Protein AF-A0A7H9S4N1-F1 (afdb_monomer_lite)

Structure (mmCIF, N/CA/C/O backbone):
data_AF-A0A7H9S4N1-F1
#
_entry.id   AF-A0A7H9S4N1-F1
#
loop_
_atom_site.group_PDB
_atom_site.id
_atom_site.type_symbol
_atom_site.label_atom_id
_atom_site.label_alt_id
_atom_site.label_comp_id
_atom_site.label_asym_id
_atom_site.label_entity_id
_atom_site.label_seq_id
_atom_site.pdbx_PDB_ins_code
_atom_site.Cartn_x
_atom_site.Cartn_y
_atom_site.Cartn_z
_atom_site.occupancy
_atom_site.B_iso_or_equiv
_atom_site.auth_seq_id
_atom_site.auth_comp_id
_atom_site.auth_asym_id
_atom_site.auth_atom_id
_atom_site.pdbx_PDB_model_num
ATOM 1 N N . MET A 1 1 ? -5.988 -62.243 -16.229 1.00 42.69 1 MET A N 1
ATOM 2 C CA . MET A 1 1 ? -5.309 -61.325 -17.167 1.00 42.69 1 MET A CA 1
ATOM 3 C C . MET A 1 1 ? -3.818 -61.556 -17.017 1.00 42.69 1 MET A C 1
ATOM 5 O O . MET A 1 1 ? -3.317 -61.381 -15.916 1.00 42.69 1 MET A O 1
ATOM 9 N N . THR A 1 2 ? -3.134 -62.046 -18.049 1.00 52.12 2 THR A N 1
ATOM 10 C CA . THR A 1 2 ? -1.668 -62.162 -18.043 1.00 52.12 2 THR A CA 1
ATOM 11 C C . THR A 1 2 ? -1.077 -60.761 -17.898 1.00 52.12 2 THR A C 1
ATOM 13 O O . THR A 1 2 ? -1.391 -59.869 -18.687 1.00 52.12 2 THR A O 1
ATOM 16 N N . VAL A 1 3 ? -0.296 -60.536 -16.839 1.00 64.12 3 VAL A N 1
ATOM 17 C CA . VAL A 1 3 ? 0.335 -59.239 -16.573 1.00 64.12 3 VAL A CA 1
ATOM 18 C C . VAL A 1 3 ? 1.312 -58.957 -17.715 1.00 64.12 3 VAL A C 1
ATOM 20 O O . VAL A 1 3 ? 2.250 -59.716 -17.932 1.00 64.12 3 VAL A O 1
ATOM 23 N N . LYS A 1 4 ? 1.051 -57.901 -18.492 1.00 76.12 4 LYS A N 1
ATOM 24 C CA . LYS A 1 4 ? 1.786 -57.603 -19.734 1.00 76.12 4 LYS A CA 1
ATOM 25 C C . LYS A 1 4 ? 3.217 -57.100 -19.487 1.00 76.12 4 LYS A C 1
ATOM 27 O O . LYS A 1 4 ? 4.080 -57.306 -20.336 1.00 76.12 4 LYS A O 1
ATOM 32 N N . TYR A 1 5 ? 3.461 -56.468 -18.338 1.00 86.69 5 TYR A N 1
ATOM 33 C CA . TYR A 1 5 ? 4.760 -55.914 -17.949 1.00 86.69 5 TYR A CA 1
ATOM 34 C C . TYR A 1 5 ? 5.113 -56.342 -16.530 1.00 86.69 5 TYR A C 1
ATOM 36 O O . TYR A 1 5 ? 4.295 -56.174 -15.626 1.00 86.69 5 TYR A O 1
ATOM 44 N N . TYR A 1 6 ? 6.296 -56.908 -16.333 1.00 87.81 6 TYR A N 1
ATOM 45 C CA . TYR A 1 6 ? 6.708 -57.458 -15.047 1.00 87.81 6 TYR A CA 1
ATOM 46 C C . TYR A 1 6 ? 8.234 -57.504 -14.926 1.00 87.81 6 TYR A C 1
ATOM 48 O O . TYR A 1 6 ? 8.958 -57.478 -15.921 1.00 87.81 6 TYR A O 1
ATOM 56 N N . ALA A 1 7 ? 8.713 -57.573 -13.685 1.00 90.25 7 ALA A N 1
ATOM 57 C CA . ALA A 1 7 ? 10.119 -57.748 -13.347 1.00 90.25 7 ALA A CA 1
ATOM 58 C C . ALA A 1 7 ? 10.339 -59.130 -12.725 1.00 90.25 7 ALA A C 1
ATOM 60 O O . ALA A 1 7 ? 9.501 -59.604 -11.954 1.00 90.25 7 ALA A O 1
ATOM 61 N N . ILE A 1 8 ? 11.471 -59.757 -13.034 1.00 90.56 8 ILE A N 1
ATOM 62 C CA . ILE A 1 8 ? 11.900 -61.029 -12.443 1.00 90.56 8 ILE A CA 1
ATOM 63 C C . ILE A 1 8 ? 13.364 -60.958 -12.017 1.00 90.56 8 ILE A C 1
ATOM 65 O O . ILE A 1 8 ? 14.156 -60.195 -12.574 1.00 90.56 8 ILE A O 1
ATOM 69 N N . LEU A 1 9 ? 13.729 -61.800 -11.051 1.00 90.38 9 LEU A N 1
ATOM 70 C CA . LEU A 1 9 ? 15.127 -62.090 -10.750 1.00 90.38 9 LEU A CA 1
ATOM 71 C C . LEU A 1 9 ? 15.722 -62.978 -11.847 1.00 90.38 9 LEU A C 1
ATOM 73 O O . LEU A 1 9 ? 15.079 -63.920 -12.315 1.00 90.38 9 LEU A O 1
ATOM 77 N N . THR A 1 10 ? 16.971 -62.707 -12.216 1.00 93.06 10 THR A N 1
ATOM 78 C CA . THR A 1 10 ? 17.762 -63.647 -13.017 1.00 93.06 10 THR A CA 1
ATOM 79 C C . THR A 1 10 ? 18.222 -64.815 -12.138 1.00 93.06 10 THR A C 1
ATOM 81 O O . THR A 1 10 ? 18.254 -64.715 -10.909 1.00 93.06 10 THR A O 1
ATOM 84 N N . ASN A 1 11 ? 18.649 -65.922 -12.747 1.00 90.75 11 ASN A N 1
ATOM 85 C CA . ASN A 1 11 ? 19.245 -67.055 -12.033 1.00 90.75 11 ASN A CA 1
ATOM 86 C C . ASN A 1 11 ? 20.469 -66.613 -11.210 1.00 90.75 11 ASN A C 1
ATOM 88 O O . ASN A 1 11 ? 20.692 -67.116 -10.109 1.00 90.75 11 ASN A O 1
ATOM 92 N N . GLN A 1 12 ? 21.236 -65.637 -11.716 1.00 89.81 12 GLN A N 1
ATOM 93 C CA . GLN A 1 12 ? 22.371 -65.058 -10.992 1.00 89.81 12 GLN A CA 1
ATOM 94 C C . GLN A 1 12 ? 21.915 -64.173 -9.825 1.00 89.81 12 GLN A C 1
ATOM 96 O O . GLN A 1 12 ? 22.463 -64.283 -8.729 1.00 89.81 12 GLN A O 1
ATOM 101 N N . GLY A 1 13 ? 20.884 -63.348 -10.028 1.00 88.50 13 GLY A N 1
ATOM 102 C CA . GLY A 1 13 ? 20.314 -62.499 -8.986 1.00 88.50 13 GLY A CA 1
ATOM 103 C C . GLY A 1 13 ? 19.695 -63.291 -7.839 1.00 88.50 13 GLY A C 1
ATOM 104 O O . GLY A 1 13 ? 19.953 -62.990 -6.676 1.00 88.50 13 GLY A O 1
ATOM 105 N N . ALA A 1 14 ? 18.952 -64.355 -8.151 1.00 86.75 14 ALA A N 1
ATOM 106 C CA . ALA A 1 14 ? 18.384 -65.254 -7.150 1.00 86.75 14 ALA A CA 1
ATOM 107 C C . ALA A 1 14 ? 19.476 -65.953 -6.320 1.00 86.75 14 ALA A C 1
ATOM 109 O O . ALA A 1 14 ? 19.380 -65.997 -5.093 1.00 86.75 14 ALA A O 1
ATOM 110 N N . ALA A 1 15 ? 20.546 -66.440 -6.963 1.00 86.31 15 ALA A N 1
ATOM 111 C CA . ALA A 1 15 ? 21.671 -67.068 -6.269 1.00 86.31 15 ALA A CA 1
ATOM 112 C C . ALA A 1 15 ? 22.426 -66.081 -5.359 1.00 86.31 15 ALA A C 1
ATOM 114 O O . ALA A 1 15 ? 22.757 -66.415 -4.221 1.00 86.31 15 ALA A O 1
ATOM 115 N N . ARG A 1 16 ? 22.667 -64.849 -5.827 1.00 86.94 16 ARG A N 1
ATOM 116 C CA . ARG A 1 16 ? 23.348 -63.799 -5.048 1.00 86.94 16 ARG A CA 1
ATOM 117 C C . ARG A 1 16 ? 22.510 -63.313 -3.868 1.00 86.94 16 ARG A C 1
ATOM 119 O O . ARG A 1 16 ? 23.044 -63.172 -2.772 1.00 86.94 16 ARG A O 1
ATOM 126 N N . LEU A 1 17 ? 21.203 -63.138 -4.056 1.00 85.19 17 LEU A N 1
ATOM 127 C CA . LEU A 1 17 ? 20.282 -62.775 -2.977 1.00 85.19 17 LEU A CA 1
ATOM 128 C C . LEU A 1 17 ? 20.185 -63.878 -1.907 1.00 85.19 17 LEU A C 1
ATOM 130 O O . LEU A 1 17 ? 20.181 -63.585 -0.708 1.00 85.19 17 LEU A O 1
ATOM 134 N N . ALA A 1 18 ? 20.163 -65.149 -2.324 1.00 83.38 18 ALA A N 1
ATOM 135 C CA . ALA A 1 18 ? 20.193 -66.289 -1.409 1.00 83.38 18 ALA A CA 1
ATOM 136 C C . ALA A 1 18 ? 21.516 -66.362 -0.622 1.00 83.38 18 ALA A C 1
ATOM 138 O O . ALA A 1 18 ? 21.494 -66.544 0.595 1.00 83.38 18 ALA A O 1
ATOM 139 N N . ASN A 1 19 ? 22.657 -66.146 -1.287 1.00 83.94 19 ASN A N 1
ATOM 140 C CA . ASN A 1 19 ? 23.972 -66.110 -0.640 1.00 83.94 19 ASN A CA 1
ATOM 141 C C . ASN A 1 19 ? 24.102 -64.958 0.366 1.00 83.94 19 ASN A C 1
ATOM 143 O O . ASN A 1 19 ? 24.593 -65.183 1.470 1.00 83.94 19 ASN A O 1
ATOM 147 N N . ALA A 1 20 ? 23.630 -63.755 0.017 1.00 83.44 20 ALA A N 1
ATOM 148 C CA . ALA A 1 20 ? 23.612 -62.602 0.919 1.00 83.44 20 ALA A CA 1
ATOM 149 C C . ALA A 1 20 ? 22.799 -62.904 2.189 1.00 83.44 20 ALA A C 1
ATOM 151 O O . ALA A 1 20 ? 23.281 -62.736 3.309 1.00 83.44 20 ALA A O 1
ATOM 152 N N . THR A 1 21 ? 21.609 -63.487 2.011 1.00 82.19 21 THR A N 1
ATOM 153 C CA . THR A 1 21 ? 20.743 -63.901 3.124 1.00 82.19 21 THR A CA 1
ATOM 154 C C . THR A 1 21 ? 21.401 -64.965 4.012 1.00 82.19 21 THR A C 1
ATOM 156 O O . THR A 1 21 ? 21.315 -64.881 5.233 1.00 82.19 21 THR A O 1
ATOM 159 N N . MET A 1 22 ? 22.081 -65.956 3.424 1.00 77.06 22 MET A N 1
ATOM 160 C CA . MET A 1 22 ? 22.726 -67.050 4.162 1.00 77.06 22 MET A CA 1
ATOM 161 C C . MET A 1 22 ? 23.977 -66.603 4.936 1.00 77.06 22 MET A C 1
ATOM 163 O O . MET A 1 22 ? 24.232 -67.102 6.029 1.00 77.06 22 MET A O 1
ATOM 167 N N . LEU A 1 23 ? 24.763 -65.681 4.373 1.00 80.50 23 LEU A N 1
ATOM 168 C CA . LEU A 1 23 ? 26.027 -65.210 4.952 1.00 80.50 23 LEU A CA 1
ATOM 169 C C . LEU A 1 23 ? 25.863 -63.990 5.874 1.00 80.50 23 LEU A C 1
ATOM 171 O O . LEU A 1 23 ? 26.842 -63.550 6.473 1.00 80.50 23 LEU A O 1
ATOM 175 N N . GLY A 1 24 ? 24.655 -63.424 5.977 1.00 73.44 24 GLY A N 1
ATOM 176 C CA . GLY A 1 24 ? 24.404 -62.175 6.704 1.00 73.44 24 GLY A CA 1
ATOM 177 C C . GLY A 1 24 ? 25.048 -60.943 6.052 1.00 73.44 24 GLY A C 1
ATOM 178 O O . GLY A 1 24 ? 25.185 -59.905 6.699 1.00 73.44 24 GLY A O 1
ATOM 179 N N . SER A 1 25 ? 25.469 -61.054 4.788 1.00 79.38 25 SER A N 1
ATOM 180 C CA . SER A 1 25 ? 25.970 -59.939 3.986 1.00 79.38 25 SER A CA 1
ATOM 181 C C . SER A 1 25 ? 24.823 -59.270 3.222 1.00 79.38 25 SER A C 1
ATOM 183 O O . SER A 1 25 ? 23.717 -59.802 3.137 1.00 79.38 25 SER A O 1
ATOM 185 N N . LYS A 1 26 ? 25.058 -58.070 2.683 1.00 81.75 26 LYS A N 1
ATOM 186 C CA . LYS A 1 26 ? 24.046 -57.335 1.916 1.00 81.75 26 LYS A CA 1
ATOM 187 C C . LYS A 1 26 ? 24.424 -57.254 0.443 1.00 81.75 26 LYS A C 1
ATOM 189 O O . LYS A 1 26 ? 25.574 -56.977 0.119 1.00 81.75 26 LYS A O 1
ATOM 194 N N . LEU A 1 27 ? 23.445 -57.467 -0.431 1.00 83.44 27 LEU A N 1
ATOM 195 C CA . LEU A 1 27 ? 23.559 -57.263 -1.869 1.00 83.44 27 LEU A CA 1
ATOM 196 C C . LEU A 1 27 ? 23.425 -55.767 -2.182 1.00 83.44 27 LEU A C 1
ATOM 198 O O . LEU A 1 27 ? 22.413 -55.139 -1.856 1.00 83.44 27 LEU A O 1
ATOM 202 N N . ASN A 1 28 ? 24.449 -55.196 -2.812 1.00 85.06 28 ASN A N 1
ATOM 203 C CA . ASN A 1 28 ? 24.478 -53.788 -3.191 1.00 85.06 28 ASN A CA 1
ATOM 204 C C . ASN A 1 28 ? 23.954 -53.632 -4.617 1.00 85.06 28 ASN A C 1
ATOM 206 O O . ASN A 1 28 ? 24.655 -53.943 -5.571 1.00 85.06 28 ASN A O 1
ATOM 210 N N . LEU A 1 29 ? 22.733 -53.129 -4.772 1.00 87.94 29 LEU A N 1
ATOM 211 C CA . LEU A 1 29 ? 22.198 -52.763 -6.083 1.00 87.94 29 LEU A CA 1
ATOM 212 C C . LEU A 1 29 ? 22.634 -51.333 -6.383 1.00 87.94 29 LEU A C 1
ATOM 214 O O . LEU A 1 29 ? 22.277 -50.418 -5.643 1.00 87.94 29 LEU A O 1
ATOM 218 N N . THR A 1 30 ? 23.434 -51.143 -7.429 1.00 85.81 30 THR A N 1
ATOM 219 C CA . THR A 1 30 ? 24.115 -49.860 -7.662 1.00 85.81 30 THR A CA 1
ATOM 220 C C . THR A 1 30 ? 23.675 -49.174 -8.940 1.00 85.81 30 THR A C 1
ATOM 222 O O . THR A 1 30 ? 23.600 -47.946 -8.968 1.00 85.81 30 THR A O 1
ATOM 225 N N . GLN A 1 31 ? 23.354 -49.935 -9.988 1.00 89.12 31 GLN A N 1
ATOM 226 C CA . GLN A 1 31 ? 23.088 -49.393 -11.316 1.00 89.12 31 GLN A CA 1
ATOM 227 C C . GLN A 1 31 ? 21.809 -49.962 -11.920 1.00 89.12 31 GLN A C 1
ATOM 229 O O . GLN A 1 31 ? 21.426 -51.106 -11.678 1.00 89.12 31 GLN A O 1
ATOM 234 N N . MET A 1 32 ? 21.167 -49.164 -12.767 1.00 93.38 32 MET A N 1
ATOM 235 C CA . MET A 1 32 ? 20.074 -49.612 -13.618 1.00 93.38 32 MET A CA 1
ATOM 236 C C . MET A 1 32 ? 20.394 -49.278 -15.073 1.00 93.38 32 MET A C 1
ATOM 238 O O . MET A 1 32 ? 20.898 -48.198 -15.391 1.00 93.38 32 MET A O 1
ATOM 242 N N . ALA A 1 33 ? 20.080 -50.203 -15.970 1.00 94.31 33 ALA A N 1
ATOM 243 C CA . ALA A 1 33 ? 20.213 -50.027 -17.403 1.00 94.31 33 ALA A CA 1
ATOM 244 C C . ALA A 1 33 ? 18.856 -50.060 -18.100 1.00 94.31 33 ALA A C 1
ATOM 246 O O . ALA A 1 33 ? 17.924 -50.713 -17.635 1.00 94.31 33 ALA A O 1
ATOM 247 N N . VAL A 1 34 ? 18.774 -49.384 -19.242 1.00 94.50 34 VAL A N 1
ATOM 248 C CA . VAL A 1 34 ? 17.630 -49.420 -20.154 1.00 94.50 34 VAL A CA 1
ATOM 249 C C . VAL A 1 34 ? 18.086 -49.773 -21.566 1.00 94.50 34 VAL A C 1
ATOM 251 O O . VAL A 1 34 ? 19.189 -49.408 -21.989 1.00 94.50 34 VAL A O 1
ATOM 254 N N . GLY A 1 35 ? 17.235 -50.485 -22.298 1.00 92.94 35 GLY A N 1
ATOM 255 C CA . GLY A 1 35 ? 17.509 -50.943 -23.658 1.00 92.94 35 GLY A CA 1
ATOM 256 C C . GLY A 1 35 ? 16.292 -50.874 -24.573 1.00 92.94 35 GLY A C 1
ATOM 257 O O . GLY A 1 35 ? 15.151 -50.789 -24.111 1.00 92.94 35 GLY A O 1
ATOM 258 N N . ASP A 1 36 ? 16.545 -50.918 -25.882 1.00 92.50 36 ASP A N 1
ATOM 259 C CA . ASP A 1 36 ? 15.497 -50.879 -26.912 1.00 92.50 36 ASP A CA 1
ATOM 260 C C . ASP A 1 36 ? 15.077 -52.273 -27.405 1.00 92.50 36 ASP A C 1
ATOM 262 O O . ASP A 1 36 ? 14.202 -52.360 -28.272 1.00 92.50 36 ASP A O 1
ATOM 266 N N . ALA A 1 37 ? 15.708 -53.334 -26.885 1.00 90.38 37 ALA A N 1
ATOM 267 C CA . ALA A 1 37 ? 15.469 -54.733 -27.229 1.00 90.38 37 ALA A CA 1
ATOM 268 C C . ALA A 1 37 ? 15.423 -55.023 -28.748 1.00 90.38 37 ALA A C 1
ATOM 270 O O . ALA A 1 37 ? 14.633 -55.842 -29.217 1.00 90.38 37 ALA A O 1
ATOM 271 N N . ASN A 1 38 ? 16.259 -54.334 -29.539 1.00 89.38 38 ASN A N 1
ATOM 272 C CA . ASN A 1 38 ? 16.323 -54.452 -31.006 1.00 89.38 38 ASN A CA 1
ATOM 273 C C . ASN A 1 38 ? 14.988 -54.173 -31.725 1.00 89.38 38 ASN A C 1
ATOM 275 O O . ASN A 1 38 ? 14.727 -54.722 -32.793 1.00 89.38 38 ASN A O 1
ATOM 279 N N . GLY A 1 39 ? 14.133 -53.318 -31.158 1.00 84.06 39 GLY A N 1
ATOM 280 C CA . GLY A 1 39 ? 12.867 -52.946 -31.798 1.00 84.06 39 GLY A CA 1
ATOM 281 C C . GLY A 1 39 ? 11.654 -53.766 -31.360 1.00 84.06 39 GLY A C 1
ATOM 282 O O . GLY A 1 39 ? 10.543 -53.405 -31.735 1.00 84.06 39 GLY A O 1
ATOM 283 N N . VAL A 1 40 ? 11.838 -54.832 -30.573 1.00 86.31 40 VAL A N 1
ATOM 284 C CA . VAL A 1 40 ? 10.773 -55.780 -30.209 1.00 86.31 40 VAL A CA 1
ATOM 285 C C . VAL A 1 40 ? 10.606 -55.822 -28.694 1.00 86.31 40 VAL A C 1
ATOM 287 O O . VAL A 1 40 ? 11.587 -55.943 -27.970 1.00 86.31 40 VAL A O 1
ATOM 290 N N . LEU A 1 41 ? 9.368 -55.742 -28.195 1.00 86.56 41 LEU A N 1
ATOM 291 C CA . LEU A 1 41 ? 9.082 -55.870 -26.763 1.00 86.56 41 LEU A CA 1
ATOM 292 C C . LEU A 1 41 ? 9.511 -57.263 -26.251 1.00 86.56 41 LEU A C 1
ATOM 294 O O . LEU A 1 41 ? 8.934 -58.264 -26.689 1.00 86.56 41 LEU A O 1
ATOM 298 N N . PRO A 1 42 ? 10.489 -57.363 -25.332 1.00 87.56 42 PRO A N 1
ATOM 299 C CA . PRO A 1 42 ? 11.009 -58.654 -24.911 1.00 87.56 42 PRO A CA 1
ATOM 300 C C . PRO A 1 42 ? 10.156 -59.290 -23.812 1.00 87.56 42 PRO A C 1
ATOM 302 O O . PRO A 1 42 ? 9.445 -58.613 -23.065 1.00 87.56 42 PRO A O 1
ATOM 305 N N . THR A 1 43 ? 10.262 -60.615 -23.702 1.00 90.19 43 THR A N 1
ATOM 306 C CA . THR A 1 43 ? 9.764 -61.377 -22.549 1.00 90.19 43 THR A CA 1
ATOM 307 C C . THR A 1 43 ? 10.934 -61.581 -21.583 1.00 90.19 43 THR A C 1
ATOM 309 O O . THR A 1 43 ? 11.912 -62.202 -21.998 1.00 90.19 43 THR A O 1
ATOM 312 N N . PRO A 1 44 ? 10.875 -61.061 -20.340 1.00 91.62 44 PRO A N 1
ATOM 313 C CA . PRO A 1 44 ? 11.924 -61.282 -19.345 1.00 91.62 44 PRO A CA 1
ATOM 314 C C . PRO A 1 44 ? 12.178 -62.780 -19.107 1.00 91.62 44 PRO A C 1
ATOM 316 O O . PRO A 1 44 ? 11.230 -63.525 -18.847 1.00 91.62 44 PRO A O 1
ATOM 319 N N . ASP A 1 45 ? 13.443 -63.206 -19.170 1.00 91.00 45 ASP A N 1
ATOM 320 C CA . ASP A 1 45 ? 13.888 -64.596 -18.991 1.00 91.00 45 ASP A CA 1
ATOM 321 C C . ASP A 1 45 ? 14.902 -64.701 -17.827 1.00 91.00 45 ASP A C 1
ATOM 323 O O . ASP A 1 45 ? 15.922 -64.002 -17.839 1.00 91.00 45 ASP A O 1
ATOM 327 N N . PRO A 1 46 ? 14.674 -65.575 -16.820 1.00 89.94 46 PRO A N 1
ATOM 328 C CA . PRO A 1 46 ? 15.619 -65.789 -15.723 1.00 89.94 46 PRO A CA 1
ATOM 329 C C . PRO A 1 46 ? 17.042 -66.159 -16.170 1.00 89.94 46 PRO A C 1
ATOM 331 O O . PRO A 1 46 ? 17.997 -65.908 -15.435 1.00 89.94 46 PRO A O 1
ATOM 334 N N . ALA A 1 47 ? 17.224 -66.750 -17.355 1.00 91.25 47 ALA A N 1
ATOM 335 C CA . ALA A 1 47 ? 18.541 -67.109 -17.879 1.00 91.25 47 ALA A CA 1
ATOM 336 C C . ALA A 1 47 ? 19.351 -65.910 -18.417 1.00 91.25 47 ALA A C 1
ATOM 338 O O . ALA A 1 47 ? 20.526 -66.077 -18.757 1.00 91.25 47 ALA A O 1
ATOM 339 N N . GLN A 1 48 ? 18.768 -64.705 -18.487 1.00 91.38 48 GLN A N 1
ATOM 340 C CA . GLN A 1 48 ? 19.463 -63.515 -18.977 1.00 91.38 48 GLN A CA 1
ATOM 341 C C . GLN A 1 48 ? 20.648 -63.134 -18.086 1.00 91.38 48 GLN A C 1
ATOM 343 O O . GLN A 1 48 ? 20.532 -62.984 -16.872 1.00 91.38 48 GLN A O 1
ATOM 348 N N . THR A 1 49 ? 21.794 -62.910 -18.725 1.00 90.31 49 THR A N 1
ATOM 349 C CA . THR A 1 49 ? 23.012 -62.391 -18.082 1.00 90.31 49 THR A CA 1
ATOM 350 C C . THR A 1 49 ? 23.314 -60.942 -18.470 1.00 90.31 49 THR A C 1
ATOM 352 O O . THR A 1 49 ? 24.179 -60.313 -17.868 1.00 90.31 49 THR A O 1
ATOM 355 N N . LYS A 1 50 ? 22.597 -60.409 -19.468 1.00 91.69 50 LYS A N 1
ATOM 356 C CA . LYS A 1 50 ? 22.661 -59.029 -19.968 1.00 91.69 50 LYS A CA 1
ATOM 357 C C . LYS A 1 50 ? 21.344 -58.647 -20.659 1.00 91.69 50 LYS A C 1
ATOM 359 O O . LYS A 1 50 ? 20.570 -59.529 -21.043 1.00 91.69 50 LYS A O 1
ATOM 364 N N . LEU A 1 51 ? 21.120 -57.347 -20.851 1.00 92.25 51 LEU A N 1
ATOM 365 C CA . LEU A 1 51 ? 20.041 -56.835 -21.708 1.00 92.25 51 LEU A CA 1
ATOM 366 C C . LEU A 1 51 ? 20.279 -57.194 -23.186 1.00 92.25 51 LEU A C 1
ATOM 368 O O . LEU A 1 51 ? 21.425 -57.356 -23.615 1.00 92.25 51 LEU A O 1
ATOM 372 N N . ILE A 1 52 ? 19.199 -57.313 -23.964 1.00 92.25 52 ILE A N 1
ATOM 373 C CA . ILE A 1 52 ? 19.237 -57.700 -25.385 1.00 92.25 52 ILE A CA 1
ATOM 374 C C . ILE A 1 52 ? 19.934 -56.620 -26.221 1.00 92.25 52 ILE A C 1
ATOM 376 O O . ILE A 1 52 ? 20.779 -56.943 -27.058 1.00 92.25 52 ILE A O 1
ATOM 380 N N . ASN A 1 53 ? 19.605 -55.348 -25.980 1.00 93.06 53 ASN A N 1
ATOM 381 C CA . ASN A 1 53 ? 20.275 -54.194 -26.573 1.00 93.06 53 ASN A CA 1
ATOM 382 C C . ASN A 1 53 ? 20.275 -52.994 -25.612 1.00 93.06 53 ASN A C 1
ATOM 384 O O . ASN A 1 53 ? 19.432 -52.096 -25.690 1.00 93.06 53 ASN A O 1
ATOM 388 N N . GLN A 1 54 ? 21.249 -52.976 -24.703 1.00 93.94 54 GLN A N 1
ATOM 389 C CA . GLN A 1 54 ? 21.445 -51.882 -23.756 1.00 93.94 54 GLN A CA 1
ATOM 390 C C . GLN A 1 54 ? 21.770 -50.567 -24.480 1.00 93.94 54 GLN A C 1
ATOM 392 O O . GLN A 1 54 ? 22.709 -50.495 -25.269 1.00 93.94 54 GLN A O 1
ATOM 397 N N . LYS A 1 55 ? 21.031 -49.504 -24.153 1.00 93.44 55 LYS A N 1
ATOM 398 C CA . LYS A 1 55 ? 21.284 -48.139 -24.642 1.00 93.44 55 LYS A CA 1
ATOM 399 C C . LYS A 1 55 ? 21.954 -47.260 -23.608 1.00 93.44 55 LYS A C 1
ATOM 401 O O . LYS A 1 55 ? 22.725 -46.377 -23.964 1.00 93.44 55 LYS A O 1
ATOM 406 N N . ARG A 1 56 ? 21.656 -47.499 -22.333 1.00 91.88 56 ARG A N 1
ATOM 407 C CA . ARG A 1 56 ? 22.105 -46.643 -21.244 1.00 91.88 56 ARG A CA 1
ATOM 408 C C . ARG A 1 56 ? 22.200 -47.432 -19.941 1.00 91.88 56 ARG A C 1
ATOM 410 O O . ARG A 1 56 ? 21.348 -48.276 -19.690 1.00 91.88 56 ARG A O 1
ATOM 417 N N . ILE A 1 57 ? 23.196 -47.118 -19.113 1.00 93.25 57 ILE A N 1
ATOM 418 C CA . ILE A 1 57 ? 23.343 -47.586 -17.728 1.00 93.25 57 ILE A CA 1
ATOM 419 C C . ILE A 1 57 ? 23.825 -46.422 -16.851 1.00 93.25 57 ILE A C 1
ATOM 421 O O . ILE A 1 57 ? 24.697 -45.666 -17.273 1.00 93.25 57 ILE A O 1
ATOM 425 N N . ALA A 1 58 ? 23.255 -46.242 -15.658 1.00 89.94 58 ALA A N 1
ATOM 426 C CA . ALA A 1 58 ? 23.766 -45.301 -14.651 1.00 89.94 58 ALA A CA 1
ATOM 427 C C . ALA A 1 58 ? 23.449 -45.753 -13.226 1.00 89.94 58 ALA A C 1
ATOM 429 O O . ALA A 1 58 ? 22.645 -46.674 -13.044 1.00 89.94 58 ALA A O 1
ATOM 430 N N . PRO A 1 59 ? 24.050 -45.080 -12.225 1.00 87.75 59 PRO A N 1
ATOM 431 C CA . PRO A 1 59 ? 23.676 -45.244 -10.832 1.00 87.75 59 PRO A CA 1
ATOM 432 C C . PRO A 1 59 ? 22.181 -45.035 -10.571 1.00 87.75 59 PRO A C 1
ATOM 434 O O . PRO A 1 59 ? 21.509 -44.273 -11.269 1.00 87.75 59 PRO A O 1
ATOM 437 N N . LEU A 1 60 ? 21.673 -45.711 -9.543 1.00 85.19 60 LEU A N 1
ATOM 438 C CA . LEU A 1 60 ? 20.309 -45.528 -9.050 1.00 85.19 60 LEU A CA 1
ATOM 439 C C . LEU A 1 60 ? 20.132 -44.161 -8.373 1.00 85.19 60 LEU A C 1
ATOM 441 O O . LEU A 1 60 ? 20.981 -43.725 -7.599 1.00 85.19 60 LEU A O 1
ATOM 445 N N . ASN A 1 61 ? 18.987 -43.520 -8.620 1.00 78.88 61 ASN A N 1
ATOM 446 C CA . ASN A 1 61 ? 18.560 -42.297 -7.933 1.00 78.88 61 ASN A CA 1
ATOM 447 C C . ASN A 1 61 ? 17.775 -42.605 -6.653 1.00 78.88 61 ASN A C 1
ATOM 449 O O . ASN A 1 61 ? 17.864 -41.847 -5.690 1.00 78.88 61 ASN A O 1
ATOM 453 N N . LEU A 1 62 ? 17.009 -43.702 -6.646 1.00 78.69 62 LEU A N 1
ATOM 454 C CA . LEU A 1 62 ? 16.281 -44.195 -5.477 1.00 78.69 62 LEU A CA 1
ATOM 455 C C . LEU A 1 62 ? 16.398 -45.720 -5.379 1.00 78.69 62 LEU A C 1
ATOM 457 O O . LEU A 1 62 ? 16.293 -46.424 -6.381 1.00 78.69 62 LEU A O 1
ATOM 461 N N . LEU A 1 63 ? 16.570 -46.218 -4.159 1.00 83.62 63 LEU A N 1
ATOM 462 C CA . LEU A 1 63 ? 16.445 -47.619 -3.794 1.00 83.62 63 LEU A CA 1
ATOM 463 C C . LEU A 1 63 ? 15.803 -47.676 -2.408 1.00 83.62 63 LEU A C 1
ATOM 465 O O . LEU A 1 63 ? 16.425 -47.300 -1.413 1.00 83.62 63 LEU A O 1
ATOM 469 N N . SER A 1 64 ? 14.547 -48.108 -2.348 1.00 83.56 64 SER A N 1
ATOM 470 C CA . SER A 1 64 ? 13.773 -48.175 -1.107 1.00 83.56 64 SER A CA 1
ATOM 471 C C . SER A 1 64 ? 12.884 -49.414 -1.066 1.00 83.56 64 SER A C 1
ATOM 473 O O . SER A 1 64 ? 12.539 -49.982 -2.101 1.00 83.56 64 SER A O 1
ATOM 475 N N . VAL A 1 65 ? 12.469 -49.814 0.134 1.00 79.88 65 VAL A N 1
ATOM 476 C CA . VAL A 1 65 ? 11.387 -50.794 0.313 1.00 79.88 65 VAL A CA 1
ATOM 477 C C . VAL A 1 65 ? 10.050 -50.088 0.094 1.00 79.88 65 VAL A C 1
ATOM 479 O O . VAL A 1 65 ? 9.903 -48.928 0.485 1.00 79.88 65 VAL A O 1
ATOM 482 N N . ASP A 1 66 ? 9.091 -50.752 -0.552 1.00 77.56 66 ASP A N 1
ATOM 483 C CA . ASP A 1 66 ? 7.747 -50.193 -0.717 1.00 77.56 66 ASP A CA 1
ATOM 484 C C . ASP A 1 66 ? 7.076 -50.043 0.666 1.00 77.56 66 ASP A C 1
ATOM 486 O O . ASP A 1 66 ? 6.937 -51.036 1.389 1.00 77.56 66 ASP A O 1
ATOM 490 N N . PRO A 1 67 ? 6.643 -48.830 1.064 1.00 73.62 67 PRO A N 1
ATOM 491 C CA . PRO A 1 67 ? 6.009 -48.606 2.362 1.00 73.62 67 PRO A CA 1
ATOM 492 C C . PRO A 1 67 ? 4.701 -49.391 2.549 1.00 73.62 67 PRO A C 1
ATOM 494 O O . PRO A 1 67 ? 4.313 -49.653 3.685 1.00 73.62 67 PRO A O 1
ATOM 497 N N . ASN A 1 68 ? 4.037 -49.792 1.461 1.00 77.69 68 ASN A N 1
ATOM 498 C CA . ASN A 1 68 ? 2.803 -50.577 1.491 1.00 77.69 68 ASN A CA 1
ATOM 499 C C . ASN A 1 68 ? 3.051 -52.088 1.339 1.00 77.69 68 ASN A C 1
ATOM 501 O O . ASN A 1 68 ? 2.138 -52.880 1.576 1.00 77.69 68 ASN A O 1
ATOM 505 N N . ASN A 1 69 ? 4.259 -52.507 0.938 1.00 79.94 69 ASN A N 1
ATOM 506 C CA . ASN A 1 69 ? 4.608 -53.916 0.771 1.00 79.94 69 ASN A CA 1
ATOM 507 C C . ASN A 1 69 ? 6.090 -54.183 1.077 1.00 79.94 69 ASN A C 1
ATOM 509 O O . ASN A 1 69 ? 6.965 -54.021 0.229 1.00 79.94 69 ASN A O 1
ATOM 513 N N . GLN A 1 70 ? 6.358 -54.705 2.275 1.00 78.81 70 GLN A N 1
ATOM 514 C CA . GLN A 1 70 ? 7.720 -54.974 2.750 1.00 78.81 70 GLN A CA 1
ATOM 515 C C . GLN A 1 70 ? 8.484 -56.043 1.944 1.00 78.81 70 GLN A C 1
ATOM 517 O O . GLN A 1 70 ? 9.689 -56.190 2.138 1.00 78.81 70 GLN A O 1
ATOM 522 N N . SER A 1 71 ? 7.821 -56.775 1.037 1.00 79.94 71 SER A N 1
ATOM 523 C CA . SER A 1 71 ? 8.442 -57.746 0.119 1.00 79.94 71 SER A CA 1
ATOM 524 C C . SER A 1 71 ? 8.791 -57.158 -1.256 1.00 79.94 71 SER A C 1
ATOM 526 O O . SER A 1 71 ? 9.219 -57.895 -2.147 1.00 79.94 71 SER A O 1
ATOM 528 N N . GLN A 1 72 ? 8.597 -55.852 -1.460 1.00 83.19 72 GLN A N 1
ATOM 529 C CA . GLN A 1 72 ? 8.894 -55.166 -2.716 1.00 83.19 72 GLN A CA 1
ATOM 530 C C . GLN A 1 72 ? 9.982 -54.115 -2.546 1.00 83.19 72 GLN A C 1
ATOM 532 O O . GLN A 1 72 ? 10.016 -53.365 -1.571 1.00 83.19 72 GLN A O 1
ATOM 537 N N . ILE A 1 73 ? 10.856 -54.048 -3.544 1.00 86.38 73 ILE A N 1
ATOM 538 C CA . ILE A 1 73 ? 11.897 -53.035 -3.653 1.00 86.38 73 ILE A CA 1
ATOM 539 C C . ILE A 1 73 ? 11.609 -52.179 -4.868 1.00 86.38 73 ILE A C 1
ATOM 541 O O . ILE A 1 73 ? 11.356 -52.684 -5.963 1.00 86.38 73 ILE A O 1
ATOM 545 N N . ILE A 1 74 ? 11.671 -50.873 -4.651 1.00 85.50 74 ILE A N 1
ATOM 546 C CA . ILE A 1 74 ? 11.515 -49.853 -5.670 1.00 85.50 74 ILE A CA 1
ATOM 547 C C . ILE A 1 74 ? 12.911 -49.332 -5.992 1.00 85.50 74 ILE A C 1
ATOM 549 O O . ILE A 1 74 ? 13.561 -48.711 -5.151 1.00 85.50 74 ILE A O 1
ATOM 553 N N . ALA A 1 75 ? 13.363 -49.601 -7.212 1.00 88.31 75 ALA A N 1
ATOM 554 C CA . ALA A 1 75 ? 14.566 -49.013 -7.777 1.00 88.31 75 ALA A CA 1
ATOM 555 C C . ALA A 1 75 ? 14.157 -47.954 -8.804 1.00 88.31 75 ALA A C 1
ATOM 557 O O . ALA A 1 75 ? 13.343 -48.231 -9.690 1.00 88.31 75 ALA A O 1
ATOM 558 N N . GLU A 1 76 ? 14.720 -46.753 -8.708 1.00 88.06 76 GLU A N 1
ATOM 559 C CA . GLU A 1 76 ? 14.475 -45.678 -9.666 1.00 88.06 76 GLU A CA 1
ATOM 560 C C . GLU A 1 76 ? 15.761 -45.124 -10.248 1.00 88.06 76 GLU A C 1
ATOM 562 O O . GLU A 1 76 ? 16.783 -44.990 -9.573 1.00 88.06 76 GLU A O 1
ATOM 567 N N . GLN A 1 77 ? 15.659 -44.730 -11.508 1.00 88.31 77 GLN A N 1
ATOM 568 C CA . GLN A 1 77 ? 16.677 -43.996 -12.228 1.00 88.31 77 GLN A CA 1
ATOM 569 C C . GLN A 1 77 ? 16.017 -42.853 -12.993 1.00 88.31 77 GLN A C 1
ATOM 571 O O . GLN A 1 77 ? 14.980 -43.036 -13.630 1.00 88.31 77 GLN A O 1
ATOM 576 N N . ILE A 1 78 ? 16.630 -41.679 -12.962 1.00 85.81 78 ILE A N 1
ATOM 577 C CA . ILE A 1 78 ? 16.216 -40.511 -13.727 1.00 85.81 78 ILE A CA 1
ATOM 578 C C . ILE A 1 78 ? 17.133 -40.400 -14.942 1.00 85.81 78 ILE A C 1
ATOM 580 O O . ILE A 1 78 ? 18.349 -40.299 -14.808 1.00 85.81 78 ILE A O 1
ATOM 584 N N . ILE A 1 79 ? 16.540 -40.402 -16.134 1.00 87.62 79 ILE A N 1
ATOM 585 C CA . ILE A 1 79 ? 17.238 -40.107 -17.383 1.00 87.62 79 ILE A CA 1
ATOM 586 C C . ILE A 1 79 ? 17.093 -38.601 -17.648 1.00 87.62 79 ILE A C 1
ATOM 588 O O . ILE A 1 79 ? 15.962 -38.146 -17.879 1.00 87.62 79 ILE A O 1
ATOM 592 N N . PRO A 1 80 ? 18.191 -37.824 -17.604 1.00 84.56 80 PRO A N 1
ATOM 593 C CA . PRO A 1 80 ? 18.153 -36.378 -17.799 1.00 84.56 80 PRO A CA 1
ATOM 594 C C . PRO A 1 80 ? 17.793 -35.992 -19.244 1.00 84.56 80 PRO A C 1
ATOM 596 O O . PRO A 1 80 ? 17.779 -36.813 -20.165 1.00 84.56 80 PRO A O 1
ATOM 599 N N . GLU A 1 81 ? 17.467 -34.721 -19.463 1.00 79.75 81 GLU A N 1
ATOM 600 C CA . GLU A 1 81 ? 17.035 -34.196 -20.768 1.00 79.75 81 GLU A CA 1
ATOM 601 C C . GLU A 1 81 ? 18.111 -34.258 -21.869 1.00 79.75 81 GLU A C 1
ATOM 603 O O . GLU A 1 81 ? 17.776 -34.364 -23.050 1.00 79.75 81 GLU A O 1
ATOM 608 N N . ASN A 1 82 ? 19.392 -34.251 -21.489 1.00 79.88 82 ASN A N 1
ATOM 609 C CA . ASN A 1 82 ? 20.540 -34.305 -22.398 1.00 79.88 82 ASN A CA 1
ATOM 610 C C . ASN A 1 82 ? 20.915 -35.733 -22.841 1.00 79.88 82 ASN A C 1
ATOM 612 O O . ASN A 1 82 ? 21.759 -35.890 -23.720 1.00 79.88 82 ASN A O 1
ATOM 616 N N . GLU A 1 83 ? 20.283 -36.765 -22.277 1.00 82.50 83 GLU A N 1
ATOM 617 C CA . GLU A 1 83 ? 20.478 -38.166 -22.652 1.00 82.50 83 GLU A CA 1
ATOM 618 C C . GLU A 1 83 ? 19.168 -38.760 -23.203 1.00 82.50 83 GLU A C 1
ATOM 620 O O . GLU A 1 83 ? 18.125 -38.739 -22.547 1.00 82.50 83 GLU A O 1
ATOM 625 N N . GLY A 1 84 ? 19.194 -39.293 -24.426 1.00 84.81 84 GLY A N 1
ATOM 626 C CA . GLY A 1 84 ? 18.002 -39.807 -25.115 1.00 84.81 84 GLY A CA 1
ATOM 627 C C . GLY A 1 84 ? 18.300 -40.267 -26.543 1.00 84.81 84 GLY A C 1
ATOM 628 O O . GLY A 1 84 ? 19.448 -40.575 -26.857 1.00 84.81 84 GLY A O 1
ATOM 629 N N . GLY A 1 85 ? 17.294 -40.269 -27.417 1.00 86.38 85 GLY A N 1
ATOM 630 C CA . GLY A 1 85 ? 17.414 -40.651 -28.833 1.00 86.38 85 GLY A CA 1
ATOM 631 C C . GLY A 1 85 ? 17.188 -42.145 -29.067 1.00 86.38 85 GLY A C 1
ATOM 632 O O . GLY A 1 85 ? 17.635 -42.711 -30.062 1.00 86.38 85 GLY A O 1
ATOM 633 N N . PHE A 1 86 ? 16.553 -42.824 -28.108 1.00 90.75 86 PHE A N 1
ATOM 634 C CA . PHE A 1 86 ? 16.316 -44.262 -28.153 1.00 90.75 86 PHE A CA 1
ATOM 635 C C . PHE A 1 86 ? 14.980 -44.645 -27.510 1.00 90.75 86 PHE A C 1
ATOM 637 O O . PHE A 1 86 ? 14.423 -43.940 -26.665 1.00 90.75 86 PHE A O 1
ATOM 644 N N . TRP A 1 87 ? 14.472 -45.803 -27.923 1.00 91.62 87 TRP A N 1
ATOM 645 C CA . TRP A 1 87 ? 13.306 -46.438 -27.321 1.00 91.62 87 TRP A CA 1
ATOM 646 C C . TRP A 1 87 ? 13.699 -47.212 -26.065 1.00 91.62 87 TRP A C 1
ATOM 648 O O . TRP A 1 87 ? 14.766 -47.820 -26.013 1.00 91.62 87 TRP A O 1
ATOM 658 N N . ILE A 1 88 ? 12.811 -47.225 -25.077 1.00 93.75 88 ILE A N 1
ATOM 659 C CA . ILE A 1 88 ? 12.957 -48.006 -23.851 1.00 93.75 88 ILE A CA 1
ATOM 660 C C . ILE A 1 88 ? 11.899 -49.108 -23.870 1.00 93.75 88 ILE A C 1
ATOM 662 O O . ILE A 1 88 ? 10.701 -48.827 -23.968 1.00 93.75 88 ILE A O 1
ATOM 666 N N . ARG A 1 89 ? 12.362 -50.359 -23.826 1.00 93.69 89 ARG A N 1
ATOM 667 C CA . ARG A 1 89 ? 11.535 -51.579 -23.849 1.00 93.69 89 ARG A CA 1
ATOM 668 C C . ARG A 1 89 ? 11.944 -52.599 -22.786 1.00 93.69 89 ARG A C 1
ATOM 670 O O . ARG A 1 89 ? 11.114 -53.401 -22.362 1.00 93.69 89 ARG A O 1
ATOM 677 N N . GLU A 1 90 ? 13.203 -52.564 -22.360 1.00 94.12 90 GLU A N 1
ATOM 678 C CA . GLU A 1 90 ? 13.759 -53.419 -21.309 1.00 94.12 90 GLU A CA 1
ATOM 679 C C . GLU A 1 90 ? 14.502 -52.595 -20.257 1.00 94.12 90 GLU A C 1
ATOM 681 O O . GLU A 1 90 ? 15.090 -51.553 -20.562 1.00 94.12 90 GLU A O 1
ATOM 686 N N . ILE A 1 91 ? 14.472 -53.083 -19.018 1.00 95.50 91 ILE A N 1
ATOM 687 C CA . ILE A 1 91 ? 15.129 -52.489 -17.855 1.00 95.50 91 ILE A CA 1
ATOM 688 C C . ILE A 1 91 ? 15.914 -53.597 -17.147 1.00 95.50 91 ILE A C 1
ATOM 690 O O . ILE A 1 91 ? 15.389 -54.690 -16.939 1.00 95.50 91 ILE A O 1
ATOM 694 N N . GLY A 1 92 ? 17.159 -53.322 -16.765 1.00 94.88 92 GLY A N 1
ATOM 695 C CA . GLY A 1 92 ? 18.022 -54.247 -16.029 1.00 94.88 92 GLY A CA 1
ATOM 696 C C . GLY A 1 92 ? 18.564 -53.609 -14.757 1.00 94.88 92 GLY A C 1
ATOM 697 O O . GLY A 1 92 ? 18.914 -52.433 -14.771 1.00 94.88 92 GLY A O 1
ATOM 698 N N . LEU A 1 93 ? 18.642 -54.369 -13.670 1.00 93.81 93 LEU A N 1
ATOM 699 C CA . LEU A 1 93 ? 19.185 -53.930 -12.384 1.00 93.81 93 LEU A CA 1
ATOM 700 C C . LEU A 1 93 ? 20.484 -54.679 -12.092 1.00 93.81 93 LEU A C 1
ATOM 702 O O . LEU A 1 93 ? 20.505 -55.905 -12.196 1.00 93.81 93 LEU A O 1
ATOM 706 N N . TYR A 1 94 ? 21.538 -53.954 -11.727 1.00 92.62 94 TYR A N 1
ATOM 707 C CA . TYR A 1 94 ? 22.893 -54.484 -11.582 1.00 92.62 94 TYR A CA 1
ATOM 708 C C . TYR A 1 94 ? 23.450 -54.259 -10.176 1.00 92.62 94 TYR A C 1
ATOM 710 O O . TYR A 1 94 ? 23.144 -53.251 -9.526 1.00 92.62 94 TYR A O 1
ATOM 718 N N . ASP A 1 95 ? 24.274 -55.201 -9.719 1.00 90.31 95 ASP A N 1
ATOM 719 C CA . ASP A 1 95 ? 25.040 -55.059 -8.481 1.00 90.31 95 ASP A CA 1
ATOM 720 C C . ASP A 1 95 ? 26.357 -54.279 -8.677 1.00 90.31 95 ASP A C 1
ATOM 722 O O . ASP A 1 95 ? 26.675 -53.817 -9.773 1.00 90.31 95 ASP A O 1
ATOM 726 N N . ASP A 1 96 ? 27.105 -54.071 -7.593 1.00 86.06 96 ASP A N 1
ATOM 727 C CA . ASP A 1 96 ? 28.426 -53.422 -7.577 1.00 86.06 96 ASP A CA 1
ATOM 728 C C . ASP A 1 96 ? 29.523 -54.188 -8.340 1.00 86.06 96 ASP A C 1
ATOM 730 O O . ASP A 1 96 ? 30.537 -53.593 -8.706 1.00 86.06 96 ASP A O 1
ATOM 734 N N . GLU A 1 97 ? 29.306 -55.468 -8.645 1.00 84.94 97 GLU A N 1
ATOM 735 C CA . GLU A 1 97 ? 30.184 -56.288 -9.488 1.00 84.94 97 GLU A CA 1
ATOM 736 C C . GLU A 1 97 ? 29.766 -56.280 -10.973 1.00 84.94 97 GLU A C 1
ATOM 738 O O . GLU A 1 97 ? 30.402 -56.933 -11.805 1.00 84.94 97 GLU A O 1
ATOM 743 N N . GLY A 1 98 ? 28.717 -55.528 -11.331 1.00 85.56 98 GLY A N 1
ATOM 744 C CA . GLY A 1 98 ? 28.218 -55.412 -12.702 1.00 85.56 98 GLY A CA 1
ATOM 745 C C . GLY A 1 98 ? 27.419 -56.629 -13.180 1.00 85.56 98 GLY A C 1
ATOM 746 O O . GLY A 1 98 ? 27.254 -56.821 -14.387 1.00 85.56 98 GLY A O 1
ATOM 747 N N . VAL A 1 99 ? 26.909 -57.457 -12.265 1.00 91.00 99 VAL A N 1
ATOM 748 C CA . VAL A 1 99 ? 26.078 -58.625 -12.579 1.00 91.00 99 VAL A CA 1
ATOM 749 C C . VAL A 1 99 ? 24.609 -58.228 -12.685 1.00 91.00 99 VAL A C 1
ATOM 751 O O . VAL A 1 99 ? 24.080 -57.532 -11.823 1.00 91.00 99 VAL A O 1
ATOM 754 N N . LEU A 1 100 ? 23.922 -58.703 -13.731 1.00 92.44 100 LEU A N 1
ATOM 755 C CA . LEU A 1 100 ? 22.488 -58.474 -13.918 1.00 92.44 100 LEU A CA 1
ATOM 756 C C . LEU A 1 100 ? 21.676 -59.279 -12.889 1.00 92.44 100 LEU A C 1
ATOM 758 O O . LEU A 1 100 ? 21.535 -60.498 -13.012 1.00 92.44 100 LEU A O 1
ATOM 762 N N . ILE A 1 101 ? 21.113 -58.591 -11.899 1.00 93.31 101 ILE A N 1
ATOM 763 C CA . ILE A 1 101 ? 20.331 -59.173 -10.799 1.00 93.31 101 ILE A CA 1
ATOM 764 C C . ILE A 1 101 ? 18.862 -59.352 -11.180 1.00 93.31 101 ILE A C 1
ATOM 766 O O . ILE A 1 101 ? 18.261 -60.384 -10.877 1.00 93.31 101 ILE A O 1
ATOM 770 N N . ALA A 1 102 ? 18.275 -58.364 -11.849 1.00 93.00 102 ALA A N 1
ATOM 771 C CA . ALA A 1 102 ? 16.873 -58.403 -12.244 1.00 93.00 102 ALA A CA 1
ATOM 772 C C . ALA A 1 102 ? 16.666 -57.807 -13.631 1.00 93.00 102 ALA A C 1
ATOM 774 O O . ALA A 1 102 ? 17.391 -56.903 -14.047 1.00 93.00 102 ALA A O 1
ATOM 775 N N . VAL A 1 103 ? 15.651 -58.306 -14.330 1.00 93.75 103 VAL A N 1
ATOM 776 C CA . VAL A 1 103 ? 15.264 -57.846 -15.663 1.00 93.75 103 VAL A CA 1
ATOM 777 C C . VAL A 1 103 ? 13.754 -57.641 -15.729 1.00 93.75 103 VAL A C 1
ATOM 779 O O . VAL A 1 103 ? 12.982 -58.401 -15.142 1.00 93.75 103 VAL A O 1
ATOM 782 N N . ALA A 1 104 ? 13.332 -56.588 -16.424 1.00 93.56 104 ALA A N 1
ATOM 783 C CA . ALA A 1 104 ? 11.933 -56.247 -16.631 1.00 93.56 104 ALA A CA 1
ATOM 784 C C . ALA A 1 104 ? 11.683 -55.764 -18.058 1.00 93.56 104 ALA A C 1
ATOM 786 O O . ALA A 1 104 ? 12.563 -55.188 -18.701 1.00 93.56 104 ALA A O 1
ATOM 787 N N . ASN A 1 105 ? 10.452 -55.945 -18.526 1.00 92.19 105 ASN A N 1
ATOM 788 C CA . ASN A 1 105 ? 9.935 -55.271 -19.710 1.00 92.19 105 ASN A CA 1
ATOM 789 C C . ASN A 1 105 ? 9.049 -54.083 -19.300 1.00 92.19 105 ASN A C 1
ATOM 791 O O . ASN A 1 105 ? 8.488 -54.050 -18.204 1.00 92.19 105 ASN A O 1
ATOM 795 N N . CYS A 1 106 ? 8.909 -53.093 -20.179 1.00 88.88 106 CYS A N 1
ATOM 796 C CA . CYS A 1 106 ? 8.080 -51.913 -19.927 1.00 88.88 106 CYS A CA 1
ATOM 797 C C . CYS A 1 106 ? 7.306 -51.482 -21.184 1.00 88.88 106 CYS A C 1
ATOM 799 O O . CYS A 1 106 ? 7.657 -51.899 -22.290 1.00 88.88 106 CYS A O 1
ATOM 801 N N . PRO A 1 107 ? 6.256 -50.648 -21.046 1.00 87.94 107 PRO A N 1
ATOM 802 C CA . PRO A 1 107 ? 5.602 -50.033 -22.196 1.00 87.94 107 PRO A CA 1
ATOM 803 C C . PRO A 1 107 ? 6.613 -49.304 -23.084 1.00 87.94 107 PRO A C 1
ATOM 805 O O . PRO A 1 107 ? 7.466 -48.571 -22.575 1.00 87.94 107 PRO A O 1
ATOM 808 N N . GLU A 1 108 ? 6.500 -49.489 -24.400 1.00 88.19 108 GLU A N 1
ATOM 809 C CA . GLU A 1 108 ? 7.399 -48.857 -25.366 1.00 88.19 108 GLU A CA 1
ATOM 810 C C . GLU A 1 108 ? 7.337 -47.336 -25.222 1.00 88.19 108 GLU A C 1
ATOM 812 O O . GLU A 1 108 ? 6.310 -46.711 -25.489 1.00 88.19 108 GLU A O 1
ATOM 817 N N . THR A 1 109 ? 8.439 -46.742 -24.770 1.00 88.69 109 THR A N 1
ATOM 818 C 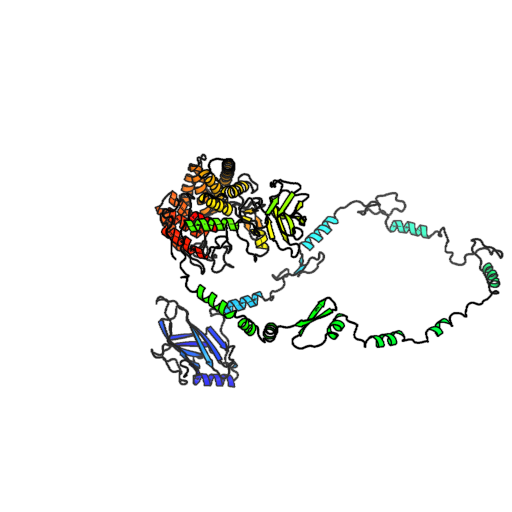CA . THR A 1 109 ? 8.510 -45.306 -24.491 1.00 88.69 109 THR A CA 1
ATOM 819 C C . THR A 1 109 ? 9.708 -44.715 -25.212 1.00 88.69 109 THR A C 1
ATOM 821 O O . THR A 1 109 ? 10.839 -45.156 -25.005 1.00 88.69 109 THR A O 1
ATOM 824 N N . TYR A 1 110 ? 9.471 -43.717 -26.063 1.00 89.12 110 TYR A N 1
ATOM 825 C CA . TYR A 1 110 ? 10.548 -42.967 -26.700 1.00 89.12 110 TYR A CA 1
ATOM 826 C C . TYR A 1 110 ? 11.049 -41.863 -25.769 1.00 89.12 110 TYR A C 1
ATOM 828 O O . TYR A 1 110 ? 10.261 -41.039 -25.296 1.00 89.12 110 TYR A O 1
ATOM 836 N N . LYS A 1 111 ? 12.360 -41.841 -25.514 1.00 89.38 111 LYS A N 1
ATOM 837 C CA . LYS A 1 111 ? 13.020 -40.777 -24.7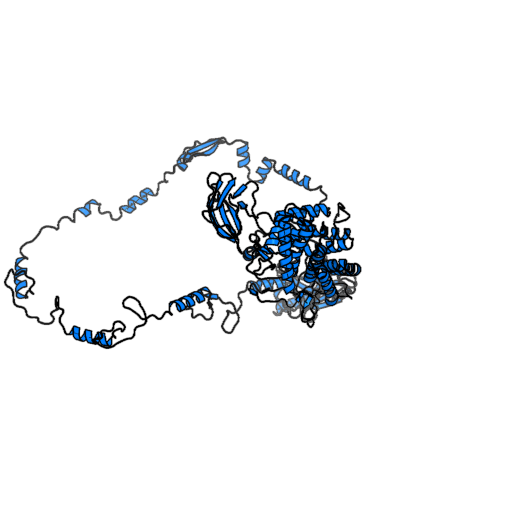55 1.00 89.38 111 LYS A CA 1
ATOM 838 C C . LYS A 1 111 ? 13.741 -39.846 -25.739 1.00 89.38 111 LYS A C 1
ATOM 840 O O . LYS A 1 111 ? 14.817 -40.224 -26.200 1.00 89.38 111 LYS A O 1
ATOM 845 N N . PRO A 1 112 ? 13.198 -38.656 -26.054 1.00 85.19 112 PRO A N 1
ATOM 846 C CA . PRO A 1 112 ? 13.841 -37.737 -26.993 1.00 85.19 112 PRO A CA 1
ATOM 847 C C . PRO A 1 112 ? 15.138 -37.142 -26.427 1.00 85.19 112 PRO A C 1
ATOM 849 O O . PRO A 1 112 ? 15.318 -37.066 -25.202 1.00 85.19 112 PRO A O 1
ATOM 852 N N . GLN A 1 113 ? 16.034 -36.725 -27.328 1.00 82.00 113 GLN A N 1
ATOM 853 C CA . GLN A 1 113 ? 17.142 -35.816 -26.998 1.00 82.00 113 GLN A CA 1
ATOM 854 C C . GLN A 1 113 ? 16.695 -34.360 -27.137 1.00 82.00 113 GLN A C 1
ATOM 856 O O . GLN A 1 113 ? 15.862 -34.039 -27.981 1.00 82.00 113 GLN A O 1
ATOM 861 N N . LEU A 1 114 ? 17.323 -33.454 -26.385 1.00 75.00 114 LEU A N 1
ATOM 862 C CA . LEU A 1 114 ? 17.082 -32.011 -26.505 1.00 75.00 114 LEU A CA 1
ATOM 863 C C . LEU A 1 114 ? 17.218 -31.492 -27.956 1.00 75.00 114 LEU A C 1
ATOM 865 O O . LEU A 1 114 ? 16.453 -30.627 -28.373 1.00 75.00 114 LEU A O 1
ATOM 869 N N . GLN A 1 115 ? 18.133 -32.064 -28.750 1.00 76.06 115 GLN A N 1
ATOM 870 C CA . GLN A 1 115 ? 18.342 -31.717 -30.168 1.00 76.06 115 GLN A CA 1
ATOM 871 C C . GLN A 1 115 ? 17.144 -32.058 -31.073 1.00 76.06 115 GLN A C 1
ATOM 873 O O . GLN A 1 115 ? 17.026 -31.514 -32.166 1.00 76.06 115 GLN A O 1
ATOM 878 N N . GLU A 1 116 ? 16.235 -32.918 -30.614 1.00 76.31 116 GLU A N 1
ATOM 879 C CA . GLU A 1 116 ? 15.008 -33.307 -31.318 1.00 76.31 116 GLU A CA 1
ATOM 880 C C . GLU A 1 116 ? 13.827 -32.373 -30.983 1.00 76.31 116 GLU A C 1
ATOM 882 O O . GLU A 1 116 ? 12.688 -32.650 -31.351 1.00 76.31 116 GLU A O 1
ATOM 887 N N . GLY A 1 117 ? 14.080 -31.263 -30.273 1.00 68.56 117 GLY A N 1
ATOM 888 C CA . GLY A 1 117 ? 13.081 -30.237 -29.953 1.00 68.56 117 GLY A CA 1
ATOM 889 C C . GLY A 1 117 ? 12.214 -30.538 -28.724 1.00 68.56 117 GLY A C 1
ATOM 890 O O . GLY A 1 117 ? 11.276 -29.794 -28.449 1.00 68.56 117 GLY A O 1
ATOM 891 N N . SER A 1 118 ? 12.514 -31.602 -27.968 1.00 67.44 118 SER A N 1
ATOM 892 C CA . SER A 1 118 ? 11.813 -31.962 -26.729 1.00 67.44 118 SER A CA 1
ATOM 893 C C . SER A 1 118 ? 12.802 -32.413 -25.646 1.00 67.44 118 SER A C 1
ATOM 895 O O . SER A 1 118 ? 13.239 -33.563 -25.608 1.00 67.44 118 SER A O 1
ATOM 897 N N . GLY A 1 119 ? 13.164 -31.492 -24.747 1.00 64.25 119 GLY A N 1
ATOM 898 C CA . GLY A 1 119 ? 13.934 -31.787 -23.537 1.00 64.25 119 GLY A CA 1
ATOM 899 C C . GLY A 1 119 ? 13.027 -32.383 -22.466 1.00 64.25 119 GLY A C 1
ATOM 900 O O . GLY A 1 119 ? 12.335 -31.662 -21.756 1.00 64.25 119 GLY A O 1
ATOM 901 N N . ARG A 1 120 ? 12.968 -33.713 -22.378 1.00 78.56 120 ARG A N 1
ATOM 902 C CA . ARG A 1 120 ? 12.139 -34.412 -21.384 1.00 78.56 120 ARG A CA 1
ATOM 903 C C . ARG A 1 120 ? 13.025 -35.151 -20.397 1.00 78.56 120 ARG A C 1
ATOM 905 O O . ARG A 1 120 ? 13.782 -36.013 -20.821 1.00 78.56 120 ARG A O 1
ATOM 912 N N . THR A 1 121 ? 12.891 -34.892 -19.103 1.00 81.88 121 THR A N 1
ATOM 913 C CA . THR A 1 121 ? 13.454 -35.756 -18.051 1.00 81.88 121 THR A CA 1
ATOM 914 C C . THR A 1 121 ? 12.499 -36.923 -17.807 1.00 81.88 121 THR A C 1
ATOM 916 O O . THR A 1 121 ? 11.288 -36.721 -17.704 1.00 81.88 121 THR A O 1
ATOM 919 N N . GLN A 1 122 ? 13.012 -38.153 -17.758 1.00 84.69 122 GLN A N 1
ATOM 920 C CA . GLN A 1 122 ? 12.185 -39.357 -17.636 1.00 84.69 122 GLN A CA 1
ATOM 921 C C . GLN A 1 122 ? 12.639 -40.206 -16.454 1.00 84.69 122 GLN A C 1
ATOM 923 O O . GLN A 1 122 ? 13.759 -40.708 -16.441 1.00 84.69 122 GLN A O 1
ATOM 928 N N . THR A 1 123 ? 11.744 -40.420 -15.492 1.00 87.06 123 THR A N 1
ATOM 929 C CA . THR A 1 123 ? 11.967 -41.374 -14.401 1.00 87.06 123 THR A CA 1
ATOM 930 C C . THR A 1 123 ? 11.580 -42.776 -14.859 1.00 87.06 123 THR A C 1
ATOM 932 O O . THR A 1 123 ? 10.487 -42.984 -15.394 1.00 87.06 123 THR A O 1
ATOM 935 N N . ILE A 1 124 ? 12.481 -43.730 -14.646 1.00 89.31 124 ILE A N 1
ATOM 936 C CA . ILE A 1 124 ? 12.288 -45.164 -14.843 1.00 89.31 124 ILE A CA 1
ATOM 937 C C . ILE A 1 124 ? 12.236 -45.810 -13.465 1.00 89.31 124 ILE A C 1
ATOM 939 O O . ILE A 1 124 ? 13.162 -45.660 -12.671 1.00 89.31 124 ILE A O 1
ATOM 943 N N . ARG A 1 125 ? 11.143 -46.520 -13.186 1.00 89.25 125 ARG A N 1
ATOM 944 C CA . ARG A 1 125 ? 10.901 -47.221 -11.923 1.00 89.25 125 ARG A CA 1
ATOM 945 C C . ARG A 1 125 ? 10.769 -48.715 -12.197 1.00 89.25 125 ARG A C 1
ATOM 947 O O . ARG A 1 125 ? 9.911 -49.118 -12.979 1.00 89.25 125 ARG A O 1
ATOM 954 N N . MET A 1 126 ? 11.583 -49.524 -11.526 1.00 88.62 126 MET A N 1
ATOM 955 C CA . MET A 1 126 ? 11.448 -50.980 -11.477 1.00 88.62 126 MET A CA 1
ATOM 956 C C . MET A 1 126 ? 10.979 -51.378 -10.078 1.00 88.62 126 MET A C 1
ATOM 958 O O . MET A 1 126 ? 11.604 -51.012 -9.085 1.00 88.62 126 MET A O 1
ATOM 962 N N . ILE A 1 127 ? 9.885 -52.136 -10.012 1.00 86.75 127 ILE A N 1
ATOM 963 C CA . ILE A 1 127 ? 9.391 -52.735 -8.770 1.00 86.75 127 ILE A CA 1
ATOM 964 C C . ILE A 1 127 ? 9.723 -54.221 -8.825 1.00 86.75 127 ILE A C 1
ATOM 966 O O . ILE A 1 127 ? 9.258 -54.926 -9.722 1.00 86.75 127 ILE A O 1
ATOM 970 N N . LEU A 1 128 ? 10.543 -54.685 -7.887 1.00 85.19 128 LEU A N 1
ATOM 971 C CA . LEU A 1 128 ? 11.011 -56.063 -7.813 1.00 85.19 128 LEU A CA 1
ATOM 972 C C . LEU A 1 128 ? 10.507 -56.720 -6.529 1.00 85.19 128 LEU A C 1
ATOM 974 O O . LEU A 1 128 ? 10.715 -56.198 -5.436 1.00 85.19 128 LEU A O 1
ATOM 978 N N . VAL A 1 129 ? 9.879 -57.886 -6.660 1.00 83.06 129 VAL A N 1
ATOM 979 C CA . VAL A 1 129 ? 9.488 -58.715 -5.514 1.00 83.06 129 VAL A CA 1
ATOM 980 C C . VAL A 1 129 ? 10.680 -59.578 -5.108 1.00 83.06 129 VAL A C 1
ATOM 982 O O . VAL A 1 129 ? 11.232 -60.299 -5.941 1.00 83.06 129 VAL A O 1
ATOM 985 N N . VAL A 1 130 ? 11.068 -59.523 -3.836 1.00 80.94 130 VAL A N 1
ATOM 986 C CA . VAL A 1 130 ? 12.180 -60.308 -3.280 1.00 80.94 130 VAL A CA 1
ATOM 987 C C . VAL A 1 130 ? 11.742 -61.068 -2.032 1.00 80.94 130 VAL A C 1
ATOM 989 O O . VAL A 1 130 ? 10.821 -60.663 -1.328 1.00 80.94 130 VAL A O 1
ATOM 992 N N . THR A 1 131 ? 12.415 -62.180 -1.738 1.00 74.50 131 THR A N 1
ATOM 993 C CA . THR A 1 131 ? 12.105 -63.027 -0.575 1.00 74.50 131 THR A CA 1
ATOM 994 C C . THR A 1 131 ? 12.636 -62.469 0.748 1.00 74.50 131 THR A C 1
ATOM 996 O O . THR A 1 131 ? 12.130 -62.852 1.798 1.00 74.50 131 THR A O 1
ATOM 999 N N . ASN A 1 132 ? 13.639 -61.581 0.718 1.00 74.38 132 ASN A N 1
ATOM 1000 C CA . ASN A 1 132 ? 14.161 -60.879 1.892 1.00 74.38 132 ASN A CA 1
ATOM 1001 C C . ASN A 1 132 ? 14.710 -59.494 1.496 1.00 74.38 132 ASN A C 1
ATOM 1003 O O . ASN A 1 132 ? 15.705 -59.405 0.776 1.00 74.38 132 ASN A O 1
ATOM 1007 N N . THR A 1 133 ? 14.070 -58.420 1.963 1.00 74.12 133 THR A N 1
ATOM 1008 C CA . THR A 1 133 ? 14.490 -57.031 1.707 1.00 74.12 133 THR A CA 1
ATOM 1009 C C . THR A 1 133 ? 15.627 -56.561 2.621 1.00 74.12 133 THR A C 1
ATOM 1011 O O . THR A 1 133 ? 16.371 -55.660 2.238 1.00 74.12 133 THR A O 1
ATOM 1014 N N . GLU A 1 134 ? 15.839 -57.196 3.780 1.00 73.81 134 GLU A N 1
ATOM 1015 C CA . GLU A 1 134 ? 16.933 -56.867 4.713 1.00 73.81 134 GLU A CA 1
ATOM 1016 C C . GLU A 1 134 ? 18.316 -57.248 4.166 1.00 73.81 134 GLU A C 1
ATOM 1018 O O . GLU A 1 134 ? 19.329 -56.640 4.528 1.00 73.81 134 GLU A O 1
ATOM 1023 N N . ALA A 1 135 ? 18.345 -58.222 3.252 1.00 72.50 135 ALA A N 1
ATOM 1024 C CA . ALA A 1 135 ? 19.540 -58.681 2.552 1.00 72.50 135 ALA A CA 1
ATOM 1025 C C . ALA A 1 135 ? 20.030 -57.699 1.468 1.00 72.50 135 ALA A C 1
ATOM 1027 O O . ALA A 1 135 ? 20.979 -58.016 0.755 1.00 72.50 135 ALA A O 1
ATOM 1028 N N . ILE A 1 136 ? 19.410 -56.520 1.317 1.00 75.75 136 ILE A N 1
ATOM 1029 C CA . ILE A 1 136 ? 19.770 -55.504 0.316 1.00 75.75 136 ILE A CA 1
ATOM 1030 C C . ILE A 1 136 ? 20.211 -54.204 1.002 1.00 75.75 136 ILE A C 1
ATOM 1032 O O . ILE A 1 136 ? 19.618 -53.744 1.982 1.00 75.75 136 ILE A O 1
ATOM 1036 N N . THR A 1 137 ? 21.288 -53.595 0.502 1.00 70.94 137 THR A N 1
ATOM 1037 C CA . THR A 1 137 ? 21.796 -52.325 1.037 1.00 70.94 137 THR A CA 1
ATOM 1038 C C . THR A 1 137 ? 20.975 -51.152 0.513 1.00 70.94 137 THR A C 1
ATOM 1040 O O . THR A 1 137 ? 21.127 -50.732 -0.629 1.00 70.94 137 THR A O 1
ATOM 1043 N N . LEU A 1 138 ? 20.150 -50.569 1.383 1.00 68.50 138 LEU A N 1
ATOM 1044 C CA . LEU A 1 138 ? 19.436 -49.315 1.136 1.00 68.50 138 LEU A CA 1
ATOM 1045 C C . LEU A 1 138 ? 20.371 -48.131 1.416 1.00 68.50 138 LEU A C 1
ATOM 1047 O O . LEU A 1 138 ? 20.293 -47.494 2.468 1.00 68.50 138 LEU A O 1
ATOM 1051 N N . LYS A 1 139 ? 21.333 -47.877 0.527 1.00 54.44 139 LYS A N 1
ATOM 1052 C CA . LYS A 1 139 ? 22.217 -46.715 0.661 1.00 54.44 139 LYS A CA 1
ATOM 1053 C C . LYS A 1 139 ? 22.489 -46.106 -0.705 1.00 54.44 139 LYS A C 1
ATOM 1055 O O . LYS A 1 139 ? 23.062 -46.757 -1.568 1.00 54.44 139 LYS A O 1
ATOM 1060 N N . ILE A 1 140 ? 22.100 -44.846 -0.861 1.00 58.31 140 ILE A N 1
ATOM 1061 C CA . ILE A 1 140 ? 22.468 -44.013 -2.006 1.00 58.31 140 ILE A CA 1
ATOM 1062 C C . ILE A 1 140 ? 23.317 -42.871 -1.466 1.00 58.31 140 ILE A C 1
ATOM 1064 O O . ILE A 1 140 ? 23.039 -42.340 -0.389 1.00 58.31 140 ILE A O 1
ATOM 1068 N N . ASP A 1 141 ? 24.380 -42.546 -2.190 1.00 46.00 141 ASP A N 1
ATOM 1069 C CA . ASP A 1 141 ? 25.287 -41.447 -1.890 1.00 46.00 141 ASP A CA 1
ATOM 1070 C C . ASP A 1 141 ? 24.579 -40.094 -2.129 1.00 46.00 141 ASP A C 1
ATOM 1072 O O . ASP A 1 141 ? 24.211 -39.805 -3.270 1.00 46.00 141 ASP A O 1
ATOM 1076 N N . PRO A 1 142 ? 24.371 -39.247 -1.100 1.00 47.84 142 PRO A N 1
ATOM 1077 C CA . PRO A 1 142 ? 23.687 -37.961 -1.254 1.00 47.84 142 PRO A CA 1
ATOM 1078 C C . PRO A 1 142 ? 24.477 -36.922 -2.064 1.00 47.84 142 PRO A C 1
ATOM 1080 O O . PRO A 1 142 ? 23.937 -35.860 -2.363 1.00 47.84 142 PRO A O 1
ATOM 1083 N N . SER A 1 143 ? 25.750 -37.177 -2.391 1.00 49.44 143 SER A N 1
ATOM 1084 C CA . SER A 1 143 ? 26.621 -36.189 -3.041 1.00 49.44 143 SER A CA 1
ATOM 1085 C C . SER A 1 143 ? 26.474 -36.108 -4.567 1.00 49.44 143 SER A C 1
ATOM 1087 O O . SER A 1 143 ? 27.024 -35.189 -5.170 1.00 49.44 143 SER A O 1
ATOM 1089 N N . VAL A 1 144 ? 25.714 -37.017 -5.201 1.00 49.22 144 VAL A N 1
ATOM 1090 C CA . VAL A 1 144 ? 25.625 -37.118 -6.678 1.00 49.22 144 VAL A CA 1
ATOM 1091 C C . VAL A 1 144 ? 24.177 -37.154 -7.208 1.00 49.22 144 VAL A C 1
ATOM 1093 O O . VAL A 1 144 ? 23.942 -37.569 -8.340 1.00 49.22 144 VAL A O 1
ATOM 1096 N N . VAL A 1 145 ? 23.167 -36.723 -6.436 1.00 51.16 145 VAL A N 1
ATOM 1097 C CA . VAL A 1 145 ? 21.753 -36.902 -6.837 1.00 51.16 145 VAL A CA 1
ATOM 1098 C C . VAL A 1 145 ? 20.916 -35.626 -6.694 1.00 51.16 145 VAL A C 1
ATOM 1100 O O . VAL A 1 145 ? 20.927 -34.968 -5.658 1.00 51.16 145 VAL A O 1
ATOM 1103 N N . LEU A 1 146 ? 20.142 -35.303 -7.737 1.00 53.59 146 LEU A N 1
ATOM 1104 C CA . LEU A 1 146 ? 19.055 -34.317 -7.710 1.00 53.59 146 LEU A CA 1
ATOM 1105 C C . LEU A 1 146 ? 17.982 -34.757 -6.696 1.00 53.59 146 LEU A C 1
ATOM 1107 O O . LEU A 1 146 ? 17.337 -35.788 -6.886 1.00 53.59 146 LEU A O 1
ATOM 1111 N N . ALA A 1 147 ? 17.785 -33.982 -5.626 1.00 55.97 147 ALA A N 1
ATOM 1112 C CA . ALA A 1 147 ? 16.718 -34.221 -4.657 1.00 55.97 147 ALA A CA 1
ATOM 1113 C C . ALA A 1 147 ? 15.345 -33.899 -5.270 1.00 55.97 147 ALA A C 1
ATOM 1115 O O . ALA A 1 147 ? 15.175 -32.885 -5.950 1.00 55.97 147 ALA A O 1
ATOM 1116 N N . THR A 1 148 ? 14.343 -34.744 -5.018 1.00 57.38 148 THR A N 1
ATOM 1117 C CA . THR A 1 148 ? 12.960 -34.424 -5.395 1.00 57.38 148 THR A CA 1
ATOM 1118 C C . THR A 1 148 ? 12.445 -33.274 -4.528 1.00 57.38 148 THR A C 1
ATOM 1120 O O . THR A 1 148 ? 12.778 -33.189 -3.345 1.00 57.38 148 THR A O 1
ATOM 1123 N N . ARG A 1 149 ? 11.598 -32.400 -5.089 1.00 56.84 149 ARG A N 1
ATOM 1124 C CA . ARG A 1 149 ? 11.002 -31.267 -4.355 1.00 56.84 149 ARG A CA 1
ATOM 1125 C C . ARG A 1 149 ? 10.348 -31.713 -3.042 1.00 56.84 149 ARG A C 1
ATOM 1127 O O . ARG A 1 149 ? 10.616 -31.130 -2.004 1.00 56.84 149 ARG A O 1
ATOM 1134 N N . LYS A 1 150 ? 9.616 -32.832 -3.066 1.00 60.41 150 LYS A N 1
ATOM 1135 C CA . LYS A 1 150 ? 8.995 -33.419 -1.871 1.00 60.41 150 LYS A CA 1
ATOM 1136 C C . LYS A 1 150 ? 10.003 -33.771 -0.769 1.00 60.41 150 LYS A C 1
ATOM 1138 O O . LYS A 1 150 ? 9.730 -33.513 0.394 1.00 60.41 150 LYS A O 1
ATOM 1143 N N . TYR A 1 151 ? 11.156 -34.346 -1.115 1.00 69.75 151 TYR A N 1
ATOM 1144 C CA . TYR A 1 151 ? 12.192 -34.646 -0.122 1.00 69.75 151 TYR A CA 1
ATOM 1145 C C . TYR A 1 151 ? 12.716 -33.367 0.548 1.00 69.75 151 TYR A C 1
ATOM 1147 O O . TYR A 1 151 ? 12.981 -33.363 1.749 1.00 69.75 151 TYR A O 1
ATOM 1155 N N . VAL A 1 152 ? 12.841 -32.281 -0.222 1.00 73.12 152 VAL A N 1
ATOM 1156 C CA . VAL A 1 152 ? 13.258 -30.971 0.292 1.00 73.12 152 VAL A CA 1
ATOM 1157 C C . VAL A 1 152 ? 12.175 -30.368 1.188 1.00 73.12 152 VAL A C 1
ATOM 1159 O O . VAL A 1 152 ? 12.484 -29.980 2.311 1.00 73.12 152 VAL A O 1
ATOM 1162 N N . ASP A 1 153 ? 10.918 -30.363 0.743 1.00 72.94 153 ASP A N 1
ATOM 1163 C CA . ASP A 1 153 ? 9.783 -29.823 1.504 1.00 72.94 153 ASP A CA 1
ATOM 1164 C C . ASP A 1 153 ? 9.603 -30.561 2.843 1.00 72.94 153 ASP A C 1
ATOM 1166 O O . ASP A 1 153 ? 9.492 -29.931 3.896 1.00 72.94 153 ASP A O 1
ATOM 1170 N N . ASP A 1 154 ? 9.675 -31.898 2.829 1.00 75.94 154 ASP A N 1
ATOM 1171 C CA . ASP A 1 154 ? 9.564 -32.724 4.036 1.00 75.94 154 ASP A CA 1
ATOM 1172 C C . ASP A 1 154 ? 10.713 -32.418 5.028 1.00 75.94 154 ASP A C 1
ATOM 1174 O O . ASP A 1 154 ? 10.496 -32.366 6.241 1.00 75.94 154 ASP A O 1
ATOM 1178 N N . LYS A 1 155 ? 11.937 -32.159 4.537 1.00 80.00 155 LYS A N 1
ATOM 1179 C CA . LYS A 1 155 ? 13.098 -31.820 5.383 1.00 80.00 155 LYS A CA 1
ATOM 1180 C C . LYS A 1 155 ? 13.063 -30.395 5.928 1.00 80.00 155 LYS A C 1
ATOM 1182 O O . LYS A 1 155 ? 13.498 -30.182 7.060 1.00 80.00 155 LYS A O 1
ATOM 1187 N N . ILE A 1 156 ? 12.546 -29.437 5.160 1.00 81.38 156 ILE A N 1
ATOM 1188 C CA . ILE A 1 156 ? 12.348 -28.055 5.619 1.00 81.38 156 ILE A CA 1
ATOM 1189 C C . ILE A 1 156 ? 11.273 -28.021 6.704 1.00 81.38 156 ILE A C 1
ATOM 1191 O O . ILE A 1 156 ? 11.497 -27.419 7.751 1.00 81.38 156 ILE A O 1
ATOM 1195 N N . SER A 1 157 ? 10.164 -28.737 6.510 1.00 78.75 157 SER A N 1
ATOM 1196 C CA . SER A 1 157 ? 9.091 -28.810 7.505 1.00 78.75 157 SER A CA 1
ATOM 1197 C C . SER A 1 157 ? 9.556 -29.488 8.807 1.00 78.75 157 SER A C 1
ATOM 1199 O O . SER A 1 157 ? 9.256 -29.015 9.904 1.00 78.75 157 SER A O 1
ATOM 1201 N N . GLU A 1 158 ? 10.382 -30.540 8.714 1.00 80.50 158 GLU A N 1
ATOM 1202 C CA . GLU A 1 158 ? 11.019 -31.163 9.887 1.00 80.50 158 GLU A CA 1
ATOM 1203 C C . GLU A 1 158 ? 11.980 -30.196 10.613 1.00 80.50 158 GLU A C 1
ATOM 1205 O O . GLU A 1 158 ? 12.047 -30.194 11.845 1.00 80.50 158 GLU A O 1
ATOM 1210 N N . HIS A 1 159 ? 12.717 -29.359 9.873 1.00 76.75 159 HIS A N 1
ATOM 1211 C CA . HIS A 1 159 ? 13.629 -28.366 10.449 1.00 76.75 159 HIS A CA 1
ATOM 1212 C C . HIS A 1 159 ? 12.885 -27.224 11.151 1.00 76.75 159 HIS A C 1
ATOM 1214 O O . HIS A 1 159 ? 13.251 -26.874 12.274 1.00 76.75 159 HIS A O 1
ATOM 1220 N N . GLU A 1 160 ? 11.828 -26.698 10.530 1.00 74.56 160 GLU A N 1
ATOM 1221 C CA . GLU A 1 160 ? 10.984 -25.616 11.054 1.00 74.56 160 GLU A CA 1
ATOM 1222 C C . GLU A 1 160 ? 10.359 -25.976 12.409 1.00 74.56 160 GLU A C 1
ATOM 1224 O O . GLU A 1 160 ? 10.321 -25.161 13.331 1.00 74.56 160 GLU A O 1
ATOM 1229 N N . GLN A 1 161 ? 9.935 -27.230 12.571 1.00 71.00 161 GLN A N 1
ATOM 1230 C CA . GLN A 1 161 ? 9.371 -27.725 13.830 1.00 71.00 161 GLN A CA 1
ATOM 1231 C C . GLN A 1 161 ? 10.442 -28.082 14.871 1.00 71.00 161 GLN A C 1
ATOM 1233 O O . GLN A 1 161 ? 10.128 -28.372 16.031 1.00 71.00 161 GLN A O 1
ATOM 1238 N N . SER A 1 162 ? 11.721 -28.078 14.492 1.00 72.12 162 SER A N 1
ATOM 1239 C CA . SER A 1 162 ? 12.804 -28.437 15.395 1.00 72.12 162 SER A CA 1
ATOM 1240 C C . SER A 1 162 ? 13.243 -27.241 16.244 1.00 72.12 162 SER A C 1
ATOM 1242 O O . SER A 1 162 ? 13.546 -26.161 15.753 1.00 72.12 162 SER A O 1
ATOM 1244 N N . ARG A 1 163 ? 13.372 -27.451 17.558 1.00 63.19 163 ARG A N 1
ATOM 1245 C CA . ARG A 1 163 ? 14.091 -26.530 18.461 1.00 63.19 163 ARG A CA 1
ATOM 1246 C C . ARG A 1 163 ? 15.516 -27.009 18.726 1.00 63.19 163 ARG A C 1
ATOM 1248 O O . ARG A 1 163 ? 16.071 -26.748 19.785 1.00 63.19 163 ARG A O 1
ATOM 1255 N N . ARG A 1 164 ? 16.112 -27.748 17.781 1.00 64.50 164 ARG A N 1
ATOM 1256 C CA . ARG A 1 164 ? 17.481 -28.290 17.889 1.00 64.50 164 ARG A CA 1
ATOM 1257 C C . ARG A 1 164 ? 18.524 -27.221 17.549 1.00 64.50 164 ARG A C 1
ATOM 1259 O O . ARG A 1 164 ? 19.455 -27.471 16.791 1.00 64.50 164 ARG A O 1
ATOM 1266 N N . HIS A 1 165 ? 18.344 -26.029 18.104 1.00 65.44 165 HIS A N 1
ATOM 1267 C CA . HIS A 1 165 ? 19.319 -24.953 18.050 1.00 65.44 165 HIS A CA 1
ATOM 1268 C C . HIS A 1 165 ? 19.923 -24.795 19.446 1.00 65.44 165 HIS A C 1
ATOM 1270 O O . HIS A 1 165 ? 19.192 -24.929 20.428 1.00 65.44 165 HIS A O 1
ATOM 1276 N N . PRO A 1 166 ? 21.236 -24.550 19.560 1.00 64.88 166 PRO A N 1
ATOM 1277 C CA . PRO A 1 166 ? 21.831 -24.228 20.850 1.00 64.88 166 PRO A CA 1
ATOM 1278 C C . PRO A 1 166 ? 21.171 -22.969 21.431 1.00 64.88 166 PRO A C 1
ATOM 1280 O O . PRO A 1 166 ? 20.759 -22.080 20.681 1.00 64.88 166 PRO A O 1
ATOM 1283 N N . ASP A 1 167 ? 21.068 -22.890 22.757 1.00 72.62 167 ASP A N 1
ATOM 1284 C CA . ASP A 1 167 ? 20.655 -21.660 23.436 1.00 72.62 167 ASP A CA 1
ATOM 1285 C C . ASP A 1 167 ? 21.709 -20.567 23.223 1.00 72.62 167 ASP A C 1
ATOM 1287 O O . ASP A 1 167 ? 22.906 -20.844 23.087 1.00 72.62 167 ASP A O 1
ATOM 1291 N N . ALA A 1 168 ? 21.264 -19.312 23.172 1.00 73.75 168 ALA A N 1
ATOM 1292 C CA . ALA A 1 168 ? 22.179 -18.191 23.039 1.00 73.75 168 ALA A CA 1
ATOM 1293 C C . ALA A 1 168 ? 23.026 -18.053 24.306 1.00 73.75 168 ALA A C 1
ATOM 1295 O O . ALA A 1 168 ? 22.508 -18.078 25.423 1.00 73.75 168 ALA A O 1
ATOM 1296 N N . SER A 1 169 ? 24.320 -17.830 24.119 1.00 72.75 169 SER A N 1
ATOM 1297 C CA . SER A 1 169 ? 25.247 -17.442 25.175 1.00 72.75 169 SER A CA 1
ATOM 1298 C C . SER A 1 169 ? 26.032 -16.205 24.743 1.00 72.75 169 SER A C 1
ATOM 1300 O O . SER A 1 169 ? 25.902 -15.722 23.617 1.00 72.75 169 SER A O 1
ATOM 1302 N N . LEU A 1 170 ? 26.907 -15.707 25.617 1.00 67.69 170 LEU A N 1
ATOM 1303 C CA . LEU A 1 170 ? 27.789 -14.577 25.309 1.00 67.69 170 LEU A CA 1
ATOM 1304 C C . LEU A 1 170 ? 28.739 -14.835 24.123 1.00 67.69 170 LEU A C 1
ATOM 1306 O O . LEU A 1 170 ? 29.300 -13.891 23.572 1.00 67.69 170 LEU A O 1
ATOM 1310 N N . THR A 1 171 ? 28.937 -16.096 23.729 1.00 72.38 171 THR A N 1
ATOM 1311 C CA . THR A 1 171 ? 29.894 -16.495 22.685 1.00 72.38 171 THR A CA 1
ATOM 1312 C C . THR A 1 171 ? 29.274 -17.323 21.560 1.00 72.38 171 THR A C 1
ATOM 1314 O O . THR A 1 171 ? 29.935 -17.556 20.547 1.00 72.38 171 THR A O 1
ATOM 1317 N N . VAL A 1 172 ? 28.012 -17.747 21.691 1.00 69.00 172 VAL A N 1
ATOM 1318 C CA . VAL A 1 172 ? 27.325 -18.620 20.729 1.00 69.00 172 VAL A CA 1
ATOM 1319 C C . VAL A 1 172 ? 25.936 -18.063 20.422 1.00 69.00 172 VAL A C 1
ATOM 1321 O O . VAL A 1 172 ? 25.148 -17.793 21.323 1.00 69.00 172 VAL A O 1
ATOM 1324 N N . LYS A 1 173 ? 25.622 -17.895 19.132 1.00 66.12 173 LYS A N 1
ATOM 1325 C CA . LYS A 1 173 ? 24.286 -17.472 18.682 1.00 66.12 173 LYS A CA 1
ATOM 1326 C C . LYS A 1 173 ? 23.282 -18.615 18.877 1.00 66.12 173 LYS A C 1
ATOM 1328 O O . LYS A 1 173 ? 23.578 -19.745 18.498 1.00 66.12 173 LYS A O 1
ATOM 1333 N N . GLY A 1 174 ? 22.100 -18.301 19.404 1.00 77.19 174 GLY A N 1
ATOM 1334 C CA . GLY A 1 174 ? 21.058 -19.278 19.721 1.00 77.19 174 GLY A CA 1
ATOM 1335 C C . GLY A 1 174 ? 19.712 -18.634 20.058 1.00 77.19 174 GLY A C 1
ATOM 1336 O O . GLY A 1 174 ? 19.542 -17.430 19.861 1.00 77.19 174 GLY A O 1
ATOM 1337 N N . PHE A 1 175 ? 18.757 -19.409 20.577 1.00 76.75 175 PHE A N 1
ATOM 1338 C CA . PHE A 1 175 ? 17.499 -18.859 21.103 1.00 76.75 175 PHE A CA 1
ATOM 1339 C C . PHE A 1 175 ? 17.682 -18.317 22.529 1.00 76.75 175 PHE A C 1
ATOM 1341 O O . PHE A 1 175 ? 18.448 -18.867 23.313 1.00 76.75 175 PHE A O 1
ATOM 1348 N N . THR A 1 176 ? 16.983 -17.235 22.882 1.00 74.12 176 THR A N 1
ATOM 1349 C CA . THR A 1 176 ? 17.053 -16.613 24.219 1.00 74.12 176 THR A CA 1
ATOM 1350 C C . THR A 1 176 ? 15.653 -16.460 24.798 1.00 74.12 176 THR A C 1
ATOM 1352 O O . THR A 1 176 ? 14.731 -16.040 24.099 1.00 74.12 176 THR A O 1
ATOM 1355 N N . GLN A 1 177 ? 15.481 -16.771 26.081 1.00 80.88 177 GLN A N 1
ATOM 1356 C CA . GLN A 1 177 ? 14.233 -16.512 26.802 1.00 80.88 177 GLN A CA 1
ATOM 1357 C C . GLN A 1 177 ? 14.252 -15.103 27.420 1.00 80.88 177 GLN A C 1
ATOM 1359 O O . GLN A 1 177 ? 15.300 -14.591 27.806 1.00 80.88 177 GLN A O 1
ATOM 1364 N N . LEU A 1 178 ? 13.095 -14.445 27.503 1.00 86.62 178 LEU A N 1
ATOM 1365 C CA . LEU A 1 178 ? 12.997 -13.068 27.995 1.00 86.62 178 LEU A CA 1
ATOM 1366 C C . LEU A 1 178 ? 12.628 -13.024 29.483 1.00 86.62 178 LEU A C 1
ATOM 1368 O O . LEU A 1 178 ? 11.756 -13.766 29.930 1.00 86.62 178 LEU A O 1
ATOM 1372 N N . SER A 1 179 ? 13.232 -12.101 30.237 1.00 86.81 179 SER A N 1
ATOM 1373 C CA . SER A 1 179 ? 12.921 -11.857 31.651 1.00 86.81 179 SER A CA 1
ATOM 1374 C C . SER A 1 179 ? 12.573 -10.392 31.924 1.00 86.81 179 SER A C 1
ATOM 1376 O O . SER A 1 179 ? 13.219 -9.458 31.441 1.00 86.81 179 SER A O 1
ATOM 1378 N N . SER A 1 180 ? 11.534 -10.167 32.730 1.00 88.94 180 SER A N 1
ATOM 1379 C CA . SER A 1 180 ? 11.182 -8.840 33.256 1.00 88.94 180 SER A CA 1
ATOM 1380 C C . SER A 1 180 ? 11.711 -8.576 34.668 1.00 88.94 180 SER A C 1
ATOM 1382 O O . SER A 1 180 ? 11.361 -7.557 35.263 1.00 88.94 180 SER A O 1
ATOM 1384 N N . ALA A 1 181 ? 12.552 -9.459 35.210 1.00 87.75 181 ALA A N 1
ATOM 1385 C CA . ALA A 1 181 ? 13.209 -9.230 36.491 1.00 87.75 181 ALA A CA 1
ATOM 1386 C C . ALA A 1 181 ? 14.314 -8.166 36.357 1.00 87.75 181 ALA A C 1
ATOM 1388 O O . ALA A 1 181 ? 15.123 -8.212 35.435 1.00 87.75 181 ALA A O 1
ATOM 1389 N N . ILE A 1 182 ? 14.366 -7.225 37.303 1.00 86.88 182 ILE A N 1
ATOM 1390 C CA . ILE A 1 182 ? 15.389 -6.158 37.364 1.00 86.88 182 ILE A CA 1
ATOM 1391 C C . ILE A 1 182 ? 16.607 -6.527 38.220 1.00 86.88 182 ILE A C 1
ATOM 1393 O O . ILE A 1 182 ? 17.476 -5.698 38.467 1.00 86.88 182 ILE A O 1
ATOM 1397 N N . ASN A 1 183 ? 16.642 -7.770 38.694 1.00 87.12 183 ASN A N 1
ATOM 1398 C CA . ASN A 1 183 ? 17.659 -8.351 39.566 1.00 87.12 183 ASN A CA 1
ATOM 1399 C C . ASN A 1 183 ? 18.069 -9.760 39.095 1.00 87.12 183 ASN A C 1
ATOM 1401 O O . ASN A 1 183 ? 18.485 -10.581 39.905 1.00 87.12 183 ASN A O 1
ATOM 1405 N N . SER A 1 184 ? 17.872 -10.071 37.810 1.00 84.56 184 SER A N 1
ATOM 1406 C CA . SER A 1 184 ? 18.239 -11.373 37.249 1.00 84.56 184 SER A CA 1
ATOM 1407 C C . SER A 1 184 ? 19.758 -11.515 37.165 1.00 84.56 184 SER A C 1
ATOM 1409 O O . SER A 1 184 ? 20.414 -10.656 36.586 1.00 84.56 184 SER A O 1
ATOM 1411 N N . GLU A 1 185 ? 20.290 -12.627 37.669 1.00 83.19 185 GLU A N 1
ATOM 1412 C CA . GLU A 1 185 ? 21.700 -13.027 37.506 1.00 83.19 185 GLU A CA 1
ATOM 1413 C C . GLU A 1 185 ? 21.898 -14.015 36.341 1.00 83.19 185 GLU A C 1
ATOM 1415 O O . GLU A 1 185 ? 22.988 -14.534 36.128 1.00 83.19 185 GLU A O 1
ATOM 1420 N N . SER A 1 186 ? 20.835 -14.318 35.591 1.00 79.94 186 SER A N 1
ATOM 1421 C CA . SER A 1 186 ? 20.900 -15.269 34.481 1.00 79.94 186 SER A CA 1
ATOM 1422 C C . SER A 1 186 ? 21.635 -14.694 33.267 1.00 79.94 186 SER A C 1
ATOM 1424 O O . SER A 1 186 ? 21.263 -13.640 32.755 1.00 79.94 186 SER A O 1
ATOM 1426 N N . GLU A 1 187 ? 22.609 -15.450 32.757 1.00 74.69 187 GLU A N 1
ATOM 1427 C CA . GLU A 1 187 ? 23.321 -15.174 31.498 1.00 74.69 187 GLU A CA 1
ATOM 1428 C C . GLU A 1 187 ? 22.624 -15.768 30.259 1.00 74.69 187 GLU A C 1
ATOM 1430 O O . GLU A 1 187 ? 23.065 -15.557 29.132 1.00 74.69 187 GLU A O 1
ATOM 1435 N N . THR A 1 188 ? 21.534 -16.515 30.458 1.00 73.69 188 THR A N 1
ATOM 1436 C CA . THR A 1 188 ? 20.759 -17.182 29.396 1.00 73.69 188 THR A CA 1
ATOM 1437 C C . THR A 1 188 ? 19.409 -16.509 29.129 1.00 73.69 188 THR A C 1
ATOM 1439 O O . THR A 1 188 ? 18.679 -16.911 28.220 1.00 73.69 188 THR A O 1
ATOM 1442 N N . LEU A 1 189 ? 19.071 -15.469 29.903 1.00 82.00 189 LEU A N 1
ATOM 1443 C CA . LEU A 1 189 ? 17.845 -14.688 29.764 1.00 82.00 189 LEU A CA 1
ATOM 1444 C C . LEU A 1 189 ? 18.157 -13.248 29.348 1.00 82.00 189 LEU A C 1
ATOM 1446 O O . LEU A 1 189 ? 18.975 -12.576 29.972 1.00 82.00 189 LEU A O 1
ATOM 1450 N N . ALA A 1 190 ? 17.449 -12.730 28.346 1.00 82.12 190 ALA A N 1
ATOM 1451 C CA . ALA A 1 190 ? 17.561 -11.329 27.948 1.00 82.12 190 ALA A CA 1
ATOM 1452 C C . ALA A 1 190 ? 16.572 -10.444 28.724 1.00 82.12 190 ALA A C 1
ATOM 1454 O O . ALA A 1 190 ? 15.404 -10.795 28.918 1.00 82.12 190 ALA A O 1
ATOM 1455 N N . ALA A 1 191 ? 17.029 -9.263 29.148 1.00 88.12 191 ALA A N 1
ATOM 1456 C CA . ALA A 1 191 ? 16.188 -8.290 29.835 1.00 88.12 191 ALA A CA 1
ATOM 1457 C C . ALA A 1 191 ? 15.150 -7.676 28.879 1.00 88.12 191 ALA A C 1
ATOM 1459 O O . ALA A 1 191 ? 15.473 -7.189 27.798 1.00 88.12 191 ALA A O 1
ATOM 1460 N N . THR A 1 192 ? 13.887 -7.656 29.300 1.00 88.62 192 THR A N 1
ATOM 1461 C CA . THR A 1 192 ? 12.807 -6.979 28.561 1.00 88.62 192 THR A CA 1
ATOM 1462 C C . THR A 1 192 ? 12.876 -5.453 28.715 1.00 88.62 192 THR A C 1
ATOM 1464 O O . THR A 1 192 ? 13.347 -4.962 29.747 1.00 88.62 192 THR A O 1
ATOM 1467 N N . PRO A 1 193 ? 12.287 -4.673 27.785 1.00 87.31 193 PRO A N 1
ATOM 1468 C CA . PRO A 1 193 ? 12.125 -3.225 27.956 1.00 87.31 193 PRO A CA 1
ATOM 1469 C C . PRO A 1 193 ? 11.449 -2.834 29.282 1.00 87.31 193 PRO A C 1
ATOM 1471 O O . PRO A 1 193 ? 11.788 -1.814 29.877 1.00 87.31 193 PRO A O 1
ATOM 1474 N N . LYS A 1 194 ? 10.544 -3.682 29.798 1.00 87.50 194 LYS A N 1
ATOM 1475 C CA . LYS A 1 194 ? 9.901 -3.514 31.110 1.00 87.50 194 LYS A CA 1
ATOM 1476 C C . LYS A 1 194 ? 10.902 -3.583 32.270 1.00 87.50 194 LYS A C 1
ATOM 1478 O O . LYS A 1 194 ? 10.824 -2.748 33.168 1.00 87.50 194 LYS A O 1
ATOM 1483 N N . ALA A 1 195 ? 11.842 -4.534 32.244 1.00 90.44 195 ALA A N 1
ATOM 1484 C CA . ALA A 1 195 ? 12.911 -4.612 33.242 1.00 90.44 195 ALA A CA 1
ATOM 1485 C C . ALA A 1 195 ? 13.816 -3.372 33.178 1.00 90.44 195 ALA A C 1
ATOM 1487 O O . ALA A 1 195 ? 14.084 -2.741 34.198 1.00 90.44 195 ALA A O 1
ATOM 1488 N N . VAL A 1 196 ? 14.223 -2.967 31.972 1.00 88.06 196 VAL A N 1
ATOM 1489 C CA . VAL A 1 196 ? 15.087 -1.791 31.780 1.00 88.06 196 VAL A CA 1
ATOM 1490 C C . VAL A 1 196 ? 14.406 -0.515 32.287 1.00 88.06 196 VAL A C 1
ATOM 1492 O O . VAL A 1 196 ? 15.016 0.256 33.027 1.00 88.06 196 VAL A O 1
ATOM 1495 N N . LYS A 1 197 ? 13.121 -0.318 31.970 1.00 87.31 197 LYS A N 1
ATOM 1496 C CA . LYS A 1 197 ? 12.339 0.828 32.453 1.00 87.31 197 LYS A CA 1
ATOM 1497 C C . LYS A 1 197 ? 12.199 0.834 33.975 1.00 87.31 197 LYS A C 1
ATOM 1499 O O . LYS A 1 197 ? 12.397 1.875 34.591 1.00 87.31 197 LYS A O 1
ATOM 1504 N N . ALA A 1 198 ? 11.908 -0.314 34.586 1.00 87.94 198 ALA A N 1
ATOM 1505 C CA . ALA A 1 198 ? 11.773 -0.418 36.037 1.00 87.94 198 ALA A CA 1
ATOM 1506 C C . ALA A 1 198 ? 13.104 -0.170 36.776 1.00 87.94 198 ALA A C 1
ATOM 1508 O O . ALA A 1 198 ? 13.110 0.488 37.816 1.00 87.94 198 ALA A O 1
ATOM 1509 N N . ALA A 1 199 ? 14.236 -0.627 36.229 1.00 85.44 199 ALA A N 1
ATOM 1510 C CA . ALA A 1 199 ? 15.561 -0.322 36.771 1.00 85.44 199 ALA A CA 1
ATOM 1511 C C . ALA A 1 199 ? 15.910 1.172 36.630 1.00 85.44 199 ALA A C 1
ATOM 1513 O O . ALA A 1 199 ? 16.411 1.780 37.578 1.00 85.44 199 ALA A O 1
ATOM 1514 N N . TYR A 1 200 ? 15.592 1.776 35.479 1.00 83.44 200 TYR A N 1
ATOM 1515 C CA . TYR A 1 200 ? 15.775 3.208 35.240 1.00 83.44 200 TYR A CA 1
ATOM 1516 C C . TYR A 1 200 ? 14.943 4.063 36.205 1.00 83.44 200 TYR A C 1
ATOM 1518 O O . TYR A 1 200 ? 15.480 4.972 36.832 1.00 83.44 200 TYR A O 1
ATOM 1526 N N . ASP A 1 201 ? 13.661 3.746 36.388 1.00 84.31 201 ASP A N 1
ATOM 1527 C CA . ASP A 1 201 ? 12.779 4.479 37.303 1.00 84.31 201 ASP A CA 1
ATOM 1528 C C . ASP A 1 201 ? 13.243 4.367 38.761 1.00 84.31 201 ASP A C 1
ATOM 1530 O O . ASP A 1 201 ? 13.227 5.355 39.497 1.00 84.31 201 ASP A O 1
ATOM 1534 N N . LEU A 1 202 ? 13.716 3.183 39.172 1.00 82.44 202 LEU A N 1
ATOM 1535 C CA . LEU A 1 202 ? 14.278 2.965 40.504 1.00 82.44 202 LEU A CA 1
ATOM 1536 C C . LEU A 1 202 ? 15.554 3.790 40.734 1.00 82.44 202 LEU A C 1
ATOM 1538 O O . LEU A 1 202 ? 15.748 4.323 41.828 1.00 82.44 202 LEU A O 1
ATOM 1542 N N . ALA A 1 203 ? 16.418 3.902 39.722 1.00 77.75 203 ALA A N 1
ATOM 1543 C CA . ALA A 1 203 ? 17.628 4.717 39.788 1.00 77.75 203 ALA A CA 1
ATOM 1544 C C . ALA A 1 203 ? 17.297 6.218 39.810 1.00 77.75 203 ALA A C 1
ATOM 1546 O O . ALA A 1 203 ? 17.796 6.952 40.664 1.00 77.75 203 ALA A O 1
ATOM 1547 N N . ASN A 1 204 ? 16.398 6.657 38.927 1.00 75.31 204 ASN A N 1
ATOM 1548 C CA . ASN A 1 204 ? 15.979 8.051 38.809 1.00 75.31 204 ASN A CA 1
ATOM 1549 C C . ASN A 1 204 ? 15.247 8.541 40.074 1.00 75.31 204 ASN A C 1
ATOM 1551 O O . ASN A 1 204 ? 15.462 9.662 40.524 1.00 75.31 204 ASN A O 1
ATOM 1555 N N . GLY A 1 205 ? 14.451 7.680 40.718 1.00 68.19 205 GLY A N 1
ATOM 1556 C CA . GLY A 1 205 ? 13.764 7.996 41.974 1.00 68.19 205 GLY A CA 1
ATOM 1557 C C . GLY A 1 205 ? 14.668 8.065 43.213 1.00 68.19 205 GLY A C 1
ATOM 1558 O O . GLY A 1 205 ? 14.250 8.603 44.236 1.00 68.19 205 GLY A O 1
ATOM 1559 N N . LYS A 1 206 ? 15.900 7.537 43.157 1.00 64.00 206 LYS A N 1
ATOM 1560 C CA . LYS A 1 206 ? 16.839 7.535 44.297 1.00 64.00 206 LYS A CA 1
ATOM 1561 C C . LYS A 1 206 ? 17.868 8.669 44.271 1.00 64.00 206 LYS A C 1
ATOM 1563 O O . LYS A 1 206 ? 18.538 8.873 45.282 1.00 64.00 206 LYS A O 1
ATOM 1568 N N . TYR A 1 207 ? 17.990 9.422 43.175 1.00 55.66 207 TYR A N 1
ATOM 1569 C CA . TYR A 1 207 ? 19.026 10.450 43.006 1.00 55.66 207 TYR A CA 1
ATOM 1570 C C . TYR A 1 207 ? 18.504 11.888 43.184 1.00 55.66 207 TYR A C 1
ATOM 1572 O O . TYR A 1 207 ? 18.751 12.769 42.366 1.00 55.66 207 TYR A O 1
ATOM 1580 N N . THR A 1 208 ? 17.809 12.157 44.291 1.00 57.25 208 THR A N 1
ATOM 1581 C CA . THR A 1 208 ? 17.577 13.527 44.783 1.00 57.25 208 THR A CA 1
ATOM 1582 C C . THR A 1 208 ? 18.178 13.655 46.180 1.00 57.25 208 THR A C 1
ATOM 1584 O O . THR A 1 208 ? 17.510 13.412 47.185 1.00 57.25 208 THR A O 1
ATOM 1587 N N . ALA A 1 209 ? 19.467 13.985 46.259 1.00 55.41 209 ALA A N 1
ATOM 1588 C CA . ALA A 1 209 ? 20.146 14.229 47.528 1.00 55.41 209 ALA A CA 1
ATOM 1589 C C . ALA A 1 209 ? 19.621 15.530 48.168 1.00 55.41 209 ALA A C 1
ATOM 1591 O O . ALA A 1 209 ? 20.027 16.622 47.781 1.00 55.41 209 ALA A O 1
ATOM 1592 N N . GLN A 1 210 ? 18.709 15.415 49.136 1.00 63.31 210 GLN A N 1
ATOM 1593 C CA . GLN A 1 210 ? 18.313 16.511 50.029 1.00 63.31 210 GLN A CA 1
ATOM 1594 C C . GLN A 1 210 ? 18.847 16.247 51.446 1.00 63.31 210 GLN A C 1
ATOM 1596 O O . GLN A 1 210 ? 18.984 15.093 51.863 1.00 63.31 210 GLN A O 1
ATOM 1601 N N . ASN A 1 211 ? 19.167 17.313 52.183 1.00 66.81 211 ASN A N 1
ATOM 1602 C CA . ASN A 1 211 ? 19.547 17.216 53.596 1.00 66.81 211 ASN A CA 1
ATOM 1603 C C . ASN A 1 211 ? 18.347 16.721 54.409 1.00 66.81 211 ASN A C 1
ATOM 1605 O O . ASN A 1 211 ? 17.225 17.165 54.165 1.00 66.81 211 ASN A O 1
ATOM 1609 N N . ALA A 1 212 ? 18.561 15.812 55.365 1.00 69.94 212 ALA A N 1
ATOM 1610 C CA . ALA A 1 212 ? 17.450 15.395 56.216 1.00 69.94 212 ALA A CA 1
ATOM 1611 C C . ALA A 1 212 ? 17.043 16.524 57.167 1.00 69.94 212 ALA A C 1
ATOM 1613 O O . ALA A 1 212 ? 17.883 17.266 57.677 1.00 69.94 212 ALA A O 1
ATOM 1614 N N . THR A 1 213 ? 15.748 16.595 57.441 1.00 72.06 213 THR A N 1
ATOM 1615 C CA . THR A 1 213 ? 15.157 17.456 58.467 1.00 72.06 213 THR A CA 1
ATOM 1616 C C . THR A 1 213 ? 14.390 16.582 59.457 1.00 72.06 213 THR A C 1
ATOM 1618 O O . THR A 1 213 ? 14.261 15.370 59.277 1.00 72.06 213 THR A O 1
ATOM 1621 N N . THR A 1 214 ? 13.826 17.178 60.505 1.00 71.44 214 THR A N 1
ATOM 1622 C CA . THR A 1 214 ? 12.980 16.457 61.472 1.00 71.44 214 THR A CA 1
ATOM 1623 C C . THR A 1 214 ? 11.677 15.915 60.870 1.00 71.44 214 THR A C 1
ATOM 1625 O O . THR A 1 214 ? 11.022 15.084 61.495 1.00 71.44 214 THR A O 1
ATOM 1628 N N . THR A 1 215 ? 11.307 16.334 59.656 1.00 72.88 215 THR A N 1
ATOM 1629 C CA . THR A 1 215 ? 10.075 15.922 58.965 1.00 72.88 215 THR A CA 1
ATOM 1630 C C . THR A 1 215 ? 10.323 15.233 57.620 1.00 72.88 215 THR A C 1
ATOM 1632 O O . THR A 1 215 ? 9.381 14.710 57.026 1.00 72.88 215 THR A O 1
ATOM 1635 N N . GLN A 1 216 ? 11.574 15.168 57.145 1.00 68.06 216 GLN A N 1
ATOM 1636 C CA . GLN A 1 216 ? 11.924 14.609 55.838 1.00 68.06 216 GLN A CA 1
ATOM 1637 C C . GLN A 1 216 ? 13.214 13.777 55.898 1.00 68.06 216 GLN A C 1
ATOM 1639 O O . GLN A 1 216 ? 14.241 14.221 56.407 1.00 68.06 216 GLN A O 1
ATOM 1644 N N . LYS A 1 217 ? 13.180 12.560 55.338 1.00 60.09 217 LYS A N 1
ATOM 1645 C CA . LYS A 1 217 ? 14.357 11.677 55.248 1.00 60.09 217 LYS A CA 1
ATOM 1646 C C . LYS A 1 217 ? 15.340 12.198 54.185 1.00 60.09 217 LYS A C 1
ATOM 1648 O O . LYS A 1 217 ? 14.917 12.505 53.075 1.00 60.09 217 LYS A O 1
ATOM 1653 N N . GLY A 1 218 ? 16.634 12.241 54.507 1.00 72.62 218 GLY A N 1
ATOM 1654 C CA . GLY A 1 218 ? 17.706 12.747 53.638 1.00 72.62 218 GLY A CA 1
ATOM 1655 C C . GLY A 1 218 ? 19.105 12.362 54.144 1.00 72.62 218 GLY A C 1
ATOM 1656 O O . GLY A 1 218 ? 19.235 11.478 54.991 1.00 72.62 218 GLY A O 1
ATOM 1657 N N . ILE A 1 219 ? 20.154 13.022 53.648 1.00 75.06 219 ILE A N 1
ATOM 1658 C CA . ILE A 1 219 ? 21.551 12.795 54.075 1.00 75.06 219 ILE A CA 1
ATOM 1659 C C . ILE A 1 219 ? 21.848 13.652 55.329 1.00 75.06 219 ILE A C 1
ATOM 1661 O O . ILE A 1 219 ? 21.475 14.823 55.358 1.00 75.06 219 ILE A O 1
ATOM 1665 N N . VAL A 1 220 ? 22.487 13.089 56.373 1.00 76.00 220 VAL A N 1
ATOM 1666 C CA . VAL A 1 220 ? 22.809 13.778 57.651 1.00 76.00 220 VAL A CA 1
ATOM 1667 C C . VAL A 1 220 ? 24.274 13.582 58.035 1.00 76.00 220 VAL A C 1
ATOM 1669 O O . VAL A 1 220 ? 24.797 12.472 57.948 1.00 76.00 220 VAL A O 1
ATOM 1672 N N . GLN A 1 221 ? 24.928 14.640 58.521 1.00 82.38 221 GLN A N 1
ATOM 1673 C CA . GLN A 1 221 ? 26.278 14.570 59.083 1.00 82.38 221 GLN A CA 1
ATOM 1674 C C . GLN A 1 221 ? 26.237 14.201 60.581 1.00 82.38 221 GLN A C 1
ATOM 1676 O O . GLN A 1 221 ? 25.404 14.696 61.339 1.00 82.38 221 GLN A O 1
ATOM 1681 N N . LEU A 1 222 ? 27.131 13.310 61.021 1.00 88.06 222 LEU A N 1
ATOM 1682 C CA . LEU A 1 222 ? 27.135 12.763 62.384 1.00 88.06 222 LEU A CA 1
ATOM 1683 C C . LEU A 1 222 ? 28.021 13.574 63.351 1.00 88.06 222 LEU A C 1
ATOM 1685 O O . LEU A 1 222 ? 29.123 13.984 62.988 1.00 88.06 222 LEU A O 1
ATOM 1689 N N . SER A 1 223 ? 27.582 13.733 64.606 1.00 88.25 223 SER A N 1
ATOM 1690 C CA . SER A 1 223 ? 28.314 14.407 65.693 1.00 88.25 223 SER A CA 1
ATOM 1691 C C . SER A 1 223 ? 28.379 13.553 66.961 1.00 88.25 223 SER A C 1
ATOM 1693 O O . SER A 1 223 ? 27.399 12.929 67.356 1.00 88.25 223 SER A O 1
ATOM 1695 N N . SER A 1 224 ? 29.537 13.525 67.630 1.00 91.00 224 SER A N 1
ATOM 1696 C CA . SER A 1 224 ? 29.729 12.787 68.894 1.00 91.00 224 SER A CA 1
ATOM 1697 C C . SER A 1 224 ? 29.751 13.679 70.144 1.00 91.00 224 SER A C 1
ATOM 1699 O O . SER A 1 224 ? 30.165 13.219 71.206 1.00 91.00 224 SER A O 1
ATOM 1701 N N . ALA A 1 225 ? 29.339 14.944 70.040 1.00 89.06 225 ALA A N 1
ATOM 1702 C CA . ALA A 1 225 ? 29.220 15.826 71.200 1.00 89.06 225 ALA A CA 1
ATOM 1703 C C . ALA A 1 225 ? 27.996 15.443 72.059 1.00 89.06 225 ALA A C 1
ATOM 1705 O O . ALA A 1 225 ? 26.906 15.250 71.527 1.00 89.06 225 ALA A O 1
ATOM 1706 N N . THR A 1 226 ? 28.153 15.360 73.385 1.00 87.12 226 THR A N 1
ATOM 1707 C CA . THR A 1 226 ? 27.080 14.979 74.335 1.00 87.12 226 THR A CA 1
ATOM 1708 C C . THR A 1 226 ? 26.225 16.160 74.808 1.00 87.12 226 THR A C 1
ATOM 1710 O O . THR A 1 226 ? 25.346 15.992 75.646 1.00 87.12 226 THR A O 1
ATOM 1713 N N . ASN A 1 227 ? 26.485 17.357 74.279 1.00 87.44 227 ASN A N 1
ATOM 1714 C CA . ASN A 1 227 ? 25.804 18.613 74.599 1.00 87.44 227 ASN A CA 1
ATOM 1715 C C . ASN A 1 227 ? 25.522 19.468 73.345 1.00 87.44 227 ASN A C 1
ATOM 1717 O O . ASN A 1 227 ? 25.433 20.690 73.440 1.00 87.44 227 ASN A O 1
ATOM 1721 N N . SER A 1 228 ? 25.451 18.853 72.157 1.00 85.81 228 SER A N 1
ATOM 1722 C CA . SER A 1 228 ? 25.222 19.596 70.912 1.00 85.81 228 SER A CA 1
ATOM 1723 C C . SER A 1 228 ? 23.827 20.221 70.877 1.00 85.81 228 SER A C 1
ATOM 1725 O O . SER A 1 228 ? 22.848 19.568 71.225 1.00 85.81 228 SER A O 1
ATOM 1727 N N . THR A 1 229 ? 23.740 21.460 70.396 1.00 83.06 229 THR A N 1
ATOM 1728 C CA . THR A 1 229 ? 22.482 22.177 70.128 1.00 83.06 229 THR A CA 1
ATOM 1729 C C . THR A 1 229 ? 22.158 22.260 68.631 1.00 83.06 229 THR A C 1
ATOM 1731 O O . THR A 1 229 ? 21.277 23.015 68.235 1.00 83.06 229 THR A O 1
ATOM 1734 N N . SER A 1 230 ? 22.894 21.537 67.776 1.00 80.44 230 SER A N 1
ATOM 1735 C CA . SER A 1 230 ? 22.713 21.588 66.321 1.00 80.44 230 SER A CA 1
ATOM 1736 C C . SER A 1 230 ? 21.468 20.820 65.879 1.00 80.44 230 SER A C 1
ATOM 1738 O O . SER A 1 230 ? 21.297 19.659 66.236 1.00 80.44 230 SER A O 1
ATOM 1740 N N . GLU A 1 231 ? 20.653 21.446 65.030 1.00 76.38 231 GLU A N 1
ATOM 1741 C CA . GLU A 1 231 ? 19.472 20.822 64.413 1.00 76.38 231 GLU A CA 1
ATOM 1742 C C . GLU A 1 231 ? 19.779 20.135 63.069 1.00 76.38 231 GLU A C 1
ATOM 1744 O O . GLU A 1 231 ? 18.920 19.469 62.498 1.00 76.38 231 GLU A O 1
ATOM 1749 N N . THR A 1 232 ? 21.008 20.271 62.556 1.00 75.06 232 THR A N 1
ATOM 1750 C CA . THR A 1 232 ? 21.437 19.716 61.257 1.00 75.06 232 THR A CA 1
ATOM 1751 C C . THR A 1 232 ? 22.385 18.520 61.386 1.00 75.06 232 THR A C 1
ATOM 1753 O O . THR A 1 232 ? 22.808 17.962 60.374 1.00 75.06 232 THR A O 1
ATOM 1756 N N . LEU A 1 233 ? 22.755 18.131 62.611 1.00 84.56 233 LEU A N 1
ATOM 1757 C CA . LEU A 1 233 ? 23.668 17.022 62.896 1.00 84.56 233 LEU A CA 1
ATOM 1758 C C . LEU A 1 233 ? 22.965 15.951 63.735 1.00 84.56 233 LEU A C 1
ATOM 1760 O O . LEU A 1 233 ? 22.303 16.269 64.718 1.00 84.56 233 LEU A O 1
ATOM 1764 N N . ALA A 1 234 ? 23.160 14.674 63.403 1.00 83.56 234 ALA A N 1
ATOM 1765 C CA . ALA A 1 234 ? 22.649 13.571 64.221 1.00 83.56 234 ALA A CA 1
ATOM 1766 C C . ALA A 1 234 ? 23.690 13.105 65.250 1.00 83.56 234 ALA A C 1
ATOM 1768 O O . ALA A 1 234 ? 24.875 12.964 64.937 1.00 83.56 234 ALA A O 1
ATOM 1769 N N . ALA A 1 235 ? 23.245 12.825 66.479 1.00 88.44 235 ALA A N 1
ATOM 1770 C CA . ALA A 1 235 ? 24.098 12.272 67.527 1.00 88.44 235 ALA A CA 1
ATOM 1771 C C . ALA A 1 235 ? 24.564 10.849 67.170 1.00 88.44 235 ALA A C 1
ATOM 1773 O O . ALA A 1 235 ? 23.773 10.010 66.737 1.00 88.44 235 ALA A O 1
ATOM 1774 N N . THR A 1 236 ? 25.847 10.545 67.373 1.00 89.44 236 THR A N 1
ATOM 1775 C CA . THR A 1 236 ? 26.365 9.186 67.176 1.00 89.44 236 THR A CA 1
ATOM 1776 C C . THR A 1 236 ? 25.936 8.246 68.306 1.00 89.44 236 THR A C 1
ATOM 1778 O O . THR A 1 236 ? 25.720 8.692 69.439 1.00 89.44 236 THR A O 1
ATOM 1781 N N . PRO A 1 237 ? 25.938 6.917 68.068 1.00 87.44 237 PRO A N 1
ATOM 1782 C CA . PRO A 1 237 ? 25.776 5.928 69.134 1.00 87.44 237 PRO A CA 1
ATOM 1783 C C . PRO A 1 237 ? 26.756 6.125 70.298 1.00 87.44 237 PRO A C 1
ATOM 1785 O O . PRO A 1 237 ? 26.414 5.851 71.443 1.00 87.44 237 PRO A O 1
ATOM 1788 N N . LYS A 1 238 ? 27.957 6.657 70.027 1.00 89.56 238 LYS A N 1
ATOM 1789 C CA . LYS A 1 238 ? 28.939 7.008 71.058 1.00 89.56 238 LYS A CA 1
ATOM 1790 C C . LYS A 1 238 ? 28.414 8.105 71.993 1.00 89.56 238 LYS A C 1
ATOM 1792 O O . LYS A 1 238 ? 28.509 7.939 73.203 1.00 89.56 238 LYS A O 1
ATOM 1797 N N . ALA A 1 239 ? 27.843 9.189 71.460 1.00 91.31 239 ALA A N 1
ATOM 1798 C CA . ALA A 1 239 ? 27.263 10.261 72.275 1.00 91.31 239 ALA A CA 1
ATOM 1799 C C . ALA A 1 239 ? 26.038 9.779 73.073 1.00 91.31 239 ALA A C 1
ATOM 1801 O O . ALA A 1 239 ? 25.944 10.047 74.270 1.00 91.31 239 ALA A O 1
ATOM 1802 N N . VAL A 1 240 ? 25.145 9.008 72.439 1.00 89.12 240 VAL A N 1
ATOM 1803 C CA . VAL A 1 240 ? 23.949 8.447 73.097 1.00 89.12 240 VAL A CA 1
ATOM 1804 C C . VAL A 1 240 ? 24.333 7.482 74.216 1.00 89.12 240 VAL A C 1
ATOM 1806 O O . VAL A 1 240 ? 23.781 7.562 75.311 1.00 89.12 240 VAL A O 1
ATOM 1809 N N . LYS A 1 241 ? 25.315 6.602 73.984 1.00 90.50 241 LYS A N 1
ATOM 1810 C CA . LYS A 1 241 ? 25.790 5.661 75.002 1.00 90.50 241 LYS A CA 1
ATOM 1811 C C . LYS A 1 241 ? 26.332 6.378 76.236 1.00 90.50 241 LYS A C 1
ATOM 1813 O O . LYS A 1 241 ? 25.994 5.985 77.345 1.00 90.50 241 LYS A O 1
ATOM 1818 N N . VAL A 1 242 ? 27.117 7.441 76.053 1.00 90.25 242 VAL A N 1
ATOM 1819 C CA . VAL A 1 242 ? 27.655 8.220 77.180 1.00 90.25 242 VAL A CA 1
ATOM 1820 C C . VAL A 1 242 ? 26.527 8.826 78.028 1.00 90.25 242 VAL A C 1
ATOM 1822 O O . VAL A 1 242 ? 26.584 8.754 79.252 1.00 90.25 242 VAL A O 1
ATOM 1825 N N . VAL A 1 243 ? 25.469 9.355 77.404 1.00 88.62 243 VAL A N 1
ATOM 1826 C CA . VAL A 1 243 ? 24.296 9.889 78.128 1.00 88.62 243 VAL A CA 1
ATOM 1827 C C . VAL A 1 243 ? 23.488 8.779 78.819 1.00 88.62 243 VAL A C 1
ATOM 1829 O O . VAL A 1 243 ? 23.023 8.956 79.949 1.00 88.62 243 VAL A O 1
ATOM 1832 N N . MET A 1 244 ? 23.333 7.621 78.173 1.00 88.94 244 MET A N 1
ATOM 1833 C CA . MET A 1 244 ? 22.599 6.479 78.728 1.00 88.94 244 MET A CA 1
ATOM 1834 C C . MET A 1 244 ? 23.311 5.868 79.940 1.00 88.94 244 MET A C 1
ATOM 1836 O O . MET A 1 244 ? 22.673 5.587 80.952 1.00 88.94 244 MET A O 1
ATOM 1840 N N . ASP A 1 245 ? 24.633 5.709 79.870 1.00 89.00 245 ASP A N 1
ATOM 1841 C CA . ASP A 1 245 ? 25.435 5.179 80.976 1.00 89.00 245 ASP A CA 1
ATOM 1842 C C . ASP A 1 245 ? 25.351 6.087 82.220 1.00 89.00 245 ASP A C 1
ATOM 1844 O O . ASP A 1 245 ? 25.282 5.587 83.342 1.00 89.00 245 ASP A O 1
ATOM 1848 N N . GLU A 1 246 ? 25.287 7.412 82.041 1.00 84.81 246 GLU A N 1
ATOM 1849 C CA . GLU A 1 246 ? 25.046 8.354 83.145 1.00 84.81 246 GLU A CA 1
ATOM 1850 C C . GLU A 1 246 ? 23.609 8.292 83.690 1.00 84.81 246 GLU A C 1
ATOM 1852 O O . GLU A 1 246 ? 23.397 8.382 84.900 1.00 84.81 246 GLU A O 1
ATOM 1857 N N . THR A 1 247 ? 22.610 8.089 82.827 1.00 82.06 247 THR A N 1
ATOM 1858 C CA . THR A 1 247 ? 21.201 7.965 83.246 1.00 82.06 247 THR A CA 1
ATOM 1859 C C . THR A 1 247 ? 20.964 6.686 84.053 1.00 82.06 247 THR A C 1
ATOM 1861 O O . THR A 1 247 ? 20.278 6.719 85.073 1.00 82.06 247 THR A O 1
ATOM 1864 N N . ASN A 1 248 ? 21.605 5.580 83.669 1.00 81.19 248 ASN A N 1
ATOM 1865 C CA . ASN A 1 248 ? 21.490 4.283 84.342 1.00 81.19 248 ASN A CA 1
ATOM 1866 C C . ASN A 1 248 ? 22.039 4.262 85.779 1.00 81.19 248 ASN A C 1
ATOM 1868 O O . ASN A 1 248 ? 21.746 3.334 86.529 1.00 81.19 248 ASN A O 1
ATOM 1872 N N . LYS A 1 249 ? 22.815 5.270 86.196 1.00 77.50 249 LYS A N 1
ATOM 1873 C CA . LYS A 1 249 ? 23.290 5.395 87.585 1.00 77.50 249 LYS A CA 1
ATOM 1874 C C . LYS A 1 249 ? 22.226 5.945 88.545 1.00 77.50 249 LYS A C 1
ATOM 1876 O O . LYS A 1 249 ? 22.484 6.029 89.743 1.00 77.50 249 LYS A O 1
ATOM 1881 N N . LYS A 1 250 ? 21.050 6.352 88.054 1.00 77.25 250 LYS A N 1
ATOM 1882 C CA . LYS A 1 250 ? 19.977 6.963 88.857 1.00 77.25 250 LYS A CA 1
ATOM 1883 C C . LYS A 1 250 ? 18.789 6.003 89.007 1.00 77.25 250 LYS A C 1
ATOM 1885 O O . LYS A 1 250 ? 18.438 5.308 88.060 1.00 77.25 250 LYS A O 1
ATOM 1890 N N . ALA A 1 251 ? 18.153 5.969 90.183 1.00 70.25 251 ALA A N 1
ATOM 1891 C CA . ALA A 1 251 ? 16.933 5.179 90.396 1.00 70.25 251 ALA A CA 1
ATOM 1892 C C . ALA A 1 251 ? 15.724 5.799 89.652 1.00 70.25 251 ALA A C 1
ATOM 1894 O O . ALA A 1 251 ? 15.651 7.029 89.561 1.00 70.25 251 ALA A O 1
ATOM 1895 N N . PRO A 1 252 ? 14.766 4.993 89.141 1.00 71.06 252 PRO A N 1
ATOM 1896 C CA . PRO A 1 252 ? 13.547 5.504 88.508 1.00 71.06 252 PRO A CA 1
ATOM 1897 C C . PRO A 1 252 ? 12.736 6.402 89.452 1.00 71.06 252 PRO A C 1
ATOM 1899 O O . PRO A 1 252 ? 12.584 6.087 90.630 1.00 71.06 252 PRO A O 1
ATOM 1902 N N . LEU A 1 253 ? 12.188 7.504 88.928 1.00 67.88 253 LEU A N 1
ATOM 1903 C CA . LEU A 1 253 ? 11.469 8.506 89.730 1.00 67.88 253 LEU A CA 1
ATOM 1904 C C . LEU A 1 253 ? 10.096 8.013 90.230 1.00 67.88 253 LEU A C 1
ATOM 1906 O O . LEU A 1 253 ? 9.655 8.417 91.299 1.00 67.88 253 LEU A O 1
ATOM 1910 N N . ASN A 1 254 ? 9.438 7.130 89.474 1.00 55.16 254 ASN A N 1
ATOM 1911 C CA . ASN A 1 254 ? 8.174 6.489 89.840 1.00 55.16 254 ASN A CA 1
ATOM 1912 C C . ASN A 1 254 ? 8.403 4.985 90.009 1.00 55.16 254 ASN A C 1
ATOM 1914 O O . ASN A 1 254 ? 8.915 4.340 89.095 1.00 55.16 254 ASN A O 1
ATOM 1918 N N . SER A 1 255 ? 7.997 4.442 91.159 1.00 62.78 255 SER A N 1
ATOM 1919 C CA . SER A 1 255 ? 8.043 3.006 91.478 1.00 62.78 255 SER A CA 1
ATOM 1920 C C . SER A 1 255 ? 9.426 2.360 91.289 1.00 62.78 255 SER A C 1
ATOM 1922 O O . SER A 1 255 ? 9.576 1.458 90.460 1.00 62.78 255 SER A O 1
ATOM 1924 N N . PRO A 1 256 ? 10.461 2.797 92.033 1.00 73.44 256 PRO A N 1
ATOM 1925 C CA . PRO A 1 256 ? 11.778 2.183 91.938 1.00 73.44 256 PRO A CA 1
ATOM 1926 C C . PRO A 1 256 ? 11.711 0.702 92.336 1.00 73.44 256 PRO A C 1
ATOM 1928 O O . PRO A 1 256 ? 11.161 0.347 93.379 1.00 73.44 256 PRO A O 1
ATOM 1931 N N . ALA A 1 257 ? 12.302 -0.168 91.517 1.00 68.62 257 ALA A N 1
ATOM 1932 C CA . ALA A 1 257 ? 12.504 -1.564 91.874 1.00 68.62 257 ALA A CA 1
ATOM 1933 C C . ALA A 1 257 ? 13.615 -1.644 92.930 1.00 68.62 257 ALA A C 1
ATOM 1935 O O . ALA A 1 257 ? 14.790 -1.424 92.638 1.00 68.62 257 ALA A O 1
ATOM 1936 N N . LEU A 1 258 ? 13.235 -1.912 94.175 1.00 72.69 258 LEU A N 1
ATOM 1937 C CA . LEU A 1 258 ? 14.173 -2.080 95.278 1.00 72.69 258 LEU A CA 1
ATOM 1938 C C . LEU A 1 258 ? 14.731 -3.511 95.234 1.00 72.69 258 LEU A C 1
ATOM 1940 O O . LEU A 1 258 ? 13.980 -4.473 95.369 1.00 72.69 258 LEU A O 1
ATOM 1944 N N . THR A 1 259 ? 16.039 -3.668 95.040 1.00 67.31 259 THR A N 1
ATOM 1945 C CA . THR A 1 259 ? 16.727 -4.974 95.044 1.00 67.31 259 THR A CA 1
ATOM 1946 C C . THR A 1 259 ? 17.626 -5.113 96.275 1.00 67.31 259 THR A C 1
ATOM 1948 O O . THR A 1 259 ? 18.162 -4.116 96.755 1.00 67.31 259 THR A O 1
ATOM 1951 N N . GLY A 1 260 ? 17.839 -6.337 96.769 1.00 72.12 260 GLY A N 1
ATOM 1952 C CA . GLY A 1 260 ? 18.586 -6.605 98.009 1.00 72.12 260 GLY A CA 1
ATOM 1953 C C . GLY A 1 260 ? 17.664 -6.679 99.231 1.00 72.12 260 GLY A C 1
ATOM 1954 O O . GLY A 1 260 ? 16.559 -7.205 99.129 1.00 72.12 260 GLY A O 1
ATOM 1955 N N . THR A 1 261 ? 18.102 -6.152 100.377 1.00 75.81 261 THR A N 1
ATOM 1956 C CA . THR A 1 261 ? 17.328 -6.076 101.635 1.00 75.81 261 THR A CA 1
ATOM 1957 C C . THR A 1 261 ? 16.931 -4.621 101.940 1.00 75.81 261 THR A C 1
ATOM 1959 O O . THR A 1 261 ? 17.510 -3.998 102.833 1.00 75.81 261 THR A O 1
ATOM 1962 N N . PRO A 1 262 ? 15.978 -4.024 101.192 1.00 73.88 262 PRO A N 1
ATOM 1963 C CA . PRO A 1 262 ? 15.497 -2.676 101.486 1.00 73.88 262 PRO A CA 1
ATOM 1964 C C . PRO A 1 262 ? 14.777 -2.663 102.841 1.00 73.88 262 PRO A C 1
ATOM 1966 O O . PRO A 1 262 ? 13.911 -3.497 103.101 1.00 73.88 262 PRO A O 1
ATOM 1969 N N . THR A 1 263 ? 15.127 -1.726 103.721 1.00 73.25 263 THR A N 1
ATOM 1970 C CA . THR A 1 263 ? 14.493 -1.585 105.039 1.00 73.25 263 THR A CA 1
ATOM 1971 C C . THR A 1 263 ? 13.422 -0.491 105.011 1.00 73.25 263 THR A C 1
ATOM 1973 O O . THR A 1 263 ? 13.626 0.584 104.451 1.00 73.25 263 THR A O 1
ATOM 1976 N N . THR A 1 264 ? 12.260 -0.772 105.611 1.00 76.94 264 THR A N 1
ATOM 1977 C CA . THR A 1 264 ? 11.139 0.170 105.796 1.00 76.94 264 THR A CA 1
ATOM 1978 C C . THR A 1 264 ? 10.540 -0.008 107.207 1.00 76.94 264 THR A C 1
ATOM 1980 O O . THR A 1 264 ? 10.598 -1.124 107.732 1.00 76.94 264 THR A O 1
ATOM 1983 N N . PRO A 1 265 ? 9.986 1.029 107.864 1.00 81.19 265 PRO A N 1
ATOM 1984 C CA . PRO A 1 265 ? 9.331 0.902 109.178 1.00 81.19 265 PRO A CA 1
ATOM 1985 C C . PRO A 1 265 ? 8.054 0.022 109.174 1.00 81.19 265 PRO A C 1
ATOM 1987 O O . PRO A 1 265 ? 7.344 -0.031 108.173 1.00 81.19 265 PRO A O 1
ATOM 1990 N N . THR A 1 266 ? 7.719 -0.643 110.296 1.00 85.12 266 THR A N 1
ATOM 1991 C CA . THR A 1 266 ? 6.474 -1.445 110.448 1.00 85.12 266 THR A CA 1
ATOM 1992 C C . THR A 1 266 ? 5.277 -0.578 110.847 1.00 85.12 266 THR A C 1
ATOM 1994 O O . THR A 1 266 ? 5.349 0.164 111.824 1.00 85.12 266 THR A O 1
ATOM 1997 N N . ALA A 1 267 ? 4.162 -0.717 110.125 1.00 82.69 267 ALA A N 1
ATOM 1998 C CA . ALA A 1 267 ? 2.934 0.051 110.340 1.00 82.69 267 ALA A CA 1
ATOM 1999 C C . ALA A 1 267 ? 1.982 -0.575 111.393 1.00 82.69 267 ALA A C 1
ATOM 2001 O O . ALA A 1 267 ? 1.968 -1.799 111.542 1.00 82.69 267 ALA A O 1
ATOM 2002 N N . PRO A 1 268 ? 1.139 0.219 112.088 1.00 82.56 268 PRO A N 1
ATOM 2003 C CA . PRO A 1 268 ? 0.076 -0.281 112.977 1.00 82.56 268 PRO A CA 1
ATOM 2004 C C . PRO A 1 268 ? -1.054 -1.028 112.241 1.00 82.56 268 PRO A C 1
ATOM 2006 O O . PRO A 1 268 ? -1.346 -0.716 111.084 1.00 82.56 268 PRO A O 1
ATOM 2009 N N . GLN A 1 269 ? -1.743 -1.962 112.916 1.00 74.50 269 GLN A N 1
ATOM 2010 C CA . GLN A 1 269 ? -2.882 -2.718 112.358 1.00 74.50 269 GLN A CA 1
ATOM 2011 C C . GLN A 1 269 ? -4.016 -1.778 111.900 1.00 74.50 269 GLN A C 1
ATOM 2013 O O . GLN A 1 269 ? -4.346 -0.816 112.590 1.00 74.50 269 GLN A O 1
ATOM 2018 N N . GLY A 1 270 ? -4.596 -2.044 110.724 1.00 76.50 270 GLY A N 1
ATOM 2019 C CA . GLY A 1 270 ? -5.617 -1.184 110.107 1.00 76.50 270 GLY A CA 1
ATOM 2020 C C . GLY A 1 270 ? -5.079 -0.040 109.234 1.00 76.50 270 GLY A C 1
ATOM 2021 O O . GLY A 1 270 ? -5.876 0.710 108.674 1.00 76.50 270 GLY A O 1
ATOM 2022 N N . THR A 1 271 ? -3.756 0.096 109.066 1.00 85.38 271 THR A N 1
ATOM 2023 C CA . THR A 1 271 ? -3.198 1.103 108.148 1.00 85.38 271 THR A CA 1
ATOM 2024 C C . THR A 1 271 ? -3.499 0.769 106.683 1.00 85.38 271 THR A C 1
ATOM 2026 O O . THR A 1 271 ? -3.239 -0.344 106.235 1.00 85.38 271 THR A O 1
ATOM 2029 N N . ASN A 1 272 ? -4.008 1.744 105.923 1.00 76.25 272 ASN A N 1
ATOM 2030 C CA . ASN A 1 272 ? -4.514 1.551 104.558 1.00 76.25 272 ASN A CA 1
ATOM 2031 C C . ASN A 1 272 ? -4.086 2.663 103.575 1.00 76.25 272 ASN A C 1
ATOM 2033 O O . ASN A 1 272 ? -4.863 3.079 102.717 1.00 76.25 272 ASN A O 1
ATOM 2037 N N . ASN A 1 273 ? -2.854 3.162 103.699 1.00 83.50 273 ASN A N 1
ATOM 2038 C CA . ASN A 1 273 ? -2.275 4.128 102.761 1.00 83.50 273 ASN A CA 1
ATOM 2039 C C . ASN A 1 273 ? -1.215 3.471 101.852 1.00 83.50 273 ASN A C 1
ATOM 2041 O O . ASN A 1 273 ? -0.942 2.278 101.954 1.00 83.50 273 ASN A O 1
ATOM 2045 N N . ALA A 1 274 ? -0.613 4.254 100.955 1.00 75.56 274 ALA A N 1
ATOM 2046 C CA . ALA A 1 274 ? 0.290 3.764 99.909 1.00 75.56 274 ALA A CA 1
ATOM 2047 C C . ALA A 1 274 ? 1.730 3.437 100.369 1.00 75.56 274 ALA A C 1
ATOM 2049 O O . ALA A 1 274 ? 2.617 3.276 99.531 1.00 75.56 274 ALA A O 1
ATOM 2050 N N . GLN A 1 275 ? 2.003 3.377 101.676 1.00 83.56 275 GLN A N 1
ATOM 2051 C CA . GLN A 1 275 ? 3.332 3.004 102.169 1.00 83.56 275 GLN A CA 1
ATOM 2052 C C . GLN A 1 275 ? 3.646 1.525 101.890 1.00 83.56 275 GLN A C 1
ATOM 2054 O O . GLN A 1 275 ? 2.750 0.683 101.836 1.00 83.56 275 GLN A O 1
ATOM 2059 N N . ILE A 1 276 ? 4.932 1.185 101.771 1.00 81.44 276 ILE A N 1
ATOM 2060 C CA . ILE A 1 276 ? 5.362 -0.213 101.644 1.00 81.44 276 ILE A CA 1
ATOM 2061 C C . ILE A 1 276 ? 5.062 -0.940 102.961 1.00 81.44 276 ILE A C 1
ATOM 2063 O O . ILE A 1 276 ? 5.605 -0.585 104.008 1.00 81.44 276 ILE A O 1
ATOM 2067 N N . ALA A 1 277 ? 4.209 -1.964 102.911 1.00 83.19 277 ALA A N 1
ATOM 2068 C CA . ALA A 1 277 ? 3.914 -2.810 104.061 1.00 83.19 277 ALA A CA 1
ATOM 2069 C C . ALA A 1 277 ? 5.127 -3.682 104.420 1.00 83.19 277 ALA A C 1
ATOM 2071 O O . ALA A 1 277 ? 5.683 -4.371 103.563 1.00 83.19 277 ALA A O 1
ATOM 2072 N N . SER A 1 278 ? 5.523 -3.689 105.694 1.00 86.56 278 SER A N 1
ATOM 2073 C CA . SER A 1 278 ? 6.523 -4.641 106.179 1.00 86.56 278 SER A CA 1
ATOM 2074 C C . SER A 1 278 ? 5.914 -6.042 106.322 1.00 86.56 278 SER A C 1
ATOM 2076 O O . SER A 1 278 ? 4.704 -6.208 106.497 1.00 86.56 278 SER A O 1
ATOM 2078 N N . THR A 1 279 ? 6.754 -7.078 106.289 1.00 82.88 279 THR A N 1
ATOM 2079 C CA . THR A 1 279 ? 6.319 -8.480 106.442 1.00 82.88 279 THR A CA 1
ATOM 2080 C C . THR A 1 279 ? 5.597 -8.741 107.769 1.00 82.88 279 THR A C 1
ATOM 2082 O O . THR A 1 279 ? 4.687 -9.567 107.821 1.00 82.88 279 THR A O 1
ATOM 2085 N N . ALA A 1 280 ? 5.934 -7.991 108.822 1.00 84.44 280 ALA A N 1
ATOM 2086 C CA . ALA A 1 280 ? 5.260 -8.058 110.115 1.00 84.44 280 ALA A CA 1
ATOM 2087 C C . ALA A 1 280 ? 3.787 -7.597 110.061 1.00 84.44 280 ALA A C 1
ATOM 2089 O O . ALA A 1 280 ? 2.962 -8.124 110.802 1.00 84.44 280 ALA A O 1
ATOM 2090 N N . PHE A 1 281 ? 3.433 -6.655 109.176 1.00 88.69 281 PHE A N 1
ATOM 2091 C CA . PHE A 1 281 ? 2.064 -6.137 109.052 1.00 88.69 281 PHE A CA 1
ATOM 2092 C C . PHE A 1 281 ? 1.115 -7.121 108.338 1.00 88.69 281 PHE A C 1
ATOM 2094 O O . PHE A 1 281 ? -0.010 -7.328 108.785 1.00 88.69 281 PHE A O 1
ATOM 2101 N N . VAL A 1 282 ? 1.565 -7.776 107.259 1.00 83.31 282 VAL A N 1
ATOM 2102 C CA . VAL A 1 282 ? 0.718 -8.658 106.421 1.00 83.31 282 VAL A CA 1
ATOM 2103 C C . VAL A 1 282 ? 0.294 -9.937 107.151 1.00 83.31 282 VAL A C 1
ATOM 2105 O O . VAL A 1 282 ? -0.864 -10.347 107.059 1.00 83.31 282 VAL A O 1
ATOM 2108 N N . MET A 1 283 ? 1.198 -10.543 107.926 1.00 83.25 283 MET A N 1
ATOM 2109 C CA . MET A 1 283 ? 0.897 -11.760 108.696 1.00 83.25 283 MET A CA 1
ATOM 2110 C C . MET A 1 283 ? -0.254 -11.553 109.692 1.00 83.25 283 MET A C 1
ATOM 2112 O O . MET A 1 283 ? -1.035 -12.471 109.930 1.00 83.25 283 MET A O 1
ATOM 2116 N N . ALA A 1 284 ? -0.408 -10.338 110.222 1.00 80.12 284 ALA A N 1
ATOM 2117 C CA . ALA A 1 284 ? -1.483 -10.000 111.149 1.00 80.12 284 ALA A CA 1
ATOM 2118 C C . ALA A 1 284 ? -2.863 -9.839 110.475 1.00 80.12 284 ALA A C 1
ATOM 2120 O O . ALA A 1 284 ? -3.872 -9.882 111.173 1.00 80.12 284 ALA A O 1
ATOM 2121 N N . ALA A 1 285 ? -2.934 -9.642 109.150 1.00 81.25 285 ALA A N 1
ATOM 2122 C CA . ALA A 1 285 ? -4.191 -9.434 108.418 1.00 81.25 285 ALA A CA 1
ATOM 2123 C C . ALA A 1 285 ? -4.804 -10.743 107.885 1.00 81.25 285 ALA A C 1
ATOM 2125 O O . ALA A 1 285 ? -6.019 -10.918 107.919 1.00 81.25 285 ALA A O 1
ATOM 2126 N N . ILE A 1 286 ? -3.970 -11.682 107.424 1.00 80.69 286 ILE A N 1
ATOM 2127 C CA . ILE A 1 286 ? -4.419 -12.959 106.833 1.00 80.69 286 ILE A CA 1
ATOM 2128 C C . ILE A 1 286 ? -5.148 -13.834 107.859 1.00 80.69 286 ILE A C 1
ATOM 2130 O O . ILE A 1 286 ? -6.146 -14.471 107.526 1.00 80.69 286 ILE A O 1
ATOM 2134 N N . ALA A 1 287 ? -4.702 -13.816 109.115 1.00 75.56 287 ALA A N 1
ATOM 2135 C CA . ALA A 1 287 ? -5.334 -14.570 110.193 1.00 75.56 287 ALA A CA 1
ATOM 2136 C C . ALA A 1 287 ? -6.813 -14.189 110.428 1.00 75.56 287 ALA A C 1
ATOM 2138 O O . ALA A 1 287 ? -7.557 -15.002 110.956 1.00 75.56 287 ALA A O 1
ATOM 2139 N N . ALA A 1 288 ? -7.256 -12.995 110.015 1.00 72.25 288 ALA A N 1
ATOM 2140 C CA . ALA A 1 288 ? -8.621 -12.515 110.242 1.00 72.25 288 ALA A CA 1
ATOM 2141 C C . ALA A 1 288 ? -9.634 -12.899 109.138 1.00 72.25 288 ALA A C 1
ATOM 2143 O O . ALA A 1 288 ? -10.835 -12.803 109.367 1.00 72.25 288 ALA A O 1
ATOM 2144 N N . LEU A 1 289 ? -9.185 -13.304 107.940 1.00 72.50 289 LEU A N 1
ATOM 2145 C CA . LEU A 1 289 ? -10.060 -13.559 106.776 1.00 72.50 289 LEU A CA 1
ATOM 2146 C C . LEU A 1 289 ? -10.566 -15.012 106.687 1.00 72.50 289 LEU A C 1
ATOM 2148 O O . LEU A 1 289 ? -11.625 -15.271 106.119 1.00 72.50 289 LEU A O 1
ATOM 2152 N N . VAL A 1 290 ? -9.810 -15.966 107.230 1.00 68.69 290 VAL A N 1
ATOM 2153 C CA . VAL A 1 290 ? -10.034 -17.414 107.044 1.00 68.69 290 VAL A CA 1
ATOM 2154 C C . VAL A 1 290 ? -11.304 -17.938 107.748 1.00 68.69 290 VAL A C 1
ATOM 2156 O O . VAL A 1 290 ? -11.812 -18.994 107.383 1.00 68.69 290 VAL A O 1
ATOM 2159 N N . ASP A 1 291 ? -11.912 -17.176 108.656 1.00 57.50 291 ASP A N 1
ATOM 2160 C CA . ASP A 1 291 ? -13.001 -17.639 109.532 1.00 57.50 291 ASP A CA 1
ATOM 2161 C C . ASP A 1 291 ? -14.456 -17.549 108.948 1.00 57.50 291 ASP A C 1
ATOM 2163 O O . ASP A 1 291 ? -15.399 -17.465 109.730 1.00 57.50 291 ASP A O 1
ATOM 2167 N N . SER A 1 292 ? -14.722 -17.567 107.614 1.00 60.47 292 SER A N 1
ATOM 2168 C CA . SER A 1 292 ? -16.067 -17.174 107.053 1.00 60.47 292 SER A CA 1
ATOM 2169 C C . SER A 1 292 ? -16.737 -17.918 105.828 1.00 60.47 292 SER A C 1
ATOM 2171 O O . SER A 1 292 ? -17.371 -17.270 105.006 1.00 60.47 292 SER A O 1
ATOM 2173 N N . SER A 1 293 ? -16.696 -19.257 105.662 1.00 46.47 293 SER A N 1
ATOM 2174 C CA . SER A 1 293 ? -17.191 -20.054 104.460 1.00 46.47 293 SER A CA 1
ATOM 2175 C C . SER A 1 293 ? -18.739 -20.429 104.394 1.00 46.47 293 SER A C 1
ATOM 2177 O O . SER A 1 293 ? -19.361 -20.180 105.426 1.00 46.47 293 SER A O 1
ATOM 2179 N N . PRO A 1 294 ? -19.376 -21.231 103.438 1.00 67.88 294 PRO A N 1
ATOM 2180 C CA . PRO A 1 294 ? -19.658 -21.257 101.934 1.00 67.88 294 PRO A CA 1
ATOM 2181 C C . PRO A 1 294 ? -21.120 -21.744 101.457 1.00 67.88 294 PRO A C 1
ATOM 2183 O O . PRO A 1 294 ? -21.944 -21.961 102.332 1.00 67.88 294 PRO A O 1
ATOM 2186 N N . ASP A 1 295 ? -21.450 -21.960 100.125 1.00 51.97 295 ASP A N 1
ATOM 2187 C CA . ASP A 1 295 ? -22.613 -22.805 99.583 1.00 51.97 295 ASP A CA 1
ATOM 2188 C C . ASP A 1 295 ? -22.805 -23.102 98.022 1.00 51.97 295 ASP A C 1
ATOM 2190 O O . ASP A 1 295 ? -23.784 -23.727 97.614 1.00 51.97 295 ASP A O 1
ATOM 2194 N N . ALA A 1 296 ? -21.933 -22.720 97.069 1.00 63.47 296 ALA A N 1
ATOM 2195 C CA . ALA A 1 296 ? -22.290 -22.625 95.619 1.00 63.47 296 ALA A CA 1
ATOM 2196 C C . ALA A 1 296 ? -22.120 -23.859 94.661 1.00 63.47 296 ALA A C 1
ATOM 2198 O O . ALA A 1 296 ? -22.096 -23.672 93.446 1.00 63.47 296 ALA A O 1
ATOM 2199 N N . LEU A 1 297 ? -21.988 -25.113 95.121 1.00 62.00 297 LEU A N 1
ATOM 2200 C CA . LEU A 1 297 ? -21.475 -26.238 94.286 1.00 62.00 297 LEU A CA 1
ATOM 2201 C C . LEU A 1 297 ? -22.501 -27.269 93.722 1.00 62.00 297 LEU A C 1
ATOM 2203 O O . LEU A 1 297 ? -22.079 -28.223 93.076 1.00 62.00 297 LEU A O 1
ATOM 2207 N N . ASN A 1 298 ? -23.824 -27.117 93.907 1.00 61.72 298 ASN A N 1
ATOM 2208 C CA . ASN A 1 298 ? -24.819 -28.185 93.622 1.00 61.72 298 ASN A CA 1
ATOM 2209 C C . ASN A 1 298 ? -25.442 -28.213 92.188 1.00 61.72 298 ASN A C 1
ATOM 2211 O O . ASN A 1 298 ? -25.946 -29.241 91.752 1.00 61.72 298 ASN A O 1
ATOM 2215 N N . THR A 1 299 ? -25.420 -27.130 91.404 1.00 69.56 299 THR A N 1
ATOM 2216 C CA . THR A 1 299 ? -26.294 -26.963 90.208 1.00 69.56 299 THR A CA 1
ATOM 2217 C C . THR A 1 299 ? -25.824 -27.587 88.883 1.00 69.56 299 THR A C 1
ATOM 2219 O O . THR A 1 299 ? -26.621 -27.719 87.957 1.00 69.56 299 THR A O 1
ATOM 2222 N N . LEU A 1 300 ? -24.561 -27.993 88.736 1.00 71.81 300 LEU A N 1
ATOM 2223 C CA . LEU A 1 300 ? -24.024 -28.480 87.449 1.00 71.81 300 LEU A CA 1
ATOM 2224 C C . LEU A 1 300 ? -24.492 -29.892 87.041 1.00 71.81 300 LEU A C 1
ATOM 2226 O O . LEU A 1 300 ? -24.366 -30.263 85.877 1.00 71.81 300 LEU A O 1
ATOM 2230 N N . ASN A 1 301 ? -25.042 -30.677 87.968 1.00 72.38 301 ASN A N 1
ATOM 2231 C CA . ASN A 1 301 ? -25.335 -32.095 87.745 1.00 72.38 301 ASN A CA 1
ATOM 2232 C C . ASN A 1 301 ? -26.693 -32.356 87.048 1.00 72.38 301 ASN A C 1
ATOM 2234 O O . ASN A 1 301 ? -26.895 -33.413 86.458 1.00 72.38 301 ASN A O 1
ATOM 2238 N N . GLU A 1 302 ? -27.631 -31.402 87.079 1.00 72.06 302 GLU A N 1
ATOM 2239 C CA . GLU A 1 302 ? -29.013 -31.609 86.604 1.00 72.06 302 GLU A CA 1
ATOM 2240 C C . GLU A 1 302 ? -29.177 -31.475 85.075 1.00 72.06 302 GLU A C 1
ATOM 2242 O O . GLU A 1 302 ? -30.031 -32.131 84.479 1.00 72.06 302 GLU A O 1
ATOM 2247 N N . LEU A 1 303 ? -28.328 -30.684 84.407 1.00 72.00 303 LEU A N 1
ATOM 2248 C CA . LEU A 1 303 ? -28.432 -30.407 82.963 1.00 72.00 303 LEU A CA 1
ATOM 2249 C C . LEU A 1 303 ? -28.055 -31.602 82.067 1.00 72.00 303 LEU A C 1
ATOM 2251 O O . LEU A 1 303 ? -28.575 -31.722 80.959 1.00 72.00 303 LEU A O 1
ATOM 2255 N N . ALA A 1 304 ? -27.185 -32.501 82.531 1.00 68.00 304 ALA A N 1
ATOM 2256 C CA . ALA A 1 304 ? -26.708 -33.635 81.735 1.00 68.00 304 ALA A CA 1
ATOM 2257 C C . ALA A 1 304 ? -27.785 -34.719 81.516 1.00 68.00 304 ALA A C 1
ATOM 2259 O O . ALA A 1 304 ? -27.824 -35.353 80.466 1.00 68.00 304 ALA A O 1
ATOM 2260 N N . ALA A 1 305 ? -28.710 -34.900 82.464 1.00 66.62 305 ALA A N 1
ATOM 2261 C CA . ALA A 1 305 ? -29.726 -35.953 82.399 1.00 66.62 305 ALA A CA 1
ATOM 2262 C C . ALA A 1 305 ? -30.866 -35.674 81.393 1.00 66.62 305 ALA A C 1
ATOM 2264 O O . ALA A 1 305 ? -31.507 -36.610 80.917 1.00 66.62 305 ALA A O 1
ATOM 2265 N N . ALA A 1 306 ? -31.120 -34.409 81.035 1.00 68.81 306 ALA A N 1
ATOM 2266 C CA . ALA A 1 306 ? -32.262 -34.015 80.200 1.00 68.81 306 ALA A CA 1
ATOM 2267 C C . ALA A 1 306 ? -32.101 -34.332 78.697 1.00 68.81 306 ALA A C 1
ATOM 2269 O O . ALA A 1 306 ? -33.092 -34.380 77.973 1.00 68.81 306 ALA A O 1
ATOM 2270 N N . LEU A 1 307 ? -30.873 -34.575 78.223 1.00 72.19 307 LEU A N 1
ATOM 2271 C CA . LEU A 1 307 ? -30.559 -34.850 76.810 1.00 72.19 307 LEU A CA 1
ATOM 2272 C C . LEU A 1 307 ? -30.414 -36.351 76.500 1.00 72.19 307 LEU A C 1
ATOM 2274 O O . LEU A 1 307 ? -29.848 -36.730 75.479 1.00 72.19 307 LEU A O 1
ATOM 2278 N N . GLY A 1 308 ? -30.907 -37.218 77.390 1.00 68.31 308 GLY A N 1
ATOM 2279 C CA . GLY A 1 308 ? -30.989 -38.666 77.163 1.00 68.31 308 GLY A CA 1
ATOM 2280 C C . GLY A 1 308 ? -29.648 -39.401 77.091 1.00 68.31 308 GLY A C 1
ATOM 2281 O O . GLY A 1 308 ? -29.638 -40.595 76.812 1.00 68.31 308 GLY A O 1
ATOM 2282 N N . ASN A 1 309 ? -28.532 -38.717 77.362 1.00 68.62 309 ASN A N 1
ATOM 2283 C CA . ASN A 1 309 ? -27.172 -39.259 77.303 1.00 68.62 309 ASN A CA 1
ATOM 2284 C C . ASN A 1 309 ? -26.821 -39.957 75.966 1.00 68.62 309 ASN A C 1
ATOM 2286 O O . ASN A 1 309 ? -26.016 -40.888 75.971 1.00 68.62 309 ASN A O 1
ATOM 2290 N N . ASP A 1 310 ? -27.398 -39.531 74.832 1.00 70.62 310 ASP A N 1
ATOM 2291 C CA . ASP A 1 310 ? -27.084 -40.089 73.505 1.00 70.62 310 ASP A CA 1
ATOM 2292 C C . ASP A 1 310 ? -25.999 -39.261 72.784 1.00 70.62 310 ASP A C 1
ATOM 2294 O O . ASP A 1 310 ? -26.257 -38.123 72.381 1.00 70.62 310 ASP A O 1
ATOM 2298 N N . PRO A 1 311 ? -24.789 -39.812 72.572 1.00 66.31 311 PRO A N 1
ATOM 2299 C CA . PRO A 1 311 ? -23.711 -39.107 71.888 1.00 66.31 311 PRO A CA 1
ATOM 2300 C C . PRO A 1 311 ? -23.868 -39.019 70.355 1.00 66.31 311 PRO A C 1
ATOM 2302 O O . PRO A 1 311 ? -23.106 -38.280 69.736 1.00 66.31 311 PRO A O 1
ATOM 2305 N N . ASN A 1 312 ? -24.822 -39.727 69.726 1.00 66.19 312 ASN A N 1
ATOM 2306 C CA . ASN A 1 312 ? -24.947 -39.838 68.258 1.00 66.19 312 ASN A CA 1
ATOM 2307 C C . ASN A 1 312 ? -26.318 -39.411 67.696 1.00 66.19 312 ASN A C 1
ATOM 2309 O O . ASN A 1 312 ? -26.648 -39.732 66.551 1.00 66.19 312 ASN A O 1
ATOM 2313 N N . PHE A 1 313 ? -27.094 -38.646 68.466 1.00 79.44 313 PHE A N 1
ATOM 2314 C CA . PHE A 1 313 ? -28.457 -38.209 68.135 1.00 79.44 313 PHE A CA 1
ATOM 2315 C C . PHE A 1 313 ? -28.625 -37.633 66.710 1.00 79.44 313 PHE A C 1
ATOM 2317 O O . PHE A 1 313 ? -29.639 -37.864 66.052 1.00 79.44 313 PHE A O 1
ATOM 2324 N N . ALA A 1 314 ? -27.617 -36.921 66.197 1.00 72.25 314 ALA A N 1
ATOM 2325 C CA . ALA A 1 314 ? -27.657 -36.309 64.868 1.00 72.25 314 ALA A CA 1
ATOM 2326 C C . ALA A 1 314 ? -27.687 -37.328 63.709 1.00 72.25 314 ALA A C 1
ATOM 2328 O O . ALA A 1 314 ? -28.323 -37.076 62.686 1.00 72.25 314 ALA A O 1
ATOM 2329 N N . THR A 1 315 ? -27.035 -38.483 63.858 1.00 68.62 315 THR A N 1
ATOM 2330 C CA . THR A 1 315 ? -26.883 -39.477 62.781 1.00 68.62 315 THR A CA 1
ATOM 2331 C C . THR A 1 315 ? -28.190 -40.232 62.529 1.00 68.62 315 THR A C 1
ATOM 2333 O O . THR A 1 315 ? -28.609 -40.396 61.387 1.00 68.62 315 THR A O 1
ATOM 2336 N N . THR A 1 316 ? -28.907 -40.588 63.598 1.00 71.81 316 THR A N 1
ATOM 2337 C CA . THR A 1 316 ? -30.186 -41.319 63.549 1.00 71.81 316 THR A CA 1
ATOM 2338 C C . THR A 1 316 ? -31.289 -40.555 62.802 1.00 71.81 316 THR A C 1
ATOM 2340 O O . THR A 1 316 ? -32.177 -41.161 62.203 1.00 71.81 316 THR A O 1
ATOM 2343 N N . VAL A 1 317 ? -31.237 -39.219 62.801 1.00 76.25 317 VAL A N 1
ATOM 2344 C CA . VAL A 1 317 ? -32.231 -38.364 62.129 1.00 76.25 317 VAL A CA 1
ATOM 2345 C C . VAL A 1 317 ? -31.946 -38.208 60.624 1.00 76.25 317 VAL A C 1
ATOM 2347 O O . VAL A 1 317 ? -32.883 -38.033 59.846 1.00 76.25 317 VAL A O 1
ATOM 2350 N N . ILE A 1 318 ? -30.686 -38.312 60.182 1.00 76.00 318 ILE A N 1
ATOM 2351 C CA . ILE A 1 318 ? -30.288 -38.114 58.773 1.00 76.00 318 ILE A CA 1
ATOM 2352 C C . ILE A 1 318 ? -30.659 -39.321 57.891 1.00 76.00 318 ILE A C 1
ATOM 2354 O O . ILE A 1 318 ? -31.186 -39.135 56.791 1.00 76.00 318 ILE A O 1
ATOM 2358 N N . ASP A 1 319 ? -30.482 -40.550 58.381 1.00 70.12 319 ASP A N 1
ATOM 2359 C CA . ASP A 1 319 ? -30.716 -41.772 57.589 1.00 70.12 319 ASP A CA 1
ATOM 2360 C C . ASP A 1 319 ? -32.200 -42.006 57.241 1.00 70.12 319 ASP A C 1
ATOM 2362 O O . ASP A 1 319 ? -32.527 -42.562 56.190 1.00 70.12 319 ASP A O 1
ATOM 2366 N N . ALA A 1 320 ? -33.130 -41.512 58.064 1.00 69.94 320 ALA A N 1
ATOM 2367 C CA . ALA A 1 320 ? -34.568 -41.606 57.802 1.00 69.94 320 ALA A CA 1
ATOM 2368 C C . ALA A 1 320 ? -35.055 -40.663 56.678 1.00 69.94 320 ALA A C 1
ATOM 2370 O O . ALA A 1 320 ? -36.110 -40.906 56.084 1.00 69.94 320 ALA A O 1
ATOM 2371 N N . LEU A 1 321 ? -34.303 -39.599 56.364 1.00 70.69 321 LEU A N 1
ATOM 2372 C CA . LEU A 1 321 ? -34.664 -38.619 55.330 1.00 70.69 321 LEU A CA 1
ATOM 2373 C C . LEU A 1 321 ? -34.174 -39.006 53.921 1.00 70.69 321 LEU A C 1
ATOM 2375 O O . LEU A 1 321 ? -34.773 -38.573 52.938 1.00 70.69 321 LEU A O 1
ATOM 2379 N N . ALA A 1 322 ? -33.134 -39.837 53.797 1.00 66.94 322 ALA A N 1
ATOM 2380 C CA . ALA A 1 322 ? -32.468 -40.118 52.518 1.00 66.94 322 ALA A CA 1
ATOM 2381 C C . ALA A 1 322 ? -33.225 -41.085 51.572 1.00 66.94 322 ALA A C 1
ATOM 2383 O O . ALA A 1 322 ? -32.928 -41.136 50.382 1.00 66.94 322 ALA A O 1
ATOM 2384 N N . GLY A 1 323 ? -34.220 -41.838 52.061 1.00 65.12 323 GLY A N 1
ATOM 2385 C CA . GLY A 1 323 ? -34.957 -42.852 51.280 1.00 65.12 323 GLY A CA 1
ATOM 2386 C C . GLY A 1 323 ? -36.233 -42.376 50.564 1.00 65.12 323 GLY A C 1
ATOM 2387 O O . GLY A 1 323 ? -36.984 -43.200 50.043 1.00 65.12 323 GLY A O 1
ATOM 2388 N N . LYS A 1 324 ? -36.542 -41.074 50.566 1.00 73.75 324 LYS A N 1
ATOM 2389 C CA . LYS A 1 324 ? -37.765 -40.507 49.965 1.00 73.75 324 LYS A CA 1
ATOM 2390 C C . LYS A 1 324 ? -37.414 -39.757 48.676 1.00 73.75 324 LYS A C 1
ATOM 2392 O O . LYS A 1 324 ? -36.540 -38.898 48.695 1.00 73.75 324 LYS A O 1
ATOM 2397 N N . GLN A 1 325 ? -38.124 -40.025 47.574 1.00 65.31 325 GLN A N 1
ATOM 2398 C CA . GLN A 1 325 ? -38.039 -39.177 46.378 1.00 65.31 325 GLN A CA 1
ATOM 2399 C C . GLN A 1 325 ? -38.447 -37.741 46.764 1.00 65.31 325 GLN A C 1
ATOM 2401 O O . GLN A 1 325 ? -39.531 -37.567 47.335 1.00 65.31 325 GLN A O 1
ATOM 2406 N N . PRO A 1 326 ? -37.619 -36.714 46.492 1.00 69.81 326 PRO A N 1
ATOM 2407 C CA . PRO A 1 326 ? -37.996 -35.328 46.730 1.00 69.81 326 PRO A CA 1
ATOM 2408 C C . PRO A 1 326 ? -39.287 -35.012 45.977 1.00 69.81 326 PRO A C 1
ATOM 2410 O O . PRO A 1 326 ? -39.451 -35.403 44.821 1.00 69.81 326 PRO A O 1
ATOM 2413 N N . LYS A 1 327 ? -40.225 -34.328 46.632 1.00 70.94 327 LYS A N 1
ATOM 2414 C CA . LYS A 1 327 ? -41.498 -33.949 46.018 1.00 70.94 327 LYS A CA 1
ATOM 2415 C C . LYS A 1 327 ? -41.234 -32.963 44.874 1.00 70.94 327 LYS A C 1
ATOM 2417 O O . LYS A 1 327 ? -41.038 -31.779 45.128 1.00 70.94 327 LYS A O 1
ATOM 2422 N N . ASP A 1 328 ? -41.245 -33.457 43.638 1.00 82.56 328 ASP A N 1
ATOM 2423 C CA . ASP A 1 328 ? -41.099 -32.650 42.427 1.00 82.56 328 ASP A CA 1
ATOM 2424 C C . ASP A 1 328 ? -42.454 -32.465 41.740 1.00 82.56 328 ASP A C 1
ATOM 2426 O O . ASP A 1 328 ? -43.184 -33.418 41.439 1.00 82.56 328 ASP A O 1
ATOM 2430 N N . ALA A 1 329 ? -42.813 -31.206 41.522 1.00 80.19 329 ALA A N 1
ATOM 2431 C CA . ALA A 1 329 ? -44.126 -30.846 41.021 1.00 80.19 329 ALA A CA 1
ATOM 2432 C C . ALA A 1 329 ? -44.297 -31.168 39.520 1.00 80.19 329 ALA A C 1
ATOM 2434 O O . ALA A 1 329 ? -45.423 -31.379 39.074 1.00 80.19 329 ALA A O 1
ATOM 2435 N N . THR A 1 330 ? -43.211 -31.296 38.749 1.00 82.50 330 THR A N 1
ATOM 2436 C CA . THR A 1 330 ? -43.259 -31.676 37.328 1.00 82.50 330 THR A CA 1
ATOM 2437 C C . THR A 1 330 ? -43.447 -33.182 37.162 1.00 82.50 330 THR A C 1
ATOM 2439 O O . THR A 1 330 ? -44.293 -33.613 36.376 1.00 82.50 330 THR A O 1
ATOM 2442 N N . LEU A 1 331 ? -42.729 -33.992 37.945 1.00 80.75 331 LEU A N 1
ATOM 2443 C CA . LEU A 1 331 ? -42.896 -35.450 37.947 1.00 80.75 331 LEU A CA 1
ATOM 2444 C C . LEU A 1 331 ? -44.283 -35.869 38.449 1.00 80.75 331 LEU A C 1
ATOM 2446 O O . LEU A 1 331 ? -44.872 -36.803 37.909 1.00 80.75 331 LEU A O 1
ATOM 2450 N N . THR A 1 332 ? -44.830 -35.137 39.423 1.00 82.69 332 THR A N 1
ATOM 2451 C CA . THR A 1 332 ? -46.209 -35.341 39.894 1.00 82.69 332 THR A CA 1
ATOM 2452 C C . THR A 1 332 ? -47.219 -35.072 38.770 1.00 82.69 332 THR A C 1
ATOM 2454 O O . THR A 1 332 ? -48.080 -35.905 38.509 1.00 82.69 332 THR A O 1
ATOM 2457 N N . ALA A 1 333 ? -47.063 -33.969 38.028 1.00 83.44 333 ALA A N 1
ATOM 2458 C CA . ALA A 1 333 ? -47.975 -33.599 36.942 1.00 83.44 333 ALA A CA 1
ATOM 2459 C C . ALA A 1 333 ? -47.953 -34.567 35.743 1.00 83.44 333 ALA A C 1
ATOM 2461 O O . ALA A 1 333 ? -48.980 -34.783 35.105 1.00 83.44 333 ALA A O 1
ATOM 2462 N N . LEU A 1 334 ? -46.796 -35.156 35.424 1.00 83.94 334 LEU A N 1
ATOM 2463 C CA . LEU A 1 334 ? -46.681 -36.204 34.402 1.00 83.94 334 LEU A CA 1
ATOM 2464 C C . LEU A 1 334 ? -47.333 -37.521 34.850 1.00 83.94 334 LEU A C 1
ATOM 2466 O O . LEU A 1 334 ? -48.001 -38.167 34.045 1.00 83.94 334 LEU A O 1
ATOM 2470 N N . ALA A 1 335 ? -47.154 -37.907 36.119 1.00 81.69 335 ALA A N 1
ATOM 2471 C CA . ALA A 1 335 ? -47.716 -39.137 36.683 1.00 81.69 335 ALA A CA 1
ATOM 2472 C C . ALA A 1 335 ? -49.254 -39.109 36.800 1.00 81.69 335 ALA A C 1
ATOM 2474 O O . ALA A 1 335 ? -49.882 -40.164 36.847 1.00 81.69 335 ALA A O 1
ATOM 2475 N N . GLU A 1 336 ? -49.860 -37.918 36.820 1.00 84.81 336 GLU A N 1
ATOM 2476 C CA . GLU A 1 336 ? -51.314 -37.711 36.877 1.00 84.81 336 GLU A CA 1
ATOM 2477 C C . GLU A 1 336 ? -52.020 -37.812 35.506 1.00 84.81 336 GLU A C 1
ATOM 2479 O O . GLU A 1 336 ? -53.252 -37.805 35.446 1.00 84.81 336 GLU A O 1
ATOM 2484 N N . LEU A 1 337 ? -51.286 -37.927 34.390 1.00 87.50 337 LEU A N 1
ATOM 2485 C CA . LEU A 1 337 ? -51.887 -38.050 33.057 1.00 87.50 337 LEU A CA 1
ATOM 2486 C C . LEU A 1 337 ? -52.509 -39.436 32.817 1.00 87.50 337 LEU A C 1
ATOM 2488 O O . LEU A 1 337 ? -51.841 -40.463 32.912 1.00 87.50 337 LEU A O 1
ATOM 2492 N N . ALA A 1 338 ? -53.778 -39.468 32.401 1.00 83.88 338 ALA A N 1
ATOM 2493 C CA . ALA A 1 338 ? -54.461 -40.702 32.009 1.00 83.88 338 ALA A CA 1
ATOM 2494 C C . ALA A 1 338 ? -53.966 -41.204 30.641 1.00 83.88 338 ALA A C 1
ATOM 2496 O O . ALA A 1 338 ? -54.192 -40.557 29.620 1.00 83.88 338 ALA A O 1
ATOM 2497 N N . THR A 1 339 ? -53.317 -42.366 30.593 1.00 77.00 339 THR A N 1
ATOM 2498 C CA . THR A 1 339 ? -52.794 -42.940 29.344 1.00 77.00 339 THR A CA 1
ATOM 2499 C C . THR A 1 339 ? -53.913 -43.216 28.328 1.00 77.00 339 THR A C 1
ATOM 2501 O O . THR A 1 339 ? -54.979 -43.732 28.660 1.00 77.00 339 THR A O 1
ATOM 2504 N N . SER A 1 340 ? -53.689 -42.846 27.063 1.00 79.62 340 SER A N 1
ATOM 2505 C CA . SER A 1 340 ? -54.666 -42.997 25.977 1.00 79.62 340 SER A CA 1
ATOM 2506 C C . SER A 1 340 ? -53.952 -43.154 24.631 1.00 79.62 340 SER A C 1
ATOM 2508 O O . SER A 1 340 ? -52.892 -42.563 24.421 1.00 79.62 340 SER A O 1
ATOM 2510 N N . ALA A 1 341 ? -54.517 -43.962 23.729 1.00 77.88 341 ALA A N 1
ATOM 2511 C CA . ALA A 1 341 ? -53.970 -44.164 22.389 1.00 77.88 341 ALA A CA 1
ATOM 2512 C C . ALA A 1 341 ? -54.010 -42.863 21.567 1.00 77.88 341 ALA A C 1
ATOM 2514 O O . ALA A 1 341 ? -54.907 -42.037 21.734 1.00 77.88 341 ALA A O 1
ATOM 2515 N N . ASP A 1 342 ? -53.030 -42.684 20.677 1.00 81.31 342 ASP A N 1
ATOM 2516 C CA . ASP A 1 342 ? -52.916 -41.529 19.772 1.00 81.31 342 ASP A CA 1
ATOM 2517 C C . ASP A 1 342 ? -52.822 -40.154 20.464 1.00 81.31 342 ASP A C 1
ATOM 2519 O O . ASP A 1 342 ? -53.138 -39.113 19.872 1.00 81.31 342 ASP A O 1
ATOM 2523 N N . LYS A 1 343 ? -52.357 -40.133 21.721 1.00 85.56 343 LYS A N 1
ATOM 2524 C CA . LYS A 1 343 ? -52.106 -38.916 22.498 1.00 85.56 343 LYS A CA 1
ATOM 2525 C C . LYS A 1 343 ? -50.620 -38.715 22.786 1.00 85.56 343 LYS A C 1
ATOM 2527 O O . LYS A 1 343 ? -49.918 -39.664 23.117 1.00 85.56 343 LYS A O 1
ATOM 2532 N N . LEU A 1 344 ? -50.163 -37.464 22.716 1.00 86.00 344 LEU A N 1
ATOM 2533 C CA . LEU A 1 344 ? -48.811 -37.055 23.112 1.00 86.00 344 LEU A CA 1
ATOM 2534 C C . LEU A 1 344 ? -48.884 -36.188 24.386 1.00 86.00 344 LEU A C 1
ATOM 2536 O O . LEU A 1 344 ? -49.663 -35.225 24.397 1.00 86.00 344 LEU A O 1
ATOM 2540 N N . PRO A 1 345 ? -48.110 -36.492 25.448 1.00 87.69 345 PRO A N 1
ATOM 2541 C CA . PRO A 1 345 ? -47.991 -35.619 26.611 1.00 87.69 345 PRO A CA 1
ATOM 2542 C C . PRO A 1 345 ? -47.189 -34.363 26.274 1.00 87.69 345 PRO A C 1
ATOM 2544 O O . PRO A 1 345 ? -46.141 -34.425 25.635 1.00 87.69 345 PRO A O 1
ATOM 2547 N N . TYR A 1 346 ? -47.682 -33.216 26.727 1.00 87.12 346 TYR A N 1
ATOM 2548 C CA . TYR A 1 346 ? -46.998 -31.932 26.621 1.00 87.12 346 TYR A CA 1
ATOM 2549 C C . TYR A 1 346 ? -47.283 -31.081 27.859 1.00 87.12 346 TYR A C 1
ATOM 2551 O O . TYR A 1 346 ? -48.273 -31.291 28.559 1.00 87.12 346 TYR A O 1
ATOM 2559 N N . PHE A 1 347 ? -46.419 -30.112 28.145 1.00 86.19 347 PHE A N 1
ATOM 2560 C CA . PHE A 1 347 ? -46.614 -29.213 29.278 1.00 86.19 347 PHE A CA 1
ATOM 2561 C C . PHE A 1 347 ? -47.455 -28.002 28.876 1.00 86.19 347 PHE A C 1
ATOM 2563 O O . PHE A 1 347 ? -47.154 -27.320 27.899 1.00 86.19 347 PHE A O 1
ATOM 2570 N N . THR A 1 348 ? -48.497 -27.710 29.654 1.00 83.81 348 THR A N 1
ATOM 2571 C CA . THR A 1 348 ? -49.348 -26.518 29.482 1.00 83.81 348 THR A CA 1
ATOM 2572 C C . THR A 1 348 ? -48.944 -25.375 30.417 1.00 83.81 348 THR A C 1
ATOM 2574 O O . THR A 1 348 ? -49.601 -24.338 30.455 1.00 83.81 348 THR A O 1
ATOM 2577 N N . GLY A 1 349 ? -47.895 -25.577 31.216 1.00 80.88 349 GLY A N 1
ATOM 2578 C CA . GLY A 1 349 ? -47.328 -24.620 32.162 1.00 80.88 349 GLY A CA 1
ATOM 2579 C C . GLY A 1 349 ? -46.360 -25.309 33.127 1.00 80.88 349 GLY A C 1
ATOM 2580 O O . GLY A 1 349 ? -46.227 -26.534 33.108 1.00 80.88 349 GLY A O 1
ATOM 2581 N N . ALA A 1 350 ? -45.695 -24.538 33.992 1.00 78.25 350 ALA A N 1
ATOM 2582 C CA . ALA A 1 350 ? -44.832 -25.100 35.032 1.00 78.25 350 ALA A CA 1
ATOM 2583 C C . ALA A 1 350 ? -45.635 -26.063 35.920 1.00 78.25 350 ALA A C 1
ATOM 2585 O O . ALA A 1 350 ? -46.677 -25.684 36.462 1.00 78.25 350 ALA A O 1
ATOM 2586 N N . ASN A 1 351 ? -45.154 -27.302 36.059 1.00 82.06 351 ASN A N 1
ATOM 2587 C CA . ASN A 1 351 ? -45.805 -28.351 36.848 1.00 82.06 351 ASN A CA 1
ATOM 2588 C C . ASN A 1 351 ? -47.243 -28.681 36.392 1.00 82.06 351 ASN A C 1
ATOM 2590 O O . ASN A 1 351 ? -48.093 -29.024 37.211 1.00 82.06 351 ASN A O 1
ATOM 2594 N N . ARG A 1 352 ? -47.544 -28.534 35.092 1.00 83.19 352 ARG A N 1
ATOM 2595 C CA . ARG A 1 352 ? -48.833 -28.910 34.488 1.00 83.19 352 ARG A CA 1
ATOM 2596 C C . ARG A 1 352 ? -48.604 -29.624 33.167 1.00 83.19 352 ARG A C 1
ATOM 2598 O O . ARG A 1 352 ? -48.050 -29.030 32.243 1.00 83.19 352 ARG A O 1
ATOM 2605 N N . ALA A 1 353 ? -49.067 -30.861 33.060 1.00 87.38 353 ALA A N 1
ATOM 2606 C CA . ALA A 1 353 ? -49.026 -31.623 31.823 1.00 87.38 353 ALA A CA 1
ATOM 2607 C C . ALA A 1 353 ? -50.452 -31.869 31.309 1.00 87.38 353 ALA A C 1
ATOM 2609 O O . ALA A 1 353 ? -51.398 -31.957 32.089 1.00 87.38 353 ALA A O 1
ATOM 2610 N N . ALA A 1 354 ? -50.606 -31.970 29.993 1.00 88.06 354 ALA A N 1
ATOM 2611 C CA . ALA A 1 354 ? -51.845 -32.351 29.331 1.00 88.06 354 ALA A CA 1
ATOM 2612 C C . ALA A 1 354 ? -51.547 -33.293 28.161 1.00 88.06 354 ALA A C 1
ATOM 2614 O O . ALA A 1 354 ? -50.399 -33.482 27.758 1.00 88.06 354 ALA A O 1
ATOM 2615 N N . LEU A 1 355 ? -52.602 -33.878 27.599 1.00 89.19 355 LEU A N 1
ATOM 2616 C CA . LEU A 1 355 ? -52.527 -34.732 26.419 1.00 89.19 355 LEU A CA 1
ATOM 2617 C C . LEU A 1 355 ? -53.155 -34.023 25.224 1.00 89.19 355 LEU A C 1
ATOM 2619 O O . LEU A 1 355 ? -54.286 -33.546 25.309 1.00 89.19 355 LEU A O 1
ATOM 2623 N N . THR A 1 356 ? -52.455 -34.008 24.091 1.00 86.56 356 THR A N 1
ATOM 2624 C CA . THR A 1 356 ? -53.016 -33.550 22.812 1.00 86.56 356 THR A CA 1
ATOM 2625 C C . THR A 1 356 ? -53.178 -34.710 21.836 1.00 86.56 356 THR A C 1
ATOM 2627 O O . THR A 1 356 ? -52.498 -35.728 21.956 1.00 86.56 356 THR A O 1
ATOM 2630 N N . ALA A 1 357 ? -54.111 -34.586 20.890 1.00 87.00 357 ALA A N 1
ATOM 2631 C CA . ALA A 1 357 ? -54.274 -35.566 19.820 1.00 87.00 357 ALA A CA 1
ATOM 2632 C C . ALA A 1 357 ? -53.119 -35.447 18.824 1.00 87.00 357 ALA A C 1
ATOM 2634 O O . ALA A 1 357 ? -52.864 -34.366 18.297 1.00 87.00 357 ALA A O 1
ATOM 2635 N N . LEU A 1 358 ? -52.453 -36.561 18.537 1.00 85.62 358 LEU A N 1
ATOM 2636 C CA . LEU A 1 358 ? -51.480 -36.623 17.458 1.00 85.62 358 LEU A CA 1
ATOM 2637 C C . LEU A 1 35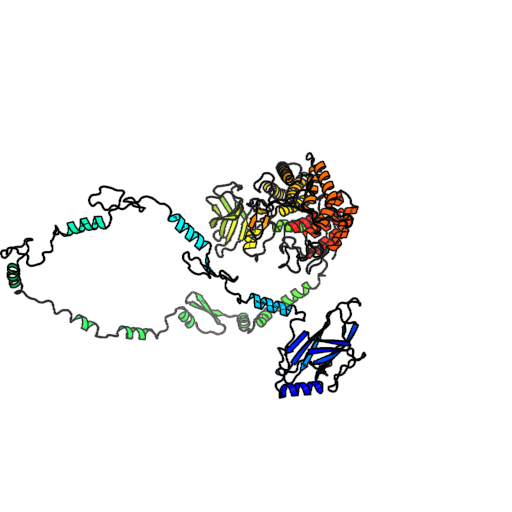8 ? -52.213 -37.020 16.170 1.00 85.62 358 LEU A C 1
ATOM 2639 O O . LEU A 1 358 ? -52.987 -37.978 16.167 1.00 85.62 358 LEU A O 1
ATOM 2643 N N . THR A 1 359 ? -52.030 -36.276 15.079 1.00 85.25 359 THR A N 1
ATOM 2644 C CA . THR A 1 359 ? -52.680 -36.593 13.794 1.00 85.25 359 THR A CA 1
ATOM 2645 C C . THR A 1 359 ? -52.032 -37.816 13.142 1.00 85.25 359 THR A C 1
ATOM 2647 O O . THR A 1 359 ? -50.908 -38.185 13.484 1.00 85.25 359 THR A O 1
ATOM 2650 N N . SER A 1 360 ? -52.719 -38.445 12.182 1.00 81.38 360 SER A N 1
ATOM 2651 C CA . SER A 1 360 ? -52.134 -39.527 11.373 1.00 81.38 360 SER A CA 1
ATOM 2652 C C . SER A 1 360 ? -50.840 -39.082 10.686 1.00 81.38 360 SER A C 1
ATOM 2654 O O . SER A 1 360 ? -49.829 -39.763 10.805 1.00 81.38 360 SER A O 1
ATOM 2656 N N . VAL A 1 361 ? -50.839 -37.882 10.094 1.00 83.50 361 VAL A N 1
ATOM 2657 C CA . VAL A 1 361 ? -49.651 -37.257 9.485 1.00 83.50 361 VAL A CA 1
ATOM 2658 C C . VAL A 1 361 ? -48.527 -37.058 10.507 1.00 83.50 361 VAL A C 1
ATOM 2660 O O . VAL A 1 361 ? -47.374 -37.372 10.230 1.00 83.50 361 VAL A O 1
ATOM 2663 N N . GLY A 1 362 ? -48.851 -36.572 11.710 1.00 82.06 362 GLY A N 1
ATOM 2664 C CA . GLY A 1 362 ? -47.867 -36.376 12.775 1.00 82.06 362 GLY A CA 1
ATOM 2665 C C . GLY A 1 362 ? -47.223 -37.686 13.226 1.00 82.06 362 GLY A C 1
ATOM 2666 O O . GLY A 1 362 ? -46.010 -37.728 13.402 1.00 82.06 362 GLY A O 1
ATOM 2667 N N . ARG A 1 363 ? -48.014 -38.763 13.345 1.00 85.00 363 ARG A N 1
ATOM 2668 C CA . ARG A 1 363 ? -47.513 -40.117 13.635 1.00 85.00 363 ARG A CA 1
ATOM 2669 C C . ARG A 1 363 ? -46.599 -40.639 12.531 1.00 85.00 363 ARG A C 1
ATOM 2671 O O . ARG A 1 363 ? -45.544 -41.180 12.841 1.00 85.00 363 ARG A O 1
ATOM 2678 N N . GLU A 1 364 ? -46.974 -40.455 11.267 1.00 86.31 364 GLU A N 1
ATOM 2679 C CA . GLU A 1 364 ? -46.177 -40.925 10.131 1.00 86.31 364 GLU A CA 1
ATOM 2680 C C . GLU A 1 364 ? -44.809 -40.243 10.061 1.00 86.31 364 GLU A C 1
ATOM 2682 O O . GLU A 1 364 ? -43.812 -40.936 9.862 1.00 86.31 364 GLU A O 1
ATOM 2687 N N . ILE A 1 365 ? -44.734 -38.930 10.311 1.00 85.19 365 ILE A N 1
ATOM 2688 C CA . ILE A 1 365 ? -43.468 -38.181 10.309 1.00 85.19 365 ILE A CA 1
ATOM 2689 C C . ILE A 1 365 ? -42.555 -38.617 11.466 1.00 85.19 365 ILE A C 1
ATOM 2691 O O . ILE A 1 365 ? -41.393 -38.927 11.224 1.00 85.19 365 ILE A O 1
ATOM 2695 N N . ILE A 1 366 ? -43.058 -38.701 12.708 1.00 83.00 366 ILE A N 1
ATOM 2696 C CA . ILE A 1 366 ? -42.225 -39.127 13.856 1.00 83.00 366 ILE A CA 1
ATOM 2697 C C . ILE A 1 366 ? -41.838 -40.611 13.802 1.00 83.00 366 ILE A C 1
ATOM 2699 O O . ILE A 1 366 ? -40.904 -41.023 14.483 1.00 83.00 366 ILE A O 1
ATOM 2703 N N . SER A 1 367 ? -42.570 -41.417 13.025 1.00 85.25 367 SER A N 1
ATOM 2704 C CA . SER A 1 367 ? -42.265 -42.835 12.812 1.00 85.25 367 SER A CA 1
ATOM 2705 C C . SER A 1 367 ? -41.175 -43.073 11.765 1.00 85.25 367 SER A C 1
ATOM 2707 O O . SER A 1 367 ? -40.713 -44.206 11.627 1.00 85.25 367 SER A O 1
ATOM 2709 N N . LYS A 1 368 ? -40.765 -42.038 11.017 1.00 88.88 368 LYS A N 1
ATOM 2710 C CA . LYS A 1 368 ? -39.679 -42.161 10.043 1.00 88.88 368 LYS A CA 1
ATOM 2711 C C . LYS A 1 368 ? -38.349 -42.362 10.759 1.00 88.88 368 LYS A C 1
ATOM 2713 O O . LYS A 1 368 ? -38.043 -41.697 11.744 1.00 88.88 368 LYS A O 1
ATOM 2718 N N . THR A 1 369 ? -37.551 -43.282 10.233 1.00 84.25 369 THR A N 1
ATOM 2719 C CA . THR A 1 369 ? -36.270 -43.691 10.819 1.00 84.25 369 THR A CA 1
ATOM 2720 C C . THR A 1 369 ? -35.069 -42.965 10.213 1.00 84.25 369 THR A C 1
ATOM 2722 O O . THR A 1 369 ? -33.957 -43.135 10.707 1.00 84.25 369 THR A O 1
ATOM 2725 N N . SER A 1 370 ? -35.269 -42.152 9.167 1.00 81.94 370 SER A N 1
ATOM 2726 C CA . SER A 1 370 ? -34.219 -41.356 8.527 1.00 81.94 370 SER A CA 1
ATOM 2727 C C . SER A 1 370 ? -34.728 -39.990 8.053 1.00 81.94 370 SER A C 1
ATOM 2729 O O . SER A 1 370 ? -35.925 -39.789 7.844 1.00 81.94 370 SER A O 1
ATOM 2731 N N . ALA A 1 371 ? -33.804 -39.044 7.870 1.00 76.88 371 ALA A N 1
ATOM 2732 C CA . ALA A 1 371 ? -34.115 -37.739 7.286 1.00 76.88 371 ALA A CA 1
ATOM 2733 C C . ALA A 1 371 ? -34.556 -37.852 5.814 1.00 76.88 371 ALA A C 1
ATOM 2735 O O . ALA A 1 371 ? -35.384 -37.066 5.363 1.00 76.88 371 ALA A O 1
ATOM 2736 N N . GLU A 1 372 ? -34.046 -38.847 5.088 1.00 77.31 372 GLU A N 1
ATOM 2737 C CA . GLU A 1 372 ? -34.376 -39.116 3.685 1.00 77.31 372 GLU A CA 1
ATOM 2738 C C . GLU A 1 372 ? -35.850 -39.522 3.529 1.00 77.31 372 GLU A C 1
ATOM 2740 O O . GLU A 1 372 ? -36.579 -38.920 2.742 1.00 77.31 372 GLU A O 1
ATOM 2745 N N . ASP A 1 373 ? -36.345 -40.408 4.400 1.00 81.75 373 ASP A N 1
ATOM 2746 C CA . ASP A 1 373 ? -37.755 -40.831 4.407 1.00 81.75 373 ASP A CA 1
ATOM 2747 C C . ASP A 1 373 ? -38.730 -39.681 4.723 1.00 81.75 373 ASP A C 1
ATOM 2749 O O . ASP A 1 373 ? -39.901 -39.707 4.326 1.00 81.75 373 ASP A O 1
ATOM 2753 N N . VAL A 1 374 ? -38.269 -38.676 5.477 1.00 82.56 374 VAL A N 1
ATOM 2754 C CA . VAL A 1 374 ? -39.045 -37.462 5.773 1.00 82.56 374 VAL A CA 1
ATOM 2755 C C . VAL A 1 374 ? -39.069 -36.532 4.558 1.00 82.56 374 VAL A C 1
ATOM 2757 O O . VAL A 1 374 ? -40.126 -35.991 4.230 1.00 82.56 374 VAL A O 1
ATOM 2760 N N . LEU A 1 375 ? -37.935 -36.356 3.871 1.00 80.88 375 LEU A N 1
ATOM 2761 C CA . LEU A 1 375 ? -37.826 -35.509 2.676 1.00 80.88 375 LEU A CA 1
ATOM 2762 C C . LEU A 1 375 ? -38.678 -36.039 1.515 1.00 80.88 375 LEU A C 1
ATOM 2764 O O . LEU A 1 375 ? -39.364 -35.252 0.852 1.00 80.88 375 LEU A O 1
ATOM 2768 N N . ASP A 1 376 ? -38.708 -37.359 1.337 1.00 81.06 376 ASP A N 1
ATOM 2769 C CA . ASP A 1 376 ? -39.543 -38.021 0.334 1.00 81.06 376 ASP A CA 1
ATOM 2770 C C . ASP A 1 376 ? -41.036 -37.913 0.656 1.00 81.06 376 ASP A C 1
ATOM 2772 O O . ASP A 1 376 ? -41.837 -37.588 -0.225 1.00 81.06 376 ASP A O 1
ATOM 2776 N N . TYR A 1 377 ? -41.426 -38.082 1.926 1.00 83.44 377 TYR A N 1
ATOM 2777 C CA . TYR A 1 377 ? -42.811 -37.861 2.358 1.00 83.44 377 TYR A CA 1
ATOM 2778 C C . TYR A 1 377 ? -43.290 -36.425 2.060 1.00 83.44 377 TYR A C 1
ATOM 2780 O O . TYR A 1 377 ? -44.454 -36.211 1.721 1.00 83.44 377 TYR A O 1
ATOM 2788 N N . LEU A 1 378 ? -42.386 -35.440 2.127 1.00 83.19 378 LEU A N 1
ATOM 2789 C CA . LEU A 1 378 ? -42.667 -34.029 1.837 1.00 83.19 378 LEU A CA 1
ATOM 2790 C C . LEU A 1 378 ? -42.506 -33.644 0.349 1.00 83.19 378 LEU A C 1
ATOM 2792 O O . LEU A 1 378 ? -42.763 -32.492 -0.002 1.00 83.19 378 LEU A O 1
ATOM 2796 N N . ARG A 1 379 ? -42.119 -34.583 -0.530 1.00 78.81 379 ARG A N 1
ATOM 2797 C CA . ARG A 1 379 ? -41.867 -34.391 -1.979 1.00 78.81 379 ARG A CA 1
ATOM 2798 C C . ARG A 1 379 ? -40.832 -33.301 -2.315 1.00 78.81 379 ARG A C 1
ATOM 2800 O O . ARG A 1 379 ? -40.912 -32.670 -3.369 1.00 78.81 379 ARG A O 1
ATOM 2807 N N . LEU A 1 380 ? -39.850 -33.071 -1.444 1.00 76.62 380 LEU A N 1
ATOM 2808 C CA . LEU A 1 380 ? -38.830 -32.027 -1.643 1.00 76.62 380 LEU A CA 1
ATOM 2809 C C . LEU A 1 380 ? -37.752 -32.420 -2.673 1.00 76.62 380 LEU A C 1
ATOM 2811 O O . LEU A 1 380 ? -37.127 -31.541 -3.267 1.00 76.62 380 LEU A O 1
ATOM 2815 N N . THR A 1 381 ? -37.594 -33.714 -2.952 1.00 72.56 381 THR A N 1
ATOM 2816 C CA . THR A 1 381 ? -36.633 -34.276 -3.917 1.00 72.56 381 THR A CA 1
ATOM 2817 C C . THR A 1 381 ? -36.927 -33.831 -5.364 1.00 72.56 381 THR A C 1
ATOM 2819 O O . THR A 1 381 ? -36.033 -33.363 -6.064 1.00 72.56 381 THR A O 1
ATOM 2822 N N . GLU A 1 382 ? -38.202 -33.824 -5.786 1.00 68.94 382 GLU A N 1
ATOM 2823 C CA . GLU A 1 382 ? -38.630 -33.373 -7.132 1.00 68.94 382 GLU A CA 1
ATOM 2824 C C . GLU A 1 382 ? -38.348 -31.877 -7.394 1.00 68.94 382 GLU A C 1
ATOM 2826 O O . GLU A 1 382 ? -38.139 -31.461 -8.537 1.00 68.94 382 GLU A O 1
ATOM 2831 N N . ILE A 1 383 ? -38.355 -31.041 -6.350 1.00 68.75 383 ILE A N 1
ATOM 2832 C CA . ILE A 1 383 ? -38.107 -29.596 -6.476 1.00 68.75 383 ILE A CA 1
ATOM 2833 C C . ILE A 1 383 ? -36.620 -29.330 -6.741 1.00 68.75 383 ILE A C 1
ATOM 2835 O O . ILE A 1 383 ? -36.286 -28.456 -7.545 1.00 68.75 383 ILE A O 1
ATOM 2839 N N . ILE A 1 384 ? -35.734 -30.110 -6.118 1.00 68.88 384 ILE A N 1
ATOM 2840 C CA . ILE A 1 384 ? -34.277 -29.999 -6.266 1.00 68.88 384 ILE A CA 1
ATOM 2841 C C . ILE A 1 384 ? -33.847 -30.354 -7.700 1.00 68.88 384 ILE A C 1
ATOM 2843 O O . ILE A 1 384 ? -33.078 -29.612 -8.317 1.00 68.88 384 ILE A O 1
ATOM 2847 N N . ASP A 1 385 ? -34.418 -31.408 -8.285 1.00 67.62 385 ASP A N 1
ATOM 2848 C CA . ASP A 1 385 ? -34.094 -31.835 -9.654 1.00 67.62 385 ASP A CA 1
ATOM 2849 C C . ASP A 1 385 ? -34.535 -30.821 -10.720 1.00 67.62 385 ASP A C 1
ATOM 2851 O O . ASP A 1 385 ? -33.853 -30.598 -11.728 1.00 67.62 385 ASP A O 1
ATOM 2855 N N . LYS A 1 386 ? -35.653 -30.128 -10.479 1.00 64.81 386 LYS A N 1
ATOM 2856 C CA . LYS A 1 386 ? -36.166 -29.099 -11.391 1.00 64.81 386 LYS A CA 1
ATOM 2857 C C . LYS A 1 386 ? -35.243 -27.877 -11.453 1.00 64.81 386 LYS A C 1
ATOM 2859 O O . LYS A 1 386 ? -35.037 -27.334 -12.542 1.00 64.81 386 LYS A O 1
ATOM 2864 N N . PHE A 1 387 ? -34.639 -27.498 -10.323 1.00 61.19 387 PHE A N 1
ATOM 2865 C CA . PHE A 1 387 ? -33.639 -26.427 -10.247 1.00 61.19 387 PHE A CA 1
ATOM 2866 C C . PHE A 1 387 ? -32.335 -26.779 -10.981 1.00 61.19 387 PHE A C 1
ATOM 2868 O O . PHE A 1 387 ? -31.753 -25.910 -11.631 1.00 61.19 387 PHE A O 1
ATOM 2875 N N . HIS A 1 388 ? -31.908 -28.046 -10.969 1.00 60.12 388 HIS A N 1
ATOM 2876 C CA . HIS A 1 388 ? -30.710 -28.473 -11.701 1.00 60.12 388 HIS A CA 1
ATOM 2877 C C . HIS A 1 388 ? -30.854 -28.376 -13.229 1.00 60.12 388 HIS A C 1
ATOM 2879 O O . HIS A 1 388 ? -29.891 -28.018 -13.910 1.00 60.12 388 HIS A O 1
ATOM 2885 N N . SER A 1 389 ? -32.049 -28.627 -13.776 1.00 51.66 389 SER A N 1
ATOM 2886 C CA . SER A 1 389 ? -32.282 -28.607 -15.232 1.00 51.66 389 SER A CA 1
ATOM 2887 C C . SER A 1 389 ? -32.253 -27.208 -15.869 1.00 51.66 389 SER A C 1
ATOM 2889 O O . SER A 1 389 ? -31.922 -27.074 -17.044 1.00 51.66 389 SER A O 1
ATOM 2891 N N . GLN A 1 390 ? -32.553 -26.145 -15.111 1.00 54.03 390 GLN A N 1
ATOM 2892 C CA . GLN A 1 390 ? -32.578 -24.768 -15.633 1.00 54.03 390 GLN A CA 1
ATOM 2893 C C . GLN A 1 390 ? -31.183 -24.129 -15.739 1.00 54.03 390 GLN A C 1
ATOM 2895 O O . GLN A 1 390 ? -31.011 -23.116 -16.413 1.00 54.03 390 GLN A O 1
ATOM 2900 N N . ILE A 1 391 ? -30.166 -24.726 -15.113 1.00 54.31 391 ILE A N 1
ATOM 2901 C CA . ILE A 1 391 ? -28.801 -24.184 -15.061 1.00 54.31 391 ILE A CA 1
ATOM 2902 C C . ILE A 1 391 ? -27.969 -24.578 -16.305 1.00 54.31 391 ILE A C 1
ATOM 2904 O O . ILE A 1 391 ? -26.918 -23.990 -16.569 1.00 54.31 391 ILE A O 1
ATOM 2908 N N . THR A 1 392 ? -28.408 -25.545 -17.117 1.00 46.78 392 THR A N 1
ATOM 2909 C CA . THR A 1 392 ? -27.543 -26.226 -18.104 1.00 46.78 392 THR A CA 1
ATOM 2910 C C . THR A 1 392 ? -27.564 -25.673 -19.544 1.00 46.78 392 THR A C 1
ATOM 2912 O O . THR A 1 392 ? -26.778 -26.151 -20.355 1.00 46.78 392 THR A O 1
ATOM 2915 N N . THR A 1 393 ? -28.372 -24.658 -19.889 1.00 44.34 393 THR A N 1
ATOM 2916 C CA . THR A 1 393 ? -28.552 -24.186 -21.293 1.00 44.34 393 THR A CA 1
ATOM 2917 C C . THR A 1 393 ? -28.078 -22.757 -21.624 1.00 44.34 393 THR A C 1
ATOM 2919 O O . THR A 1 393 ? -28.368 -22.268 -22.712 1.00 44.34 393 THR A O 1
ATOM 2922 N N . CYS A 1 394 ? -27.309 -22.084 -20.761 1.00 41.00 394 CYS A N 1
ATOM 2923 C CA . CYS A 1 394 ? -26.568 -20.870 -21.151 1.00 41.00 394 CYS A CA 1
ATOM 2924 C C . CYS A 1 394 ? -25.152 -21.240 -21.624 1.00 41.00 394 CYS A C 1
ATOM 2926 O O . CYS A 1 394 ? -24.400 -21.851 -20.861 1.00 41.00 394 CYS A O 1
ATOM 2928 N N . GLU A 1 395 ? -24.772 -20.839 -22.845 1.00 44.12 395 GLU A N 1
ATOM 2929 C CA . GLU A 1 395 ? -23.377 -20.824 -23.313 1.00 44.12 395 GLU A CA 1
ATOM 2930 C C . GLU A 1 395 ? -22.519 -20.035 -22.311 1.00 44.12 395 GLU A C 1
ATOM 2932 O O . GLU A 1 395 ? -22.611 -18.814 -22.208 1.00 44.12 395 GLU A O 1
ATOM 2937 N N . ARG A 1 396 ? -21.723 -20.740 -21.505 1.00 43.56 396 ARG A N 1
ATOM 2938 C CA . ARG A 1 396 ? -21.152 -20.183 -20.270 1.00 43.56 396 ARG A CA 1
ATOM 2939 C C . ARG A 1 396 ? -19.802 -19.468 -20.433 1.00 43.56 396 ARG A C 1
ATOM 2941 O O . ARG A 1 396 ? -19.310 -18.934 -19.449 1.00 43.56 396 ARG A O 1
ATOM 2948 N N . ASN A 1 397 ? -19.228 -19.406 -21.639 1.00 44.56 397 ASN A N 1
ATOM 2949 C CA . ASN A 1 397 ? -17.834 -18.975 -21.847 1.00 44.56 397 ASN A CA 1
ATOM 2950 C C . ASN A 1 397 ? -17.645 -17.932 -22.958 1.00 44.56 397 ASN A C 1
ATOM 2952 O O . ASN A 1 397 ? -16.681 -18.001 -23.708 1.00 44.56 397 ASN A O 1
ATOM 2956 N N . SER A 1 398 ? -18.540 -16.956 -23.094 1.00 45.09 398 SER A N 1
ATOM 2957 C CA . SER A 1 398 ? -18.176 -15.755 -23.845 1.00 45.09 398 SER A CA 1
ATOM 2958 C C . SER A 1 398 ? -18.560 -14.505 -23.091 1.00 45.09 398 SER A C 1
ATOM 2960 O O . SER A 1 398 ? -19.733 -14.124 -23.062 1.00 45.09 398 SER A O 1
ATOM 2962 N N . ARG A 1 399 ? -17.563 -13.884 -22.462 1.00 57.81 399 ARG A N 1
ATOM 2963 C CA . ARG A 1 399 ? -17.711 -12.537 -21.925 1.00 57.81 399 ARG A CA 1
ATOM 2964 C C . ARG A 1 399 ? -17.500 -11.562 -23.066 1.00 57.81 399 ARG A C 1
ATOM 2966 O O . ARG A 1 399 ? -16.638 -11.750 -23.920 1.00 57.81 399 ARG A O 1
ATOM 2973 N N . VAL A 1 400 ? -18.355 -10.556 -23.097 1.00 65.19 400 VAL A N 1
ATOM 2974 C CA . VAL A 1 400 ? -18.350 -9.550 -24.139 1.00 65.19 400 VAL A CA 1
ATOM 2975 C C . VAL A 1 400 ? -18.108 -8.211 -23.461 1.00 65.19 400 VAL A C 1
ATOM 2977 O O . VAL A 1 400 ? -19.001 -7.691 -22.799 1.00 65.19 400 VAL A O 1
ATOM 2980 N N . GLU A 1 401 ? -16.893 -7.684 -23.584 1.00 74.94 401 GLU A N 1
ATOM 2981 C CA . GLU A 1 401 ? -16.508 -6.401 -22.983 1.00 74.94 401 GLU A CA 1
ATOM 2982 C C . GLU A 1 401 ? -16.466 -5.313 -24.069 1.00 74.94 401 GLU A C 1
ATOM 2984 O O . GLU A 1 401 ? -16.199 -5.581 -25.244 1.00 74.94 401 GLU A O 1
ATOM 2989 N N . ASN A 1 402 ? -16.772 -4.076 -23.683 1.00 85.75 402 ASN A N 1
ATOM 2990 C CA . ASN A 1 402 ? -16.552 -2.880 -24.493 1.00 85.75 402 ASN A CA 1
ATOM 2991 C C . ASN A 1 402 ? -16.129 -1.735 -23.562 1.00 85.75 402 ASN A C 1
ATOM 2993 O O . ASN A 1 402 ? -16.458 -1.757 -22.375 1.00 85.75 402 ASN A O 1
ATOM 2997 N N . PHE A 1 403 ? -15.448 -0.723 -24.104 1.00 87.75 403 PHE A N 1
ATOM 2998 C CA . PHE A 1 403 ? -14.905 0.379 -23.306 1.00 87.75 403 PHE A CA 1
ATOM 2999 C C . PHE A 1 403 ? -15.945 1.089 -22.428 1.00 87.75 403 PHE A C 1
ATOM 3001 O O . PHE A 1 403 ? -15.662 1.385 -21.273 1.00 87.75 403 PHE A O 1
ATOM 3008 N N . TYR A 1 404 ? -17.149 1.343 -22.943 1.00 86.81 404 TYR A N 1
ATOM 3009 C CA . TYR A 1 404 ? -18.157 2.135 -22.237 1.00 86.81 404 TYR A CA 1
ATOM 3010 C C . TYR A 1 404 ? -18.734 1.379 -21.034 1.00 86.81 404 TYR A C 1
ATOM 3012 O O . TYR A 1 404 ? -18.670 1.856 -19.905 1.00 86.81 404 TYR A O 1
ATOM 3020 N N . THR A 1 405 ? -19.228 0.156 -21.257 1.00 87.56 405 THR A N 1
ATOM 3021 C CA . THR A 1 405 ? -19.786 -0.674 -20.177 1.00 87.56 405 THR A CA 1
ATOM 3022 C C . THR A 1 405 ? -18.729 -0.999 -19.124 1.00 87.56 405 THR A C 1
ATOM 3024 O O . THR A 1 405 ? -19.038 -1.036 -17.931 1.00 87.56 405 THR A O 1
ATOM 3027 N N . LEU A 1 406 ? -17.476 -1.204 -19.545 1.00 91.25 406 LEU A N 1
ATOM 3028 C CA . LEU A 1 406 ? -16.375 -1.451 -18.625 1.00 91.25 406 LEU A CA 1
ATOM 3029 C C . LEU A 1 406 ? -16.055 -0.207 -17.781 1.00 91.25 406 LEU A C 1
ATOM 3031 O O . LEU A 1 406 ? -15.961 -0.331 -16.564 1.00 91.25 406 LEU A O 1
ATOM 3035 N N . ALA A 1 407 ? -15.976 0.986 -18.383 1.00 93.56 407 ALA A N 1
ATOM 3036 C CA . ALA A 1 407 ? -15.760 2.240 -17.654 1.00 93.56 407 ALA A CA 1
ATOM 3037 C C . ALA A 1 407 ? -16.873 2.529 -16.631 1.00 93.56 407 ALA A C 1
ATOM 3039 O O . ALA A 1 407 ? -16.574 2.842 -15.476 1.00 93.56 407 ALA A O 1
ATOM 3040 N N . GLU A 1 408 ? -18.146 2.368 -17.012 1.00 93.06 408 GLU A N 1
ATOM 3041 C CA . GLU A 1 408 ? -19.286 2.546 -16.099 1.00 93.06 408 GLU A CA 1
ATOM 3042 C C . GLU A 1 408 ? -19.239 1.556 -14.928 1.00 93.06 408 GLU A C 1
ATOM 3044 O O . GLU A 1 408 ? -19.414 1.944 -13.770 1.00 93.06 408 GLU A O 1
ATOM 3049 N N . THR A 1 409 ? -18.949 0.284 -15.218 1.00 93.88 409 THR A N 1
ATOM 3050 C CA . THR A 1 409 ? -18.848 -0.770 -14.198 1.00 93.88 409 THR A CA 1
ATOM 3051 C C . THR A 1 409 ? -17.711 -0.473 -13.222 1.00 93.88 409 THR A C 1
ATOM 3053 O O . THR A 1 409 ? -17.938 -0.429 -12.013 1.00 93.88 409 THR A O 1
ATOM 3056 N N . CYS A 1 410 ? -16.512 -0.176 -13.734 1.00 96.50 410 CYS A N 1
ATOM 3057 C CA . CYS A 1 410 ? -15.358 0.177 -12.910 1.00 96.50 410 CYS A CA 1
ATOM 3058 C C . CYS A 1 410 ? -15.617 1.445 -12.080 1.00 96.50 410 CYS A C 1
ATOM 3060 O O . CYS A 1 410 ? -15.189 1.527 -10.932 1.00 96.50 410 CYS A O 1
ATOM 3062 N N . THR A 1 411 ? -16.354 2.425 -12.614 1.00 96.88 411 THR A N 1
ATOM 3063 C CA . THR A 1 411 ? -16.734 3.639 -11.869 1.00 96.88 411 THR A CA 1
ATOM 3064 C C . THR A 1 411 ? -17.628 3.301 -10.679 1.00 96.88 411 THR A C 1
ATOM 3066 O O . THR A 1 411 ? -17.379 3.768 -9.565 1.00 96.88 411 THR A O 1
ATOM 3069 N N . ALA A 1 412 ? -18.636 2.447 -10.872 1.00 95.50 412 ALA A N 1
ATOM 3070 C CA . ALA A 1 412 ? -19.499 1.992 -9.785 1.00 95.50 412 ALA A CA 1
ATOM 3071 C C . ALA A 1 412 ? -18.720 1.191 -8.723 1.00 95.50 412 ALA A C 1
ATOM 3073 O O . ALA A 1 412 ? -18.933 1.375 -7.522 1.00 95.50 412 ALA A O 1
ATOM 3074 N N . GLU A 1 413 ? -17.789 0.340 -9.151 1.00 95.31 413 GLU A N 1
ATOM 3075 C CA . GLU A 1 413 ? -16.929 -0.462 -8.275 1.00 95.31 413 GLU A CA 1
ATOM 3076 C C . GLU A 1 413 ? -15.950 0.402 -7.462 1.00 95.31 413 GLU A C 1
ATOM 3078 O O . GLU A 1 413 ? -15.848 0.226 -6.245 1.00 95.31 413 GLU A O 1
ATOM 3083 N N . LEU A 1 414 ? -15.308 1.393 -8.095 1.00 95.75 414 LEU A N 1
ATOM 3084 C CA . LEU A 1 414 ? -14.440 2.381 -7.442 1.00 95.75 414 LEU A CA 1
ATOM 3085 C C . LEU A 1 414 ? -15.194 3.135 -6.337 1.00 95.75 414 LEU A C 1
ATOM 3087 O O . LEU A 1 414 ? -14.692 3.302 -5.220 1.00 95.75 414 LEU A O 1
ATOM 3091 N N . LEU A 1 415 ? -16.426 3.565 -6.620 1.00 93.81 415 LEU A N 1
ATOM 3092 C CA . LEU A 1 415 ? -17.285 4.219 -5.632 1.00 93.81 415 LEU A CA 1
ATOM 3093 C C . LEU A 1 415 ? -17.717 3.249 -4.527 1.00 93.81 415 LEU A C 1
ATOM 3095 O O . LEU A 1 415 ? -17.733 3.630 -3.356 1.00 93.81 415 LEU A O 1
ATOM 3099 N N . SER A 1 416 ? -18.005 1.988 -4.862 1.00 91.50 416 SER A N 1
ATOM 3100 C CA . SER A 1 416 ? -18.350 0.967 -3.869 1.00 91.50 416 SER A CA 1
ATOM 3101 C C . SER A 1 416 ? -17.190 0.637 -2.931 1.00 91.50 416 SER A C 1
ATOM 3103 O O . SER A 1 416 ? -17.440 0.338 -1.762 1.00 91.50 416 SER A O 1
ATOM 3105 N N . LEU A 1 417 ? -15.940 0.665 -3.400 1.00 91.19 417 LEU A N 1
ATOM 3106 C CA . LEU A 1 417 ? -14.768 0.474 -2.542 1.00 91.19 417 LEU A CA 1
ATOM 3107 C C . LEU A 1 417 ? -14.600 1.629 -1.550 1.00 91.19 417 LEU A C 1
ATOM 3109 O O . LEU A 1 417 ? -14.119 1.418 -0.436 1.00 91.19 417 LEU A O 1
ATOM 3113 N N . ASN A 1 418 ? -15.040 2.826 -1.933 1.00 88.69 418 ASN A N 1
ATOM 3114 C CA . ASN A 1 418 ? -15.007 4.037 -1.119 1.00 88.69 418 ASN A CA 1
ATOM 3115 C C . ASN A 1 418 ? -16.235 4.224 -0.213 1.00 88.69 418 ASN A C 1
ATOM 3117 O O . ASN A 1 418 ? -16.294 5.202 0.530 1.00 88.69 418 ASN A O 1
ATOM 3121 N N . ALA A 1 419 ? -17.191 3.293 -0.241 1.00 84.69 419 ALA A N 1
ATOM 3122 C CA . ALA A 1 419 ? -18.314 3.272 0.690 1.00 84.69 419 ALA A CA 1
ATOM 3123 C C . ALA A 1 419 ? -17.877 2.808 2.102 1.00 84.69 419 ALA A C 1
ATOM 3125 O O . ALA A 1 419 ? -16.843 2.137 2.240 1.00 84.69 419 ALA A O 1
ATOM 3126 N N . PRO A 1 420 ? -18.654 3.109 3.160 1.00 80.44 420 PRO A N 1
ATOM 3127 C CA . PRO A 1 420 ? -18.374 2.618 4.510 1.00 80.44 420 PRO A CA 1
ATOM 3128 C C . PRO A 1 420 ? -18.305 1.081 4.571 1.00 80.44 420 PRO A C 1
ATOM 3130 O O . PRO A 1 420 ? -19.012 0.387 3.840 1.00 80.44 420 PRO A O 1
ATOM 3133 N N . GLU A 1 421 ? -17.447 0.532 5.439 1.00 75.12 421 GLU A N 1
ATOM 3134 C CA . GLU A 1 421 ? -17.210 -0.925 5.528 1.00 75.12 421 GLU A CA 1
ATOM 3135 C C . GLU A 1 421 ? -18.454 -1.714 5.952 1.00 75.12 421 GLU A C 1
ATOM 3137 O O . GLU A 1 421 ? -18.723 -2.790 5.414 1.00 75.12 421 GLU A O 1
ATOM 3142 N N . ALA A 1 422 ? -19.200 -1.160 6.908 1.00 78.62 422 ALA A N 1
ATOM 3143 C CA . ALA A 1 422 ? -20.517 -1.621 7.308 1.00 78.62 422 ALA A CA 1
ATOM 3144 C C . ALA A 1 422 ? -21.509 -0.517 6.958 1.00 78.62 422 ALA A C 1
ATOM 3146 O O . ALA A 1 422 ? -21.380 0.612 7.433 1.00 78.62 422 ALA A O 1
ATOM 3147 N N . TYR A 1 423 ? -22.469 -0.840 6.100 1.00 76.69 423 TYR A N 1
ATOM 3148 C CA . TYR A 1 423 ? -23.429 0.128 5.598 1.00 76.69 423 TYR A CA 1
ATOM 3149 C C . TYR A 1 423 ? -24.792 -0.534 5.425 1.00 76.69 423 TYR A C 1
ATOM 3151 O O . TYR A 1 423 ? -25.048 -1.228 4.438 1.00 76.69 423 TYR A O 1
ATOM 3159 N N . ASP A 1 424 ? -25.662 -0.326 6.408 1.00 83.00 424 ASP A N 1
ATOM 3160 C CA . ASP A 1 424 ? -27.071 -0.690 6.316 1.00 83.00 424 ASP A CA 1
ATOM 3161 C C . ASP A 1 424 ? -27.866 0.526 5.842 1.00 83.00 424 ASP A C 1
ATOM 3163 O O . ASP A 1 424 ? -28.086 1.483 6.584 1.00 83.00 424 ASP A O 1
ATOM 3167 N N . LYS A 1 425 ? -28.295 0.476 4.580 1.00 78.56 425 LYS A N 1
ATOM 3168 C CA . LYS A 1 425 ? -29.033 1.559 3.919 1.00 78.56 425 LYS A CA 1
ATOM 3169 C C . LYS A 1 425 ? -30.401 1.838 4.543 1.00 78.56 425 LYS A C 1
ATOM 3171 O O . LYS A 1 425 ? -30.981 2.875 4.240 1.00 78.56 425 LYS A O 1
ATOM 3176 N N . SER A 1 426 ? -30.940 0.922 5.351 1.00 85.50 426 SER A N 1
ATOM 3177 C CA . SER A 1 426 ? -32.208 1.150 6.050 1.00 85.50 426 SER A CA 1
ATOM 3178 C C . SER A 1 426 ? -32.048 2.041 7.284 1.00 85.50 426 SER A C 1
ATOM 3180 O O . SER A 1 426 ? -33.036 2.585 7.772 1.00 85.50 426 SER A O 1
ATOM 3182 N N . ILE A 1 427 ? -30.813 2.221 7.763 1.00 88.12 427 ILE A N 1
ATOM 3183 C CA . ILE A 1 427 ? -30.495 3.013 8.946 1.00 88.12 427 ILE A CA 1
ATOM 3184 C C . ILE A 1 427 ? -29.992 4.382 8.501 1.00 88.12 427 ILE A C 1
ATOM 3186 O O . ILE A 1 427 ? -28.979 4.502 7.812 1.00 88.12 427 ILE A O 1
ATOM 3190 N N . THR A 1 428 ? -30.685 5.430 8.938 1.00 89.50 428 THR A N 1
ATOM 3191 C CA . THR A 1 428 ? -30.254 6.813 8.701 1.00 89.50 428 THR A CA 1
ATOM 3192 C C . THR A 1 428 ? -29.649 7.382 9.974 1.00 89.50 428 THR A C 1
ATOM 3194 O O . THR A 1 428 ? -30.348 7.492 10.978 1.00 89.50 428 THR A O 1
ATOM 3197 N N . LEU A 1 429 ? -28.376 7.779 9.920 1.00 90.69 429 LEU A N 1
ATOM 3198 C CA . LEU A 1 429 ? -27.717 8.530 10.984 1.00 90.69 429 LEU A CA 1
ATOM 3199 C C . LEU A 1 429 ? -27.533 9.987 10.554 1.00 90.69 429 LEU A C 1
ATOM 3201 O O . LEU A 1 429 ? -26.927 10.251 9.516 1.00 90.69 429 LEU A O 1
ATOM 3205 N N . THR A 1 430 ? -28.019 10.921 11.365 1.00 92.25 430 THR A N 1
ATOM 3206 C CA . THR A 1 430 ? -27.835 12.362 11.166 1.00 92.25 430 THR A CA 1
ATOM 3207 C C . THR A 1 430 ? -27.144 12.976 12.369 1.00 92.25 430 THR A C 1
ATOM 3209 O O . THR A 1 430 ? -27.512 12.687 13.507 1.00 92.25 430 THR A O 1
ATOM 3212 N N . VAL A 1 431 ? -26.178 13.851 12.110 1.00 92.50 431 VAL A N 1
ATOM 3213 C CA . VAL A 1 431 ? -25.526 14.693 13.117 1.00 92.50 431 VAL A CA 1
ATOM 3214 C C . VAL A 1 431 ? -26.020 16.123 12.930 1.00 92.50 431 VAL A C 1
ATOM 3216 O O . VAL A 1 431 ? -26.182 16.569 11.795 1.00 92.50 431 VAL A O 1
ATOM 3219 N N . ASN A 1 432 ? -26.296 16.817 14.032 1.00 93.12 432 ASN A N 1
ATOM 3220 C CA . ASN A 1 432 ? -26.895 18.151 14.000 1.00 93.12 432 ASN A CA 1
ATOM 3221 C C . ASN A 1 432 ? -25.854 19.262 13.808 1.00 93.12 432 ASN A C 1
ATOM 3223 O O . ASN A 1 432 ? -26.187 20.345 13.330 1.00 93.12 432 ASN A O 1
ATOM 3227 N N . GLU A 1 433 ? -24.608 19.015 14.207 1.00 93.06 433 GLU A N 1
ATOM 3228 C CA . GLU A 1 433 ? -23.513 19.975 14.126 1.00 93.06 433 GLU A CA 1
ATOM 3229 C C . GLU A 1 433 ? -22.712 19.851 12.821 1.00 93.06 433 GLU A C 1
ATOM 3231 O O . GLU A 1 433 ? -22.553 18.771 12.252 1.00 93.06 433 GLU A O 1
ATOM 3236 N N . GLU A 1 434 ? -22.135 20.969 12.378 1.00 89.12 434 GLU A N 1
ATOM 3237 C CA . GLU A 1 434 ? -21.156 20.995 11.291 1.00 89.12 434 GLU A CA 1
ATOM 3238 C C . GLU A 1 434 ? -19.774 20.592 11.832 1.00 89.12 434 GLU A C 1
ATOM 3240 O O . GLU A 1 434 ? -19.080 21.363 12.498 1.00 89.12 434 GLU A O 1
ATOM 3245 N N . LEU A 1 435 ? -19.387 19.338 11.591 1.00 86.00 435 LEU A N 1
ATOM 3246 C CA . LEU A 1 435 ? -18.197 18.727 12.187 1.00 86.00 435 LEU A CA 1
ATOM 3247 C C . LEU A 1 435 ? -16.923 18.989 11.376 1.00 86.00 435 LEU A C 1
ATOM 3249 O O . LEU A 1 435 ? -16.364 18.085 10.750 1.00 86.00 435 LEU A O 1
ATOM 3253 N N . THR A 1 436 ? -16.417 20.218 11.433 1.00 84.12 436 THR A N 1
ATOM 3254 C CA . THR A 1 436 ? -15.089 20.542 10.895 1.00 84.12 436 THR A CA 1
ATOM 3255 C C . THR A 1 436 ? -13.972 19.848 11.691 1.00 84.12 436 THR A C 1
ATOM 3257 O O . THR A 1 436 ? -14.146 19.409 12.832 1.00 84.12 436 THR A O 1
ATOM 3260 N N . THR A 1 437 ? -12.771 19.733 11.112 1.00 81.38 437 THR A N 1
ATOM 3261 C CA . THR A 1 437 ? -11.644 19.046 11.776 1.00 81.38 437 THR A CA 1
ATOM 3262 C C . THR A 1 437 ? -11.158 19.736 13.056 1.00 81.38 437 THR A C 1
ATOM 3264 O O . THR A 1 437 ? -10.527 19.098 13.894 1.00 81.38 437 THR A O 1
ATOM 3267 N N . ASP A 1 438 ? -11.424 21.026 13.219 1.00 85.25 438 ASP A N 1
ATOM 3268 C CA . ASP A 1 438 ? -11.117 21.829 14.405 1.00 85.25 438 ASP A CA 1
ATOM 3269 C C . ASP A 1 438 ? -12.290 21.915 15.393 1.00 85.25 438 ASP A C 1
ATOM 3271 O O . ASP A 1 438 ? -12.118 22.434 16.498 1.00 85.25 438 ASP A O 1
ATOM 3275 N N . TYR A 1 439 ? -13.453 21.350 15.045 1.00 88.50 439 TYR A N 1
ATOM 3276 C CA . TYR A 1 439 ? -14.624 21.346 15.909 1.00 88.50 439 TYR A CA 1
ATOM 3277 C C . TYR A 1 439 ? -14.322 20.665 17.250 1.00 88.50 439 TYR A C 1
ATOM 3279 O O . TYR A 1 439 ? -13.943 19.485 17.316 1.00 88.50 439 TYR A O 1
ATOM 3287 N N . THR A 1 440 ? -14.535 21.426 18.324 1.00 89.88 440 THR A N 1
ATOM 3288 C CA . THR A 1 440 ? -14.498 20.959 19.710 1.00 89.88 440 THR A CA 1
ATOM 3289 C C . THR A 1 440 ? -15.764 21.430 20.409 1.00 89.88 440 THR A C 1
ATOM 3291 O O . THR A 1 440 ? -16.040 22.621 20.508 1.00 89.88 440 THR A O 1
ATOM 3294 N N . GLY A 1 441 ? -16.576 20.483 20.860 1.00 91.44 441 GLY A N 1
ATOM 3295 C CA . GLY A 1 441 ? -17.880 20.795 21.437 1.00 91.44 441 GLY A CA 1
ATOM 3296 C C . GLY A 1 441 ? -18.757 19.561 21.614 1.00 91.44 441 GLY A C 1
ATOM 3297 O O . GLY A 1 441 ? -18.326 18.453 21.262 1.00 91.44 441 GLY A O 1
ATOM 3298 N N . PRO A 1 442 ? -19.955 19.726 22.196 1.00 93.69 442 PRO A N 1
ATOM 3299 C CA . PRO A 1 442 ? -20.965 18.679 22.232 1.00 93.69 442 PRO A CA 1
ATOM 3300 C C . PRO A 1 442 ? -21.358 18.247 20.819 1.00 93.69 442 PRO A C 1
ATOM 3302 O O . PRO A 1 442 ? -21.359 19.064 19.909 1.00 93.69 442 PRO A O 1
ATOM 3305 N N . VAL A 1 443 ? -21.692 16.973 20.642 1.00 95.56 443 VAL A N 1
ATOM 3306 C CA . VAL A 1 443 ? -22.172 16.446 19.361 1.00 95.56 443 VAL A CA 1
ATOM 3307 C C . VAL A 1 443 ? -23.468 15.701 19.599 1.00 95.56 443 VAL A C 1
ATOM 3309 O O . VAL A 1 443 ? -23.518 14.803 20.442 1.00 95.56 443 VAL A O 1
ATOM 3312 N N . THR A 1 444 ? -24.507 16.068 18.865 1.00 95.81 444 THR A N 1
ATOM 3313 C CA . THR A 1 444 ? -25.842 15.499 18.980 1.00 95.81 444 THR A CA 1
ATOM 3314 C C . THR A 1 444 ? -26.325 14.996 17.635 1.00 95.81 444 THR A C 1
ATOM 3316 O O . THR A 1 444 ? -25.903 15.440 16.567 1.00 95.81 444 THR A O 1
ATOM 3319 N N . GLY A 1 445 ? -27.234 14.036 17.671 1.00 95.81 445 GLY A N 1
ATOM 3320 C CA . GLY A 1 445 ? -27.799 13.520 16.445 1.00 95.81 445 GLY A CA 1
ATOM 3321 C C . GLY A 1 445 ? -28.930 12.550 16.687 1.00 95.81 445 GLY A C 1
ATOM 3322 O O . GLY A 1 445 ? -29.429 12.392 17.803 1.00 95.81 445 GLY A O 1
ATOM 3323 N N . HIS A 1 446 ? -29.340 11.915 15.602 1.00 96.00 446 HIS A N 1
ATOM 3324 C CA . HIS A 1 446 ? -30.453 10.990 15.581 1.00 96.00 446 HIS A CA 1
ATOM 3325 C C . HIS A 1 446 ? -30.143 9.810 14.661 1.00 96.00 446 HIS A C 1
ATOM 3327 O O . HIS A 1 446 ? -29.593 9.973 13.571 1.00 96.00 446 HIS A O 1
ATOM 3333 N N . CYS A 1 447 ? -30.507 8.613 15.107 1.00 95.12 447 CYS A N 1
ATOM 3334 C CA . CYS A 1 447 ? -30.412 7.374 14.356 1.00 95.12 447 CYS A CA 1
ATOM 3335 C C . CYS A 1 447 ? -31.820 6.806 14.148 1.00 95.12 447 CYS A C 1
ATOM 3337 O O . CYS A 1 447 ? -32.483 6.398 15.099 1.00 95.12 447 CYS A O 1
ATOM 3339 N N . SER A 1 448 ? -32.282 6.761 12.899 1.00 93.62 448 SER A N 1
ATOM 3340 C CA . SER A 1 448 ? -33.562 6.144 12.556 1.00 93.62 448 SER A CA 1
ATOM 3341 C C . SER A 1 448 ? -33.394 4.628 12.453 1.00 93.62 448 SER A C 1
ATOM 3343 O O . SER A 1 448 ? -32.813 4.130 11.487 1.00 93.62 448 SER A O 1
ATOM 3345 N N . ILE A 1 449 ? -33.868 3.908 13.473 1.00 92.94 449 ILE A N 1
ATOM 3346 C CA . ILE A 1 449 ? -33.778 2.448 13.578 1.00 92.94 449 ILE A CA 1
ATOM 3347 C C . ILE A 1 449 ? -34.909 1.888 14.456 1.00 92.94 449 ILE A C 1
ATOM 3349 O O . ILE A 1 449 ? -35.440 2.583 15.320 1.00 92.94 449 ILE A O 1
ATOM 3353 N N . GLY A 1 450 ? -35.297 0.629 14.234 1.00 91.94 450 GLY A N 1
ATOM 3354 C CA . GLY A 1 450 ? -36.214 -0.080 15.130 1.00 91.94 450 GLY A CA 1
ATOM 3355 C C . GLY A 1 450 ? -35.522 -0.482 16.434 1.00 91.94 450 GLY A C 1
ATOM 3356 O O . GLY A 1 450 ? -34.383 -0.935 16.398 1.00 91.94 450 GLY A O 1
ATOM 3357 N N . ASP A 1 451 ? -36.223 -0.337 17.561 1.00 92.56 451 ASP A N 1
ATOM 3358 C CA . ASP A 1 451 ? -35.710 -0.616 18.913 1.00 92.56 451 ASP A CA 1
ATOM 3359 C C . ASP A 1 451 ? -34.343 0.047 19.219 1.00 92.56 451 ASP A C 1
ATOM 3361 O O . ASP A 1 451 ? -33.353 -0.646 19.469 1.00 92.56 451 ASP A O 1
ATOM 3365 N N . PRO A 1 452 ? -34.241 1.395 19.185 1.00 94.44 452 PRO A N 1
ATOM 3366 C CA . PRO A 1 452 ? -32.956 2.093 19.296 1.00 94.44 452 PRO A CA 1
ATOM 3367 C C . PRO A 1 452 ? -32.131 1.728 20.536 1.00 94.44 452 PRO A C 1
ATOM 3369 O O . PRO A 1 452 ? -30.908 1.633 20.454 1.00 94.44 452 PRO A O 1
ATOM 3372 N N . GLN A 1 453 ? -32.784 1.448 21.667 1.00 94.88 453 GLN A N 1
ATOM 3373 C CA . GLN A 1 453 ? -32.115 1.125 22.934 1.00 94.88 453 GLN A CA 1
ATOM 3374 C C . GLN A 1 453 ? -31.334 -0.203 22.894 1.00 94.88 453 GLN A C 1
ATOM 3376 O O . GLN A 1 453 ? -30.490 -0.454 23.756 1.00 94.88 453 GLN A O 1
ATOM 3381 N N . SER A 1 454 ? -31.544 -1.030 21.866 1.00 95.12 454 SER A N 1
ATOM 3382 C CA . SER A 1 454 ? -30.728 -2.214 21.573 1.00 95.12 454 SER A CA 1
ATOM 3383 C C . SER A 1 454 ? -29.403 -1.893 20.862 1.00 95.12 454 SER A C 1
ATOM 3385 O O . SER A 1 454 ? -28.677 -2.807 20.453 1.00 95.12 454 SER A O 1
ATOM 3387 N N . TYR A 1 455 ? -29.048 -0.613 20.719 1.00 95.81 455 TYR A N 1
ATOM 3388 C CA . TYR A 1 455 ? -27.853 -0.176 20.005 1.00 95.81 455 TYR A CA 1
ATOM 3389 C C . TYR A 1 455 ? -27.020 0.838 20.795 1.00 95.81 455 TYR A C 1
ATOM 3391 O O . TYR A 1 455 ? -27.531 1.708 21.498 1.00 95.81 455 TYR A O 1
ATOM 3399 N N . ILE A 1 456 ? -25.702 0.727 20.635 1.00 96.06 456 ILE A N 1
ATOM 3400 C CA . ILE A 1 456 ? -24.707 1.675 21.139 1.00 96.06 456 ILE A CA 1
ATOM 3401 C C . ILE A 1 456 ? -24.101 2.401 19.948 1.00 96.06 456 ILE A C 1
ATOM 3403 O O . ILE A 1 456 ? -23.649 1.767 18.996 1.00 96.06 456 ILE A O 1
ATOM 3407 N N . ILE A 1 457 ? -24.034 3.724 20.024 1.00 96.00 457 ILE A N 1
ATOM 3408 C CA . ILE A 1 457 ? -23.294 4.552 19.081 1.00 96.00 457 ILE A CA 1
ATOM 3409 C C . ILE A 1 457 ? -21.988 5.024 19.716 1.00 96.00 457 ILE A C 1
ATOM 3411 O O . ILE A 1 457 ? -21.970 5.562 20.822 1.00 96.00 457 ILE A O 1
ATOM 3415 N N . ALA A 1 458 ? -20.877 4.815 19.017 1.00 95.56 458 ALA A N 1
ATOM 3416 C CA . ALA A 1 458 ? -19.556 5.287 19.405 1.00 95.56 458 ALA A CA 1
ATOM 3417 C C . ALA A 1 458 ? -19.112 6.428 18.491 1.00 95.56 458 ALA A C 1
ATOM 3419 O O . ALA A 1 458 ? -19.188 6.293 17.272 1.00 95.56 458 ALA A O 1
ATOM 3420 N N . MET A 1 459 ? -18.610 7.516 19.074 1.00 94.94 459 MET A N 1
ATOM 3421 C CA . MET A 1 459 ? -17.942 8.586 18.339 1.00 94.94 459 MET A CA 1
ATOM 3422 C C . MET A 1 459 ? -16.434 8.342 18.344 1.00 94.94 459 MET A C 1
ATOM 3424 O O . MET A 1 459 ? -15.803 8.229 19.401 1.00 94.94 459 MET A O 1
ATOM 3428 N N . CYS A 1 460 ? -15.848 8.313 17.156 1.00 91.94 460 CYS A N 1
ATOM 3429 C CA . CYS A 1 460 ? -14.417 8.218 16.923 1.00 91.94 460 CYS A CA 1
ATOM 3430 C C . CYS A 1 460 ? -13.880 9.553 16.394 1.00 91.94 460 CYS A C 1
ATOM 3432 O O . CYS A 1 460 ? -14.601 10.345 15.787 1.00 91.94 460 CYS A O 1
ATOM 3434 N N . THR A 1 461 ? -12.608 9.829 16.670 1.00 90.38 461 THR A N 1
ATOM 3435 C CA . THR A 1 461 ? -11.878 10.978 16.125 1.00 90.38 461 THR A CA 1
ATOM 3436 C C . THR A 1 461 ? -10.613 10.496 15.431 1.00 90.38 461 THR A C 1
ATOM 3438 O O . THR A 1 461 ? -9.870 9.682 15.977 1.00 90.38 461 THR A O 1
ATOM 3441 N N . SER A 1 462 ? -10.356 11.022 14.238 1.00 87.69 462 SER A N 1
ATOM 3442 C CA . SER A 1 462 ? -9.201 10.693 13.411 1.00 87.69 462 SER A CA 1
ATOM 3443 C C . SER A 1 462 ? -8.302 11.911 13.234 1.00 87.69 462 SER A C 1
ATOM 3445 O O . SER A 1 462 ? -8.709 12.947 12.701 1.00 87.69 462 SER A O 1
ATOM 3447 N N . THR A 1 463 ? -7.050 11.772 13.664 1.00 83.88 463 THR A N 1
ATOM 3448 C CA . THR A 1 463 ? -5.953 12.680 13.306 1.00 83.88 463 THR A CA 1
ATOM 3449 C C . THR A 1 463 ? -5.020 11.937 12.350 1.00 83.88 463 THR A C 1
ATOM 3451 O O . THR A 1 463 ? -5.420 11.652 11.229 1.00 83.88 463 THR A O 1
ATOM 3454 N N . THR A 1 464 ? -3.814 11.553 12.758 1.00 77.31 464 THR A N 1
ATOM 3455 C CA . THR A 1 464 ? -2.986 10.593 12.005 1.00 77.31 464 THR A CA 1
ATOM 3456 C C . THR A 1 464 ? -3.422 9.144 12.240 1.00 77.31 464 THR A C 1
ATOM 3458 O O . THR A 1 464 ? -3.146 8.280 11.411 1.00 77.31 464 THR A O 1
ATOM 3461 N N . LEU A 1 465 ? -4.134 8.888 13.341 1.00 78.56 465 LEU A N 1
ATOM 3462 C CA . LEU A 1 465 ? -4.764 7.615 13.688 1.00 78.56 465 LEU A CA 1
ATOM 3463 C C . LEU A 1 465 ? -6.181 7.865 14.215 1.00 78.56 465 LEU A C 1
ATOM 3465 O O . LEU A 1 465 ? -6.484 8.957 14.705 1.00 78.56 465 LEU A O 1
ATOM 3469 N N . GLU A 1 466 ? -7.040 6.854 14.106 1.00 84.44 466 GLU A N 1
ATOM 3470 C CA . GLU A 1 466 ? -8.377 6.856 14.699 1.00 84.44 466 GLU A CA 1
ATOM 3471 C C . GLU A 1 466 ? -8.314 6.415 16.168 1.00 84.44 466 GLU A C 1
ATOM 3473 O O . GLU A 1 466 ? -7.603 5.474 16.520 1.00 84.44 466 GLU A O 1
ATOM 3478 N N . TYR A 1 467 ? -9.083 7.078 17.028 1.00 85.12 467 TYR A N 1
ATOM 3479 C CA . TYR A 1 467 ? -9.326 6.649 18.400 1.00 85.12 467 TYR A CA 1
ATOM 3480 C C . TYR A 1 467 ? -10.782 6.917 18.794 1.00 85.12 467 TYR A C 1
ATOM 3482 O O . TYR A 1 467 ? -11.391 7.905 18.378 1.00 85.12 467 TYR A O 1
ATOM 3490 N N . GLN A 1 468 ? -11.364 6.029 19.601 1.00 89.25 468 GLN A N 1
ATOM 3491 C CA . GLN A 1 468 ? -12.710 6.224 20.138 1.00 89.25 468 GLN A CA 1
ATOM 3492 C C . GLN A 1 468 ? -12.687 7.276 21.252 1.00 89.25 468 GLN A C 1
ATOM 3494 O O . GLN A 1 468 ? -11.872 7.200 22.170 1.00 89.25 468 GLN A O 1
ATOM 3499 N N . VAL A 1 469 ? -13.598 8.247 21.182 1.00 88.62 469 VAL A N 1
ATOM 3500 C CA . VAL A 1 469 ? -13.759 9.291 22.205 1.00 88.62 469 VAL A CA 1
ATOM 3501 C C . VAL A 1 469 ? -14.691 8.810 23.308 1.00 88.62 469 VAL A C 1
ATOM 3503 O O . VAL A 1 469 ? -14.369 8.903 24.491 1.00 88.62 469 VAL A O 1
ATOM 3506 N N . SER A 1 470 ? -15.862 8.313 22.918 1.00 91.38 470 SER A N 1
ATOM 3507 C CA . SER A 1 470 ? -16.926 7.899 23.829 1.00 91.38 470 SER A CA 1
ATOM 3508 C C . SER A 1 470 ? -17.975 7.075 23.085 1.00 91.38 470 SER A C 1
ATOM 3510 O O . SER A 1 470 ? -17.989 7.017 21.855 1.00 91.38 470 SER A O 1
ATOM 3512 N N . SER A 1 471 ? -18.850 6.419 23.842 1.00 95.19 471 SER A N 1
ATOM 3513 C CA . SER A 1 471 ? -19.992 5.673 23.319 1.00 95.19 471 SER A CA 1
ATOM 3514 C C . SER A 1 471 ? -21.204 5.846 24.226 1.00 95.19 471 SER A C 1
ATOM 3516 O O . SER A 1 471 ? -21.041 5.921 25.444 1.00 95.19 471 SER A O 1
ATOM 3518 N N . VAL A 1 472 ? -22.399 5.889 23.643 1.00 95.75 472 VAL A N 1
ATOM 3519 C CA . VAL A 1 472 ? -23.679 6.023 24.355 1.00 95.75 472 VAL A CA 1
ATOM 3520 C C . VAL A 1 472 ? -24.703 5.041 23.788 1.00 95.75 472 VAL A C 1
ATOM 3522 O O . VAL A 1 472 ? -24.633 4.683 22.614 1.00 95.75 472 VAL A O 1
ATOM 3525 N N . VAL A 1 473 ? -25.635 4.580 24.621 1.00 96.25 473 VAL A N 1
ATOM 3526 C CA . VAL A 1 473 ? -26.828 3.855 24.149 1.00 96.25 473 VAL A CA 1
ATOM 3527 C C . VAL A 1 473 ? -27.757 4.879 23.493 1.00 96.25 473 VAL A C 1
ATOM 3529 O O . VAL A 1 473 ? -27.843 6.002 23.989 1.00 96.25 473 VAL A O 1
ATOM 3532 N N . LEU A 1 474 ? -28.407 4.529 22.380 1.00 96.38 474 LEU A N 1
ATOM 3533 C CA . LEU A 1 474 ? -29.406 5.425 21.787 1.00 96.38 474 LEU A CA 1
ATOM 3534 C C . LEU A 1 474 ? -30.605 5.579 22.731 1.00 96.38 474 LEU A C 1
ATOM 3536 O O . LEU A 1 474 ? -31.040 4.616 23.366 1.00 96.38 474 LEU A O 1
ATOM 3540 N N . GLU A 1 475 ? -31.171 6.778 22.783 1.00 96.75 475 GLU A N 1
ATOM 3541 C CA . GLU A 1 475 ? -32.415 7.032 23.506 1.00 96.75 475 GLU A CA 1
ATOM 3542 C C . GLU A 1 475 ? -33.605 6.342 22.821 1.00 96.75 475 GLU A C 1
ATOM 3544 O O . GLU A 1 475 ? -33.526 5.927 21.665 1.00 96.75 475 GLU A O 1
ATOM 3549 N N . SER A 1 476 ? -34.741 6.215 23.516 1.00 95.19 476 SER A N 1
ATOM 3550 C CA . SER A 1 476 ? -35.930 5.516 22.988 1.00 95.19 476 SER A CA 1
ATOM 3551 C C . SER A 1 476 ? -36.479 6.096 21.681 1.00 95.19 476 SER A C 1
ATOM 3553 O O . SER A 1 476 ? -37.156 5.390 20.937 1.00 95.19 476 SER A O 1
ATOM 3555 N N . ASP A 1 477 ? -36.209 7.373 21.414 1.00 95.19 477 ASP A N 1
ATOM 3556 C CA . ASP A 1 477 ? -36.585 8.070 20.183 1.00 95.19 477 ASP A CA 1
ATOM 3557 C C . ASP A 1 477 ? -35.492 8.030 19.099 1.00 95.19 477 ASP A C 1
ATOM 3559 O O . ASP A 1 477 ? -35.680 8.608 18.036 1.00 95.19 477 ASP A O 1
ATOM 3563 N N . GLY A 1 478 ? -34.366 7.349 19.344 1.00 95.00 478 GLY A N 1
ATOM 3564 C CA . GLY A 1 478 ? -33.232 7.258 18.424 1.00 95.00 478 GLY A CA 1
ATOM 3565 C C . GLY A 1 478 ? -32.205 8.382 18.560 1.00 95.00 478 GLY A C 1
ATOM 3566 O O . GLY A 1 478 ? -31.214 8.382 17.825 1.00 95.00 478 GLY A O 1
ATOM 3567 N N . THR A 1 479 ? -32.394 9.336 19.475 1.00 97.25 479 THR A N 1
ATOM 3568 C CA . THR A 1 479 ? -31.431 10.426 19.685 1.00 97.25 479 THR A CA 1
ATOM 3569 C C . THR A 1 479 ? -30.173 9.971 20.428 1.00 97.25 479 THR A C 1
ATOM 3571 O O . THR A 1 479 ? -30.158 8.965 21.140 1.00 97.25 479 THR A O 1
ATOM 3574 N N . PHE A 1 480 ? -29.077 10.708 20.234 1.00 96.62 480 PHE A N 1
ATOM 3575 C CA . PHE A 1 480 ? -27.829 10.524 20.974 1.00 96.62 480 PHE A CA 1
ATOM 3576 C C . PHE A 1 480 ? -27.136 11.860 21.244 1.00 96.62 480 PHE A C 1
ATOM 3578 O O . PHE A 1 480 ? -27.289 12.829 20.496 1.00 96.62 480 PHE A O 1
ATOM 3585 N N . SER A 1 481 ? -26.338 11.900 22.313 1.00 96.19 481 SER A N 1
ATOM 3586 C CA . SER A 1 481 ? -25.570 13.082 22.699 1.00 96.19 481 SER A CA 1
ATOM 3587 C C . SER A 1 481 ? -24.218 12.706 23.299 1.00 96.19 481 SER A C 1
ATOM 3589 O O . SER A 1 481 ? -24.119 11.887 24.214 1.00 96.19 481 SER A O 1
ATOM 3591 N N . PHE A 1 482 ? -23.166 13.346 22.800 1.00 96.25 482 PHE A N 1
ATOM 3592 C CA . PHE A 1 482 ? -21.819 13.298 23.343 1.00 96.25 482 PHE A CA 1
ATOM 3593 C C . PHE A 1 482 ? -21.479 14.664 23.935 1.00 96.25 482 PHE A C 1
ATOM 3595 O O . PHE A 1 482 ? -21.467 15.667 23.231 1.00 96.25 482 PHE A O 1
ATOM 3602 N N . ALA A 1 483 ? -21.141 14.714 25.225 1.00 92.19 483 ALA A N 1
ATOM 3603 C CA . ALA A 1 483 ? -20.915 15.983 25.926 1.00 92.19 483 ALA A CA 1
ATOM 3604 C C . ALA A 1 483 ? -19.698 16.790 25.424 1.00 92.19 483 ALA A C 1
ATOM 3606 O O . ALA A 1 483 ? -19.595 17.983 25.699 1.00 92.19 483 ALA A O 1
ATOM 3607 N N . ARG A 1 484 ? -18.743 16.142 24.745 1.00 87.94 484 ARG A N 1
ATOM 3608 C CA . ARG A 1 484 ? -17.524 16.771 24.216 1.00 87.94 484 ARG A CA 1
ATOM 3609 C C . ARG A 1 484 ? -16.937 15.969 23.063 1.00 87.94 484 ARG A C 1
ATOM 3611 O O . ARG A 1 484 ? -17.089 14.749 23.017 1.00 87.94 484 ARG A O 1
ATOM 3618 N N . SER A 1 485 ? -16.171 16.652 22.227 1.00 90.62 485 SER A N 1
ATOM 3619 C CA . SER A 1 485 ? -15.367 16.090 21.146 1.00 90.62 485 SER A CA 1
ATOM 3620 C C . SER A 1 485 ? -13.980 16.742 21.108 1.00 90.62 485 SER A C 1
ATOM 3622 O O . SER A 1 485 ? -13.772 17.812 21.684 1.00 90.62 485 SER A O 1
ATOM 3624 N N . TRP A 1 486 ? -13.023 16.077 20.462 1.00 88.31 486 TRP A N 1
ATOM 3625 C CA . TRP A 1 486 ? -11.635 16.536 20.332 1.00 88.31 486 TRP A CA 1
ATOM 3626 C C . TRP A 1 486 ? -11.315 16.925 18.885 1.00 88.31 486 TRP A C 1
ATOM 3628 O O . TRP A 1 486 ? -12.001 16.442 17.984 1.00 88.31 486 TRP A O 1
ATOM 3638 N N . PRO A 1 487 ? -10.279 17.742 18.621 1.00 88.69 487 PRO A N 1
ATOM 3639 C CA . PRO A 1 487 ? -9.868 18.051 17.253 1.00 88.69 487 PRO A CA 1
ATOM 3640 C C . PRO A 1 487 ? -9.531 16.784 16.447 1.00 88.69 487 PRO A C 1
ATOM 3642 O O . PRO A 1 487 ? -8.850 15.879 16.935 1.00 88.69 487 PRO A O 1
ATOM 3645 N N . GLY A 1 488 ? -9.992 16.742 15.201 1.00 87.06 488 GLY A N 1
ATOM 3646 C CA . GLY A 1 488 ? -9.847 15.643 14.245 1.00 87.06 488 GLY A CA 1
ATOM 3647 C C . GLY A 1 488 ? -11.151 15.365 13.493 1.00 87.06 488 GLY A C 1
ATOM 3648 O O . GLY A 1 488 ? -12.218 15.824 13.896 1.00 87.06 488 GLY A O 1
ATOM 3649 N N . ALA A 1 489 ? -11.077 14.610 12.400 1.00 88.50 489 ALA A N 1
ATOM 3650 C CA . ALA A 1 489 ? -12.262 14.198 11.647 1.00 88.50 489 ALA A CA 1
ATOM 3651 C C . ALA A 1 489 ? -13.103 13.221 12.479 1.00 88.50 489 ALA A C 1
ATOM 3653 O O . ALA A 1 489 ? -12.544 12.382 13.184 1.00 88.50 489 ALA A O 1
ATOM 3654 N N . LYS A 1 490 ? -14.431 13.340 12.436 1.00 90.19 490 LYS A N 1
ATOM 3655 C CA . LYS A 1 490 ? -15.330 12.510 13.247 1.00 90.19 490 LYS A CA 1
ATOM 3656 C C . LYS A 1 490 ? -15.935 11.384 12.418 1.00 90.19 490 LYS A C 1
ATOM 3658 O O . LYS A 1 490 ? -16.285 11.580 11.258 1.00 90.19 490 LYS A O 1
ATOM 3663 N N . SER A 1 491 ? -16.091 10.225 13.042 1.00 91.56 491 SER A N 1
ATOM 3664 C CA . SER A 1 491 ? -16.862 9.100 12.514 1.00 91.56 491 SER A CA 1
ATOM 3665 C C . SER A 1 491 ? -17.717 8.504 13.629 1.00 91.56 491 SER A C 1
ATOM 3667 O O . SER A 1 491 ? -17.398 8.639 14.815 1.00 91.56 491 SER A O 1
ATOM 3669 N N . PHE A 1 492 ? -18.819 7.859 13.259 1.00 92.50 492 PHE A N 1
ATOM 3670 C CA . PHE A 1 492 ? -19.748 7.245 14.200 1.00 92.50 492 PHE A CA 1
ATOM 3671 C C . PHE A 1 492 ? -19.969 5.788 13.836 1.00 92.50 492 PHE A C 1
ATOM 3673 O O . PHE A 1 492 ? -20.252 5.454 12.687 1.00 92.50 492 PHE A O 1
ATOM 3680 N N . LYS A 1 493 ? -19.847 4.912 14.829 1.00 93.56 493 LYS A N 1
ATOM 3681 C CA . LYS A 1 493 ? -19.976 3.464 14.659 1.00 93.56 493 LYS A CA 1
ATOM 3682 C C . LYS A 1 493 ? -21.132 2.966 15.508 1.00 93.56 493 LYS A C 1
ATOM 3684 O O . LYS A 1 493 ? -21.143 3.195 16.716 1.00 93.56 493 LYS A O 1
ATOM 3689 N N . LEU A 1 494 ? -22.095 2.306 14.876 1.00 93.94 494 LEU A N 1
ATOM 3690 C CA . LEU A 1 494 ? -23.271 1.758 15.543 1.00 93.94 494 LEU A CA 1
ATOM 3691 C C . LEU A 1 494 ? -23.089 0.257 15.778 1.00 93.94 494 LEU A C 1
ATOM 3693 O O . LEU A 1 494 ? -22.842 -0.492 14.833 1.00 93.94 494 LEU A O 1
ATOM 3697 N N . TYR A 1 495 ? -23.262 -0.186 17.018 1.00 94.38 495 TYR A N 1
ATOM 3698 C CA . TYR A 1 495 ? -23.119 -1.577 17.446 1.00 94.38 495 TYR A CA 1
ATOM 3699 C C . TYR A 1 495 ? -24.416 -2.088 18.069 1.00 94.38 495 TYR A C 1
ATOM 3701 O O . TYR A 1 495 ? -25.122 -1.332 18.734 1.00 94.38 495 TYR A O 1
ATOM 3709 N N . ARG A 1 496 ? -24.715 -3.382 17.919 1.00 93.50 496 ARG A N 1
ATOM 3710 C CA . ARG A 1 496 ? -25.774 -4.037 18.711 1.00 93.50 496 ARG A CA 1
ATOM 3711 C C . ARG A 1 496 ? -25.304 -4.283 20.140 1.00 93.50 496 ARG A C 1
ATOM 3713 O O . ARG A 1 496 ? -24.236 -4.856 20.340 1.00 93.50 496 ARG A O 1
ATOM 3720 N N . THR A 1 497 ? -26.133 -3.960 21.129 1.00 91.75 497 THR A N 1
ATOM 3721 C CA . THR A 1 497 ? -25.837 -4.215 22.552 1.00 91.75 497 THR A CA 1
ATOM 3722 C C . THR A 1 497 ? -25.719 -5.707 22.865 1.00 91.75 497 THR A C 1
ATOM 3724 O O . THR A 1 497 ? -24.922 -6.095 23.713 1.00 91.75 497 THR A O 1
ATOM 3727 N N . SER A 1 498 ? -26.468 -6.558 22.158 1.00 90.94 498 SER A N 1
ATOM 3728 C CA . SER A 1 498 ? -26.558 -7.994 22.448 1.00 90.94 498 SER A CA 1
ATOM 3729 C C . SER A 1 498 ? -25.277 -8.781 22.160 1.00 90.94 498 SER A C 1
ATOM 3731 O O . SER A 1 498 ? -25.033 -9.804 22.792 1.00 90.94 498 SER A O 1
ATOM 3733 N N . ASN A 1 499 ? -24.491 -8.365 21.164 1.00 89.38 499 ASN A N 1
ATOM 3734 C CA . ASN A 1 499 ? -23.318 -9.114 20.695 1.00 89.38 499 ASN A CA 1
ATOM 3735 C C . ASN A 1 499 ? -22.137 -8.230 20.273 1.00 89.38 499 ASN A C 1
ATOM 3737 O O . ASN A 1 499 ? -21.157 -8.747 19.742 1.00 89.38 499 ASN A O 1
ATOM 3741 N N . ASN A 1 500 ? -22.237 -6.913 20.466 1.00 85.88 500 ASN A N 1
ATOM 3742 C CA . ASN A 1 500 ? -21.247 -5.928 20.042 1.00 85.88 500 ASN A CA 1
ATOM 3743 C C . ASN A 1 500 ? -20.918 -5.970 18.533 1.00 85.88 500 ASN A C 1
ATOM 3745 O O . ASN A 1 500 ? -19.848 -5.538 18.108 1.00 85.88 500 ASN A O 1
ATOM 3749 N N . GLY A 1 501 ? -21.825 -6.507 17.709 1.00 89.69 501 GLY A N 1
ATOM 3750 C CA . GLY A 1 501 ? -21.654 -6.568 16.261 1.00 89.69 501 GLY A CA 1
ATOM 3751 C C . GLY A 1 501 ? -21.827 -5.189 15.630 1.00 89.69 501 GLY A C 1
ATOM 3752 O O . GLY A 1 501 ? -22.829 -4.521 15.893 1.00 89.69 501 GLY A O 1
ATOM 3753 N N . LEU A 1 502 ? -20.866 -4.777 14.797 1.00 89.94 502 LEU A N 1
ATOM 3754 C CA . LEU A 1 502 ? -20.925 -3.533 14.026 1.00 89.94 502 LEU A CA 1
ATOM 3755 C C . LEU A 1 502 ? -22.055 -3.609 12.989 1.00 89.94 502 LEU A C 1
ATOM 3757 O O . LEU A 1 502 ? -22.128 -4.557 12.210 1.00 89.94 502 LEU A O 1
ATOM 3761 N N . VAL A 1 503 ? -22.933 -2.609 12.992 1.00 90.19 503 VAL A N 1
ATOM 3762 C CA . VAL A 1 503 ? -24.149 -2.560 12.166 1.00 90.19 503 VAL A CA 1
ATOM 3763 C C . VAL A 1 503 ? -23.962 -1.616 10.990 1.00 90.19 503 VAL A C 1
ATOM 3765 O O . VAL A 1 503 ? -24.146 -2.000 9.840 1.00 90.19 503 VAL A O 1
ATOM 3768 N N . THR A 1 504 ? -23.592 -0.372 11.283 1.00 90.19 504 THR A N 1
ATOM 3769 C CA . THR A 1 504 ? -23.355 0.653 10.271 1.00 90.19 504 THR A CA 1
ATOM 3770 C C . THR A 1 504 ? -22.299 1.632 10.768 1.00 90.19 504 THR A C 1
ATOM 3772 O O . THR A 1 504 ? -22.140 1.837 11.977 1.00 90.19 504 THR A O 1
ATOM 3775 N N . VAL A 1 505 ? -21.563 2.216 9.830 1.00 89.75 505 VAL A N 1
ATOM 3776 C CA . VAL A 1 505 ? -20.600 3.286 10.076 1.00 89.75 505 VAL A CA 1
ATOM 3777 C C . VAL A 1 505 ? -21.043 4.506 9.291 1.00 89.75 505 VAL A C 1
ATOM 3779 O O . VAL A 1 505 ? -21.292 4.428 8.089 1.00 89.75 505 VAL A O 1
ATOM 3782 N N . TRP A 1 506 ? -21.105 5.637 9.979 1.00 88.62 506 TRP A N 1
ATOM 3783 C CA . TRP A 1 506 ? -21.190 6.939 9.348 1.00 88.62 506 TRP A CA 1
ATOM 3784 C C . TRP A 1 506 ? -19.819 7.596 9.391 1.00 88.62 506 TRP A C 1
ATOM 3786 O O . TRP A 1 506 ? -19.192 7.721 10.446 1.00 88.62 506 TRP A O 1
ATOM 3796 N N . GLU A 1 507 ? -19.353 8.015 8.230 1.00 86.81 507 GLU A N 1
ATOM 3797 C CA . GLU A 1 507 ? -18.069 8.663 8.041 1.00 86.81 507 GLU A CA 1
ATOM 3798 C C . GLU A 1 507 ? -18.162 9.588 6.832 1.00 86.81 507 GLU A C 1
ATOM 3800 O O . GLU A 1 507 ? -18.822 9.253 5.849 1.00 86.81 507 GLU A O 1
ATOM 3805 N N . ASP A 1 508 ? -17.467 10.722 6.898 1.00 82.00 508 ASP A N 1
ATOM 3806 C CA . ASP A 1 508 ? -17.269 11.619 5.758 1.00 82.00 508 ASP A CA 1
ATOM 3807 C C . ASP A 1 508 ? -15.762 11.769 5.472 1.00 82.00 508 ASP A C 1
ATOM 3809 O O . ASP A 1 508 ? -15.117 12.724 5.914 1.00 82.00 508 ASP A O 1
ATOM 3813 N N . PRO A 1 509 ? -15.135 10.754 4.847 1.00 86.06 509 PRO A N 1
ATOM 3814 C CA . PRO A 1 509 ? -13.695 10.744 4.633 1.00 86.06 509 PRO A CA 1
ATOM 3815 C C . PRO A 1 509 ? -13.272 11.768 3.574 1.00 86.06 509 PRO A C 1
ATOM 3817 O O . PRO A 1 509 ? -13.766 11.732 2.438 1.00 86.06 509 PRO A O 1
ATOM 3820 N N . LEU A 1 510 ? -12.285 12.604 3.926 1.00 88.12 510 LEU A N 1
ATOM 3821 C CA . LEU A 1 510 ? -11.661 13.582 3.024 1.00 88.12 510 LEU A CA 1
ATOM 3822 C C . LEU A 1 510 ? -10.940 12.926 1.842 1.00 88.12 510 LEU A C 1
ATOM 3824 O O . LEU A 1 510 ? -10.948 13.466 0.737 1.00 88.12 510 LEU A O 1
ATOM 3828 N N . CYS A 1 511 ? -10.314 11.773 2.065 1.00 94.38 511 CYS A N 1
ATOM 3829 C CA . CYS A 1 511 ? -9.584 11.028 1.049 1.00 94.38 511 CYS A CA 1
ATOM 3830 C C . CYS A 1 511 ? -10.157 9.618 0.853 1.00 94.38 511 CYS A C 1
ATOM 3832 O O . CYS A 1 511 ? -10.977 9.119 1.626 1.00 94.38 511 CYS A O 1
ATOM 3834 N N . ILE A 1 512 ? -9.730 8.966 -0.220 1.00 94.38 512 ILE A N 1
ATOM 3835 C CA . ILE A 1 512 ? -10.211 7.655 -0.635 1.00 94.38 512 ILE A CA 1
ATOM 3836 C C . ILE A 1 512 ? -9.622 6.529 0.206 1.00 94.38 512 ILE A C 1
ATOM 3838 O O . ILE A 1 512 ? -8.577 6.663 0.842 1.00 94.38 512 ILE A O 1
ATOM 3842 N N . ARG A 1 513 ? -10.252 5.364 0.128 1.00 92.06 513 ARG A N 1
ATOM 3843 C CA . ARG A 1 513 ? -9.641 4.104 0.538 1.00 92.06 513 ARG A CA 1
ATOM 3844 C C . ARG A 1 513 ? -8.799 3.560 -0.621 1.00 92.06 513 ARG A C 1
ATOM 3846 O O . ARG A 1 513 ? -9.320 3.359 -1.714 1.00 92.06 513 ARG A O 1
ATOM 3853 N N . SER A 1 514 ? -7.514 3.307 -0.385 1.00 93.81 514 SER A N 1
ATOM 3854 C CA . SER A 1 514 ? -6.620 2.749 -1.412 1.00 93.81 514 SER A CA 1
ATOM 3855 C C . SER A 1 514 ? -6.914 1.284 -1.717 1.00 93.81 514 SER A C 1
ATOM 3857 O O . SER A 1 514 ? -7.084 0.924 -2.876 1.00 93.81 514 SER A O 1
ATOM 3859 N N . TYR A 1 515 ? -7.048 0.458 -0.676 1.00 91.69 515 TYR A N 1
ATOM 3860 C CA . TYR A 1 515 ? -7.291 -0.979 -0.797 1.00 91.69 515 TYR A CA 1
ATOM 3861 C C . TYR A 1 515 ? -8.508 -1.399 0.007 1.00 91.69 515 TYR A C 1
ATOM 3863 O O . TYR A 1 515 ? -8.757 -0.900 1.109 1.00 91.69 515 TYR A O 1
ATOM 3871 N N . ARG A 1 516 ? -9.248 -2.378 -0.508 1.00 88.12 516 ARG A N 1
ATOM 3872 C CA . ARG A 1 516 ? -10.253 -3.066 0.290 1.00 88.12 516 ARG A CA 1
ATOM 3873 C C . ARG A 1 516 ? -9.556 -3.991 1.285 1.00 88.12 516 ARG A C 1
ATOM 3875 O O . ARG A 1 516 ? -8.904 -4.944 0.885 1.00 88.12 516 ARG A O 1
ATOM 3882 N N . MET A 1 517 ? -9.750 -3.742 2.578 1.00 83.50 517 MET A N 1
ATOM 3883 C CA . MET A 1 517 ? -9.244 -4.638 3.617 1.00 83.50 517 MET A CA 1
ATOM 3884 C C . MET A 1 517 ? -10.050 -5.949 3.626 1.00 83.50 517 MET A C 1
ATOM 3886 O O . MET A 1 517 ? -11.286 -5.882 3.726 1.00 83.50 517 MET A O 1
ATOM 3890 N N . PRO A 1 518 ? -9.409 -7.125 3.513 1.00 73.88 518 PRO A N 1
ATOM 3891 C CA . PRO A 1 518 ? -10.105 -8.395 3.636 1.00 73.88 518 PRO A CA 1
ATOM 3892 C C . PRO A 1 518 ? -10.391 -8.710 5.116 1.00 73.88 518 PRO A C 1
ATOM 3894 O O . PRO A 1 518 ? -9.752 -8.177 6.024 1.00 73.88 518 PRO A O 1
ATOM 3897 N N . SER A 1 519 ? -11.395 -9.550 5.376 1.00 73.81 519 SER A N 1
ATOM 3898 C CA . SER A 1 519 ? -11.844 -9.867 6.743 1.00 73.81 519 SER A CA 1
ATOM 3899 C C . SER A 1 519 ? -10.841 -10.689 7.555 1.00 73.81 519 SER A C 1
ATOM 3901 O O . SER A 1 519 ? -10.944 -10.740 8.775 1.00 73.81 519 SER A O 1
ATOM 3903 N N . ASP A 1 520 ? -9.911 -11.348 6.875 1.00 77.69 520 ASP A N 1
ATOM 3904 C CA . ASP A 1 520 ? -8.847 -12.193 7.411 1.00 77.69 520 ASP A CA 1
ATOM 3905 C C . ASP A 1 520 ? -7.477 -11.491 7.432 1.00 77.69 520 ASP A C 1
ATOM 3907 O O . ASP A 1 520 ? -6.470 -12.122 7.749 1.00 77.69 520 ASP A O 1
ATOM 3911 N N . ALA A 1 521 ? -7.416 -10.187 7.127 1.00 77.88 521 ALA A N 1
ATOM 3912 C CA . ALA A 1 521 ? -6.179 -9.426 7.255 1.00 77.88 521 ALA A CA 1
ATOM 3913 C C . ALA A 1 521 ? -5.655 -9.473 8.697 1.00 77.88 521 ALA A C 1
ATOM 3915 O O . ALA A 1 521 ? -6.380 -9.169 9.645 1.00 77.88 521 ALA A O 1
ATOM 3916 N N . GLY A 1 522 ? -4.368 -9.792 8.851 1.00 80.56 522 GLY A N 1
ATOM 3917 C CA . GLY A 1 522 ? -3.701 -9.756 10.150 1.00 80.56 522 GLY A CA 1
ATOM 3918 C C . GLY A 1 522 ? -3.663 -8.348 10.756 1.00 80.56 522 GLY A C 1
ATOM 3919 O O . GLY A 1 522 ? -3.663 -7.344 10.038 1.00 80.56 522 GLY A O 1
ATOM 3920 N N . ASP A 1 523 ? -3.571 -8.280 12.085 1.00 80.44 523 ASP A N 1
ATOM 3921 C CA . ASP A 1 523 ? -3.658 -7.033 12.861 1.00 80.44 523 ASP A CA 1
ATOM 3922 C C . ASP A 1 523 ? -2.697 -5.937 12.378 1.00 80.44 523 ASP A C 1
ATOM 3924 O O . ASP A 1 523 ? -3.068 -4.764 12.327 1.00 80.44 523 ASP A O 1
ATOM 3928 N N . GLU A 1 524 ? -1.472 -6.300 11.985 1.00 79.25 524 GLU A N 1
ATOM 3929 C CA . GLU A 1 524 ? -0.481 -5.332 11.502 1.00 79.25 524 GLU A CA 1
ATOM 3930 C C . GLU A 1 524 ? -0.870 -4.739 10.141 1.00 79.25 524 GLU A C 1
ATOM 3932 O O . GLU A 1 524 ? -0.797 -3.524 9.948 1.00 79.25 524 GLU A O 1
ATOM 3937 N N . THR A 1 525 ? -1.368 -5.564 9.217 1.00 81.38 525 THR A N 1
ATOM 3938 C CA . THR A 1 525 ? -1.899 -5.100 7.929 1.00 81.38 525 THR A CA 1
ATOM 3939 C C . THR A 1 525 ? -3.075 -4.159 8.149 1.00 81.38 525 THR A C 1
ATOM 3941 O O . THR A 1 525 ? -3.105 -3.070 7.574 1.00 81.38 525 THR A O 1
ATOM 3944 N N . VAL A 1 526 ? -4.010 -4.526 9.032 1.00 80.06 526 VAL A N 1
ATOM 3945 C CA . VAL A 1 526 ? -5.158 -3.680 9.384 1.00 80.06 526 VAL A CA 1
ATOM 3946 C C . VAL A 1 526 ? -4.687 -2.343 9.951 1.00 80.06 526 VAL A C 1
ATOM 3948 O O . VAL A 1 526 ? -5.107 -1.290 9.469 1.00 80.06 526 VAL A O 1
ATOM 3951 N N . ARG A 1 527 ? -3.763 -2.366 10.918 1.00 77.44 527 ARG A N 1
ATOM 3952 C CA . ARG A 1 527 ? -3.214 -1.166 11.562 1.00 77.44 527 ARG A CA 1
ATOM 3953 C C . ARG A 1 527 ? -2.557 -0.213 10.564 1.00 77.44 527 ARG A C 1
ATOM 3955 O O . ARG A 1 527 ? -2.649 1.003 10.727 1.00 77.44 527 ARG A O 1
ATOM 3962 N N . VAL A 1 528 ? -1.868 -0.748 9.558 1.00 76.38 528 VAL A N 1
ATOM 3963 C CA . VAL A 1 528 ? -1.074 0.047 8.614 1.00 76.38 528 VAL A CA 1
ATOM 3964 C C . VAL A 1 528 ? -1.889 0.492 7.399 1.00 76.38 528 VAL A C 1
ATOM 3966 O O . VAL A 1 528 ? -1.694 1.624 6.951 1.00 76.38 528 VAL A O 1
ATOM 3969 N N . MET A 1 529 ? -2.786 -0.350 6.874 1.00 82.88 529 MET A N 1
ATOM 3970 C CA . MET A 1 529 ? -3.418 -0.156 5.561 1.00 82.88 529 MET A CA 1
ATOM 3971 C C . MET A 1 529 ? -4.896 0.266 5.609 1.00 82.88 529 MET A C 1
ATOM 3973 O O . MET A 1 529 ? -5.344 0.916 4.669 1.00 82.88 529 MET A O 1
ATOM 3977 N N . LYS A 1 530 ? -5.663 -0.046 6.670 1.00 82.44 530 LYS A N 1
ATOM 3978 C CA . LYS A 1 530 ? -7.141 0.119 6.697 1.00 82.44 530 LYS A CA 1
ATOM 3979 C C . LYS A 1 530 ? -7.608 1.533 6.348 1.00 82.44 530 LYS A C 1
ATOM 3981 O O . LYS A 1 530 ? -8.461 1.719 5.484 1.00 82.44 530 LYS A O 1
ATOM 3986 N N . ASP A 1 531 ? -7.037 2.519 7.031 1.00 85.00 531 ASP A N 1
ATOM 3987 C CA . ASP A 1 531 ? -7.382 3.935 6.875 1.00 85.00 531 ASP A CA 1
ATOM 3988 C C . ASP A 1 531 ? -6.282 4.716 6.153 1.00 85.00 531 ASP A C 1
ATOM 3990 O O . ASP A 1 531 ? -6.204 5.940 6.264 1.00 85.00 531 ASP A O 1
ATOM 3994 N N . ARG A 1 532 ? -5.412 4.014 5.420 1.00 89.06 532 ARG A N 1
ATOM 3995 C CA . ARG A 1 532 ? -4.356 4.625 4.622 1.00 89.06 532 ARG A CA 1
ATOM 3996 C C . ARG A 1 532 ? -4.881 4.971 3.234 1.00 89.06 532 ARG A C 1
ATOM 3998 O O . ARG A 1 532 ? -5.429 4.129 2.527 1.00 89.06 532 ARG A O 1
ATOM 4005 N N . THR A 1 533 ? -4.624 6.205 2.833 1.00 94.50 533 THR A N 1
ATOM 4006 C CA . THR A 1 533 ? -4.703 6.654 1.447 1.00 94.50 533 THR A CA 1
ATOM 4007 C C . THR A 1 533 ? -3.284 6.822 0.932 1.00 94.50 533 THR A C 1
ATOM 4009 O O . THR A 1 533 ? -2.545 7.662 1.450 1.00 94.50 533 THR A O 1
ATOM 4012 N N . TYR A 1 534 ? -2.899 6.069 -0.092 1.00 95.62 534 TYR A N 1
ATOM 4013 C CA . TYR A 1 534 ? -1.761 6.441 -0.928 1.00 95.62 534 TYR A CA 1
ATOM 4014 C C . TYR A 1 534 ? -2.180 7.623 -1.798 1.00 95.62 534 TYR A C 1
ATOM 4016 O O . TYR A 1 534 ? -3.237 7.608 -2.429 1.00 95.62 534 TYR A O 1
ATOM 4024 N N . THR A 1 535 ? -1.403 8.702 -1.768 1.00 97.62 535 THR A N 1
ATOM 4025 C CA . THR A 1 535 ? -1.838 9.968 -2.379 1.00 97.62 535 THR A CA 1
ATOM 4026 C C . THR A 1 535 ? -1.820 9.904 -3.908 1.00 97.62 535 THR A C 1
ATOM 4028 O O . THR A 1 535 ? -2.623 10.579 -4.551 1.00 97.62 535 THR A O 1
ATOM 4031 N N . TYR A 1 536 ? -1.010 9.009 -4.476 1.00 97.38 536 TYR A N 1
ATOM 4032 C CA . TYR A 1 536 ? -1.107 8.549 -5.857 1.00 97.38 536 TYR A CA 1
ATOM 4033 C C . TYR A 1 536 ? -2.494 7.981 -6.194 1.00 97.38 536 TYR A C 1
ATOM 4035 O O . TYR A 1 536 ? -3.159 8.487 -7.096 1.00 97.38 536 TYR A O 1
ATOM 4043 N N . ASP A 1 537 ? -2.981 7.007 -5.420 1.00 97.75 537 ASP A N 1
ATOM 4044 C CA . ASP A 1 537 ? -4.289 6.383 -5.643 1.00 97.75 537 ASP A CA 1
ATOM 4045 C C . ASP A 1 537 ? -5.421 7.423 -5.606 1.00 97.75 537 ASP A C 1
ATOM 4047 O O . ASP A 1 537 ? -6.360 7.361 -6.404 1.00 97.75 537 ASP A O 1
ATOM 4051 N N . GLN A 1 538 ? -5.329 8.404 -4.694 1.00 98.25 538 GLN A N 1
ATOM 4052 C CA . GLN A 1 538 ? -6.252 9.545 -4.640 1.00 98.25 538 GLN A CA 1
ATOM 4053 C C . GLN A 1 538 ? -6.248 10.321 -5.959 1.00 98.25 538 GLN A C 1
ATOM 4055 O O . GLN A 1 538 ? -7.316 10.660 -6.472 1.00 98.25 538 GLN A O 1
ATOM 4060 N N . ALA A 1 539 ? -5.060 10.618 -6.490 1.00 98.69 539 ALA A N 1
ATOM 4061 C CA . ALA A 1 539 ? -4.889 11.380 -7.717 1.00 98.69 539 ALA A CA 1
ATOM 4062 C C . ALA A 1 539 ? -5.476 10.648 -8.922 1.00 98.69 539 ALA A C 1
ATOM 4064 O O . ALA A 1 539 ? -6.346 11.199 -9.595 1.00 98.69 539 ALA A O 1
ATOM 4065 N N . VAL A 1 540 ? -5.077 9.395 -9.155 1.00 98.44 540 VAL A N 1
ATOM 4066 C CA . VAL A 1 540 ? -5.573 8.615 -10.299 1.00 98.44 540 VAL A CA 1
ATOM 4067 C C . VAL A 1 540 ? -7.085 8.389 -10.219 1.00 98.44 540 VAL A C 1
ATOM 4069 O O . VAL A 1 540 ? -7.781 8.531 -11.223 1.00 98.44 540 VAL A O 1
ATOM 4072 N N . SER A 1 541 ? -7.634 8.161 -9.020 1.00 98.38 541 SER A N 1
ATOM 4073 C CA . SER A 1 541 ? -9.083 8.003 -8.838 1.00 98.38 541 SER A CA 1
ATOM 4074 C C . SER A 1 541 ? -9.848 9.299 -9.096 1.00 98.38 541 SER A C 1
ATOM 4076 O O . SER A 1 541 ? -10.927 9.272 -9.687 1.00 98.38 541 SER A O 1
ATOM 4078 N N . ALA A 1 542 ? -9.298 10.448 -8.690 1.00 98.38 542 ALA A N 1
ATOM 4079 C CA . ALA A 1 542 ? -9.886 11.744 -9.006 1.00 98.38 542 ALA A CA 1
ATOM 4080 C C . ALA A 1 542 ? -9.882 11.997 -10.521 1.00 98.38 542 ALA A C 1
ATOM 4082 O O . ALA A 1 542 ? -10.899 12.427 -11.062 1.00 98.38 542 ALA A O 1
ATOM 4083 N N . ILE A 1 543 ? -8.773 11.697 -11.212 1.00 98.62 543 ILE A N 1
ATOM 4084 C CA . ILE A 1 543 ? -8.657 11.825 -12.677 1.00 98.62 543 ILE A CA 1
ATOM 4085 C C . ILE A 1 543 ? -9.681 10.926 -13.370 1.00 98.62 543 ILE A C 1
ATOM 4087 O O . ILE A 1 543 ? -10.376 11.395 -14.268 1.00 98.62 543 ILE A O 1
ATOM 4091 N N . ALA A 1 544 ? -9.842 9.680 -12.919 1.00 98.25 544 ALA A N 1
ATOM 4092 C CA . ALA A 1 544 ? -10.848 8.766 -13.451 1.00 98.25 544 ALA A CA 1
ATOM 4093 C C . ALA A 1 544 ? -12.273 9.330 -13.313 1.00 98.25 544 ALA A C 1
ATOM 4095 O O . ALA A 1 544 ? -13.016 9.356 -14.291 1.00 98.25 544 ALA A O 1
ATOM 4096 N N . LEU A 1 545 ? -12.648 9.857 -12.142 1.00 97.88 545 LEU A N 1
ATOM 4097 C CA . LEU A 1 545 ? -13.971 10.468 -11.953 1.00 97.88 545 LEU A CA 1
ATOM 4098 C C . LEU A 1 545 ? -14.167 11.745 -12.781 1.00 97.88 545 LEU A C 1
ATOM 4100 O O . LEU A 1 545 ? -15.257 11.951 -13.316 1.00 97.88 545 LEU A O 1
ATOM 4104 N N . MET A 1 546 ? -13.122 12.567 -12.923 1.00 97.69 546 MET A N 1
ATOM 4105 C CA . MET A 1 546 ? -13.135 13.751 -13.788 1.00 97.69 546 MET A CA 1
ATOM 4106 C C . MET A 1 546 ? -13.319 13.377 -15.258 1.00 97.69 546 MET A C 1
ATOM 4108 O O . MET A 1 546 ? -14.088 14.032 -15.958 1.00 97.69 546 MET A O 1
ATOM 4112 N N . ALA A 1 547 ? -12.639 12.326 -15.727 1.00 95.50 547 ALA A N 1
ATOM 4113 C CA . ALA A 1 547 ? -12.817 11.807 -17.077 1.00 95.50 547 ALA A CA 1
ATOM 4114 C C . ALA A 1 547 ? -14.274 11.366 -17.289 1.00 95.50 547 ALA A C 1
ATOM 4116 O O . ALA A 1 547 ? -14.902 11.754 -18.265 1.00 95.50 547 ALA A O 1
ATOM 4117 N N . GLN A 1 548 ? -14.864 10.674 -16.314 1.00 95.00 548 GLN A N 1
ATOM 4118 C CA . GLN A 1 548 ? -16.271 10.268 -16.374 1.00 95.00 548 GLN A CA 1
ATOM 4119 C C . GLN A 1 548 ? -17.277 11.411 -16.146 1.00 95.00 548 GLN A C 1
ATOM 4121 O O . GLN A 1 548 ? -18.483 11.182 -16.214 1.00 95.00 548 GLN A O 1
ATOM 4126 N N . GLY A 1 549 ? -16.826 12.633 -15.833 1.00 95.12 549 GLY A N 1
ATOM 4127 C CA . GLY A 1 549 ? -17.711 13.750 -15.488 1.00 95.12 549 GLY A CA 1
ATOM 4128 C C . GLY A 1 549 ? -18.611 13.454 -14.281 1.00 95.12 549 GLY A C 1
ATOM 4129 O O . GLY A 1 549 ? -19.742 13.935 -14.210 1.00 95.12 549 GLY A O 1
ATOM 4130 N N . HIS A 1 550 ? -18.146 12.619 -13.348 1.00 96.50 550 HIS A N 1
ATOM 4131 C CA . HIS A 1 550 ? -18.984 12.069 -12.289 1.00 96.50 550 HIS A CA 1
ATOM 4132 C C . HIS A 1 550 ? -19.264 13.097 -11.178 1.00 96.50 550 HIS A C 1
ATOM 4134 O O . HIS A 1 550 ? -18.395 13.888 -10.803 1.00 96.50 550 HIS A O 1
ATOM 4140 N N . SER A 1 551 ? -20.449 13.037 -10.560 1.00 94.81 551 SER A N 1
ATOM 4141 C CA . SER A 1 551 ? -20.894 13.993 -9.524 1.00 94.81 551 SER A CA 1
ATOM 4142 C C . SER A 1 551 ? -20.050 13.990 -8.241 1.00 94.81 551 SER A C 1
ATOM 4144 O O . SER A 1 551 ? -20.068 14.951 -7.480 1.00 94.81 551 SER A O 1
ATOM 4146 N N . GLN A 1 552 ? -19.281 12.925 -8.001 1.00 93.12 552 GLN A N 1
ATOM 4147 C CA . GLN A 1 552 ? -18.372 12.793 -6.851 1.00 93.12 552 GLN A CA 1
ATOM 4148 C C . GLN A 1 552 ? -16.986 13.421 -7.081 1.00 93.12 552 GLN A C 1
ATOM 4150 O O . GLN A 1 552 ? -16.145 13.378 -6.184 1.00 93.12 552 GLN A O 1
ATOM 4155 N N . THR A 1 553 ? -16.737 14.008 -8.256 1.00 94.75 553 THR A N 1
ATOM 4156 C CA . THR A 1 553 ? -15.443 14.602 -8.626 1.00 94.75 553 THR A CA 1
ATOM 4157 C C . THR A 1 553 ? -14.929 15.585 -7.576 1.00 94.75 553 THR A C 1
ATOM 4159 O O . THR A 1 553 ? -13.820 15.421 -7.069 1.00 94.75 553 THR A O 1
ATOM 4162 N N . GLU A 1 554 ? -15.741 16.570 -7.183 1.00 93.50 554 GLU A N 1
ATOM 4163 C CA . GLU A 1 554 ? -15.297 17.592 -6.230 1.00 93.50 554 GLU A CA 1
ATOM 4164 C C . GLU A 1 554 ? -14.930 17.012 -4.862 1.00 93.50 554 GLU A C 1
ATOM 4166 O O . GLU A 1 554 ? -14.007 17.511 -4.222 1.00 93.50 554 GLU A O 1
ATOM 4171 N N . ARG A 1 555 ? -15.589 15.932 -4.419 1.00 92.88 555 ARG A N 1
ATOM 4172 C CA . ARG A 1 555 ? -15.228 15.249 -3.168 1.00 92.88 555 ARG A CA 1
ATOM 4173 C C . ARG A 1 555 ? -13.786 14.739 -3.229 1.00 92.88 555 ARG A C 1
ATOM 4175 O O . ARG A 1 555 ? -13.020 14.939 -2.291 1.00 92.88 555 ARG A O 1
ATOM 4182 N N . PHE A 1 556 ? -13.396 14.110 -4.336 1.00 96.31 556 PHE A N 1
ATOM 4183 C CA . PHE A 1 556 ? -12.046 13.567 -4.496 1.00 96.31 556 PHE A CA 1
ATOM 4184 C C . PHE A 1 556 ? -11.011 14.689 -4.679 1.00 96.31 556 PHE A C 1
ATOM 4186 O O . PHE A 1 556 ? -9.891 14.591 -4.175 1.00 96.31 556 PHE A O 1
ATOM 4193 N N . VAL A 1 557 ? -11.390 15.784 -5.339 1.00 97.62 557 VAL A N 1
ATOM 4194 C CA . VAL A 1 557 ? -10.528 16.963 -5.519 1.00 97.62 557 VAL A CA 1
ATOM 4195 C C . VAL A 1 557 ? -10.302 17.700 -4.196 1.00 97.62 557 VAL A C 1
ATOM 4197 O O . VAL A 1 557 ? -9.174 18.093 -3.912 1.00 97.62 557 VAL A O 1
ATOM 4200 N N . ARG A 1 558 ? -11.314 17.798 -3.323 1.00 95.19 558 ARG A N 1
ATOM 4201 C CA . ARG A 1 558 ? -11.145 18.307 -1.947 1.00 95.19 558 ARG A CA 1
ATOM 4202 C C . ARG A 1 558 ? -10.084 17.516 -1.182 1.00 95.19 558 ARG A C 1
ATOM 4204 O O . ARG A 1 558 ? -9.240 18.120 -0.523 1.00 95.19 558 ARG A O 1
ATOM 4211 N N . GLY A 1 559 ? -10.080 16.190 -1.329 1.00 95.56 559 GLY A N 1
ATOM 4212 C CA . GLY A 1 559 ? -9.037 15.322 -0.779 1.00 95.56 559 GLY A CA 1
ATOM 4213 C C . GLY A 1 559 ? -7.637 15.669 -1.293 1.00 95.56 559 GLY A C 1
ATOM 4214 O O . GLY A 1 559 ? -6.709 15.792 -0.498 1.00 95.56 559 GLY A O 1
ATOM 4215 N N . LEU A 1 560 ? -7.482 15.901 -2.602 1.00 98.06 560 LEU A N 1
ATOM 4216 C CA . LEU A 1 560 ? -6.208 16.337 -3.196 1.00 98.06 560 LEU A CA 1
ATOM 4217 C C . LEU A 1 560 ? -5.742 17.684 -2.636 1.00 98.06 560 LEU A C 1
ATOM 4219 O O . LEU A 1 560 ? -4.588 17.819 -2.231 1.00 98.06 560 LEU A O 1
ATOM 4223 N N . CYS A 1 561 ? -6.644 18.662 -2.553 1.00 97.38 561 CYS A N 1
ATOM 4224 C CA . CYS A 1 561 ? -6.343 19.972 -1.982 1.00 97.38 561 CYS A CA 1
ATOM 4225 C C . CYS A 1 561 ? -5.910 19.876 -0.509 1.00 97.38 561 CYS A C 1
ATOM 4227 O O . CYS A 1 561 ? -5.009 20.604 -0.089 1.00 97.38 561 CYS A O 1
ATOM 4229 N N . ALA A 1 562 ? -6.518 18.971 0.266 1.00 94.06 562 ALA A N 1
ATOM 4230 C CA . ALA A 1 562 ? -6.164 18.729 1.664 1.00 94.06 562 ALA A CA 1
ATOM 4231 C C . ALA A 1 562 ? -4.807 18.017 1.827 1.00 94.06 562 ALA A C 1
ATOM 4233 O O . ALA A 1 562 ? -4.089 18.281 2.791 1.00 94.06 562 ALA A O 1
ATOM 4234 N N . ILE A 1 563 ? -4.432 17.150 0.879 1.00 96.50 563 ILE A N 1
ATOM 4235 C CA . ILE A 1 563 ? -3.130 16.469 0.865 1.00 96.50 563 ILE A CA 1
ATOM 4236 C C . ILE A 1 563 ? -1.982 17.466 0.662 1.00 96.50 563 ILE A C 1
ATOM 4238 O O . ILE A 1 563 ? -0.941 17.332 1.312 1.00 96.50 563 ILE A O 1
ATOM 4242 N N . VAL A 1 564 ? -2.138 18.459 -0.218 1.00 97.50 564 VAL A N 1
ATOM 4243 C CA . VAL A 1 564 ? -1.062 19.413 -0.527 1.00 97.50 564 VAL A CA 1
ATOM 4244 C C . VAL A 1 564 ? -0.767 20.321 0.674 1.00 97.50 564 VAL A C 1
ATOM 4246 O O . VAL A 1 564 ? -1.571 21.169 1.075 1.00 97.50 564 VAL A O 1
ATOM 4249 N N . GLY A 1 565 ? 0.439 20.167 1.222 1.00 93.75 565 GLY A N 1
ATOM 4250 C CA . GLY A 1 565 ? 0.919 20.838 2.430 1.00 93.75 565 GLY A CA 1
ATOM 4251 C C . GLY A 1 565 ? 0.754 20.015 3.713 1.00 93.75 565 GLY A C 1
ATOM 4252 O O . GLY A 1 565 ? 1.188 20.450 4.779 1.00 93.75 565 GLY A O 1
ATOM 4253 N N . SER A 1 566 ? 0.166 18.817 3.641 1.00 91.38 566 SER A N 1
ATOM 4254 C CA . SER A 1 566 ? -0.100 17.977 4.822 1.00 91.38 566 SER A CA 1
ATOM 4255 C C . SER A 1 566 ? 1.137 17.263 5.388 1.00 91.38 566 SER A C 1
ATOM 4257 O O . SER A 1 566 ? 1.086 16.755 6.509 1.00 91.38 566 SER A O 1
ATOM 4259 N N . GLY A 1 567 ? 2.254 17.235 4.648 1.00 83.50 567 GLY A N 1
ATOM 4260 C CA . GLY A 1 567 ? 3.507 16.570 5.039 1.00 83.50 567 GLY A CA 1
ATOM 4261 C C . GLY A 1 567 ? 4.391 17.367 6.011 1.00 83.50 567 GLY A C 1
ATOM 4262 O O . GLY A 1 567 ? 5.414 16.866 6.474 1.00 83.50 567 GLY A O 1
ATOM 4263 N N . GLY A 1 568 ? 4.014 18.600 6.357 1.00 84.38 568 GLY A N 1
ATOM 4264 C CA . GLY A 1 568 ? 4.766 19.450 7.290 1.00 84.38 568 GLY A CA 1
ATOM 4265 C C . GLY A 1 568 ? 5.626 20.532 6.633 1.00 84.38 568 GLY A C 1
ATOM 4266 O O . GLY A 1 568 ? 6.249 21.313 7.346 1.00 84.38 568 GLY A O 1
ATOM 4267 N N . SER A 1 569 ? 5.629 20.631 5.301 1.00 89.88 569 SER A N 1
ATOM 4268 C CA . SER A 1 569 ? 6.064 21.836 4.583 1.00 89.88 569 SER A CA 1
ATOM 4269 C C . SER A 1 569 ? 5.005 22.273 3.575 1.00 89.88 569 SER A C 1
ATOM 4271 O O . SER A 1 569 ? 4.273 21.437 3.041 1.00 89.88 569 SER A O 1
ATOM 4273 N N . GLU A 1 570 ? 4.934 23.570 3.286 1.00 94.88 570 GLU A N 1
ATOM 4274 C CA . GLU A 1 570 ? 4.049 24.108 2.249 1.00 94.88 570 GLU A CA 1
ATOM 4275 C C . GLU A 1 570 ? 4.301 23.415 0.901 1.00 94.88 570 GLU A C 1
ATOM 4277 O O . GLU A 1 570 ? 5.434 23.042 0.587 1.00 94.88 570 GLU A O 1
ATOM 4282 N N . GLY A 1 571 ? 3.226 23.132 0.162 1.00 96.06 571 GLY A N 1
ATOM 4283 C CA . GLY A 1 571 ? 3.286 22.408 -1.111 1.00 96.06 571 GLY A CA 1
ATOM 4284 C C . GLY A 1 571 ? 3.655 20.920 -1.034 1.00 96.06 571 GLY A C 1
ATOM 4285 O O . GLY A 1 571 ? 3.510 20.221 -2.032 1.00 96.06 571 GLY A O 1
ATOM 4286 N N . SER A 1 572 ? 4.095 20.394 0.116 1.00 96.25 572 SER A N 1
ATOM 4287 C CA . SER A 1 572 ? 4.517 18.989 0.202 1.00 96.25 572 SER A CA 1
ATOM 4288 C C . SER A 1 572 ? 3.378 18.005 -0.023 1.00 96.25 572 SER A C 1
ATOM 4290 O O . SER A 1 572 ? 2.271 18.177 0.487 1.00 96.25 572 SER A O 1
ATOM 4292 N N . VAL A 1 573 ? 3.686 16.920 -0.733 1.00 97.38 573 VAL A N 1
ATOM 4293 C CA . VAL A 1 573 ? 2.764 15.803 -0.948 1.00 97.38 573 VAL A CA 1
ATOM 4294 C C . VAL A 1 573 ? 3.358 14.550 -0.309 1.00 97.38 573 VAL A C 1
ATOM 4296 O O . VAL A 1 573 ? 4.249 13.931 -0.900 1.00 97.38 573 VAL A O 1
ATOM 4299 N N . PRO A 1 574 ? 2.916 14.165 0.900 1.00 95.88 574 PRO A N 1
ATOM 4300 C CA . PRO A 1 574 ? 3.349 12.914 1.509 1.00 95.88 574 PRO A CA 1
ATOM 4301 C C . PRO A 1 574 ? 2.884 11.711 0.686 1.00 95.88 574 PRO A C 1
ATOM 4303 O O . PRO A 1 574 ? 1.826 11.741 0.065 1.00 95.88 574 PRO A O 1
ATOM 4306 N N . PHE A 1 575 ? 3.653 10.625 0.720 1.00 95.62 575 PHE A N 1
ATOM 4307 C CA . PHE A 1 575 ? 3.366 9.401 -0.036 1.00 95.62 575 PHE A CA 1
ATOM 4308 C C . PHE A 1 575 ? 2.054 8.724 0.394 1.00 95.62 575 PHE A C 1
ATOM 4310 O O . PHE A 1 575 ? 1.363 8.110 -0.413 1.00 95.62 575 PHE A O 1
ATOM 4317 N N . PHE A 1 576 ? 1.692 8.848 1.671 1.00 94.44 576 PHE A N 1
ATOM 4318 C CA . PHE A 1 576 ? 0.411 8.385 2.193 1.00 94.44 576 PHE A CA 1
ATOM 4319 C C . PHE A 1 576 ? -0.084 9.275 3.332 1.00 94.44 576 PHE A C 1
ATOM 4321 O O . PHE A 1 576 ? 0.712 9.885 4.052 1.00 94.44 576 PHE A O 1
ATOM 4328 N N . VAL A 1 577 ? -1.400 9.285 3.526 1.00 93.69 577 VAL A N 1
ATOM 4329 C CA . VAL A 1 577 ? -2.111 10.008 4.586 1.00 93.69 577 VAL A CA 1
ATOM 4330 C C . VAL A 1 577 ? -3.190 9.132 5.220 1.00 93.69 577 VAL A C 1
ATOM 4332 O O . VAL A 1 577 ? -3.562 8.093 4.677 1.00 93.69 577 VAL A O 1
ATOM 4335 N N . ASN A 1 578 ? -3.697 9.542 6.380 1.00 91.62 578 ASN A N 1
ATOM 4336 C CA . ASN A 1 578 ? -4.922 8.988 6.939 1.00 91.62 578 ASN A CA 1
ATOM 4337 C C . ASN A 1 578 ? -6.128 9.486 6.127 1.00 91.62 578 ASN A C 1
ATOM 4339 O O . ASN A 1 578 ? -6.274 10.692 5.919 1.00 91.62 578 ASN A O 1
ATOM 4343 N N . ARG A 1 579 ? -7.009 8.576 5.704 1.00 91.19 579 ARG A N 1
ATOM 4344 C CA . ARG A 1 579 ? -8.105 8.902 4.783 1.00 91.19 579 ARG A CA 1
ATOM 4345 C C . ARG A 1 579 ? -9.135 9.878 5.347 1.00 91.19 579 ARG A C 1
ATOM 4347 O O . ARG A 1 579 ? -9.768 10.608 4.594 1.00 91.19 579 ARG A O 1
ATOM 4354 N N . MET A 1 580 ? -9.326 9.883 6.666 1.00 88.50 580 MET A N 1
ATOM 4355 C CA . MET A 1 580 ? -10.326 10.735 7.309 1.00 88.50 580 MET A CA 1
ATOM 4356 C C . MET A 1 580 ? -9.834 12.179 7.423 1.00 88.50 580 MET A C 1
ATOM 4358 O O . MET A 1 580 ? -10.627 13.104 7.308 1.00 88.50 580 MET A O 1
ATOM 4362 N N . SER A 1 581 ? -8.532 12.378 7.647 1.00 87.44 581 SER A N 1
ATOM 4363 C CA . SER A 1 581 ? -7.962 13.691 7.980 1.00 87.44 581 SER A CA 1
ATOM 4364 C C . SER A 1 581 ? -7.059 14.294 6.905 1.00 87.44 581 SER A C 1
ATOM 4366 O O . SER A 1 581 ? -6.693 15.462 7.029 1.00 87.44 581 SER A O 1
ATOM 4368 N N . ALA A 1 582 ? -6.651 13.507 5.905 1.00 91.62 582 ALA A N 1
ATOM 4369 C CA . ALA A 1 582 ? -5.596 13.840 4.949 1.00 91.62 582 ALA A CA 1
ATOM 4370 C C . ALA A 1 582 ? -4.235 14.168 5.601 1.00 91.62 582 ALA A C 1
ATOM 4372 O O . ALA A 1 582 ? -3.410 14.850 5.002 1.00 91.62 582 ALA A O 1
ATOM 4373 N N . ARG A 1 583 ? -3.972 13.695 6.831 1.00 88.88 583 ARG A N 1
ATOM 4374 C CA . ARG A 1 583 ? -2.714 13.958 7.557 1.00 88.88 583 ARG A CA 1
ATOM 4375 C C . ARG A 1 583 ? -1.836 12.725 7.683 1.00 88.88 583 ARG A C 1
ATOM 4377 O O . ARG A 1 583 ? -2.316 11.596 7.737 1.00 88.88 583 ARG A O 1
ATOM 4384 N N . THR A 1 584 ? -0.537 12.954 7.830 1.00 89.19 584 THR A N 1
ATOM 4385 C CA . THR A 1 584 ? 0.446 11.920 8.156 1.00 89.19 584 THR A CA 1
ATOM 4386 C C . THR A 1 584 ? 1.473 12.448 9.151 1.00 89.19 584 THR A C 1
ATOM 4388 O O . THR A 1 584 ? 1.704 13.652 9.233 1.00 89.19 584 THR A O 1
ATOM 4391 N N . SER A 1 585 ? 2.099 11.551 9.910 1.00 82.00 585 SER A N 1
ATOM 4392 C CA . SER A 1 585 ? 3.284 11.870 10.718 1.00 82.00 585 SER A CA 1
ATOM 4393 C C . SER A 1 585 ? 4.595 11.639 9.956 1.00 82.00 585 SER A C 1
ATOM 4395 O O . SER A 1 585 ? 5.667 11.926 10.482 1.00 82.00 585 SER A O 1
ATOM 4397 N N . SER A 1 586 ? 4.528 11.078 8.746 1.00 83.50 586 SER A N 1
ATOM 4398 C CA . SER A 1 586 ? 5.697 10.622 7.996 1.00 83.50 586 SER A CA 1
ATOM 4399 C C . SER A 1 586 ? 6.053 11.594 6.881 1.00 83.50 586 SER A C 1
ATOM 4401 O O . SER A 1 586 ? 5.305 11.755 5.921 1.00 83.50 586 SER A O 1
ATOM 4403 N N . GLN A 1 587 ? 7.251 12.171 6.955 1.00 90.56 587 GLN A N 1
ATOM 4404 C CA . GLN A 1 587 ? 7.841 13.013 5.905 1.00 90.56 587 GLN A CA 1
ATOM 4405 C C . GLN A 1 587 ? 8.417 12.160 4.759 1.00 90.56 587 GLN A C 1
ATOM 4407 O O . GLN A 1 587 ? 9.587 12.268 4.390 1.00 90.56 587 GLN A O 1
ATOM 4412 N N . TYR A 1 588 ? 7.615 11.211 4.274 1.00 94.75 588 TYR A N 1
ATOM 4413 C CA . TYR A 1 588 ? 7.988 10.274 3.224 1.00 94.75 588 TYR A CA 1
ATOM 4414 C C . TYR A 1 588 ? 7.495 10.800 1.880 1.00 94.75 588 TYR A C 1
ATOM 4416 O O . TYR A 1 588 ? 6.290 10.913 1.671 1.00 94.75 588 TYR A O 1
ATOM 4424 N N . TYR A 1 589 ? 8.420 11.124 0.979 1.00 96.12 589 TYR A N 1
ATOM 4425 C CA . TYR A 1 589 ? 8.137 11.847 -0.256 1.00 96.12 589 TYR A CA 1
ATOM 4426 C C . TYR A 1 589 ? 8.677 11.110 -1.477 1.00 96.12 589 TYR A C 1
ATOM 4428 O O . TYR A 1 589 ? 9.821 10.639 -1.486 1.00 96.12 589 TYR A O 1
ATOM 4436 N N . ARG A 1 590 ? 7.866 11.067 -2.536 1.00 97.25 590 ARG A N 1
ATOM 4437 C CA . ARG A 1 590 ? 8.253 10.601 -3.870 1.00 97.25 590 ARG A CA 1
ATOM 4438 C C . ARG A 1 590 ? 7.795 11.611 -4.913 1.00 97.25 590 ARG A C 1
ATOM 4440 O O . ARG A 1 590 ? 6.657 12.069 -4.859 1.00 97.25 590 ARG A O 1
ATOM 4447 N N . THR A 1 591 ? 8.687 11.986 -5.826 1.00 97.19 591 THR A N 1
ATOM 4448 C CA . THR A 1 591 ? 8.408 13.048 -6.807 1.00 97.19 591 THR A CA 1
ATOM 4449 C C . THR A 1 591 ? 7.388 12.641 -7.866 1.00 97.19 591 THR A C 1
ATOM 4451 O O . THR A 1 591 ? 6.557 13.479 -8.189 1.00 97.19 591 THR A O 1
ATOM 4454 N N . GLY A 1 592 ? 7.365 11.380 -8.318 1.00 96.50 592 GLY A N 1
ATOM 4455 C CA . GLY A 1 592 ? 6.307 10.866 -9.204 1.00 96.50 592 GLY A CA 1
ATOM 4456 C C . GLY A 1 592 ? 4.929 10.968 -8.547 1.00 96.50 592 GLY A C 1
ATOM 4457 O O . GLY A 1 592 ? 4.028 11.618 -9.061 1.00 96.50 592 GLY A O 1
ATOM 4458 N N . ASN A 1 593 ? 4.806 10.490 -7.305 1.00 97.06 593 ASN A N 1
ATOM 4459 C CA . ASN A 1 593 ? 3.583 10.629 -6.505 1.00 97.06 593 ASN A CA 1
ATOM 4460 C C . ASN A 1 593 ? 3.103 12.093 -6.365 1.00 97.06 593 ASN A C 1
ATOM 4462 O O . ASN A 1 593 ? 1.918 12.383 -6.517 1.00 97.06 593 ASN A O 1
ATOM 4466 N N . ALA A 1 594 ? 4.014 13.031 -6.086 1.00 98.19 594 ALA A N 1
ATOM 4467 C CA . ALA A 1 594 ? 3.671 14.453 -6.030 1.00 98.19 594 ALA A CA 1
ATOM 4468 C C . ALA A 1 594 ? 3.249 15.008 -7.400 1.00 98.19 594 ALA A C 1
ATOM 4470 O O . ALA A 1 594 ? 2.307 15.798 -7.478 1.00 98.19 594 ALA A O 1
ATOM 4471 N N . ALA A 1 595 ? 3.912 14.568 -8.473 1.00 98.56 595 ALA A N 1
ATOM 4472 C CA . ALA A 1 595 ? 3.578 14.944 -9.837 1.00 98.56 595 ALA A CA 1
ATOM 4473 C C . ALA A 1 595 ? 2.168 14.486 -10.219 1.00 98.56 595 ALA A C 1
ATOM 4475 O O . ALA A 1 595 ? 1.430 15.268 -10.804 1.00 98.56 595 ALA A O 1
ATOM 4476 N N . TRP A 1 596 ? 1.751 13.287 -9.808 1.00 98.62 596 TRP A N 1
ATOM 4477 C CA . TRP A 1 596 ? 0.389 12.789 -10.001 1.00 98.62 596 TRP A CA 1
ATOM 4478 C C . TRP A 1 596 ? -0.670 13.616 -9.272 1.00 98.62 596 TRP A C 1
ATOM 4480 O O . TRP A 1 596 ? -1.673 13.993 -9.879 1.00 98.62 596 TRP A O 1
ATOM 4490 N N . VAL A 1 597 ? -0.447 13.951 -7.997 1.00 98.75 597 VAL A N 1
ATOM 4491 C CA . VAL A 1 597 ? -1.366 14.815 -7.229 1.00 98.75 597 VAL A CA 1
ATOM 4492 C C . VAL A 1 597 ? -1.493 16.191 -7.883 1.00 98.75 597 VAL A C 1
ATOM 4494 O O . VAL A 1 597 ? -2.605 16.678 -8.092 1.00 98.75 597 VAL A O 1
ATOM 4497 N N . ALA A 1 598 ? -0.371 16.800 -8.269 1.00 98.81 598 ALA A N 1
ATOM 4498 C CA . ALA A 1 598 ? -0.371 18.067 -8.990 1.00 98.81 598 ALA A CA 1
ATOM 4499 C C . ALA A 1 598 ? -1.023 17.942 -10.378 1.00 98.81 598 ALA A C 1
ATOM 4501 O O . ALA A 1 598 ? -1.795 18.813 -10.776 1.00 98.81 598 ALA A O 1
ATOM 4502 N N . TYR A 1 599 ? -0.784 16.846 -11.102 1.00 98.88 599 TYR A N 1
ATOM 4503 C CA . TYR A 1 599 ? -1.382 16.605 -12.412 1.00 98.88 599 TYR A CA 1
ATOM 4504 C C . TYR A 1 599 ? -2.898 16.494 -12.290 1.00 98.88 599 TYR A C 1
ATOM 4506 O O . TYR A 1 599 ? -3.608 17.087 -13.091 1.00 98.88 599 TYR A O 1
ATOM 4514 N N . ALA A 1 600 ? -3.410 15.807 -11.266 1.00 98.81 600 ALA A N 1
ATOM 4515 C CA . ALA A 1 600 ? -4.842 15.723 -11.012 1.00 98.81 600 ALA A CA 1
ATOM 4516 C C . ALA A 1 600 ? -5.463 17.106 -10.747 1.00 98.81 600 ALA A C 1
ATOM 4518 O O . ALA A 1 600 ? -6.526 17.408 -11.282 1.00 98.81 600 ALA A O 1
ATOM 4519 N N . LEU A 1 601 ? -4.785 17.985 -9.998 1.00 98.88 601 LEU A N 1
ATOM 4520 C CA . LEU A 1 601 ? -5.235 19.372 -9.810 1.00 98.88 601 LEU A CA 1
ATOM 4521 C C . LEU A 1 601 ? -5.190 20.175 -11.120 1.00 98.88 601 LEU A C 1
ATOM 4523 O O . LEU A 1 601 ? -6.123 20.914 -11.422 1.00 98.88 601 LEU A O 1
ATOM 4527 N N . ALA A 1 602 ? -4.147 20.009 -11.935 1.00 98.81 602 ALA A N 1
ATOM 4528 C CA . ALA A 1 602 ? -4.065 20.641 -13.251 1.00 98.81 602 ALA A CA 1
ATOM 4529 C C . ALA A 1 602 ? -5.162 20.120 -14.199 1.00 98.81 602 ALA A C 1
ATOM 4531 O O . ALA A 1 602 ? -5.814 20.897 -14.892 1.00 98.81 602 ALA A O 1
ATOM 4532 N N . TYR A 1 603 ? -5.430 18.816 -14.186 1.00 98.62 603 TYR A N 1
ATOM 4533 C CA . TYR A 1 603 ? -6.487 18.184 -14.973 1.00 98.62 603 TYR A CA 1
ATOM 4534 C C . TYR A 1 603 ? -7.876 18.647 -14.522 1.00 98.62 603 TYR A C 1
ATOM 4536 O O . TYR A 1 603 ? -8.742 18.894 -15.361 1.00 98.62 603 TYR A O 1
ATOM 4544 N N . TYR A 1 604 ? -8.063 18.878 -13.219 1.00 98.56 604 TYR A N 1
ATOM 4545 C CA . TYR A 1 604 ? -9.262 19.527 -12.701 1.00 98.56 604 TYR A CA 1
ATOM 4546 C C . TYR A 1 604 ? -9.441 20.922 -13.292 1.00 98.56 604 TYR A C 1
ATOM 4548 O O . TYR A 1 604 ? -10.503 21.204 -13.827 1.00 98.56 604 TYR A O 1
ATOM 4556 N N . LEU A 1 605 ? -8.402 21.762 -13.301 1.00 98.44 605 LEU A N 1
ATOM 4557 C CA . LEU A 1 605 ? -8.471 23.100 -13.906 1.00 98.44 605 LEU A CA 1
ATOM 4558 C C . LEU A 1 605 ? -8.712 23.072 -15.420 1.00 98.44 605 LEU A C 1
ATOM 4560 O O . LEU A 1 605 ? -9.295 24.009 -15.958 1.00 98.44 605 LEU A O 1
ATOM 4564 N N . LEU A 1 606 ? -8.271 22.017 -16.111 1.00 97.38 606 LEU A N 1
ATOM 4565 C CA . LEU A 1 606 ? -8.566 21.821 -17.530 1.00 97.38 606 LEU A CA 1
ATOM 4566 C C . LEU A 1 606 ? -10.061 21.565 -17.770 1.00 97.38 606 LEU A C 1
ATOM 4568 O O . LEU A 1 606 ? -10.612 22.048 -18.756 1.00 97.38 606 LEU A O 1
ATOM 4572 N N . LYS A 1 607 ? -10.707 20.782 -16.899 1.00 96.19 607 LYS A N 1
ATOM 4573 C CA . LYS A 1 607 ? -12.116 20.374 -17.038 1.00 96.19 607 LYS A CA 1
ATOM 4574 C C . LYS A 1 607 ? -13.095 21.355 -16.384 1.00 96.19 607 LYS A C 1
ATOM 4576 O O . LYS A 1 607 ? -14.189 21.560 -16.900 1.00 96.19 607 LYS A O 1
ATOM 4581 N N . TYR A 1 608 ? -12.681 21.962 -15.279 1.00 96.69 608 TYR A N 1
ATOM 4582 C CA . T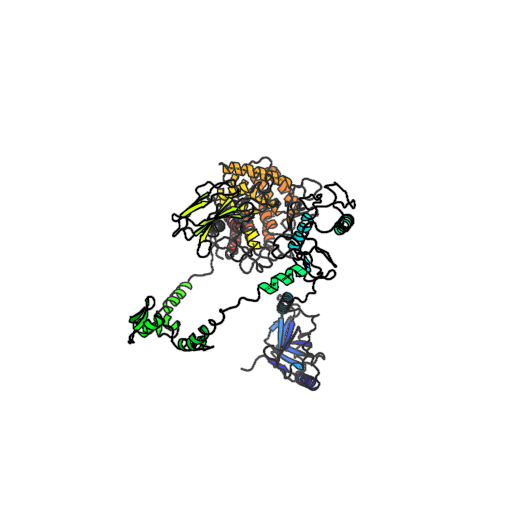YR A 1 608 ? -13.456 22.830 -14.396 1.00 96.69 608 TYR A CA 1
ATOM 4583 C C . TYR A 1 608 ? -12.623 24.087 -14.072 1.00 96.69 608 TYR A C 1
ATOM 4585 O O . TYR A 1 608 ? -12.058 24.206 -12.982 1.00 96.69 608 TYR A O 1
ATOM 4593 N N . PRO A 1 609 ? -12.479 25.019 -15.034 1.00 95.94 609 PRO A N 1
ATOM 4594 C CA . PRO A 1 609 ? -11.590 26.176 -14.891 1.00 95.94 609 PRO A CA 1
ATOM 4595 C C . PRO A 1 609 ? -12.094 27.233 -13.896 1.00 95.94 609 PRO A C 1
ATOM 4597 O O . PRO A 1 609 ? -11.294 28.043 -13.422 1.00 95.94 609 PRO A O 1
ATOM 4600 N N . ASP A 1 610 ? -13.390 27.206 -13.575 1.00 94.75 610 ASP A N 1
ATOM 4601 C CA . ASP A 1 610 ? -14.097 28.215 -12.785 1.00 94.75 610 ASP A CA 1
ATOM 4602 C C . ASP A 1 610 ? -14.676 27.637 -11.478 1.00 94.75 610 ASP A C 1
ATOM 4604 O O . ASP A 1 610 ? -14.804 26.424 -11.306 1.00 94.75 610 ASP A O 1
ATOM 4608 N N . GLY A 1 611 ? -15.069 28.522 -10.557 1.00 94.50 611 GLY A N 1
ATOM 4609 C CA . GLY A 1 611 ? -15.683 28.172 -9.269 1.00 94.50 611 GLY A CA 1
ATOM 4610 C C . GLY A 1 611 ? -14.710 28.190 -8.086 1.00 94.50 611 GLY A C 1
ATOM 4611 O O . GLY A 1 611 ? -13.492 28.268 -8.249 1.00 94.50 611 GLY A O 1
ATOM 4612 N N . GLU A 1 612 ? -15.248 28.123 -6.865 1.00 94.44 612 GLU A N 1
ATOM 4613 C CA . GLU A 1 612 ? -14.452 28.235 -5.631 1.00 94.44 612 GLU A CA 1
ATOM 4614 C C . GLU A 1 612 ? -13.383 27.140 -5.533 1.00 94.44 612 GLU A C 1
ATOM 4616 O O . GLU A 1 612 ? -12.226 27.415 -5.213 1.00 94.44 612 GLU A O 1
ATOM 4621 N N . MET A 1 613 ? -13.737 25.903 -5.891 1.00 95.69 613 MET A N 1
ATOM 4622 C CA . MET A 1 613 ? -12.794 24.786 -5.859 1.00 95.69 613 MET A CA 1
ATOM 4623 C C . MET A 1 613 ? -11.669 24.937 -6.892 1.00 95.69 613 MET A C 1
ATOM 4625 O O . MET A 1 613 ? -10.550 24.509 -6.627 1.00 95.69 613 MET A O 1
ATOM 4629 N N . ALA A 1 614 ? -11.917 25.582 -8.039 1.00 97.44 614 ALA A N 1
ATOM 4630 C CA . ALA A 1 614 ? -10.875 25.854 -9.031 1.00 97.44 614 ALA A CA 1
ATOM 4631 C C . ALA A 1 614 ? -9.842 26.864 -8.507 1.00 97.44 614 ALA A C 1
ATOM 4633 O O . ALA A 1 614 ? -8.645 26.709 -8.750 1.00 97.44 614 ALA A O 1
ATOM 4634 N N . VAL A 1 615 ? -10.273 27.857 -7.721 1.00 97.94 615 VAL A N 1
ATOM 4635 C CA . VAL A 1 615 ? -9.356 28.794 -7.048 1.00 97.94 615 VAL A CA 1
ATOM 4636 C C . VAL A 1 615 ? -8.453 28.047 -6.063 1.00 97.94 615 VAL A C 1
ATOM 4638 O O . VAL A 1 615 ? -7.233 28.199 -6.117 1.00 97.94 615 VAL A O 1
ATOM 4641 N N . VAL A 1 616 ? -9.033 27.183 -5.223 1.00 97.94 616 VAL A N 1
ATOM 4642 C CA . VAL A 1 616 ? -8.275 26.371 -4.253 1.00 97.94 616 VAL A CA 1
ATOM 4643 C C . VAL A 1 616 ? -7.322 25.405 -4.963 1.00 97.94 616 VAL A C 1
ATOM 4645 O O . VAL A 1 616 ? -6.149 25.318 -4.606 1.00 97.94 616 VAL A O 1
ATOM 4648 N N . ALA A 1 617 ? -7.793 24.708 -5.999 1.00 98.31 617 ALA A N 1
ATOM 4649 C CA . ALA A 1 617 ? -6.976 23.775 -6.769 1.00 98.31 617 ALA A CA 1
ATOM 4650 C C . ALA A 1 617 ? -5.786 24.474 -7.442 1.00 98.31 617 ALA A C 1
ATOM 4652 O O . ALA A 1 617 ? -4.685 23.928 -7.451 1.00 98.31 617 ALA A O 1
ATOM 4653 N N . ARG A 1 618 ? -5.977 25.695 -7.960 1.00 98.56 618 ARG A N 1
ATOM 4654 C CA . ARG A 1 618 ? -4.909 26.503 -8.568 1.00 98.56 618 ARG A CA 1
ATOM 4655 C C . ARG A 1 618 ? -3.846 26.928 -7.560 1.00 98.56 618 ARG A C 1
ATOM 4657 O O . ARG A 1 618 ? -2.657 26.832 -7.869 1.00 98.56 618 ARG A O 1
ATOM 4664 N N . ASP A 1 619 ? -4.259 27.363 -6.375 1.00 98.31 619 ASP A N 1
ATOM 4665 C CA . ASP A 1 619 ? -3.348 27.708 -5.280 1.00 98.31 619 ASP A CA 1
ATOM 4666 C C . ASP A 1 619 ? -2.520 26.486 -4.844 1.00 98.31 619 ASP A C 1
ATOM 4668 O O . ASP A 1 619 ? -1.287 26.512 -4.864 1.00 98.31 619 ASP A O 1
ATOM 4672 N N . LYS A 1 620 ? -3.188 25.355 -4.586 1.00 98.50 620 LYS A N 1
ATOM 4673 C CA . LYS A 1 620 ? -2.526 24.100 -4.204 1.00 98.50 620 LYS A CA 1
ATOM 4674 C C . LYS A 1 620 ? -1.609 23.543 -5.289 1.00 98.50 620 LYS A C 1
ATOM 4676 O O . LYS A 1 620 ? -0.501 23.108 -4.981 1.00 98.50 620 LYS A O 1
ATOM 4681 N N . LEU A 1 621 ? -2.015 23.599 -6.555 1.00 98.75 621 LEU A N 1
ATOM 4682 C CA . LEU A 1 621 ? -1.160 23.223 -7.680 1.00 98.75 621 LEU A CA 1
ATOM 4683 C C . LEU A 1 621 ? 0.119 24.066 -7.715 1.00 98.75 621 LEU A C 1
ATOM 4685 O O . LEU A 1 621 ? 1.206 23.516 -7.876 1.00 98.75 621 LEU A O 1
ATOM 4689 N N . THR A 1 622 ? -0.002 25.381 -7.526 1.00 98.44 622 THR A N 1
ATOM 4690 C CA . THR A 1 622 ? 1.146 26.299 -7.536 1.00 98.44 622 THR A CA 1
ATOM 4691 C C . THR A 1 622 ? 2.122 25.962 -6.411 1.00 98.44 622 THR A C 1
ATOM 4693 O O . THR A 1 622 ? 3.294 25.709 -6.688 1.00 98.44 622 THR A O 1
ATOM 4696 N N . GLN A 1 623 ? 1.627 25.833 -5.174 1.00 98.38 623 GLN A N 1
ATOM 4697 C CA . GLN A 1 623 ? 2.439 25.442 -4.013 1.00 98.38 623 GLN A CA 1
ATOM 4698 C C . GLN A 1 623 ? 3.154 24.103 -4.243 1.00 98.38 623 GLN A C 1
ATOM 4700 O O . GLN A 1 623 ? 4.349 23.969 -3.978 1.00 98.38 623 GLN A O 1
ATOM 4705 N N . CYS A 1 624 ? 2.439 23.095 -4.754 1.00 98.62 624 CYS A N 1
ATOM 4706 C CA . CYS A 1 624 ? 3.020 21.779 -5.012 1.00 98.62 624 CYS A CA 1
ATOM 4707 C C . CYS A 1 624 ? 4.096 21.825 -6.104 1.00 98.62 624 CYS A C 1
ATOM 4709 O O . CYS A 1 624 ? 5.152 21.207 -5.961 1.00 98.62 624 CYS A O 1
ATOM 4711 N N . ALA A 1 625 ? 3.852 22.554 -7.193 1.00 98.12 625 ALA A N 1
ATOM 4712 C CA . ALA A 1 625 ? 4.791 22.652 -8.302 1.00 98.12 625 ALA A CA 1
ATOM 4713 C C . ALA A 1 625 ? 6.066 23.428 -7.914 1.00 98.12 625 ALA A C 1
ATOM 4715 O O . ALA A 1 625 ? 7.165 23.054 -8.326 1.00 98.12 625 ALA A O 1
ATOM 4716 N N . GLU A 1 626 ? 5.947 24.450 -7.062 1.00 97.25 626 GLU A N 1
ATOM 4717 C CA . GLU A 1 626 ? 7.093 25.139 -6.455 1.00 97.25 626 GLU A CA 1
ATOM 4718 C C . GLU A 1 626 ? 7.886 24.223 -5.519 1.00 97.25 626 GLU A C 1
ATOM 4720 O O . GLU A 1 626 ? 9.115 24.184 -5.580 1.00 97.25 626 GLU A O 1
ATOM 4725 N N . TRP A 1 627 ? 7.203 23.425 -4.698 1.00 97.94 627 TRP A N 1
ATOM 4726 C CA . TRP A 1 627 ? 7.859 22.462 -3.816 1.00 97.94 627 TRP A CA 1
ATOM 4727 C C . TRP A 1 627 ? 8.609 21.366 -4.595 1.00 97.94 627 TRP A C 1
ATOM 4729 O O . TRP A 1 627 ? 9.732 21.004 -4.236 1.00 97.94 627 TRP A O 1
ATOM 4739 N N . ILE A 1 628 ? 8.047 20.879 -5.706 1.00 98.06 628 ILE A N 1
ATOM 4740 C CA . ILE A 1 628 ? 8.692 19.901 -6.599 1.00 98.06 628 ILE A CA 1
ATOM 4741 C C . ILE A 1 628 ? 10.045 20.415 -7.132 1.00 98.06 628 ILE A C 1
ATOM 4743 O O . ILE A 1 628 ? 10.986 19.629 -7.280 1.00 98.06 628 ILE A O 1
ATOM 4747 N N . GLU A 1 629 ? 10.199 21.724 -7.369 1.00 96.44 629 GLU A N 1
ATOM 4748 C CA . GLU A 1 629 ? 11.454 22.319 -7.865 1.00 96.44 629 GLU A CA 1
ATOM 4749 C C . GLU A 1 629 ? 12.651 22.143 -6.923 1.00 96.44 629 GLU A C 1
ATOM 4751 O O . GLU A 1 629 ? 13.797 22.243 -7.379 1.00 96.44 629 GLU A O 1
ATOM 4756 N N . ILE A 1 630 ? 12.413 21.847 -5.642 1.00 95.31 630 ILE A N 1
ATOM 4757 C CA . ILE A 1 630 ? 13.461 21.554 -4.654 1.00 95.31 630 ILE A CA 1
ATOM 4758 C C . ILE A 1 630 ? 14.218 20.269 -5.024 1.00 95.31 630 ILE A C 1
ATOM 4760 O O . ILE A 1 630 ? 15.403 20.140 -4.724 1.00 95.31 630 ILE A O 1
ATOM 4764 N N . PHE A 1 631 ? 13.565 19.328 -5.711 1.00 97.19 631 PHE A N 1
ATOM 4765 C CA . PHE A 1 631 ? 14.160 18.041 -6.082 1.00 97.19 631 PHE A CA 1
ATOM 4766 C C . PHE A 1 631 ? 14.954 18.080 -7.390 1.00 97.19 631 PHE A C 1
ATOM 4768 O O . PHE A 1 631 ? 15.562 17.068 -7.755 1.00 97.19 631 PHE A O 1
ATOM 4775 N N . ARG A 1 632 ? 14.967 19.218 -8.092 1.00 97.56 632 ARG A N 1
ATOM 4776 C CA . ARG A 1 632 ? 15.686 19.378 -9.357 1.00 97.56 632 ARG A CA 1
ATOM 4777 C C . ARG A 1 632 ? 17.198 19.365 -9.138 1.00 97.56 632 ARG A C 1
ATOM 4779 O O . ARG A 1 632 ? 17.731 20.161 -8.365 1.00 97.56 632 ARG A O 1
ATOM 4786 N N . VAL A 1 633 ? 17.906 18.533 -9.896 1.00 97.62 633 VAL A N 1
ATOM 4787 C CA . VAL A 1 633 ? 19.372 18.534 -9.933 1.00 97.62 633 VAL A CA 1
ATOM 4788 C C . VAL A 1 633 ? 19.840 19.688 -10.820 1.00 97.62 633 VAL A C 1
ATOM 4790 O O . VAL A 1 633 ? 19.556 19.715 -12.018 1.00 97.62 633 VAL A O 1
ATOM 4793 N N . ARG A 1 634 ? 20.528 20.669 -10.224 1.00 96.06 634 ARG A N 1
ATOM 4794 C CA . ARG A 1 634 ? 20.984 21.896 -10.912 1.00 96.06 634 ARG A CA 1
ATOM 4795 C C . ARG A 1 634 ? 22.489 21.953 -11.154 1.00 96.06 634 ARG A C 1
ATOM 4797 O O . ARG A 1 634 ? 22.932 22.755 -11.967 1.00 96.06 634 ARG A O 1
ATOM 4804 N N . ASP A 1 635 ? 23.267 21.139 -10.446 1.00 94.94 635 ASP A N 1
ATOM 4805 C CA . ASP A 1 635 ? 24.715 21.076 -10.633 1.00 94.94 635 ASP A CA 1
ATOM 4806 C C . ASP A 1 635 ? 25.021 20.499 -12.021 1.00 94.94 635 ASP A C 1
ATOM 4808 O O . ASP A 1 635 ? 24.604 19.388 -12.332 1.00 94.94 635 ASP A O 1
ATOM 4812 N N . GLY A 1 636 ? 25.702 21.266 -12.874 1.00 91.69 636 GLY A N 1
ATOM 4813 C CA . GLY A 1 636 ? 26.062 20.844 -14.231 1.00 91.69 636 GLY A CA 1
ATOM 4814 C C . GLY A 1 636 ? 27.131 19.748 -14.278 1.00 91.69 636 GLY A C 1
ATOM 4815 O O . GLY A 1 636 ? 27.288 19.108 -15.313 1.00 91.69 636 GLY A O 1
ATOM 4816 N N . SER A 1 637 ? 27.858 19.524 -13.178 1.00 94.31 637 SER A N 1
ATOM 4817 C CA . SER A 1 637 ? 28.829 18.430 -13.059 1.00 94.31 637 SER A CA 1
ATOM 4818 C C . SER A 1 637 ? 28.185 17.091 -12.682 1.00 94.31 637 SER A C 1
ATOM 4820 O O . SER A 1 637 ? 28.784 16.036 -12.893 1.00 94.31 637 SER A O 1
ATOM 4822 N N . ASP A 1 638 ? 26.952 17.116 -12.168 1.00 96.19 638 ASP A N 1
ATOM 4823 C CA . ASP A 1 638 ? 26.180 15.915 -11.874 1.00 96.19 638 ASP A CA 1
ATOM 4824 C C . ASP A 1 638 ? 25.627 15.320 -13.174 1.00 96.19 638 ASP A C 1
ATOM 4826 O O . ASP A 1 638 ? 24.945 15.993 -13.947 1.00 96.19 638 ASP A O 1
ATOM 4830 N N . VAL A 1 639 ? 25.860 14.029 -13.412 1.00 95.81 639 VAL A N 1
ATOM 4831 C CA . VAL A 1 639 ? 25.362 13.334 -14.613 1.00 95.81 639 VAL A CA 1
ATOM 4832 C C . VAL A 1 639 ? 23.834 13.415 -14.754 1.00 95.81 639 VAL A C 1
ATOM 4834 O O . VAL A 1 639 ? 23.314 13.427 -15.875 1.00 95.81 639 VAL A O 1
ATOM 4837 N N . ARG A 1 640 ? 23.125 13.566 -13.627 1.00 97.38 640 ARG A N 1
ATOM 4838 C CA . ARG A 1 640 ? 21.665 13.707 -13.532 1.00 97.38 640 ARG A CA 1
ATOM 4839 C C . ARG A 1 640 ? 21.168 15.139 -13.752 1.00 97.38 640 ARG A C 1
ATOM 4841 O O . ARG A 1 640 ? 19.964 15.360 -13.650 1.00 97.38 640 ARG A O 1
ATOM 4848 N N . SER A 1 641 ? 22.051 16.113 -13.989 1.00 97.25 641 SER A N 1
ATOM 4849 C CA . SER A 1 641 ? 21.681 17.529 -14.133 1.00 97.25 641 SER A CA 1
ATOM 4850 C C . SER A 1 641 ? 20.500 17.720 -15.082 1.00 97.25 641 SER A C 1
ATOM 4852 O O . SER A 1 641 ? 20.473 17.142 -16.165 1.00 97.25 641 SER A O 1
ATOM 4854 N N . GLY A 1 642 ? 19.507 18.510 -14.676 1.00 96.75 642 GLY A N 1
ATOM 4855 C CA . GLY A 1 642 ? 18.269 18.712 -15.434 1.00 96.75 642 GLY A CA 1
ATOM 4856 C C . GLY A 1 642 ? 17.137 17.731 -15.105 1.00 96.75 642 GLY A C 1
ATOM 4857 O O . GLY A 1 642 ? 15.987 18.070 -15.374 1.00 96.75 642 GLY A O 1
ATOM 4858 N N . LEU A 1 643 ? 17.425 16.591 -14.465 1.00 98.44 643 LEU A N 1
ATOM 4859 C CA . LEU A 1 643 ? 16.421 15.655 -13.941 1.00 98.44 643 LEU A CA 1
ATOM 4860 C C . LEU A 1 643 ? 16.037 15.988 -12.488 1.00 98.44 643 LEU A C 1
ATOM 4862 O O . LEU A 1 643 ? 16.683 16.798 -11.815 1.00 98.44 643 LEU A O 1
ATOM 4866 N N . TYR A 1 644 ? 14.993 15.330 -11.984 1.00 98.44 644 TYR A N 1
ATOM 4867 C CA . TYR A 1 644 ? 14.497 15.474 -10.616 1.00 98.44 644 TYR A CA 1
ATOM 4868 C C . TYR A 1 644 ? 14.764 14.199 -9.814 1.00 98.44 644 TYR A C 1
ATOM 4870 O O . TYR A 1 644 ? 14.407 13.095 -10.228 1.00 98.44 644 TYR A O 1
ATOM 4878 N N . THR A 1 645 ? 15.366 14.356 -8.636 1.00 98.19 645 THR A N 1
ATOM 4879 C CA . THR A 1 645 ? 15.586 13.239 -7.705 1.00 98.19 645 THR A CA 1
ATOM 4880 C C . THR A 1 645 ? 14.261 12.623 -7.263 1.00 98.19 645 THR A C 1
ATOM 4882 O O . THR A 1 645 ? 13.230 13.292 -7.190 1.00 98.19 645 THR A O 1
ATOM 4885 N N . SER A 1 646 ? 14.265 11.328 -6.952 1.00 96.31 646 SER A N 1
ATOM 4886 C CA . SER A 1 646 ? 13.039 10.567 -6.693 1.00 96.31 646 SER A CA 1
ATOM 4887 C C . SER A 1 646 ? 12.369 10.848 -5.346 1.00 96.31 646 SER A C 1
ATOM 4889 O O . SER A 1 646 ? 11.327 10.260 -5.068 1.00 96.31 646 SER A O 1
ATOM 4891 N N . GLY A 1 647 ? 12.908 11.748 -4.520 1.00 95.44 647 GLY A N 1
ATOM 4892 C CA . GLY A 1 647 ? 12.280 12.209 -3.281 1.00 95.44 647 GLY A CA 1
ATOM 4893 C C . GLY A 1 647 ? 13.170 12.097 -2.041 1.00 95.44 647 GLY A C 1
ATOM 4894 O O . GLY A 1 647 ? 14.400 12.056 -2.117 1.00 95.44 647 GLY A O 1
ATOM 4895 N N . SER A 1 648 ? 12.541 12.059 -0.868 1.00 95.00 648 SER A N 1
ATOM 4896 C CA . SER A 1 648 ? 13.223 11.953 0.426 1.00 95.00 648 SER A CA 1
ATOM 4897 C C . SER A 1 648 ? 12.402 11.172 1.447 1.00 95.00 648 SER A C 1
ATOM 4899 O O . SER A 1 648 ? 11.232 10.870 1.223 1.00 95.00 648 SER A O 1
ATOM 4901 N N . GLY A 1 649 ? 13.023 10.816 2.566 1.00 94.00 649 GLY A N 1
ATOM 4902 C CA . GLY A 1 649 ? 12.474 9.871 3.522 1.00 94.00 649 GLY A CA 1
ATOM 4903 C C . GLY A 1 649 ? 12.513 8.434 2.987 1.00 94.00 649 GLY A C 1
ATOM 4904 O O . GLY A 1 649 ? 12.394 8.187 1.778 1.00 94.00 649 GLY A O 1
ATOM 4905 N N . ARG A 1 650 ? 12.667 7.457 3.882 1.00 93.31 650 ARG A N 1
ATOM 4906 C CA . ARG A 1 650 ? 12.467 6.036 3.555 1.00 93.31 650 ARG A CA 1
ATOM 4907 C C . ARG A 1 650 ? 12.048 5.225 4.770 1.00 93.31 650 ARG A C 1
ATOM 4909 O O . ARG A 1 650 ? 12.400 5.578 5.891 1.00 93.31 650 ARG A O 1
ATOM 4916 N N . TYR A 1 651 ? 11.368 4.116 4.518 1.00 86.88 651 TYR A N 1
ATOM 4917 C CA . TYR A 1 651 ? 11.230 3.030 5.479 1.00 86.88 651 TYR A CA 1
ATOM 4918 C C . TYR A 1 651 ? 12.252 1.942 5.151 1.00 86.88 651 TYR A C 1
ATOM 4920 O O . TYR A 1 651 ? 12.438 1.612 3.981 1.00 86.88 651 TYR A O 1
ATOM 4928 N N . LEU A 1 652 ? 12.921 1.413 6.169 1.00 86.81 652 LEU A N 1
ATOM 4929 C CA . LEU A 1 652 ? 13.769 0.228 6.070 1.00 86.81 652 LEU A CA 1
ATOM 4930 C C . LEU A 1 652 ? 13.491 -0.625 7.308 1.00 86.81 652 LEU A C 1
ATOM 4932 O O . LEU A 1 652 ? 13.578 -0.112 8.421 1.00 86.81 652 LEU A O 1
ATOM 4936 N N . ASP A 1 653 ? 13.075 -1.875 7.102 1.00 84.19 653 ASP A N 1
ATOM 4937 C CA . ASP A 1 653 ? 12.743 -2.838 8.164 1.00 84.19 653 ASP A CA 1
ATOM 4938 C C . ASP A 1 653 ? 11.775 -2.280 9.228 1.00 84.19 653 ASP A C 1
ATOM 4940 O O . ASP A 1 653 ? 11.958 -2.438 10.432 1.00 84.19 653 ASP A O 1
ATOM 4944 N N . GLY A 1 654 ? 10.747 -1.550 8.779 1.00 79.31 654 GLY A N 1
ATOM 4945 C CA . GLY A 1 654 ? 9.741 -0.926 9.650 1.00 79.31 654 GLY A CA 1
ATOM 4946 C C . GLY A 1 654 ? 10.183 0.374 10.339 1.00 79.31 654 GLY A C 1
ATOM 4947 O O . GLY A 1 654 ? 9.356 1.040 10.963 1.00 79.31 654 GLY A O 1
ATOM 4948 N N . VAL A 1 655 ? 11.444 0.795 10.188 1.00 86.81 655 VAL A N 1
ATOM 4949 C CA . VAL A 1 655 ? 11.981 2.042 10.758 1.00 86.81 655 VAL A CA 1
ATOM 4950 C C . VAL A 1 655 ? 11.933 3.169 9.728 1.00 86.81 655 VAL A C 1
ATOM 4952 O O . VAL A 1 655 ? 12.364 3.006 8.586 1.00 86.81 655 VAL A O 1
ATOM 4955 N N . PHE A 1 656 ? 11.418 4.333 10.131 1.00 90.62 656 PHE A N 1
ATOM 4956 C CA . PHE A 1 656 ? 11.360 5.524 9.284 1.00 90.62 656 PHE A CA 1
ATOM 4957 C C . PHE A 1 656 ? 12.619 6.390 9.430 1.00 90.62 656 PHE A C 1
ATOM 4959 O O . PHE A 1 656 ? 12.996 6.768 10.537 1.00 90.62 656 PHE A O 1
ATOM 4966 N N . TYR A 1 657 ? 13.226 6.754 8.302 1.00 92.38 657 TYR A N 1
ATOM 4967 C CA . TYR A 1 657 ? 14.407 7.611 8.206 1.00 92.38 657 TYR A CA 1
ATOM 4968 C C . TYR A 1 657 ? 14.029 8.917 7.494 1.00 92.38 657 TYR A C 1
ATOM 4970 O O . TYR A 1 657 ? 14.031 8.935 6.258 1.00 92.38 657 TYR A O 1
ATOM 4978 N N . PRO A 1 658 ? 13.693 9.997 8.224 1.00 89.94 658 PRO A N 1
ATOM 4979 C CA . PRO A 1 658 ? 13.224 11.253 7.626 1.00 89.94 658 PRO A CA 1
ATOM 4980 C C . PRO A 1 658 ? 14.305 11.975 6.806 1.00 89.94 658 PRO A C 1
ATOM 4982 O O . PRO A 1 658 ? 14.006 12.558 5.765 1.00 89.94 658 PRO A O 1
ATOM 4985 N N . ASP A 1 659 ? 15.572 11.871 7.216 1.00 91.81 659 ASP A N 1
ATOM 4986 C CA . ASP A 1 659 ? 16.683 12.615 6.602 1.00 91.81 659 ASP A CA 1
ATOM 4987 C C . ASP A 1 659 ? 17.216 11.987 5.308 1.00 91.81 659 ASP A C 1
ATOM 4989 O O . ASP A 1 659 ? 18.056 12.570 4.621 1.00 91.81 659 ASP A O 1
ATOM 4993 N N . PHE A 1 660 ? 16.731 10.798 4.943 1.00 95.25 660 PHE A N 1
ATOM 4994 C CA . PHE A 1 660 ? 17.156 10.119 3.725 1.00 95.25 660 PHE A CA 1
ATOM 4995 C C . PHE A 1 660 ? 16.840 10.959 2.481 1.00 95.25 660 PHE A C 1
ATOM 4997 O O . PHE A 1 660 ? 15.713 11.423 2.312 1.00 95.25 660 PHE A O 1
ATOM 5004 N N . LYS A 1 661 ? 17.800 11.100 1.567 1.00 94.44 661 LYS A N 1
ATOM 5005 C CA . LYS A 1 661 ? 17.612 11.734 0.255 1.00 94.44 661 LYS A CA 1
ATOM 5006 C C . LYS A 1 661 ? 17.883 10.705 -0.834 1.00 94.44 661 LYS A C 1
ATOM 5008 O O . LYS A 1 661 ? 18.901 10.020 -0.778 1.00 94.44 661 LYS A O 1
ATOM 5013 N N . ALA A 1 662 ? 16.972 10.583 -1.798 1.00 94.69 662 ALA A N 1
ATOM 5014 C CA . ALA A 1 662 ? 17.158 9.663 -2.910 1.00 94.69 662 ALA A CA 1
ATOM 5015 C C . ALA A 1 662 ? 18.327 10.131 -3.791 1.00 94.69 662 ALA A C 1
ATOM 5017 O O . ALA A 1 662 ? 18.350 11.266 -4.266 1.00 94.69 662 ALA A O 1
ATOM 5018 N N . ASP A 1 663 ? 19.290 9.244 -4.032 1.00 94.69 663 ASP A N 1
ATOM 5019 C CA . ASP A 1 663 ? 20.415 9.474 -4.943 1.00 94.69 663 ASP A CA 1
ATOM 5020 C C . ASP A 1 663 ? 20.082 9.113 -6.403 1.00 94.69 663 ASP A C 1
ATOM 5022 O O . ASP A 1 663 ? 20.932 9.239 -7.284 1.00 94.69 663 ASP A O 1
ATOM 5026 N N . TRP A 1 664 ? 18.847 8.698 -6.688 1.00 96.94 664 TRP A N 1
ATOM 5027 C CA . TRP A 1 664 ? 18.382 8.356 -8.032 1.00 96.94 664 TRP A CA 1
ATOM 5028 C C . TRP A 1 664 ? 17.304 9.315 -8.544 1.00 96.94 664 TRP A C 1
ATOM 5030 O O . TRP A 1 664 ? 16.560 9.912 -7.765 1.00 96.94 664 TRP A O 1
ATOM 5040 N N . CYS A 1 665 ? 17.216 9.405 -9.868 1.00 98.12 665 CYS A N 1
ATOM 5041 C CA . CYS A 1 665 ? 16.128 9.986 -10.644 1.00 98.12 665 CYS A CA 1
ATOM 5042 C C . CYS A 1 665 ? 15.477 8.840 -11.435 1.00 98.12 665 CYS A C 1
ATOM 5044 O O . CYS A 1 665 ? 16.033 8.400 -12.441 1.00 98.12 665 CYS A O 1
ATOM 5046 N N . ALA A 1 666 ? 14.354 8.306 -10.953 1.00 97.75 666 ALA A N 1
ATOM 5047 C CA . ALA A 1 666 ? 13.588 7.275 -11.662 1.00 97.75 666 ALA A CA 1
ATOM 5048 C C . ALA A 1 666 ? 12.960 7.859 -12.933 1.00 97.75 666 ALA A C 1
ATOM 5050 O O . ALA A 1 666 ? 12.454 8.983 -12.885 1.00 97.75 666 ALA A O 1
ATOM 5051 N N . SER A 1 667 ? 12.986 7.111 -14.038 1.00 98.19 667 SER A N 1
ATOM 5052 C CA . SER A 1 667 ? 12.462 7.560 -15.336 1.00 98.19 667 SER A CA 1
ATOM 5053 C C . SER A 1 667 ? 10.956 7.794 -15.298 1.00 98.19 667 SER A C 1
ATOM 5055 O O . SER A 1 667 ? 10.509 8.835 -15.766 1.00 98.19 667 SER A O 1
ATOM 5057 N N . GLU A 1 668 ? 10.206 6.891 -14.659 1.00 96.44 668 GLU A N 1
ATOM 5058 C CA . GLU A 1 668 ? 8.762 7.024 -14.405 1.00 96.44 668 GLU A CA 1
ATOM 5059 C C . GLU A 1 668 ? 8.418 8.402 -13.816 1.00 96.44 668 GLU A C 1
ATOM 5061 O O . GLU A 1 668 ? 7.683 9.173 -14.429 1.00 96.44 668 GLU A O 1
ATOM 5066 N N . HIS A 1 669 ? 9.085 8.788 -12.722 1.00 98.12 669 HIS A N 1
ATOM 5067 C CA . HIS A 1 669 ? 8.878 10.096 -12.099 1.00 98.12 669 HIS A CA 1
ATOM 5068 C C . HIS A 1 669 ? 9.151 11.266 -13.062 1.00 98.12 669 HIS A C 1
ATOM 5070 O O . HIS A 1 669 ? 8.530 12.320 -12.937 1.00 98.12 669 HIS A O 1
ATOM 5076 N N . GLN A 1 670 ? 10.104 11.127 -13.994 1.00 98.62 670 GLN A N 1
ATOM 5077 C CA . GLN A 1 670 ? 10.388 12.194 -14.958 1.00 98.62 670 GLN A CA 1
ATOM 5078 C C . GLN A 1 670 ? 9.265 12.322 -15.990 1.00 98.62 670 GLN A C 1
ATOM 5080 O O . GLN A 1 670 ? 8.933 13.442 -16.375 1.00 98.62 670 GLN A O 1
ATOM 5085 N N . PHE A 1 671 ? 8.668 11.205 -16.419 1.00 98.44 671 PHE A N 1
ATOM 5086 C CA . PHE A 1 671 ? 7.517 11.217 -17.323 1.00 98.44 671 PHE A CA 1
ATOM 5087 C C . PHE A 1 671 ? 6.304 11.865 -16.649 1.00 98.44 671 PHE A C 1
ATOM 5089 O O . PHE A 1 671 ? 5.681 12.741 -17.248 1.00 98.44 671 PHE A O 1
ATOM 5096 N N . ASP A 1 672 ? 6.027 11.523 -15.386 1.00 98.38 672 ASP A N 1
ATOM 5097 C CA . ASP A 1 672 ? 4.930 12.124 -14.615 1.00 98.38 672 ASP A CA 1
ATOM 5098 C C . ASP A 1 672 ? 5.098 13.646 -14.495 1.00 98.38 672 ASP A C 1
ATOM 5100 O O . ASP A 1 672 ? 4.173 14.423 -14.750 1.00 98.38 672 ASP A O 1
ATOM 5104 N N . LEU A 1 673 ? 6.314 14.088 -14.149 1.00 98.75 673 LEU A N 1
ATOM 5105 C CA . LEU A 1 673 ? 6.668 15.505 -14.060 1.00 98.75 673 LEU A CA 1
ATOM 5106 C C . LEU A 1 673 ? 6.558 16.210 -15.410 1.00 98.75 673 LEU A C 1
ATOM 5108 O O . LEU A 1 673 ? 6.106 17.353 -15.471 1.00 98.75 673 LEU A O 1
ATOM 5112 N N . TRP A 1 674 ? 6.942 15.539 -16.495 1.00 98.69 674 TRP A N 1
ATOM 5113 C CA . TRP A 1 674 ? 6.789 16.089 -17.832 1.00 98.69 674 TRP A CA 1
ATOM 5114 C C . TRP A 1 674 ? 5.316 16.297 -18.184 1.00 98.69 674 TRP A C 1
ATOM 5116 O O . TRP A 1 674 ? 4.957 17.396 -18.604 1.00 98.69 674 TRP A O 1
ATOM 5126 N N . PHE A 1 675 ? 4.454 15.300 -17.953 1.00 98.62 675 PHE A N 1
ATOM 5127 C CA . PHE A 1 675 ? 3.015 15.430 -18.199 1.00 98.62 675 PHE A CA 1
ATOM 5128 C C . PHE A 1 675 ? 2.391 16.551 -17.365 1.00 98.62 675 PHE A C 1
ATOM 5130 O O . PHE A 1 675 ? 1.542 17.291 -17.868 1.00 98.62 675 PHE A O 1
ATOM 5137 N N . LEU A 1 676 ? 2.829 16.711 -16.112 1.00 98.75 676 LEU A N 1
ATOM 5138 C CA . LEU A 1 676 ? 2.444 17.838 -15.267 1.00 98.75 676 LEU A CA 1
ATOM 5139 C C . LEU A 1 676 ? 2.866 19.173 -15.883 1.00 98.75 676 LEU A C 1
ATOM 5141 O O . LEU A 1 676 ? 2.027 20.055 -16.056 1.00 98.75 676 LEU A O 1
ATOM 5145 N N . PHE A 1 677 ? 4.147 19.341 -16.211 1.00 98.69 677 PHE A N 1
ATOM 5146 C CA . PHE A 1 677 ? 4.661 20.610 -16.725 1.00 98.69 677 PHE A CA 1
ATOM 5147 C C . PHE A 1 677 ? 4.066 20.963 -18.088 1.00 98.69 677 PHE A C 1
ATOM 5149 O O . PHE A 1 677 ? 3.725 22.121 -18.318 1.00 98.69 677 PHE A O 1
ATOM 5156 N N . ASP A 1 678 ? 3.877 19.974 -18.961 1.00 98.56 678 ASP A N 1
ATOM 5157 C CA . ASP A 1 678 ? 3.205 20.143 -20.247 1.00 98.56 678 ASP A CA 1
ATOM 5158 C C . ASP A 1 678 ? 1.758 20.620 -20.056 1.00 98.56 678 ASP A C 1
ATOM 5160 O O . ASP A 1 678 ? 1.331 21.602 -20.669 1.00 98.56 678 ASP A O 1
ATOM 5164 N N . LEU A 1 679 ? 1.001 19.982 -19.157 1.00 98.62 679 LEU A N 1
ATOM 5165 C CA . LEU A 1 679 ? -0.371 20.392 -18.868 1.00 98.62 679 LEU A CA 1
ATOM 5166 C C . LEU A 1 679 ? -0.432 21.786 -18.226 1.00 98.62 679 LEU A C 1
ATOM 5168 O O . LEU A 1 679 ? -1.241 22.614 -18.640 1.00 98.62 679 LEU A O 1
ATOM 5172 N N . MET A 1 680 ? 0.447 22.090 -17.271 1.00 98.69 680 MET A N 1
ATOM 5173 C CA . MET A 1 680 ? 0.548 23.427 -16.675 1.00 98.69 680 MET A CA 1
ATOM 5174 C C . MET A 1 680 ? 0.888 24.495 -17.722 1.00 98.69 680 MET A C 1
ATOM 5176 O O . MET A 1 680 ? 0.293 25.573 -17.709 1.00 98.69 680 MET A O 1
ATOM 5180 N N . GLY A 1 681 ? 1.786 24.192 -18.664 1.00 98.31 681 GLY A N 1
ATOM 5181 C CA . GLY A 1 681 ? 2.098 25.067 -19.792 1.00 98.31 681 GLY A CA 1
ATOM 5182 C C . GLY A 1 681 ? 0.873 25.335 -20.670 1.00 98.31 681 GLY A C 1
ATOM 5183 O O . GLY A 1 681 ? 0.574 26.490 -20.972 1.00 98.31 681 GLY A O 1
ATOM 5184 N N . ARG A 1 682 ? 0.102 24.292 -21.007 1.00 97.12 682 ARG A N 1
ATOM 5185 C CA . ARG A 1 682 ? -1.157 24.415 -21.771 1.00 97.12 682 ARG A CA 1
ATOM 5186 C C . ARG A 1 682 ? -2.247 25.196 -21.035 1.00 97.12 682 ARG A C 1
ATOM 5188 O O . ARG A 1 682 ? -3.060 25.850 -21.680 1.00 97.12 682 ARG A O 1
ATOM 5195 N N . LEU A 1 683 ? -2.245 25.161 -19.705 1.00 97.75 683 LEU A N 1
ATOM 5196 C CA . LEU A 1 683 ? -3.137 25.949 -18.846 1.00 97.75 683 LEU A CA 1
ATOM 5197 C C . LEU A 1 683 ? -2.654 27.393 -18.622 1.00 97.75 683 LEU A C 1
ATOM 5199 O O . LEU A 1 683 ? -3.319 28.151 -17.915 1.00 97.75 683 LEU A O 1
ATOM 5203 N N . GLY A 1 684 ? -1.510 27.777 -19.197 1.00 97.12 684 GLY A N 1
ATOM 5204 C CA . GLY A 1 684 ? -0.980 29.139 -19.136 1.00 97.12 684 GLY A CA 1
ATOM 5205 C C . GLY A 1 684 ? -0.193 29.474 -17.866 1.00 97.12 684 GLY A C 1
ATOM 5206 O O . GLY A 1 684 ? -0.005 30.654 -17.573 1.00 97.12 684 GLY A O 1
ATOM 5207 N N . PHE A 1 685 ? 0.281 28.484 -17.102 1.00 97.94 685 PHE A N 1
ATOM 5208 C CA . PHE A 1 685 ? 1.189 28.751 -15.983 1.00 97.94 685 PHE A CA 1
ATOM 5209 C C . PHE A 1 685 ? 2.566 29.179 -16.508 1.00 97.94 685 PHE A C 1
ATOM 5211 O O . PHE A 1 685 ? 3.224 28.456 -17.260 1.00 97.94 685 PHE A O 1
ATOM 5218 N N . THR A 1 686 ? 3.020 30.357 -16.080 1.00 97.19 686 THR A N 1
ATOM 5219 C CA . THR A 1 686 ? 4.256 30.987 -16.560 1.00 97.19 686 THR A CA 1
ATOM 5220 C C . THR A 1 686 ? 5.479 30.081 -16.396 1.00 97.19 686 THR A C 1
ATOM 5222 O O . THR A 1 686 ? 5.761 29.591 -15.303 1.00 97.19 686 THR A O 1
ATOM 5225 N N . GLY A 1 687 ? 6.240 29.893 -17.479 1.00 97.50 687 GLY A N 1
ATOM 5226 C CA . GLY A 1 687 ? 7.511 29.162 -17.485 1.00 97.50 687 GLY A CA 1
ATOM 5227 C C . GLY A 1 687 ? 7.397 27.634 -17.553 1.00 97.50 687 GLY A C 1
ATOM 5228 O O . GLY A 1 687 ? 8.420 26.955 -17.649 1.00 97.50 687 GLY A O 1
ATOM 5229 N N . TYR A 1 688 ? 6.191 27.060 -17.475 1.00 98.19 688 TYR A N 1
ATOM 5230 C CA . TYR A 1 688 ? 6.025 25.602 -17.437 1.00 98.19 688 TYR A CA 1
ATOM 5231 C C . TYR A 1 688 ? 6.139 24.932 -18.810 1.00 98.19 688 TYR A C 1
ATOM 5233 O O . TYR A 1 688 ? 6.608 23.798 -18.877 1.00 98.19 688 TYR A O 1
ATOM 5241 N N . ALA A 1 689 ? 5.832 25.637 -19.903 1.00 97.94 689 ALA A N 1
ATOM 5242 C CA . ALA A 1 689 ? 6.078 25.132 -21.255 1.00 97.94 689 ALA A CA 1
ATOM 5243 C C . ALA A 1 689 ? 7.586 24.945 -21.520 1.00 97.94 689 ALA A C 1
ATOM 5245 O O . ALA A 1 689 ? 8.022 23.912 -22.030 1.00 97.94 689 ALA A O 1
ATOM 5246 N N . GLU A 1 690 ? 8.406 25.910 -21.100 1.00 98.19 690 GLU A N 1
ATOM 5247 C CA . GLU A 1 690 ? 9.864 25.846 -21.203 1.00 98.19 690 GLU A CA 1
ATOM 5248 C C . GLU A 1 690 ? 10.446 24.762 -20.290 1.00 98.19 690 GLU A C 1
ATOM 5250 O O . GLU A 1 690 ? 11.361 24.044 -20.696 1.00 98.19 690 GLU A O 1
ATOM 5255 N N . LYS A 1 691 ? 9.901 24.597 -19.075 1.00 97.94 691 LYS A N 1
ATOM 5256 C CA . LYS A 1 691 ? 10.283 23.501 -18.169 1.00 97.94 691 LYS A CA 1
ATOM 5257 C C . LYS A 1 691 ? 9.958 22.130 -18.756 1.00 97.94 691 LYS A C 1
ATOM 5259 O O . LYS A 1 691 ? 10.817 21.254 -18.710 1.00 97.94 691 LYS A O 1
ATOM 5264 N N . ALA A 1 692 ? 8.763 21.951 -19.323 1.00 98.38 692 ALA A N 1
ATOM 5265 C CA . ALA A 1 692 ? 8.366 20.705 -19.974 1.00 98.38 692 ALA A CA 1
ATOM 5266 C C . ALA A 1 692 ? 9.321 20.365 -21.122 1.00 98.38 692 ALA A C 1
ATOM 5268 O O . ALA A 1 692 ? 9.822 19.244 -21.203 1.00 98.38 692 ALA A O 1
ATOM 5269 N N . LYS A 1 693 ? 9.657 21.353 -21.962 1.00 98.38 693 LYS A N 1
ATOM 5270 C CA . LYS A 1 693 ? 10.643 21.171 -23.029 1.00 98.38 693 LYS A CA 1
ATOM 5271 C C . LYS A 1 693 ? 12.025 20.789 -22.487 1.00 98.38 693 LYS A C 1
ATOM 5273 O O . LYS A 1 693 ? 12.602 19.812 -22.950 1.00 98.38 693 LYS A O 1
ATOM 5278 N N . ALA A 1 694 ? 12.545 21.530 -21.510 1.00 98.25 694 ALA A N 1
ATOM 5279 C CA . ALA A 1 694 ? 13.867 21.262 -20.944 1.00 98.25 694 ALA A CA 1
ATOM 5280 C C . ALA A 1 694 ? 13.951 19.873 -20.290 1.00 98.25 694 ALA A C 1
ATOM 5282 O O . ALA A 1 694 ? 14.970 19.196 -20.407 1.00 98.25 694 ALA A O 1
ATOM 5283 N N . LEU A 1 695 ? 12.878 19.437 -19.621 1.00 98.62 695 LEU A N 1
ATOM 5284 C CA . LEU A 1 695 ? 12.802 18.104 -19.033 1.00 98.62 695 LEU A CA 1
ATOM 5285 C C . LEU A 1 695 ? 12.715 17.015 -20.112 1.00 98.62 695 LEU A C 1
ATOM 5287 O O . LEU A 1 695 ? 13.408 16.011 -19.995 1.00 98.62 695 LEU A O 1
ATOM 5291 N N . ALA A 1 696 ? 11.938 17.221 -21.182 1.00 98.62 696 ALA A N 1
ATOM 5292 C CA . ALA A 1 696 ? 11.896 16.291 -22.312 1.00 98.62 696 ALA A CA 1
ATOM 5293 C C . ALA A 1 696 ? 13.272 16.106 -22.960 1.00 98.62 696 ALA A C 1
ATOM 5295 O O . ALA A 1 696 ? 13.690 14.971 -23.188 1.00 98.62 696 ALA A O 1
ATOM 5296 N N . ASP A 1 697 ? 13.986 17.208 -23.207 1.00 98.38 697 ASP A N 1
ATOM 5297 C CA . ASP A 1 697 ? 15.332 17.177 -23.781 1.00 98.38 697 ASP A CA 1
ATOM 5298 C C . ASP A 1 697 ? 16.285 16.376 -22.861 1.00 98.38 697 ASP A C 1
ATOM 5300 O O . ASP A 1 697 ? 16.980 15.474 -23.328 1.00 98.38 697 ASP A O 1
ATOM 5304 N N . ALA A 1 698 ? 16.237 16.605 -21.540 1.00 98.25 698 ALA A N 1
ATOM 5305 C CA . ALA A 1 698 ? 17.047 15.864 -20.567 1.00 98.25 698 ALA A CA 1
ATOM 5306 C C . ALA A 1 698 ? 16.691 14.367 -20.485 1.00 98.25 698 ALA A C 1
ATOM 5308 O O . ALA A 1 698 ? 17.590 13.528 -20.403 1.00 98.25 698 ALA A O 1
ATOM 5309 N N . ILE A 1 699 ? 15.401 14.012 -20.518 1.00 98.50 699 ILE A N 1
ATOM 5310 C CA . ILE A 1 699 ? 14.937 12.616 -20.538 1.00 98.50 699 ILE A CA 1
ATOM 5311 C C . ILE A 1 699 ? 15.467 11.906 -21.789 1.00 98.50 699 ILE A C 1
ATOM 5313 O O . ILE A 1 699 ? 16.040 10.819 -21.688 1.00 98.50 699 ILE A O 1
ATOM 5317 N N . MET A 1 700 ? 15.305 12.521 -22.962 1.00 98.12 700 MET A N 1
ATOM 5318 C CA . MET A 1 700 ? 15.716 11.926 -24.234 1.00 98.12 700 MET A CA 1
ATOM 5319 C C . MET A 1 700 ? 17.235 11.810 -24.369 1.00 98.12 700 MET A C 1
ATOM 5321 O O . MET A 1 700 ? 17.716 10.845 -24.951 1.00 98.12 700 MET A O 1
ATOM 5325 N N . GLU A 1 701 ? 17.999 12.752 -23.818 1.00 97.12 701 GLU A N 1
ATOM 5326 C CA . GLU A 1 701 ? 19.463 12.691 -23.816 1.00 97.12 701 GLU A CA 1
ATOM 5327 C C . GLU A 1 701 ? 19.995 11.590 -22.884 1.00 97.12 701 GLU A C 1
ATOM 5329 O O . GLU A 1 701 ? 20.949 10.890 -23.223 1.00 97.12 701 GLU A O 1
ATOM 5334 N N . LYS A 1 702 ? 19.401 11.445 -21.693 1.00 97.31 702 LYS A N 1
ATOM 5335 C CA . LYS A 1 702 ? 20.017 10.700 -20.580 1.00 97.31 702 LYS A CA 1
ATOM 5336 C C . LYS A 1 702 ? 19.423 9.318 -20.336 1.00 97.31 702 LYS A C 1
ATOM 5338 O O . LYS A 1 702 ? 20.111 8.459 -19.785 1.00 97.31 702 LYS A O 1
ATOM 5343 N N . LEU A 1 703 ? 18.149 9.116 -20.669 1.00 97.69 703 LEU A N 1
ATOM 5344 C CA . LEU A 1 703 ? 17.385 7.928 -20.269 1.00 97.69 703 LEU A CA 1
ATOM 5345 C C . LEU A 1 703 ? 16.946 7.067 -21.457 1.00 97.69 703 LEU A C 1
ATOM 5347 O O . LEU A 1 703 ? 16.608 5.903 -21.254 1.00 97.69 703 LEU A O 1
ATOM 5351 N N . TRP A 1 704 ? 16.950 7.605 -22.678 1.00 97.50 704 TRP A N 1
ATOM 5352 C CA . TRP A 1 704 ? 16.579 6.866 -23.886 1.00 97.50 704 TRP A CA 1
ATOM 5353 C C . TRP A 1 704 ? 17.669 5.877 -24.321 1.00 97.50 704 TRP A C 1
ATOM 5355 O O . TRP A 1 704 ? 18.855 6.206 -24.353 1.00 97.50 704 TRP A O 1
ATOM 5365 N N . VAL A 1 705 ? 17.257 4.668 -24.710 1.00 96.75 705 VAL A N 1
ATOM 5366 C CA . VAL A 1 705 ? 18.136 3.609 -25.221 1.00 96.75 705 VAL A CA 1
ATOM 5367 C C . VAL A 1 705 ? 17.868 3.414 -26.709 1.00 96.75 705 VAL A C 1
ATOM 5369 O O . VAL A 1 705 ? 16.943 2.703 -27.108 1.00 96.75 705 VAL A O 1
ATOM 5372 N N . GLU A 1 706 ? 18.690 4.054 -27.541 1.00 95.06 706 GLU A N 1
ATOM 5373 C CA . GLU A 1 706 ? 18.464 4.122 -28.988 1.00 95.06 706 GLU A CA 1
ATOM 5374 C C . GLU A 1 706 ? 18.551 2.765 -29.692 1.00 95.06 706 GLU A C 1
ATOM 5376 O O . GLU A 1 706 ? 17.852 2.589 -30.674 1.00 95.06 706 GLU A O 1
ATOM 5381 N N . ASP A 1 707 ? 19.307 1.780 -29.210 1.00 94.38 707 ASP A N 1
ATOM 5382 C CA . ASP A 1 707 ? 19.370 0.470 -29.886 1.00 94.38 707 ASP A CA 1
ATOM 5383 C C . ASP A 1 707 ? 18.205 -0.455 -29.500 1.00 94.38 707 ASP A C 1
ATOM 5385 O O . ASP A 1 707 ? 17.793 -1.318 -30.273 1.00 94.38 707 ASP A O 1
ATOM 5389 N N . GLU A 1 708 ? 17.630 -0.259 -28.312 1.00 93.44 708 GLU A N 1
ATOM 5390 C CA . GLU A 1 708 ? 16.578 -1.129 -27.775 1.00 93.44 708 GLU A CA 1
ATOM 5391 C C . GLU A 1 708 ? 15.170 -0.553 -27.968 1.00 93.44 708 GLU A C 1
ATOM 5393 O O . GLU A 1 708 ? 14.194 -1.299 -27.959 1.00 93.44 708 GLU A O 1
ATOM 5398 N N . GLY A 1 709 ? 15.051 0.763 -28.178 1.00 94.69 709 GLY A N 1
ATOM 5399 C CA . GLY A 1 709 ? 13.761 1.429 -28.350 1.00 94.69 709 GLY A CA 1
ATOM 5400 C C . GLY A 1 709 ? 12.940 1.484 -27.065 1.00 94.69 709 GLY A C 1
ATOM 5401 O O . GLY A 1 709 ? 11.743 1.224 -27.096 1.00 94.69 709 GLY A O 1
ATOM 5402 N N . ARG A 1 710 ? 13.594 1.783 -25.941 1.00 95.19 710 ARG A N 1
ATOM 5403 C CA . ARG A 1 710 ? 12.990 1.889 -24.605 1.00 95.19 710 ARG A CA 1
ATOM 5404 C C . ARG A 1 710 ? 13.762 2.887 -23.738 1.00 95.19 710 ARG A C 1
ATOM 5406 O O . ARG A 1 710 ? 14.749 3.466 -24.185 1.00 95.19 710 ARG A O 1
ATOM 5413 N N . PHE A 1 711 ? 13.358 3.030 -22.479 1.00 97.25 711 PHE A N 1
ATOM 5414 C CA . PHE A 1 711 ? 14.062 3.837 -21.483 1.00 97.25 711 PHE A CA 1
ATOM 5415 C C . PHE A 1 711 ? 14.784 2.969 -20.440 1.00 97.25 711 PHE A C 1
ATOM 5417 O O . PHE A 1 711 ? 14.388 1.834 -20.157 1.00 97.25 711 PHE A O 1
ATOM 5424 N N . TYR A 1 712 ? 15.859 3.504 -19.864 1.00 96.81 712 TYR A N 1
ATOM 5425 C CA . TYR A 1 712 ? 16.438 3.007 -18.614 1.00 96.81 712 TYR A CA 1
ATOM 5426 C C . TYR A 1 712 ? 15.447 3.175 -17.454 1.00 96.81 712 TYR A C 1
ATOM 5428 O O . TYR A 1 712 ? 14.586 4.051 -17.514 1.00 96.81 712 TYR A O 1
ATOM 5436 N N . ALA A 1 713 ? 15.580 2.393 -16.378 1.00 96.12 713 ALA A N 1
ATOM 5437 C CA . ALA A 1 713 ? 14.733 2.542 -15.186 1.00 96.12 713 ALA A CA 1
ATOM 5438 C C . ALA A 1 713 ? 14.948 3.890 -14.472 1.00 96.12 713 ALA A C 1
ATOM 5440 O O . ALA A 1 713 ? 14.061 4.418 -13.801 1.00 96.12 713 ALA A O 1
ATOM 5441 N N . GLY A 1 714 ? 16.137 4.468 -14.626 1.00 97.06 714 GLY A N 1
ATOM 5442 C CA . GLY A 1 714 ? 16.478 5.771 -14.077 1.00 97.06 714 GLY A CA 1
ATOM 5443 C C . GLY A 1 714 ? 17.971 6.049 -14.143 1.00 97.06 714 GLY A C 1
ATOM 5444 O O . GLY A 1 714 ? 18.722 5.393 -14.867 1.00 97.06 714 GLY A O 1
ATOM 5445 N N . MET A 1 715 ? 18.415 7.023 -13.354 1.00 96.81 715 MET A N 1
ATOM 5446 C CA . MET A 1 715 ? 19.819 7.416 -13.262 1.00 96.81 715 MET A CA 1
ATOM 5447 C C . MET A 1 715 ? 20.218 7.747 -11.823 1.00 96.81 715 MET A C 1
ATOM 5449 O O . MET A 1 715 ? 19.514 8.466 -11.118 1.00 96.81 715 MET A O 1
ATOM 5453 N N . ARG A 1 716 ? 21.375 7.246 -11.396 1.00 97.19 716 ARG A N 1
ATOM 5454 C CA . ARG A 1 716 ? 22.051 7.562 -10.130 1.00 97.19 716 ARG A CA 1
ATOM 5455 C C . ARG A 1 716 ? 23.250 8.471 -10.383 1.00 97.19 716 ARG A C 1
ATOM 5457 O O . ARG A 1 716 ? 23.650 8.677 -11.525 1.00 97.19 716 ARG A O 1
ATOM 5464 N N . THR A 1 717 ? 23.871 8.968 -9.315 1.00 95.25 717 THR A N 1
ATOM 5465 C CA . THR A 1 717 ? 25.164 9.680 -9.405 1.00 95.25 717 THR A CA 1
ATOM 5466 C C . THR A 1 717 ? 26.258 8.842 -10.073 1.00 95.25 717 THR A C 1
ATOM 5468 O O . THR A 1 717 ? 27.191 9.391 -10.647 1.00 95.25 717 THR A O 1
ATOM 5471 N N . THR A 1 718 ? 26.140 7.513 -10.016 1.00 95.06 718 THR A N 1
ATOM 5472 C CA . THR A 1 718 ? 27.084 6.549 -10.593 1.00 95.06 718 THR A CA 1
ATOM 5473 C C . THR A 1 718 ? 26.782 6.161 -12.044 1.00 95.06 718 THR A C 1
ATOM 5475 O O . THR A 1 718 ? 27.577 5.442 -12.646 1.00 95.06 718 THR A O 1
ATOM 5478 N N . GLY A 1 719 ? 25.664 6.617 -12.619 1.00 95.06 719 GLY A N 1
ATOM 5479 C CA . GLY A 1 719 ? 25.251 6.299 -13.988 1.00 95.06 719 GLY A CA 1
ATOM 5480 C C . GLY A 1 719 ? 23.831 5.740 -14.090 1.00 95.06 719 GLY A C 1
ATOM 5481 O O . GLY A 1 719 ? 23.038 5.817 -13.152 1.00 95.06 719 GLY A O 1
ATOM 5482 N N . VAL A 1 720 ? 23.494 5.208 -15.265 1.00 96.38 720 VAL A N 1
ATOM 5483 C CA . VAL A 1 720 ? 22.148 4.707 -15.591 1.00 96.38 720 VAL A CA 1
ATOM 5484 C C . VAL A 1 720 ? 21.812 3.398 -14.875 1.00 96.38 720 VAL A C 1
ATOM 5486 O O . VAL A 1 720 ? 22.656 2.509 -14.747 1.00 96.38 720 VAL A O 1
ATOM 5489 N N . ASP A 1 721 ? 20.553 3.263 -14.467 1.00 95.38 721 ASP A N 1
ATOM 5490 C CA . ASP A 1 721 ? 19.971 2.001 -14.022 1.00 95.38 721 ASP A CA 1
ATOM 5491 C C . ASP A 1 721 ? 19.435 1.235 -15.236 1.00 95.38 721 ASP A C 1
ATOM 5493 O O . ASP A 1 721 ? 18.473 1.642 -15.891 1.00 95.38 721 ASP A O 1
ATOM 5497 N N . LYS A 1 722 ? 20.095 0.122 -15.557 1.00 94.69 722 LYS A N 1
ATOM 5498 C CA . LYS A 1 722 ? 19.814 -0.654 -16.767 1.00 94.69 722 LYS A CA 1
ATOM 5499 C C . LYS A 1 722 ? 18.588 -1.555 -16.655 1.00 94.69 722 LYS A C 1
ATOM 5501 O O . LYS A 1 722 ? 18.237 -2.169 -17.664 1.00 94.69 722 LYS A O 1
ATOM 5506 N N . ALA A 1 723 ? 17.953 -1.634 -15.483 1.00 93.38 723 ALA A N 1
ATOM 5507 C CA . ALA A 1 723 ? 16.711 -2.374 -15.320 1.00 93.38 723 ALA A CA 1
ATOM 5508 C C . ALA A 1 723 ? 15.623 -1.864 -16.281 1.00 93.38 723 ALA A C 1
ATOM 5510 O O . ALA A 1 723 ? 15.681 -0.740 -16.792 1.00 93.38 723 ALA A O 1
ATOM 5511 N N . SER A 1 724 ? 14.646 -2.723 -16.559 1.00 90.44 724 SER A N 1
ATOM 5512 C CA . SER A 1 724 ? 13.570 -2.438 -17.508 1.00 90.44 724 SER A CA 1
ATOM 5513 C C . SER A 1 724 ? 12.209 -2.827 -16.922 1.00 90.44 724 SER A C 1
ATOM 5515 O O . SER A 1 724 ? 11.627 -3.828 -17.350 1.00 90.44 724 SER A O 1
ATOM 5517 N N . PRO A 1 725 ? 11.704 -2.063 -15.941 1.00 93.06 725 PRO A N 1
ATOM 5518 C CA . PRO A 1 725 ? 10.349 -2.241 -15.434 1.00 93.06 725 PRO A CA 1
ATOM 5519 C C . PRO A 1 725 ? 9.297 -1.827 -16.477 1.00 93.06 725 PRO A C 1
ATOM 5521 O O . PRO A 1 725 ? 9.587 -1.104 -17.438 1.00 93.06 725 PRO A O 1
ATOM 5524 N N . LEU A 1 726 ? 8.071 -2.324 -16.297 1.00 94.75 726 LEU A N 1
ATOM 5525 C CA . LEU A 1 726 ? 6.956 -2.114 -17.224 1.00 94.75 726 LEU A CA 1
ATOM 5526 C C . LEU A 1 726 ? 6.573 -0.644 -17.393 1.00 94.75 726 LEU A C 1
ATOM 5528 O O . LEU A 1 726 ? 6.353 -0.191 -18.520 1.00 94.75 726 LEU A O 1
ATOM 5532 N N . ASP A 1 727 ? 6.501 0.087 -16.286 1.00 89.12 727 ASP A N 1
ATOM 5533 C CA . ASP A 1 727 ? 6.160 1.512 -16.221 1.00 89.12 727 ASP A CA 1
ATOM 5534 C C . ASP A 1 727 ? 7.079 2.367 -17.115 1.00 89.12 727 ASP A C 1
ATOM 5536 O O . ASP A 1 727 ? 6.611 3.202 -17.885 1.00 89.12 727 ASP A O 1
ATOM 5540 N N . CYS A 1 728 ? 8.382 2.088 -17.145 1.00 90.44 728 CYS A N 1
ATOM 5541 C CA . CYS A 1 728 ? 9.342 2.845 -17.943 1.00 90.44 728 CYS A CA 1
ATOM 5542 C C . CYS A 1 728 ? 9.128 2.675 -19.451 1.00 90.44 728 CYS A C 1
ATOM 5544 O O . CYS A 1 728 ? 9.339 3.613 -20.220 1.00 90.44 728 CYS A O 1
ATOM 5546 N N . ALA A 1 729 ? 8.698 1.491 -19.888 1.00 84.62 729 ALA A N 1
ATOM 5547 C CA . ALA A 1 729 ? 8.397 1.231 -21.292 1.00 84.62 729 ALA A CA 1
ATOM 5548 C C . ALA A 1 729 ? 6.990 1.714 -21.688 1.00 84.62 729 ALA A C 1
ATOM 5550 O O . ALA A 1 729 ? 6.790 2.172 -22.814 1.00 84.62 729 ALA A O 1
ATOM 5551 N N . SER A 1 730 ? 6.024 1.663 -20.771 1.00 91.94 730 SER A N 1
ATOM 5552 C CA . SER A 1 730 ? 4.637 2.063 -21.027 1.00 91.94 730 SER A CA 1
ATOM 5553 C C . SER A 1 730 ? 4.417 3.572 -20.853 1.00 91.94 730 SER A C 1
ATOM 5555 O O . SER A 1 730 ? 4.081 4.240 -21.834 1.00 91.94 730 SER A O 1
ATOM 5557 N N . TRP A 1 731 ? 4.704 4.155 -19.683 1.00 95.69 731 TRP A N 1
ATOM 5558 C CA . TRP A 1 731 ? 4.585 5.601 -19.444 1.00 95.69 731 TRP A CA 1
ATOM 5559 C C . TRP A 1 731 ? 5.605 6.348 -20.304 1.00 95.69 731 TRP A C 1
ATOM 5561 O O . TRP A 1 731 ? 5.279 7.374 -20.897 1.00 95.69 731 TRP A O 1
ATOM 5571 N N . GLY A 1 732 ? 6.814 5.795 -20.460 1.00 96.31 732 GLY A N 1
ATOM 5572 C CA . GLY A 1 732 ? 7.823 6.333 -21.375 1.00 96.31 732 GLY A CA 1
ATOM 5573 C C . GLY A 1 732 ? 7.376 6.291 -22.839 1.00 96.31 732 GLY A C 1
ATOM 5574 O O . GLY A 1 732 ? 7.627 7.232 -23.590 1.00 96.31 732 GLY A O 1
ATOM 5575 N N . GLY A 1 733 ? 6.655 5.241 -23.248 1.00 97.06 733 GLY A N 1
ATOM 5576 C CA . GLY A 1 733 ? 6.012 5.162 -24.560 1.00 97.06 733 GLY A CA 1
ATOM 5577 C C . GLY A 1 733 ? 4.948 6.246 -24.766 1.00 97.06 733 GLY A C 1
ATOM 5578 O O . GLY A 1 733 ? 4.910 6.876 -25.822 1.00 97.06 733 GLY A O 1
ATOM 5579 N N . LEU A 1 734 ? 4.121 6.511 -23.748 1.00 97.69 734 LEU A N 1
ATOM 5580 C CA . LEU A 1 734 ? 3.120 7.586 -23.765 1.00 97.69 734 LEU A CA 1
ATOM 5581 C C . LEU A 1 734 ? 3.776 8.969 -23.814 1.00 97.69 734 LEU A C 1
ATOM 5583 O O . LEU A 1 734 ? 3.372 9.812 -24.614 1.00 97.69 734 LEU A O 1
ATOM 5587 N N . PHE A 1 735 ? 4.813 9.189 -23.008 1.00 98.12 735 PHE A N 1
ATOM 5588 C CA . PHE A 1 735 ? 5.635 10.396 -23.029 1.00 98.12 735 PHE A CA 1
ATOM 5589 C C . PHE A 1 735 ? 6.203 10.636 -24.431 1.00 98.12 735 PHE A C 1
ATOM 5591 O O . PHE A 1 735 ? 5.922 11.665 -25.050 1.00 98.12 735 PHE A O 1
ATOM 5598 N N . VAL A 1 736 ? 6.933 9.662 -24.981 1.00 97.62 736 VAL A N 1
ATOM 5599 C CA . VAL A 1 736 ? 7.613 9.849 -26.264 1.00 97.62 736 VAL A CA 1
ATOM 5600 C C . VAL A 1 736 ? 6.625 9.927 -27.427 1.00 97.62 736 VAL A C 1
ATOM 5602 O O . VAL A 1 736 ? 6.924 10.603 -28.396 1.00 97.62 736 VAL A O 1
ATOM 5605 N N . ALA A 1 737 ? 5.404 9.386 -27.325 1.00 97.25 737 ALA A N 1
ATOM 5606 C CA . ALA A 1 737 ? 4.357 9.581 -28.339 1.00 97.25 737 ALA A CA 1
ATOM 5607 C C . ALA A 1 737 ? 3.937 11.053 -28.528 1.00 97.25 737 ALA A C 1
ATOM 5609 O O . ALA A 1 737 ? 3.322 11.405 -29.537 1.00 97.25 737 ALA A O 1
ATOM 5610 N N . ASN A 1 738 ? 4.259 11.928 -27.572 1.00 95.75 738 ASN A N 1
ATOM 5611 C CA . ASN A 1 738 ? 4.055 13.372 -27.692 1.00 95.75 738 ASN A CA 1
ATOM 5612 C C . ASN A 1 738 ? 5.237 14.106 -28.349 1.00 95.75 738 ASN A C 1
ATOM 5614 O O . ASN A 1 738 ? 5.135 15.300 -28.615 1.00 95.75 738 ASN A O 1
ATOM 5618 N N . ILE A 1 739 ? 6.336 13.401 -28.623 1.00 94.81 739 ILE A N 1
ATOM 5619 C CA . ILE A 1 739 ? 7.574 13.945 -29.192 1.00 94.81 739 ILE A CA 1
ATOM 5620 C C . ILE A 1 739 ? 7.873 13.274 -30.540 1.00 94.81 739 ILE A C 1
ATOM 5622 O O . ILE A 1 739 ? 8.075 13.950 -31.544 1.00 94.81 739 ILE A O 1
ATOM 5626 N N . ASP A 1 740 ? 7.872 11.942 -30.560 1.00 97.06 740 ASP A N 1
ATOM 5627 C CA . ASP A 1 740 ? 8.226 11.077 -31.679 1.00 97.06 740 ASP A CA 1
ATOM 5628 C C . ASP A 1 740 ? 7.385 9.780 -31.652 1.00 97.06 740 ASP A C 1
ATOM 5630 O O . ASP A 1 740 ? 7.586 8.867 -30.841 1.00 97.06 740 ASP A O 1
ATOM 5634 N N . MET A 1 741 ? 6.433 9.688 -32.584 1.00 96.56 741 MET A N 1
ATOM 5635 C CA . MET A 1 741 ? 5.530 8.538 -32.717 1.00 96.56 741 MET A CA 1
ATOM 5636 C C . MET A 1 741 ? 6.241 7.247 -33.146 1.00 96.56 741 MET A C 1
ATOM 5638 O O . MET A 1 741 ? 5.752 6.157 -32.845 1.00 96.56 741 MET A O 1
ATOM 5642 N N . GLU A 1 742 ? 7.371 7.329 -33.851 1.00 96.81 742 GLU A N 1
ATOM 5643 C CA . GLU A 1 742 ? 8.125 6.142 -34.262 1.00 96.81 742 GLU A CA 1
ATOM 5644 C C . GLU A 1 742 ? 8.836 5.522 -33.058 1.00 96.81 742 GLU A C 1
ATOM 5646 O O . GLU A 1 742 ? 8.730 4.314 -32.825 1.00 96.81 742 GLU A O 1
ATOM 5651 N N . LYS A 1 743 ? 9.463 6.353 -32.219 1.00 97.50 743 LYS A N 1
ATOM 5652 C CA . LYS A 1 743 ? 10.039 5.903 -30.943 1.00 97.50 743 LYS A CA 1
ATOM 5653 C C . LYS A 1 743 ? 8.983 5.305 -30.014 1.00 97.50 743 LYS A C 1
ATOM 5655 O O . LYS A 1 743 ? 9.239 4.271 -29.400 1.00 97.50 743 LYS A O 1
ATOM 5660 N N . ALA A 1 744 ? 7.771 5.859 -29.991 1.00 97.44 744 ALA A N 1
ATOM 5661 C CA . ALA A 1 744 ? 6.664 5.290 -29.218 1.00 97.44 744 ALA A CA 1
ATOM 5662 C C . ALA A 1 744 ? 6.258 3.884 -29.695 1.00 97.44 744 ALA A C 1
ATOM 5664 O O . ALA A 1 744 ? 6.030 2.991 -28.877 1.00 97.44 744 ALA A O 1
ATOM 5665 N N . ARG A 1 745 ? 6.223 3.644 -31.014 1.00 97.38 745 ARG A N 1
ATOM 5666 C CA . ARG A 1 745 ? 5.968 2.300 -31.573 1.00 97.38 745 ARG A CA 1
ATOM 5667 C C . ARG A 1 745 ? 7.063 1.301 -31.210 1.00 97.38 745 ARG A C 1
ATOM 5669 O O . ARG A 1 745 ? 6.776 0.119 -31.012 1.00 97.38 745 ARG A O 1
ATOM 5676 N N . ARG A 1 746 ? 8.309 1.762 -31.098 1.00 96.69 746 ARG A N 1
ATOM 5677 C CA . ARG A 1 746 ? 9.433 0.928 -30.653 1.00 96.69 746 ARG A CA 1
ATOM 5678 C C . ARG A 1 746 ? 9.305 0.554 -29.175 1.00 96.69 746 ARG A C 1
ATOM 5680 O O . ARG A 1 746 ? 9.435 -0.630 -28.874 1.00 96.69 746 ARG A O 1
ATOM 5687 N N . CYS A 1 747 ? 8.902 1.491 -28.308 1.00 96.06 747 CYS A N 1
ATOM 5688 C CA . CYS A 1 747 ? 8.533 1.176 -26.920 1.00 96.06 747 CYS A CA 1
ATOM 5689 C C . CYS A 1 747 ? 7.426 0.117 -26.869 1.00 96.06 747 CYS A C 1
ATOM 5691 O O . CYS A 1 747 ? 7.547 -0.878 -26.158 1.00 96.06 747 CYS A O 1
ATOM 5693 N N . PHE A 1 748 ? 6.372 0.291 -27.673 1.00 96.56 748 PHE A N 1
ATOM 5694 C CA . PHE A 1 748 ? 5.262 -0.659 -27.734 1.00 96.56 748 PHE A CA 1
ATOM 5695 C C . PHE A 1 748 ? 5.694 -2.055 -28.199 1.00 96.56 748 PHE A C 1
ATOM 5697 O O . PHE A 1 748 ? 5.265 -3.063 -27.646 1.00 96.56 748 PHE A O 1
ATOM 5704 N N . THR A 1 749 ? 6.612 -2.124 -29.163 1.00 96.06 749 THR A N 1
ATOM 5705 C CA . THR A 1 749 ? 7.203 -3.394 -29.607 1.00 96.06 749 THR A CA 1
ATOM 5706 C C . THR A 1 749 ? 8.024 -4.046 -28.491 1.00 96.06 749 THR A C 1
ATOM 5708 O O . THR A 1 749 ? 7.919 -5.252 -28.269 1.00 96.06 749 THR A O 1
ATOM 5711 N N . TYR A 1 750 ? 8.813 -3.258 -27.753 1.00 95.31 750 TYR A N 1
ATOM 5712 C CA . TYR A 1 750 ? 9.612 -3.749 -26.631 1.00 95.31 750 TYR A CA 1
ATOM 5713 C C . TYR A 1 750 ? 8.738 -4.349 -25.516 1.00 95.31 750 TYR A C 1
ATOM 5715 O O . TYR A 1 750 ? 9.089 -5.392 -24.957 1.00 95.31 750 TYR A O 1
ATOM 5723 N N . LEU A 1 751 ? 7.572 -3.749 -25.239 1.00 95.50 751 LEU A N 1
ATOM 5724 C CA . LEU A 1 751 ? 6.619 -4.221 -24.226 1.00 95.50 751 LEU A CA 1
ATOM 5725 C C . LEU A 1 751 ? 6.172 -5.672 -24.433 1.00 95.50 751 LEU A C 1
ATOM 5727 O O . LEU A 1 751 ? 5.872 -6.343 -23.449 1.00 95.50 751 LEU A O 1
ATOM 5731 N N . GLY A 1 752 ? 6.201 -6.206 -25.661 1.00 94.31 752 GLY A N 1
ATOM 5732 C CA . GLY A 1 752 ? 5.894 -7.618 -25.928 1.00 94.31 752 GLY A CA 1
ATOM 5733 C C . GLY A 1 752 ? 6.735 -8.607 -25.104 1.00 94.31 752 GLY A C 1
ATOM 5734 O O . GLY A 1 752 ? 6.277 -9.708 -24.814 1.00 94.31 752 GLY A O 1
ATOM 5735 N N . ARG A 1 753 ? 7.927 -8.201 -24.646 1.00 93.88 753 ARG A N 1
ATOM 5736 C CA . ARG A 1 753 ? 8.793 -8.990 -23.748 1.00 93.88 753 ARG A CA 1
ATOM 5737 C C . ARG A 1 753 ? 8.239 -9.137 -22.329 1.00 93.88 753 ARG A C 1
ATOM 5739 O O . ARG A 1 753 ? 8.625 -10.055 -21.613 1.00 93.88 753 ARG A O 1
ATOM 5746 N N . LEU A 1 754 ? 7.371 -8.218 -21.918 1.00 94.88 754 LEU A N 1
ATOM 5747 C CA . LEU A 1 754 ? 6.748 -8.187 -20.596 1.00 94.88 754 LEU A CA 1
ATOM 5748 C C . LEU A 1 754 ? 5.340 -8.792 -20.606 1.00 94.88 754 LEU A C 1
ATOM 5750 O O . LEU A 1 754 ? 4.708 -8.864 -19.555 1.00 94.88 754 LEU A O 1
ATOM 5754 N N . TRP A 1 755 ? 4.847 -9.259 -21.757 1.00 95.62 755 TRP A N 1
ATOM 5755 C CA . TRP A 1 755 ? 3.588 -9.996 -21.828 1.00 95.62 755 TRP A CA 1
ATOM 5756 C C . TRP A 1 755 ? 3.673 -11.273 -20.984 1.00 95.62 755 TRP A C 1
ATOM 5758 O O . TRP A 1 755 ? 4.649 -12.029 -21.063 1.00 95.62 755 TRP A O 1
ATOM 5768 N N . TYR A 1 756 ? 2.674 -11.501 -20.137 1.00 94.44 756 TYR A N 1
ATOM 5769 C CA . TYR A 1 756 ? 2.643 -12.609 -19.191 1.00 94.44 756 TYR A CA 1
ATOM 5770 C C . TYR A 1 756 ? 1.218 -13.111 -18.957 1.00 94.44 756 TYR A C 1
ATOM 5772 O O . TYR A 1 756 ? 0.251 -12.356 -19.049 1.00 94.44 756 TYR A O 1
ATOM 5780 N N . ALA A 1 757 ? 1.104 -14.395 -18.636 1.00 94.00 757 ALA A N 1
ATOM 5781 C CA . ALA A 1 757 ? -0.138 -15.020 -18.220 1.00 94.00 757 ALA A CA 1
ATOM 5782 C C . ALA A 1 757 ? 0.102 -15.748 -16.899 1.00 94.00 757 ALA A C 1
ATOM 5784 O O . ALA A 1 757 ? 1.018 -16.566 -16.812 1.00 94.00 757 ALA A O 1
ATOM 5785 N N . THR A 1 758 ? -0.718 -15.434 -15.904 1.00 90.69 758 THR A N 1
ATOM 5786 C CA . THR A 1 758 ? -0.855 -16.216 -14.674 1.00 90.69 758 THR A CA 1
ATOM 5787 C C . THR A 1 758 ? -1.907 -17.305 -14.880 1.00 90.69 758 THR A C 1
ATOM 5789 O O . THR A 1 758 ? -2.499 -17.430 -15.958 1.00 90.69 758 THR A O 1
ATOM 5792 N N . HIS A 1 759 ? -2.178 -18.091 -13.839 1.00 86.50 759 HIS A N 1
ATOM 5793 C CA . HIS A 1 759 ? -3.312 -19.016 -13.825 1.00 86.50 759 HIS A CA 1
ATOM 5794 C C . HIS A 1 759 ? -4.680 -18.325 -13.993 1.00 86.50 759 HIS A C 1
ATOM 5796 O O . HIS A 1 759 ? -5.596 -18.950 -14.529 1.00 86.50 759 HIS A O 1
ATOM 5802 N N . ASP A 1 760 ? -4.818 -17.060 -13.576 1.00 86.56 760 ASP A N 1
ATOM 5803 C CA . ASP A 1 760 ? -6.099 -16.340 -13.596 1.00 86.56 760 ASP A CA 1
ATOM 5804 C C . ASP A 1 760 ? -6.310 -15.481 -14.843 1.00 86.56 760 ASP A C 1
ATOM 5806 O O . ASP A 1 760 ? -7.426 -15.391 -15.356 1.00 86.56 760 ASP A O 1
ATOM 5810 N N . ALA A 1 761 ? -5.266 -14.778 -15.293 1.00 91.69 761 ALA A N 1
ATOM 5811 C CA . ALA A 1 761 ? -5.400 -13.689 -16.252 1.00 91.69 761 ALA A CA 1
ATOM 5812 C C . ALA A 1 761 ? -4.178 -13.550 -17.160 1.00 91.69 761 ALA A C 1
ATOM 5814 O O . ALA A 1 761 ? -3.113 -14.120 -16.935 1.00 91.69 761 ALA A O 1
ATOM 5815 N N . THR A 1 762 ? -4.330 -12.764 -18.223 1.00 94.75 762 THR A N 1
ATOM 5816 C CA . THR A 1 762 ? -3.240 -12.433 -19.147 1.00 94.75 762 THR A CA 1
ATOM 5817 C C . THR A 1 762 ? -3.116 -10.921 -19.272 1.00 94.75 762 THR A C 1
ATOM 5819 O O . THR A 1 762 ? -4.115 -10.229 -19.445 1.00 94.75 762 THR A O 1
ATOM 5822 N N . GLY A 1 763 ? -1.888 -10.417 -19.206 1.00 95.50 763 GLY A N 1
ATOM 5823 C CA . GLY A 1 763 ? -1.573 -8.997 -19.297 1.00 95.50 763 GLY A CA 1
ATOM 5824 C C . GLY A 1 763 ? -0.064 -8.783 -19.320 1.00 95.50 763 GLY A C 1
ATOM 5825 O O . GLY A 1 763 ? 0.661 -9.513 -19.994 1.00 95.50 763 GLY A O 1
ATOM 5826 N N . TYR A 1 764 ? 0.422 -7.792 -18.579 1.00 96.31 764 TYR A N 1
ATOM 5827 C CA . TYR A 1 764 ? 1.841 -7.455 -18.513 1.00 96.31 764 TYR A CA 1
ATOM 5828 C C . TYR A 1 764 ? 2.393 -7.571 -17.090 1.00 96.31 764 TYR A C 1
ATOM 5830 O O . TYR A 1 764 ? 1.741 -7.189 -16.117 1.00 96.31 764 TYR A O 1
ATOM 5838 N N . THR A 1 765 ? 3.620 -8.087 -16.986 1.00 94.12 765 THR A N 1
ATOM 5839 C CA . THR A 1 765 ? 4.342 -8.204 -15.712 1.00 94.12 765 THR A CA 1
ATOM 5840 C C . THR A 1 765 ? 5.058 -6.903 -15.365 1.00 94.12 765 THR A C 1
ATOM 5842 O O . THR A 1 765 ? 5.703 -6.335 -16.249 1.00 94.12 765 THR A O 1
ATOM 5845 N N . PRO A 1 766 ? 5.001 -6.431 -14.103 1.00 92.31 766 PRO A N 1
ATOM 5846 C CA . PRO A 1 766 ? 5.679 -5.200 -13.693 1.00 92.31 766 PRO A CA 1
ATOM 5847 C C . PRO A 1 766 ? 7.202 -5.354 -13.763 1.00 92.31 766 PRO A C 1
ATOM 5849 O O . PRO A 1 766 ? 7.919 -4.440 -14.178 1.00 92.31 766 PRO A O 1
ATOM 5852 N N . TYR A 1 767 ? 7.685 -6.547 -13.407 1.00 90.81 767 TYR A N 1
ATOM 5853 C CA . TYR A 1 767 ? 9.097 -6.899 -13.340 1.00 90.81 767 TYR A CA 1
ATOM 5854 C C . TYR A 1 767 ? 9.375 -8.189 -14.104 1.00 90.81 767 TYR A C 1
ATOM 5856 O O . TYR A 1 767 ? 8.516 -9.065 -14.224 1.00 90.81 767 TYR A O 1
ATOM 5864 N N . HIS A 1 768 ? 10.601 -8.317 -14.607 1.00 90.44 768 HIS A N 1
ATOM 5865 C CA . HIS A 1 768 ? 11.061 -9.518 -15.293 1.00 90.44 768 HIS A CA 1
ATOM 5866 C C . HIS A 1 768 ? 12.460 -9.919 -14.791 1.00 90.44 768 HIS A C 1
ATOM 5868 O O . HIS A 1 768 ? 13.369 -9.079 -14.838 1.00 90.44 768 HIS A O 1
ATOM 5874 N N . PRO A 1 769 ? 12.675 -11.182 -14.362 1.00 89.50 769 PRO A N 1
ATOM 5875 C CA . PRO A 1 769 ? 13.952 -11.651 -13.815 1.00 89.50 769 PRO A CA 1
ATOM 5876 C C . PRO A 1 769 ? 15.168 -11.360 -14.690 1.00 89.50 769 PRO A C 1
ATOM 5878 O O . PRO A 1 769 ? 16.203 -10.905 -14.206 1.00 89.50 769 PRO A O 1
ATOM 5881 N N . GLU A 1 770 ? 15.023 -11.553 -15.999 1.00 90.88 770 GLU A N 1
ATOM 5882 C CA . GLU A 1 770 ? 16.109 -11.349 -16.964 1.00 90.88 770 GLU A CA 1
ATOM 5883 C C . GLU A 1 770 ? 16.378 -9.871 -17.288 1.00 90.88 770 GLU A C 1
ATOM 5885 O O . GLU A 1 770 ? 17.391 -9.556 -17.908 1.00 90.88 770 GLU A O 1
ATOM 5890 N N . TYR A 1 771 ? 15.502 -8.950 -16.869 1.00 90.06 771 TYR A N 1
ATOM 5891 C CA . TYR A 1 771 ? 15.566 -7.531 -17.240 1.00 90.06 771 TYR A CA 1
ATOM 5892 C C . TYR A 1 771 ? 15.778 -6.617 -16.026 1.00 90.06 771 TYR A C 1
ATOM 5894 O O . TYR A 1 771 ? 15.140 -5.574 -15.878 1.00 90.06 771 TYR A O 1
ATOM 5902 N N . GLY A 1 772 ? 16.712 -7.012 -15.156 1.00 85.19 772 GLY A N 1
ATOM 5903 C CA . GLY A 1 772 ? 17.172 -6.206 -14.019 1.00 85.19 772 GLY A CA 1
ATOM 5904 C C . GLY A 1 772 ? 16.498 -6.512 -12.681 1.00 85.19 772 GLY A C 1
ATOM 5905 O O . GLY A 1 772 ? 16.815 -5.853 -11.695 1.00 85.19 772 GLY A O 1
ATOM 5906 N N . TYR A 1 773 ? 15.630 -7.529 -12.616 1.00 88.81 773 TYR A N 1
ATOM 5907 C CA . TYR A 1 773 ? 14.904 -7.903 -11.396 1.00 88.81 773 TYR A CA 1
ATOM 5908 C C . TYR A 1 773 ? 15.049 -9.391 -11.036 1.00 88.81 773 TYR A C 1
ATOM 5910 O O . TYR A 1 773 ? 14.040 -10.070 -10.862 1.00 88.81 773 TYR A O 1
ATOM 5918 N N . PRO A 1 774 ? 16.277 -9.922 -10.869 1.00 88.00 774 PRO A N 1
ATOM 5919 C CA . PRO A 1 774 ? 16.531 -11.366 -10.744 1.00 88.00 774 PRO A CA 1
ATOM 5920 C C . PRO A 1 774 ? 15.830 -12.045 -9.556 1.00 88.00 774 PRO A C 1
ATOM 5922 O O . PRO A 1 774 ? 15.683 -13.261 -9.555 1.00 88.00 774 PRO A O 1
ATOM 5925 N N . ASN A 1 775 ? 15.391 -11.266 -8.563 1.00 87.69 775 ASN A N 1
ATOM 5926 C CA . ASN A 1 775 ? 14.730 -11.755 -7.351 1.00 87.69 775 ASN A CA 1
ATOM 5927 C C . ASN A 1 775 ? 13.212 -11.503 -7.331 1.00 87.69 775 ASN A C 1
ATOM 5929 O O . ASN A 1 775 ? 12.582 -11.762 -6.311 1.00 87.69 775 ASN A O 1
ATOM 5933 N N . LYS A 1 776 ? 12.628 -10.935 -8.394 1.00 85.62 776 LYS A N 1
ATOM 5934 C CA . LYS A 1 776 ? 11.184 -10.668 -8.462 1.00 85.62 776 LYS A CA 1
ATOM 5935 C C . LYS A 1 776 ? 10.475 -11.793 -9.198 1.00 85.62 776 LYS A C 1
ATOM 5937 O O . LYS A 1 776 ? 10.958 -12.251 -10.231 1.00 85.62 776 LYS A O 1
ATOM 5942 N N . GLN A 1 777 ? 9.327 -12.211 -8.677 1.00 86.88 777 GLN A N 1
ATOM 5943 C CA . GLN A 1 777 ? 8.419 -13.092 -9.401 1.00 86.88 777 GLN A CA 1
ATOM 5944 C C . GLN A 1 777 ? 7.639 -12.301 -10.454 1.00 86.88 777 GLN A C 1
ATOM 5946 O O . GLN A 1 777 ? 7.631 -11.068 -10.458 1.00 86.88 777 GLN A O 1
ATOM 5951 N N . ARG A 1 778 ? 7.059 -13.030 -11.408 1.00 88.75 778 ARG A N 1
ATOM 5952 C CA . ARG A 1 778 ? 6.197 -12.456 -12.440 1.00 88.75 778 ARG A CA 1
ATOM 5953 C C . ARG A 1 778 ? 4.743 -12.613 -12.015 1.00 88.75 778 ARG A C 1
ATOM 5955 O O . ARG A 1 778 ? 4.350 -13.670 -11.528 1.00 88.75 778 ARG A O 1
ATOM 5962 N N . GLY A 1 779 ? 3.950 -11.603 -12.330 1.00 92.06 779 GLY A N 1
ATOM 5963 C CA . GLY A 1 779 ? 2.499 -11.632 -12.212 1.00 92.06 779 GLY A CA 1
ATOM 5964 C C . GLY A 1 779 ? 1.870 -10.736 -13.270 1.00 92.06 779 GLY A C 1
ATOM 5965 O O . GLY A 1 779 ? 2.564 -10.233 -14.153 1.00 92.06 779 GLY A O 1
ATOM 5966 N N . VAL A 1 780 ? 0.556 -10.563 -13.224 1.00 94.25 780 VAL A N 1
ATOM 5967 C CA . VAL A 1 780 ? -0.158 -9.608 -14.075 1.00 94.25 780 VAL A CA 1
ATOM 5968 C C . VAL A 1 780 ? -0.522 -8.403 -13.221 1.00 94.25 780 VAL A C 1
ATOM 5970 O O . VAL A 1 780 ? -1.355 -8.512 -12.322 1.00 94.25 780 VAL A O 1
ATOM 5973 N N . TRP A 1 781 ? 0.102 -7.265 -13.533 1.00 94.44 781 TRP A N 1
ATOM 5974 C CA . TRP A 1 781 ? -0.175 -5.982 -12.889 1.00 94.44 781 TRP A CA 1
ATOM 5975 C C . TRP A 1 781 ? -1.224 -5.225 -13.703 1.00 94.44 781 TRP A C 1
ATOM 5977 O O . TRP A 1 781 ? -0.995 -4.889 -14.874 1.00 94.44 781 TRP A O 1
ATOM 5987 N N . VAL A 1 782 ? -2.397 -4.995 -13.110 1.00 95.94 782 VAL A N 1
ATOM 5988 C CA . VAL A 1 782 ? -3.560 -4.426 -13.808 1.00 95.94 782 VAL A CA 1
ATOM 5989 C C . VAL A 1 782 ? -3.292 -2.999 -14.251 1.00 95.94 782 VAL A C 1
ATOM 5991 O O . VAL A 1 782 ? -3.517 -2.679 -15.417 1.00 95.94 782 VAL A O 1
ATOM 5994 N N . GLU A 1 783 ? -2.776 -2.160 -13.356 1.00 94.62 783 GLU A N 1
ATOM 5995 C CA . GLU A 1 783 ? -2.427 -0.772 -13.661 1.00 94.62 783 GLU A CA 1
ATOM 5996 C C . GLU A 1 783 ? -1.431 -0.688 -14.825 1.00 94.62 783 GLU A C 1
ATOM 5998 O O . GLU A 1 783 ? -1.691 -0.008 -15.819 1.00 94.62 783 GLU A O 1
ATOM 6003 N N . GLY A 1 784 ? -0.333 -1.446 -14.759 1.00 95.31 784 GLY A N 1
ATOM 6004 C CA . GLY A 1 784 ? 0.664 -1.462 -15.825 1.00 95.31 784 GLY A CA 1
ATOM 6005 C C . GLY A 1 784 ? 0.079 -1.930 -17.156 1.00 95.31 784 GLY A C 1
ATOM 6006 O O . GLY A 1 784 ? 0.311 -1.312 -18.194 1.00 95.31 784 GLY A O 1
ATOM 6007 N N . SER A 1 785 ? -0.743 -2.983 -17.129 1.00 97.75 785 SER A N 1
ATOM 6008 C CA . SER A 1 785 ? -1.426 -3.508 -18.317 1.00 97.75 785 SER A CA 1
ATOM 6009 C C . SER A 1 785 ? -2.397 -2.490 -18.925 1.00 97.75 785 SER A C 1
ATOM 6011 O O . SER A 1 785 ? -2.434 -2.318 -20.145 1.00 97.75 785 SER A O 1
ATOM 6013 N N . ALA A 1 786 ? -3.141 -1.764 -18.089 1.00 97.31 786 ALA A N 1
ATOM 6014 C CA . ALA A 1 786 ? -4.013 -0.677 -18.515 1.00 97.31 786 ALA A CA 1
ATOM 6015 C C . ALA A 1 786 ? -3.218 0.503 -19.104 1.00 97.31 786 ALA A C 1
ATOM 6017 O O . ALA A 1 786 ? -3.640 1.080 -20.107 1.00 97.31 786 ALA A O 1
ATOM 6018 N N . GLY A 1 787 ? -2.034 0.812 -18.567 1.00 97.19 787 GLY A N 1
ATOM 6019 C CA . GLY A 1 787 ? -1.107 1.781 -19.156 1.00 97.19 787 GLY A CA 1
ATOM 6020 C C . GLY A 1 787 ? -0.594 1.363 -20.541 1.00 97.19 787 GLY A C 1
ATOM 6021 O O . GLY A 1 787 ? -0.517 2.196 -21.448 1.00 97.19 787 GLY A O 1
ATOM 6022 N N . VAL A 1 788 ? -0.330 0.068 -20.768 1.00 98.12 788 VAL A N 1
ATOM 6023 C CA . VAL A 1 788 ? -0.009 -0.445 -22.116 1.00 98.12 788 VAL A CA 1
ATOM 6024 C C . VAL A 1 788 ? -1.203 -0.319 -23.062 1.00 98.12 788 VAL A C 1
ATOM 6026 O O . VAL A 1 788 ? -1.031 0.099 -24.209 1.00 98.12 788 VAL A O 1
ATOM 6029 N N . ALA A 1 789 ? -2.415 -0.629 -22.593 1.00 96.81 789 ALA A N 1
ATOM 6030 C CA . ALA A 1 789 ? -3.627 -0.421 -23.379 1.00 96.81 789 ALA A CA 1
ATOM 6031 C C . ALA A 1 789 ? -3.793 1.064 -23.747 1.00 96.81 789 ALA A C 1
ATOM 6033 O O . ALA A 1 789 ? -4.052 1.386 -24.904 1.00 96.81 789 ALA A O 1
ATOM 6034 N N . LEU A 1 790 ? -3.551 1.981 -22.807 1.00 96.44 790 LEU A N 1
ATOM 6035 C CA . LEU A 1 790 ? -3.595 3.422 -23.047 1.00 96.44 790 LEU A CA 1
ATOM 6036 C C . LEU A 1 790 ? -2.558 3.870 -24.099 1.00 96.44 790 LEU A C 1
ATOM 6038 O O . LEU A 1 790 ? -2.877 4.680 -24.973 1.00 96.44 790 LEU A O 1
ATOM 6042 N N . LEU A 1 791 ? -1.347 3.300 -24.081 1.00 97.38 791 LEU A N 1
ATOM 6043 C CA . LEU A 1 791 ? -0.338 3.517 -25.125 1.00 97.38 791 LEU A CA 1
ATOM 6044 C C . LEU A 1 791 ? -0.798 2.999 -26.494 1.00 97.38 791 LEU A C 1
ATOM 6046 O O . LEU A 1 791 ? -0.682 3.726 -27.481 1.00 97.38 791 LEU A O 1
ATOM 6050 N N . ALA A 1 792 ? -1.356 1.786 -26.567 1.00 96.00 792 ALA A N 1
ATOM 6051 C CA . ALA A 1 792 ? -1.899 1.235 -27.813 1.00 96.00 792 ALA A CA 1
ATOM 6052 C C . ALA A 1 792 ? -2.929 2.193 -28.433 1.00 96.00 792 ALA A C 1
ATOM 6054 O O . ALA A 1 792 ? -2.868 2.508 -29.623 1.00 96.00 792 ALA A O 1
ATOM 6055 N N . ARG A 1 793 ? -3.797 2.777 -27.601 1.00 93.75 793 ARG A N 1
ATOM 6056 C CA . ARG A 1 793 ? -4.763 3.795 -28.036 1.00 93.75 793 ARG A CA 1
ATOM 6057 C C . ARG A 1 793 ? -4.103 5.071 -28.525 1.00 93.75 793 ARG A C 1
ATOM 6059 O O . ARG A 1 793 ? -4.489 5.596 -29.567 1.00 93.75 793 ARG A O 1
ATOM 6066 N N . ARG A 1 794 ? -3.070 5.559 -27.832 1.00 95.31 794 ARG A N 1
ATOM 6067 C CA . ARG A 1 794 ? -2.308 6.733 -28.287 1.00 95.31 794 ARG A CA 1
ATOM 6068 C C . ARG A 1 794 ? -1.651 6.512 -29.655 1.00 95.31 794 ARG A C 1
ATOM 6070 O O . ARG A 1 794 ? -1.471 7.480 -30.400 1.00 95.31 794 ARG A O 1
ATOM 6077 N N . LEU A 1 795 ? -1.338 5.258 -29.987 1.00 94.94 795 LEU A N 1
ATOM 6078 C CA . LEU A 1 795 ? -0.826 4.810 -31.285 1.00 94.94 795 LEU A CA 1
ATOM 6079 C C . LEU A 1 795 ? -1.920 4.554 -32.340 1.00 94.94 795 LEU A C 1
ATOM 6081 O O . LEU A 1 795 ? -1.582 4.304 -33.499 1.00 94.94 795 LEU A O 1
ATOM 6085 N N . GLY A 1 796 ? -3.200 4.663 -31.972 1.00 92.19 796 GLY A N 1
ATOM 6086 C CA . GLY A 1 796 ? -4.352 4.441 -32.850 1.00 92.19 796 GLY A CA 1
ATOM 6087 C C . GLY A 1 796 ? -4.826 2.987 -32.930 1.00 92.19 796 GLY A C 1
ATOM 6088 O O . GLY A 1 796 ? -5.578 2.652 -33.843 1.00 92.19 796 GLY A O 1
ATOM 6089 N N . ASP A 1 797 ? -4.398 2.125 -32.004 1.00 92.44 797 ASP A N 1
ATOM 6090 C CA . ASP A 1 797 ? -4.761 0.707 -31.949 1.00 92.44 797 ASP A CA 1
ATOM 6091 C C . ASP A 1 797 ? -5.734 0.407 -30.795 1.00 92.44 797 ASP A C 1
ATOM 6093 O O . ASP A 1 797 ? -5.407 -0.232 -29.791 1.00 92.44 797 ASP A O 1
ATOM 6097 N N . ASP A 1 798 ? -6.973 0.878 -30.959 1.00 90.56 798 ASP A N 1
ATOM 6098 C CA . ASP A 1 798 ? -8.069 0.620 -30.016 1.00 90.56 798 ASP A CA 1
ATOM 6099 C C . ASP A 1 798 ? -8.418 -0.883 -29.917 1.00 90.56 798 ASP A C 1
ATOM 6101 O O . ASP A 1 798 ? -8.988 -1.318 -28.916 1.00 90.56 798 ASP A O 1
ATOM 6105 N N . THR A 1 799 ? -8.082 -1.694 -30.931 1.00 88.69 799 THR A N 1
ATOM 6106 C CA . THR A 1 799 ? -8.394 -3.136 -30.931 1.00 88.69 799 THR A CA 1
ATOM 6107 C C . THR A 1 799 ? -7.486 -3.876 -29.958 1.00 88.69 799 THR A C 1
ATOM 6109 O O . THR A 1 799 ? -7.982 -4.585 -29.084 1.00 88.69 799 THR A O 1
ATOM 6112 N N . THR A 1 800 ? -6.172 -3.660 -30.057 1.00 92.50 800 THR A N 1
ATOM 6113 C CA . THR A 1 800 ? -5.207 -4.236 -29.113 1.00 92.50 800 THR A CA 1
ATOM 6114 C C . THR A 1 800 ? -5.452 -3.724 -27.698 1.00 92.50 800 THR A C 1
ATOM 6116 O O . THR A 1 800 ? -5.406 -4.500 -26.748 1.00 92.50 800 THR A O 1
ATOM 6119 N N . ALA A 1 801 ? -5.790 -2.440 -27.541 1.00 93.81 801 ALA A N 1
ATOM 6120 C CA . ALA A 1 801 ? -6.139 -1.889 -26.236 1.00 93.81 801 ALA A CA 1
ATOM 6121 C C . ALA A 1 801 ? -7.320 -2.623 -25.584 1.00 93.81 801 ALA A C 1
ATOM 6123 O O . ALA A 1 801 ? -7.238 -3.004 -24.417 1.00 93.81 801 ALA A O 1
ATOM 6124 N N . MET A 1 802 ? -8.404 -2.856 -26.331 1.00 91.44 802 MET A N 1
ATOM 6125 C CA . MET A 1 802 ? -9.559 -3.579 -25.802 1.00 91.44 802 MET A CA 1
ATOM 6126 C C . MET A 1 802 ? -9.230 -5.050 -25.509 1.00 91.44 802 MET A C 1
ATOM 6128 O O . MET A 1 802 ? -9.688 -5.560 -24.492 1.00 91.44 802 MET A O 1
ATOM 6132 N N . ASP A 1 803 ? -8.420 -5.719 -26.341 1.00 90.94 803 ASP A N 1
ATOM 6133 C CA . ASP A 1 803 ? -7.978 -7.104 -26.093 1.00 90.94 803 ASP A CA 1
ATOM 6134 C C . ASP A 1 803 ? -7.196 -7.220 -24.775 1.00 90.94 803 ASP A C 1
ATOM 6136 O O . ASP A 1 803 ? -7.493 -8.096 -23.964 1.00 90.94 803 ASP A O 1
ATOM 6140 N N . ILE A 1 804 ? -6.269 -6.290 -24.509 1.00 94.81 804 ILE A N 1
ATOM 6141 C CA . ILE A 1 804 ? -5.514 -6.246 -23.248 1.00 94.81 804 ILE A CA 1
ATOM 6142 C C . ILE A 1 804 ? -6.470 -6.112 -22.057 1.00 94.81 804 ILE A C 1
ATOM 6144 O O . ILE A 1 804 ? -6.429 -6.928 -21.140 1.00 94.81 804 ILE A O 1
ATOM 6148 N N . LEU A 1 805 ? -7.357 -5.113 -22.070 1.00 94.75 805 LEU A N 1
ATOM 6149 C CA . LEU A 1 805 ? -8.269 -4.853 -20.949 1.00 94.75 805 LEU A CA 1
ATOM 6150 C C . LEU A 1 805 ? -9.279 -5.991 -20.739 1.00 94.75 805 LEU A C 1
ATOM 6152 O O . LEU A 1 805 ? -9.604 -6.331 -19.601 1.00 94.75 805 LEU A O 1
ATOM 6156 N N . ALA A 1 806 ? -9.762 -6.603 -21.821 1.00 90.88 806 ALA A N 1
ATOM 6157 C CA . ALA A 1 806 ? -10.692 -7.724 -21.769 1.00 90.88 806 ALA A CA 1
ATOM 6158 C C . ALA A 1 806 ? -10.071 -8.954 -21.081 1.00 90.88 806 ALA A C 1
ATOM 6160 O O . ALA A 1 806 ? -10.737 -9.620 -20.288 1.00 90.88 806 ALA A O 1
ATOM 6161 N N . ARG A 1 807 ? -8.775 -9.211 -21.298 1.00 91.88 807 ARG A N 1
ATOM 6162 C CA . ARG A 1 807 ? -8.035 -10.316 -20.660 1.00 91.88 807 ARG A CA 1
ATOM 6163 C C . ARG A 1 807 ? -7.797 -10.137 -19.160 1.00 91.88 807 ARG A C 1
ATOM 6165 O O . ARG A 1 807 ? -7.483 -11.117 -18.485 1.00 91.88 807 ARG A O 1
ATOM 6172 N N . LEU A 1 808 ? -7.991 -8.929 -18.630 1.00 94.38 808 LEU A N 1
ATOM 6173 C CA . LEU A 1 808 ? -7.915 -8.644 -17.193 1.00 94.38 808 LEU A CA 1
ATOM 6174 C C . LEU A 1 808 ? -9.237 -8.911 -16.465 1.00 94.38 808 LEU A C 1
ATOM 6176 O O . LEU A 1 808 ? -9.271 -8.906 -15.240 1.00 94.38 808 LEU A O 1
ATOM 6180 N N . ALA A 1 809 ? -10.339 -9.155 -17.178 1.00 91.00 809 ALA A N 1
ATOM 6181 C CA . ALA A 1 809 ? -11.657 -9.348 -16.574 1.00 91.00 809 ALA A CA 1
ATOM 6182 C C . ALA A 1 809 ? -11.767 -10.450 -15.497 1.00 91.00 809 ALA A C 1
ATOM 6184 O O . ALA A 1 809 ? -12.635 -10.306 -14.630 1.00 91.00 809 ALA A O 1
ATOM 6185 N N . PRO A 1 810 ? -10.956 -11.531 -15.494 1.00 91.56 810 PRO A N 1
ATOM 6186 C CA . PRO A 1 810 ? -10.921 -12.468 -14.368 1.00 91.56 810 PRO A CA 1
ATOM 6187 C C . PRO A 1 810 ? -10.527 -11.819 -13.033 1.00 91.56 810 PRO A C 1
ATOM 6189 O O . PRO A 1 810 ? -10.938 -12.303 -11.985 1.00 91.56 810 PRO A O 1
ATOM 6192 N N . LEU A 1 811 ? -9.801 -10.696 -13.068 1.00 93.69 811 LEU A N 1
ATOM 6193 C CA . LEU A 1 811 ? -9.313 -9.970 -11.890 1.00 93.69 811 LEU A CA 1
ATOM 6194 C C . LEU A 1 811 ? -10.294 -8.909 -11.369 1.00 93.69 811 LEU A C 1
ATOM 6196 O O . LEU A 1 811 ? -10.014 -8.218 -10.388 1.00 93.69 811 LEU A O 1
ATOM 6200 N N . ARG A 1 812 ? -11.455 -8.756 -12.015 1.00 92.75 812 ARG A N 1
ATOM 6201 C CA . ARG A 1 812 ? -12.493 -7.812 -11.591 1.00 92.75 812 ARG A CA 1
ATOM 6202 C C . ARG A 1 812 ? -13.311 -8.386 -10.437 1.00 92.75 812 ARG A C 1
ATOM 6204 O O . ARG A 1 812 ? -13.849 -9.489 -10.521 1.00 92.75 812 ARG A O 1
ATOM 6211 N N . THR A 1 813 ? -13.500 -7.590 -9.394 1.00 92.06 813 THR A N 1
ATOM 6212 C CA . THR A 1 813 ? -14.383 -7.880 -8.258 1.00 92.06 813 THR A CA 1
ATOM 6213 C C . THR A 1 813 ? -15.448 -6.794 -8.132 1.00 92.06 813 THR A C 1
ATOM 6215 O O . THR A 1 813 ? -15.298 -5.707 -8.671 1.00 92.06 813 THR A O 1
ATOM 6218 N N . ARG A 1 814 ? -16.478 -7.011 -7.302 1.00 88.62 814 ARG A N 1
ATOM 6219 C CA . ARG A 1 814 ? -17.480 -5.965 -6.995 1.00 88.62 814 ARG A CA 1
ATOM 6220 C C . ARG A 1 814 ? -16.914 -4.697 -6.328 1.00 88.62 814 ARG A C 1
ATOM 6222 O O . ARG A 1 814 ? -17.657 -3.745 -6.113 1.00 88.62 814 ARG A O 1
ATOM 6229 N N . TYR A 1 815 ? -15.649 -4.722 -5.911 1.00 89.56 815 TYR A N 1
ATOM 6230 C CA . TYR A 1 815 ? -14.935 -3.595 -5.309 1.00 89.56 815 TYR A CA 1
ATOM 6231 C C . TYR A 1 815 ? -13.798 -3.093 -6.204 1.00 89.56 815 TYR A C 1
ATOM 6233 O O . TYR A 1 815 ? -12.967 -2.324 -5.737 1.00 89.56 815 TYR A O 1
ATOM 6241 N N . GLY A 1 816 ? -13.744 -3.544 -7.458 1.00 93.38 816 GLY A N 1
ATOM 6242 C CA . GLY A 1 816 ? -12.719 -3.161 -8.412 1.00 93.38 816 GLY A CA 1
ATOM 6243 C C . GLY A 1 816 ? -11.715 -4.273 -8.691 1.00 93.38 816 GLY A C 1
ATOM 6244 O O . GLY A 1 816 ? -11.972 -5.445 -8.402 1.00 93.38 816 GLY A O 1
ATOM 6245 N N . TYR A 1 817 ? -10.575 -3.908 -9.264 1.00 95.19 817 TYR A N 1
ATOM 6246 C CA . TYR A 1 817 ? -9.583 -4.854 -9.777 1.00 95.19 817 TYR A CA 1
ATOM 6247 C C . TYR A 1 817 ? -8.505 -5.225 -8.753 1.00 95.19 817 TYR A C 1
ATOM 6249 O O . TYR A 1 817 ? -8.016 -4.366 -8.013 1.00 95.19 817 TYR A O 1
ATOM 6257 N N . ILE A 1 818 ? -8.124 -6.504 -8.755 1.00 93.88 818 ILE A N 1
ATOM 6258 C CA . ILE A 1 818 ? -6.951 -7.050 -8.051 1.00 93.88 818 ILE A CA 1
ATOM 6259 C C . ILE A 1 818 ? -5.798 -7.277 -9.028 1.00 93.88 818 ILE A C 1
ATOM 6261 O O . ILE A 1 818 ? -6.028 -7.364 -10.230 1.00 93.88 818 ILE A O 1
ATOM 6265 N N . ASP A 1 819 ? -4.582 -7.435 -8.520 1.00 91.56 819 ASP A N 1
ATOM 6266 C CA . ASP A 1 819 ? -3.472 -7.983 -9.303 1.00 91.56 819 ASP A CA 1
ATOM 6267 C C . ASP A 1 819 ? -3.457 -9.518 -9.231 1.00 91.56 819 ASP A C 1
ATOM 6269 O O . ASP A 1 819 ? -4.033 -10.110 -8.315 1.00 91.56 819 ASP A O 1
ATOM 6273 N N . SER A 1 820 ? -2.813 -10.176 -10.200 1.00 88.94 820 SER A N 1
ATOM 6274 C CA . SER A 1 820 ? -2.688 -11.642 -10.219 1.00 88.94 820 SER A CA 1
ATOM 6275 C C . SER A 1 820 ? -1.243 -12.079 -10.063 1.00 88.94 820 SER A C 1
ATOM 6277 O O . SER A 1 820 ? -0.363 -11.598 -10.776 1.00 88.94 820 SER A O 1
ATOM 6279 N N . CYS A 1 821 ? -1.018 -13.044 -9.173 1.00 83.69 821 CYS A N 1
ATOM 6280 C CA . CYS A 1 821 ? 0.283 -13.653 -8.919 1.00 83.69 821 CYS A CA 1
ATOM 6281 C C . CYS A 1 821 ? 0.103 -15.165 -8.803 1.00 83.69 821 CYS A C 1
ATOM 6283 O O . CYS A 1 821 ? -0.779 -15.621 -8.080 1.00 83.69 821 CYS A O 1
ATOM 6285 N N . ASP A 1 822 ? 0.967 -15.954 -9.443 1.00 80.50 822 ASP A N 1
ATOM 6286 C CA . ASP A 1 822 ? 0.935 -17.417 -9.276 1.00 80.50 822 ASP A CA 1
ATOM 6287 C C . ASP A 1 822 ? 1.419 -17.854 -7.882 1.00 80.50 822 ASP A C 1
ATOM 6289 O O . ASP A 1 822 ? 1.096 -18.947 -7.418 1.00 80.50 822 ASP A O 1
ATOM 6293 N N . TYR A 1 823 ? 2.179 -16.989 -7.203 1.00 78.88 823 TYR A N 1
ATOM 6294 C CA . TYR A 1 823 ? 2.743 -17.226 -5.876 1.00 78.88 823 TYR A CA 1
ATOM 6295 C C . TYR A 1 823 ? 2.565 -15.980 -4.994 1.00 78.88 823 TYR A C 1
ATOM 6297 O O . TYR A 1 823 ? 3.542 -15.273 -4.753 1.00 78.88 823 TYR A O 1
ATOM 6305 N N . PRO A 1 824 ? 1.339 -15.684 -4.524 1.00 70.81 824 PRO A N 1
ATOM 6306 C CA . PRO A 1 824 ? 1.029 -14.436 -3.819 1.00 70.81 824 PRO A CA 1
ATOM 6307 C C . PRO A 1 824 ? 1.824 -14.247 -2.519 1.00 70.81 824 PRO A C 1
ATOM 6309 O O . PRO A 1 824 ? 2.138 -13.119 -2.168 1.00 70.81 824 PRO A O 1
ATOM 6312 N N . ASP A 1 825 ? 2.233 -15.327 -1.846 1.00 71.38 825 ASP A N 1
ATOM 6313 C CA . ASP A 1 825 ? 3.085 -15.243 -0.646 1.00 71.38 825 ASP A CA 1
ATOM 6314 C C . ASP A 1 825 ? 4.532 -14.797 -0.952 1.00 71.38 825 ASP A C 1
ATOM 6316 O O . ASP A 1 825 ? 5.277 -14.426 -0.046 1.00 71.38 825 ASP A O 1
ATOM 6320 N N . ASN A 1 826 ? 4.937 -14.847 -2.226 1.00 65.88 826 ASN A N 1
ATOM 6321 C CA . ASN A 1 826 ? 6.292 -14.564 -2.708 1.00 65.88 826 ASN A CA 1
ATOM 6322 C C . ASN A 1 826 ? 6.329 -13.420 -3.739 1.00 65.88 826 ASN A C 1
ATOM 6324 O O . ASN A 1 826 ? 7.352 -13.233 -4.406 1.00 65.88 826 ASN A O 1
ATOM 6328 N N . ASP A 1 827 ? 5.222 -12.698 -3.901 1.00 67.88 827 ASP A N 1
ATOM 6329 C CA . ASP A 1 827 ? 5.104 -11.540 -4.781 1.00 67.88 827 ASP A CA 1
ATOM 6330 C C . ASP A 1 827 ? 4.765 -10.299 -3.943 1.00 67.88 827 ASP A C 1
ATOM 6332 O O . ASP A 1 827 ? 4.107 -10.386 -2.909 1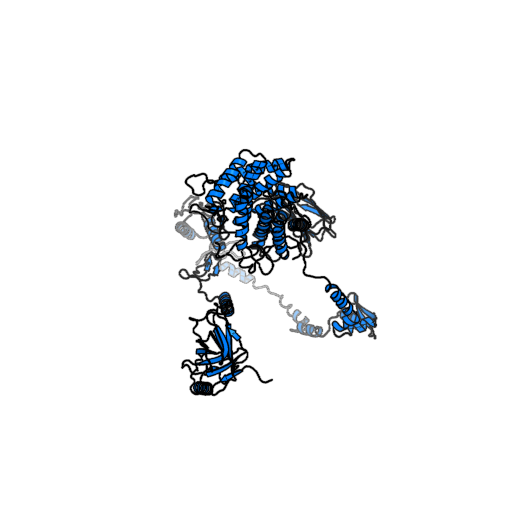.00 67.88 827 ASP A O 1
ATOM 6336 N N . ASP A 1 828 ? 5.239 -9.131 -4.369 1.00 71.50 828 ASP A N 1
ATOM 6337 C CA . ASP A 1 828 ? 5.023 -7.873 -3.643 1.00 71.50 828 ASP A CA 1
ATOM 6338 C C . ASP A 1 828 ? 3.696 -7.195 -4.029 1.00 71.50 828 ASP A C 1
ATOM 6340 O O . ASP A 1 828 ? 3.384 -6.109 -3.533 1.00 71.50 828 ASP A O 1
ATOM 6344 N N . MET A 1 829 ? 2.925 -7.802 -4.937 1.00 76.94 829 MET A N 1
ATOM 6345 C CA . MET A 1 829 ? 1.638 -7.277 -5.388 1.00 76.94 829 MET A CA 1
ATOM 6346 C C . MET A 1 829 ? 0.509 -7.656 -4.415 1.00 76.94 829 MET A C 1
ATOM 6348 O O . MET A 1 829 ? 0.279 -8.841 -4.162 1.00 76.94 829 MET A O 1
ATOM 6352 N N . PRO A 1 830 ? -0.245 -6.678 -3.880 1.00 76.50 830 PRO A N 1
ATOM 6353 C CA . PRO A 1 830 ? -1.353 -6.966 -2.979 1.00 76.50 830 PRO A CA 1
ATOM 6354 C C . PRO A 1 830 ? -2.484 -7.716 -3.705 1.00 76.50 830 PRO A C 1
ATOM 6356 O O . PRO A 1 830 ? -2.983 -7.229 -4.720 1.00 76.50 830 PRO A O 1
ATOM 6359 N N . PRO A 1 831 ? -3.000 -8.834 -3.162 1.00 80.88 831 PRO A N 1
ATOM 6360 C CA . PRO A 1 831 ? -4.081 -9.600 -3.788 1.00 80.88 831 PRO A CA 1
ATOM 6361 C C . PRO A 1 831 ? -5.473 -8.993 -3.513 1.00 80.88 831 PRO A C 1
ATOM 6363 O O . PRO A 1 831 ? -6.478 -9.704 -3.459 1.00 80.88 831 PRO A O 1
ATOM 6366 N N . TRP A 1 832 ? -5.556 -7.682 -3.263 1.00 88.50 832 TRP A N 1
ATOM 6367 C CA . TRP A 1 832 ? -6.777 -7.014 -2.806 1.00 88.50 832 TRP A CA 1
ATOM 6368 C C . TRP A 1 832 ? -7.276 -5.983 -3.810 1.00 88.50 832 TRP A C 1
ATOM 6370 O O . TRP A 1 832 ? -6.463 -5.312 -4.446 1.00 88.50 832 TRP A O 1
ATOM 6380 N N . PRO A 1 833 ? -8.606 -5.783 -3.910 1.00 92.12 833 PRO A N 1
ATOM 6381 C CA . PRO A 1 833 ? -9.154 -4.762 -4.790 1.00 92.12 833 PRO A CA 1
ATOM 6382 C C . PRO A 1 833 ? -8.618 -3.389 -4.407 1.00 92.12 833 PRO A C 1
ATOM 6384 O O . PRO A 1 833 ? -8.655 -3.024 -3.225 1.00 92.12 833 PRO A O 1
ATOM 6387 N N . SER A 1 834 ? -8.141 -2.634 -5.393 1.00 93.94 834 SER A N 1
ATOM 6388 C CA . SER A 1 834 ? -7.576 -1.306 -5.173 1.00 93.94 834 SER A CA 1
ATOM 6389 C C . SER A 1 834 ? -8.296 -0.232 -5.985 1.00 93.94 834 SER A C 1
ATOM 6391 O O . SER A 1 834 ? -8.766 -0.457 -7.108 1.00 93.94 834 SER A O 1
ATOM 6393 N N . SER A 1 835 ? -8.378 0.970 -5.410 1.00 95.50 835 SER A N 1
ATOM 6394 C CA . SER A 1 835 ? -8.859 2.154 -6.125 1.00 95.50 835 SER A CA 1
ATOM 6395 C C . SER A 1 835 ? -7.980 2.447 -7.341 1.00 95.50 835 SER A C 1
ATOM 6397 O O . SER A 1 835 ? -8.511 2.779 -8.397 1.00 95.50 835 SER A O 1
ATOM 6399 N N . CYS A 1 836 ? -6.659 2.266 -7.214 1.00 95.88 836 CYS A N 1
ATOM 6400 C CA . CYS A 1 836 ? -5.701 2.536 -8.284 1.00 95.88 836 CYS A CA 1
ATOM 6401 C C . CYS A 1 836 ? -5.951 1.666 -9.525 1.00 95.88 836 CYS A C 1
ATOM 6403 O O . CYS A 1 836 ? -6.234 2.199 -10.599 1.00 95.88 836 CYS A O 1
ATOM 6405 N N . ASN A 1 837 ? -5.946 0.337 -9.369 1.00 96.38 837 ASN A N 1
ATOM 6406 C CA . ASN A 1 837 ? -6.139 -0.601 -10.483 1.00 96.38 837 ASN A CA 1
ATOM 6407 C C . ASN A 1 837 ? -7.462 -0.325 -11.207 1.00 96.38 837 ASN A C 1
ATOM 6409 O O . ASN A 1 837 ? -7.530 -0.281 -12.434 1.00 96.38 837 ASN A O 1
ATOM 6413 N N . THR A 1 838 ? -8.514 -0.059 -10.437 1.00 97.44 838 THR A N 1
ATOM 6414 C CA . THR A 1 838 ? -9.851 0.231 -10.968 1.00 97.44 838 THR A CA 1
ATOM 6415 C C . THR A 1 838 ? -9.901 1.567 -11.709 1.00 97.44 838 THR A C 1
ATOM 6417 O O . THR A 1 838 ? -10.492 1.652 -12.785 1.00 97.44 838 THR A O 1
ATOM 6420 N N . ALA A 1 839 ? -9.252 2.607 -11.178 1.00 98.12 839 ALA A N 1
ATOM 6421 C CA . ALA A 1 839 ? -9.153 3.912 -11.823 1.00 98.12 839 ALA A CA 1
ATOM 6422 C C . ALA A 1 839 ? -8.384 3.840 -13.150 1.00 98.12 839 ALA A C 1
ATOM 6424 O O . ALA A 1 839 ? -8.811 4.433 -14.140 1.00 98.12 839 ALA A O 1
ATOM 6425 N N . TRP A 1 840 ? -7.311 3.050 -13.213 1.00 97.94 840 TRP A N 1
ATOM 6426 C CA . TRP A 1 840 ? -6.582 2.797 -14.455 1.00 97.94 840 TRP A CA 1
ATOM 6427 C C . TRP A 1 840 ? -7.427 2.108 -15.521 1.00 97.94 840 TRP A C 1
ATOM 6429 O O . TRP A 1 840 ? -7.362 2.497 -16.687 1.00 97.94 840 TRP A O 1
ATOM 6439 N N . MET A 1 841 ? -8.273 1.147 -15.139 1.00 97.56 841 MET A N 1
ATOM 6440 C CA . MET A 1 841 ? -9.220 0.532 -16.075 1.00 97.56 841 MET A CA 1
ATOM 6441 C C . MET A 1 841 ? -10.200 1.564 -16.649 1.00 97.56 841 MET A C 1
ATOM 6443 O O . MET A 1 841 ? -10.469 1.538 -17.850 1.00 97.56 841 MET A O 1
ATOM 6447 N N . ILE A 1 842 ? -10.689 2.504 -15.829 1.00 97.31 842 ILE A N 1
ATOM 6448 C CA . ILE A 1 842 ? -11.543 3.614 -16.291 1.00 97.31 842 ILE A CA 1
ATOM 6449 C C . ILE A 1 842 ? -10.776 4.485 -17.291 1.00 97.31 842 ILE A C 1
ATOM 6451 O O . ILE A 1 842 ? -11.274 4.729 -18.386 1.00 97.31 842 ILE A O 1
ATOM 6455 N N . LEU A 1 843 ? -9.554 4.907 -16.956 1.00 97.44 843 LEU A N 1
ATOM 6456 C CA . LEU A 1 843 ? -8.747 5.791 -17.805 1.00 97.44 843 LEU A CA 1
ATOM 6457 C C . LEU A 1 843 ? -8.314 5.128 -19.115 1.00 97.44 843 LEU A C 1
ATOM 6459 O O . LEU A 1 843 ? -8.296 5.781 -20.154 1.00 97.44 843 LEU A O 1
ATOM 6463 N N . ALA A 1 844 ? -8.017 3.830 -19.111 1.00 95.94 844 ALA A N 1
ATOM 6464 C CA . ALA A 1 844 ? -7.722 3.092 -20.334 1.00 95.94 844 ALA A CA 1
ATOM 6465 C C . ALA A 1 844 ? -8.969 2.900 -21.218 1.00 95.94 844 ALA A C 1
ATOM 6467 O O . ALA A 1 844 ? -8.844 2.806 -22.443 1.00 95.94 844 ALA A O 1
ATOM 6468 N N . CYS A 1 845 ? -10.169 2.878 -20.627 1.00 94.38 845 CYS A N 1
ATOM 6469 C CA . CYS A 1 845 ? -11.436 2.800 -21.355 1.00 94.38 845 CYS A CA 1
ATOM 6470 C C . CYS A 1 845 ? -11.910 4.154 -21.890 1.00 94.38 845 CYS A C 1
ATOM 6472 O O . CYS A 1 845 ? -12.319 4.254 -23.049 1.00 94.38 845 CYS A O 1
ATOM 6474 N N . ASP A 1 846 ? -11.808 5.213 -21.097 1.00 92.62 846 ASP A N 1
ATOM 6475 C CA . ASP A 1 846 ? -12.217 6.558 -21.483 1.00 92.62 846 ASP A CA 1
ATOM 6476 C C . ASP A 1 846 ? -11.292 7.628 -20.869 1.00 92.62 846 ASP A C 1
ATOM 6478 O O . ASP A 1 846 ? -11.594 8.204 -19.824 1.00 92.62 846 ASP A O 1
ATOM 6482 N N . PRO A 1 847 ? -10.144 7.904 -21.516 1.00 93.38 847 PRO A N 1
ATOM 6483 C CA . PRO A 1 847 ? -9.118 8.794 -20.972 1.00 93.38 847 PRO A CA 1
ATOM 6484 C C . PRO A 1 847 ? -9.490 10.277 -21.037 1.00 93.38 847 PRO A C 1
ATOM 6486 O O . PRO A 1 847 ? -8.955 11.075 -20.274 1.00 93.38 847 PRO A O 1
ATOM 6489 N N . GLN A 1 848 ? -10.370 10.697 -21.955 1.00 93.12 848 GLN A N 1
ATOM 6490 C CA . GLN A 1 848 ? -10.854 12.086 -22.038 1.00 93.12 848 GLN A CA 1
ATOM 6491 C C . GLN A 1 848 ? -9.736 13.148 -22.071 1.00 93.12 848 GLN A C 1
ATOM 6493 O O . GLN A 1 848 ? -9.843 14.211 -21.448 1.00 93.12 848 GLN A O 1
ATOM 6498 N N . GLY A 1 849 ? -8.639 12.876 -22.780 1.00 92.31 849 GLY A N 1
ATOM 6499 C CA . GLY A 1 849 ? -7.477 13.764 -22.868 1.00 92.31 849 GLY A CA 1
ATOM 6500 C C . GLY A 1 849 ? -6.455 13.586 -21.740 1.00 92.31 849 GLY A C 1
ATOM 6501 O O . GLY A 1 849 ? -5.445 14.293 -21.735 1.00 92.31 849 GLY A O 1
ATOM 6502 N N . PHE A 1 850 ? -6.680 12.652 -20.809 1.00 96.62 850 PHE A N 1
ATOM 6503 C CA . PHE A 1 850 ? -5.667 12.197 -19.859 1.00 96.62 850 PHE A CA 1
ATOM 6504 C C . PHE A 1 850 ? -4.406 11.786 -20.628 1.00 96.62 850 PHE A C 1
ATOM 6506 O O . PHE A 1 850 ? -4.476 11.017 -21.589 1.00 96.62 850 PHE A O 1
ATOM 6513 N N . TRP A 1 851 ? -3.274 12.393 -20.265 1.00 96.00 851 TRP A N 1
ATOM 6514 C CA . TRP A 1 851 ? -1.977 12.201 -20.931 1.00 96.00 851 TRP A CA 1
ATOM 6515 C C . TRP A 1 851 ? -2.009 12.308 -22.458 1.00 96.00 851 TRP A C 1
ATOM 6517 O O . TRP A 1 851 ? -1.284 11.620 -23.178 1.00 96.00 851 TRP A O 1
ATOM 6527 N N . ASN A 1 852 ? -2.835 13.229 -22.959 1.00 94.06 852 ASN A N 1
ATOM 6528 C CA . ASN A 1 852 ? -2.992 13.513 -24.386 1.00 94.06 852 ASN A CA 1
ATOM 6529 C C . ASN A 1 852 ? -3.517 12.311 -25.188 1.00 94.06 852 ASN A C 1
ATOM 6531 O O . ASN A 1 852 ? -3.282 12.217 -26.395 1.00 94.06 852 ASN A O 1
ATOM 6535 N N . VAL A 1 853 ? -4.240 11.401 -24.531 1.00 94.19 853 VAL A N 1
ATOM 6536 C CA . VAL A 1 853 ? -4.961 10.303 -25.178 1.00 94.19 853 VAL A CA 1
ATOM 6537 C C . VAL A 1 853 ? -6.445 10.651 -25.251 1.00 94.19 853 VAL A C 1
ATOM 6539 O O . VAL A 1 853 ? -7.088 10.941 -24.243 1.00 94.19 853 VAL A O 1
ATOM 6542 N N . ASN A 1 854 ? -7.001 10.642 -26.461 1.00 88.94 854 ASN A N 1
ATOM 6543 C CA . ASN A 1 854 ? -8.412 10.950 -26.692 1.00 88.94 854 ASN A CA 1
ATOM 6544 C C . ASN A 1 854 ? -9.311 9.730 -26.436 1.00 88.94 854 ASN A C 1
ATOM 6546 O O . ASN A 1 854 ? -8.857 8.583 -26.466 1.00 88.94 854 ASN A O 1
ATOM 6550 N N . SER A 1 855 ? -10.602 9.983 -26.216 1.00 84.38 855 SER A N 1
ATOM 6551 C CA . SER A 1 855 ? -11.647 8.954 -26.104 1.00 84.38 855 SER A CA 1
ATOM 6552 C C . SER A 1 855 ? -11.733 8.069 -27.360 1.00 84.38 855 SER A C 1
ATOM 6554 O O . SER A 1 855 ? -11.304 8.498 -28.436 1.00 84.38 855 SER A O 1
ATOM 6556 N N . 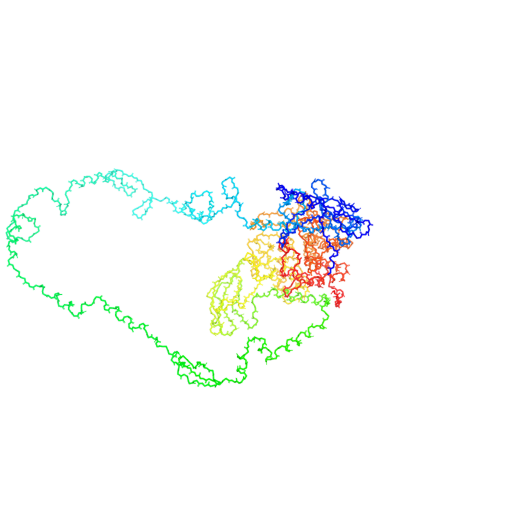PRO A 1 856 ? -12.217 6.817 -27.234 1.00 80.38 856 PRO A N 1
ATOM 6557 C CA . PRO A 1 856 ? -12.040 5.823 -28.289 1.00 80.38 856 PRO A CA 1
ATOM 6558 C C . PRO A 1 856 ? -12.949 6.152 -29.466 1.00 80.38 856 PRO A C 1
ATOM 6560 O O . PRO A 1 856 ? -14.075 6.615 -29.283 1.00 80.38 856 PRO A O 1
ATOM 6563 N N . VAL A 1 857 ? -12.485 5.872 -30.683 1.00 70.19 857 VAL A N 1
ATOM 6564 C CA . VAL A 1 857 ? -13.269 6.159 -31.899 1.00 70.19 857 VAL A CA 1
ATOM 6565 C C . VAL A 1 857 ? -14.400 5.133 -32.084 1.00 70.19 857 VAL A C 1
ATOM 6567 O O . VAL A 1 857 ? -15.360 5.386 -32.808 1.00 70.19 857 VAL A O 1
ATOM 6570 N N . LEU A 1 858 ? -14.317 3.979 -31.408 1.00 63.44 858 LEU A N 1
ATOM 6571 C CA . LEU A 1 858 ? -15.240 2.845 -31.539 1.00 63.44 858 LEU A CA 1
ATOM 6572 C C . LEU A 1 858 ? -16.045 2.560 -30.248 1.00 63.44 858 LEU A C 1
ATOM 6574 O O . LEU A 1 858 ? -15.872 1.492 -29.651 1.00 63.44 858 LEU A O 1
ATOM 6578 N N . PRO A 1 859 ? -16.957 3.448 -29.804 1.00 53.69 859 PRO A N 1
ATOM 6579 C CA . PRO A 1 859 ? -17.873 3.126 -28.714 1.00 53.69 859 PRO A CA 1
ATOM 6580 C C . PRO A 1 859 ? -18.841 2.022 -29.179 1.00 53.69 859 PRO A C 1
ATOM 6582 O O . PRO A 1 859 ? -19.648 2.232 -30.080 1.00 53.69 859 PRO A O 1
ATOM 6585 N N . GLY A 1 860 ? -18.742 0.820 -28.603 1.00 48.72 860 GLY A N 1
ATOM 6586 C CA . GLY A 1 860 ? -19.728 -0.252 -28.817 1.00 48.72 860 GLY A CA 1
ATOM 6587 C C . GLY A 1 860 ? -19.283 -1.460 -29.648 1.00 48.72 860 GLY A C 1
ATOM 6588 O O . GLY A 1 860 ? -20.122 -2.302 -29.970 1.00 48.72 860 GLY A O 1
ATOM 6589 N N . ARG A 1 861 ? -17.990 -1.614 -29.979 1.00 52.03 861 ARG A N 1
ATOM 6590 C CA . ARG A 1 861 ? -17.502 -2.929 -30.426 1.00 52.03 861 ARG A CA 1
ATOM 6591 C C . ARG A 1 861 ? -17.364 -3.861 -29.230 1.00 52.03 861 ARG A C 1
ATOM 6593 O O . ARG A 1 861 ? -16.566 -3.642 -28.330 1.00 52.03 861 ARG A O 1
ATOM 6600 N N . TYR A 1 862 ? -18.177 -4.898 -29.267 1.00 56.62 862 TYR A N 1
ATOM 6601 C CA . TYR A 1 862 ? -18.211 -6.000 -28.329 1.00 56.62 862 TYR A CA 1
ATOM 6602 C C . TYR A 1 862 ? -17.067 -6.973 -28.630 1.00 56.62 862 TYR A C 1
ATOM 6604 O O . TYR A 1 862 ? -17.051 -7.593 -29.695 1.00 56.62 862 TYR A O 1
ATOM 6612 N N . TYR A 1 863 ? -16.105 -7.087 -27.716 1.00 51.41 863 TYR A N 1
ATOM 6613 C CA . TYR A 1 863 ? -14.986 -8.014 -27.857 1.00 51.41 863 TYR A CA 1
ATOM 6614 C C . TYR A 1 863 ? -15.313 -9.325 -27.145 1.00 51.41 863 TYR A C 1
ATOM 6616 O O . TYR A 1 863 ? -15.534 -9.336 -25.935 1.00 51.41 863 TYR A O 1
ATOM 6624 N N . LYS A 1 864 ? -15.395 -10.412 -27.918 1.00 50.47 864 LYS A N 1
ATOM 6625 C CA . LYS A 1 864 ? -15.676 -11.768 -27.434 1.00 50.47 864 LYS A CA 1
ATOM 6626 C C . LYS A 1 864 ? -14.341 -12.479 -27.214 1.00 50.47 864 LYS A C 1
ATOM 6628 O O . LYS A 1 864 ? -13.593 -12.620 -28.180 1.00 50.47 864 LYS A O 1
ATOM 6633 N N . TYR A 1 865 ? -14.063 -12.918 -25.990 1.00 53.12 865 TYR A N 1
ATOM 6634 C CA . TYR A 1 865 ? -12.881 -13.721 -25.659 1.00 53.12 865 TYR A CA 1
ATOM 6635 C C . TYR A 1 865 ? -13.264 -14.979 -24.886 1.00 53.12 865 TYR A C 1
ATOM 6637 O O . TYR A 1 865 ? -14.304 -14.954 -24.178 1.00 53.12 865 TYR A O 1
#

Organism: Escherichia coli (NCBI:txid562)

pLDDT: mean 85.73, std 11.82, range [41.0, 98.88]

Sequence (865 aa):
MTVKYYAILTNQGAARLANATMLGSKLNLTQMAVGDANGVLPTPDPAQTKLINQKRIAPLNLLSVDPNNQSQIIAEQIIPENEGGFWIREIGLYDDEGVLIAVANCPETYKPQLQEGSGRTQTIRMILVVTNTEAITLKIDPSVVLATRKYVDDKISEHEQSRRHPDASLTVKGFTQLSSAINSESETLAATPKAVKAAYDLANGKYTAQNATTTQKGIVQLSSATNSTSETLAATPKAVKVVMDETNKKAPLNSPALTGTPTTPTAPQGTNNAQIASTAFVMAAIAALVDSSPDALNTLNELAAALGNDPNFATTVIDALAGKQPKDATLTALAELATSADKLPYFTGANRAALTALTSVGREIISKTSAEDVLDYLRLTEIIDKFHSQITTCERNSRVENFYTLAETCTAELLSLNAPEAYDKSITLTVNEELTTDYTGPVTGHCSIGDPQSYIIAMCTSTTLEYQVSSVVLESDGTFSFARSWPGAKSFKLYRTSNNGLVTVWEDPLCIRSYRMPSDAGDETVRVMKDRTYTYDQAVSAIALMAQGHSQTERFVRGLCAIVGSGGSEGSVPFFVNRMSARTSSQYYRTGNAAWVAYALAYYLLKYPDGEMAVVARDKLTQCAEWIEIFRVRDGSDVRSGLYTSGSGRYLDGVFYPDFKADWCASEHQFDLWFLFDLMGRLGFTGYAEKAKALADAIMEKLWVEDEGRFYAGMRTTGVDKASPLDCASWGGLFVANIDMEKARRCFTYLGRLWYATHDATGYTPYHPEYGYPNKQRGVWVEGSAGVALLARRLGDDTTAMDILARLAPLRTRYGYIDSCDYPDNDDMPPWPSSCNTAWMILACDPQGFWNVNSPVLPGRYYKY

InterPro domains:
  IPR005068 Bacteriophage lambda, Tail fiber protein, repeat-2 [PF03406] (169-210)
  IPR005068 Bacteriophage lambda, Tail fiber protein, repeat-2 [PF03406] (213-253)
  IPR008928 Six-hairpin glycosidase superfamily [SSF48208] (527-841)
  IPR012341 Six-hairpin glycosidase-like superfamily [G3DSA:1.50.10.10] (529-843)
  IPR022225 Phage tail fibre protein, N-terminal domain [PF12571] (1-150)
  IPR051934 Bacteriophage Tail Fiber Structural Protein [PTHR35191] (1-200)

Radius of gyration: 47.27 Å; chains: 1; bounding box: 85×98×147 Å

Foldseek 3Di:
DPDPKAKDWAPVLQVVLVVLVVVVHAWEFFKKWFACLVVDQDDDDSPDFDRNGTDDMDTWQFWDQDPVDNQKIKTKDKDFLQDFPHWGFKMFIATPVRTTGMIIGDPTDHRDHVVVVDRDIDMDIHMYGHPHPSRHDRDDDPPPHDDDPVVVVVVVVVVVPDQPFDQDAPVDDHHAAEDLDLPDPDRRYHYDPNSVVVVVVVVVVVPDADQDAPVGDHDAAEDCDLDDPDRRYHYDPNSVVVVVVVVVVDADPPDGDDDDDDDDDADDAPDDDDDDHDPVRVVVVVVPPPPDDDDDDDPPPPVCPVVVVDPPVPVVVVVVPPPDDPDALQVVQVVPEDDDPQWDWDAPDRSHIDTDGQDPVNCCLVPDPDPVSNCVVVVVVVVVVVVVVVVPPDPDAWDWDALPVLLVLLLLLLVVLQDFPAADPVKDKDWPDDDDLQDKFKIKTFIDDPQQQQKKKWKWFDDQHIDTDDIDRADRRRMDMDGIDHGGFIKMWMAGNVPRDTHHIGALWLFGQFFRDDPPDDPVCCRPRVQKDQLLLLLLLLLLCLLVVHPCNLSSLSLLLQQQCQLPHHLAHARMGGRRRSHHPANHHFLLSLLSSLLSLLSCCVRPVDDPSNVSSVVSSVRNLVVQVVQAACDPVQLLHLAGFGHAWDDDPNDIDRGGGGQWRFLLSLLSNLLSLCSCVVVPPPPSVVSSVSSLVSQCVAFDDVVQLWGFRTAGSVHTRQADFLSRLLSVLLSCLVPDLVSSVSSLVNQVVQWDDAPQFTFGFRHDCVRRCVQAATWHDLLSRLSSLLSCQSNVNVPVSCVSLVRQVSQQDSNGGAIGDNCCVRHPGDRTHGSNSSSSSSCSSRVCCPSHGHHHPDRDRIDID

Secondary structure (DSSP, 8-state):
---SS-EEE-HHHHHHHHHHHHHT--B-EEEEEEE-GGGSPPPP-TT-SS-SSEEEEEE-SEEEEETTEEEEEEEEEEE-TTS-SEEEEEEEEEETT--EEEEEEEEEEEE--GGGT----EEEEEEEE-S-STTB-----GGG----HHHHHHHHHHHHT---SPBP-SSS--B-EEE--TT---SSEEEPHHHHHHHHHHHHTT----B--SSS--B-EEE--TT---SSEEEPHHHHHHHHHHHTTS--SSS----S----PPPPTT--SSSPPPHHHHHHHHTTTTT------SGGGSTTGGGTT-TTHHHHHHHTTTTS----HHHHHHHTS---TTEEEEEEETTEEEEEEPPHHHHHHHT-SSHHHHHHHTT-HHHHHHHHHTTS-S--S--EE-HHHHHHHHHHHHHHHTS-SS--TT-EEEESS---TT--S-EEEEEE-SSGGGEEEEEEEESSSEEEEEEEEPPTTSEEEES---SSEEEEEEEETTT--EEEEEE--SS--SBPPPTT--HHHHHHHTTEEEHHHHHHHHHHHHHTT-TTHHHHHHHHHHHTTTTSSTT---SEEETTT---S---EEHHHHHHHHHHHHHHHHH--SSHHHHHHHHHHHHHHHHHGGGB---TTSTTTTSB--EEEEEETTEEEEEEE--EEEHHHHHHHHHHHHHHHHTT-TTHHHHHHHHHHHHHHHTEETTTTEE-SEEETTEEE----HHHHHHHHHHHTTT-HHHHHHHHHHHGGGEEE-SS-EEE-S--GGGT-TTPPPEE-HHHHHHHHHHHHHTT-HHHHHHHHHHTGGGEETTEEPPEESSGGG-SS--S-BHHHHHHHHHHH--TTGGGPPPPS-TT--EE-